Protein AF-A0AAE0QA57-F1 (afdb_monomer_lite)

pLDDT: mean 89.03, std 15.04, range [31.95, 98.88]

Structure (mmCIF, N/CA/C/O backbone):
data_AF-A0AAE0QA57-F1
#
_entry.id   AF-A0AAE0QA57-F1
#
loop_
_atom_site.group_PDB
_atom_site.id
_atom_site.type_symbol
_atom_site.label_atom_id
_atom_site.label_alt_id
_atom_site.label_comp_id
_atom_site.label_asym_id
_atom_site.label_entity_id
_atom_site.label_seq_id
_atom_site.pdbx_PDB_ins_code
_atom_site.Cartn_x
_atom_site.Cartn_y
_atom_site.Cartn_z
_atom_site.occupancy
_atom_site.B_iso_or_equiv
_atom_site.auth_seq_id
_atom_site.auth_comp_id
_atom_site.auth_asym_id
_atom_site.auth_atom_id
_atom_site.pdbx_PDB_model_num
ATOM 1 N N . MET A 1 1 ? 8.788 -33.025 31.983 1.00 85.56 1 MET A N 1
ATOM 2 C CA . MET A 1 1 ? 9.585 -32.135 31.103 1.00 85.56 1 MET A CA 1
ATOM 3 C C . MET A 1 1 ? 11.078 -32.420 31.310 1.00 85.56 1 MET A C 1
ATOM 5 O O . MET A 1 1 ? 11.414 -32.804 32.428 1.00 85.56 1 MET A O 1
ATOM 9 N N . PRO A 1 2 ? 11.968 -32.266 30.303 1.00 89.56 2 PRO A N 1
ATOM 10 C CA . PRO A 1 2 ? 13.416 -32.429 30.491 1.00 89.56 2 PRO A CA 1
ATOM 11 C C . PRO A 1 2 ? 13.973 -31.527 31.603 1.00 89.56 2 PRO A C 1
ATOM 13 O O . PRO A 1 2 ? 13.564 -30.372 31.718 1.00 89.56 2 PRO A O 1
ATOM 16 N N . GLU A 1 3 ? 14.925 -32.027 32.396 1.00 88.00 3 GLU A N 1
ATOM 17 C CA . GLU A 1 3 ? 15.510 -31.277 33.526 1.00 88.00 3 GLU A CA 1
ATOM 18 C C . GLU A 1 3 ? 16.197 -29.977 33.092 1.00 88.00 3 GLU A C 1
ATOM 20 O O . GLU A 1 3 ? 16.111 -28.958 33.772 1.00 88.00 3 GLU A O 1
ATOM 25 N N . GLU A 1 4 ? 16.813 -29.965 31.912 1.00 88.12 4 GLU A N 1
ATOM 26 C CA . GLU A 1 4 ? 17.451 -28.773 31.347 1.00 88.12 4 GLU A CA 1
ATOM 27 C C . GLU A 1 4 ? 16.470 -27.609 31.161 1.00 88.12 4 GLU A C 1
ATOM 29 O O . GLU A 1 4 ? 16.851 -26.448 31.292 1.00 88.12 4 GLU A O 1
ATOM 34 N N . TRP A 1 5 ? 15.192 -27.901 30.888 1.00 89.94 5 TRP A N 1
ATOM 35 C CA . TRP A 1 5 ? 14.166 -26.872 30.692 1.00 89.94 5 TRP A CA 1
ATOM 36 C C . TRP A 1 5 ? 13.716 -26.248 32.016 1.00 89.94 5 TRP A C 1
ATOM 38 O O . TRP A 1 5 ? 13.118 -25.175 32.005 1.00 89.94 5 TRP A O 1
ATOM 48 N N . ARG A 1 6 ? 14.025 -26.889 33.151 1.00 89.25 6 ARG A N 1
ATOM 49 C CA . ARG A 1 6 ? 13.723 -26.380 34.498 1.00 89.25 6 ARG A CA 1
ATOM 50 C C . ARG A 1 6 ? 14.749 -25.358 34.983 1.00 89.25 6 ARG A C 1
ATOM 52 O O . ARG A 1 6 ? 14.477 -24.656 35.958 1.00 89.25 6 ARG A O 1
ATOM 59 N N . ARG A 1 7 ? 15.904 -25.260 34.311 1.00 90.19 7 ARG A N 1
ATOM 60 C CA . ARG A 1 7 ? 16.973 -24.306 34.625 1.00 90.19 7 ARG A CA 1
ATOM 61 C C . ARG A 1 7 ? 16.817 -23.011 33.841 1.00 90.19 7 ARG A C 1
ATOM 63 O O . ARG A 1 7 ? 16.495 -23.000 32.652 1.00 90.19 7 ARG A O 1
ATOM 70 N N . SER A 1 8 ? 17.113 -21.902 34.500 1.00 90.62 8 SER A N 1
ATOM 71 C CA . SER A 1 8 ? 17.016 -20.572 33.907 1.00 90.62 8 SER A CA 1
ATOM 72 C C . SER A 1 8 ? 18.073 -19.608 34.420 1.00 90.62 8 SER A C 1
ATOM 74 O O . SER A 1 8 ? 18.704 -19.821 35.452 1.00 90.62 8 SER A O 1
ATOM 76 N N . MET A 1 9 ? 18.218 -18.489 33.720 1.00 91.69 9 MET A N 1
ATOM 77 C CA . MET A 1 9 ? 19.155 -17.435 34.074 1.00 91.69 9 MET A CA 1
ATOM 78 C C . MET A 1 9 ? 18.458 -16.084 34.132 1.00 91.69 9 MET A C 1
ATOM 80 O O . MET A 1 9 ? 17.904 -15.623 33.140 1.00 91.69 9 MET A O 1
ATOM 84 N N . LEU A 1 10 ? 18.507 -15.433 35.286 1.00 90.75 10 LEU A N 1
ATOM 85 C CA . LEU A 1 10 ? 17.966 -14.101 35.495 1.00 90.75 10 LEU A CA 1
ATOM 86 C C . LEU A 1 10 ? 19.041 -13.058 35.187 1.00 90.75 10 LEU A C 1
ATOM 88 O O . LEU A 1 10 ? 20.119 -13.076 35.775 1.00 90.75 10 LEU A O 1
ATOM 92 N N . VAL A 1 11 ? 18.735 -12.132 34.282 1.00 90.88 11 VAL A N 1
ATOM 93 C CA . VAL A 1 11 ? 19.589 -10.984 33.958 1.00 90.88 11 VAL A CA 1
ATOM 94 C C . VAL A 1 11 ? 18.934 -9.713 34.507 1.00 90.88 11 VAL A C 1
ATOM 96 O O . VAL A 1 11 ? 17.844 -9.357 34.050 1.00 90.88 11 VAL A O 1
ATOM 99 N N . PRO A 1 12 ? 19.543 -9.022 35.486 1.00 89.75 12 PRO A N 1
ATOM 100 C CA . PRO A 1 12 ? 19.005 -7.789 36.036 1.00 89.75 12 PRO A CA 1
ATOM 101 C C . PRO A 1 12 ? 19.315 -6.607 35.107 1.00 89.75 12 PRO A C 1
ATOM 103 O O . PRO A 1 12 ? 20.468 -6.322 34.793 1.00 89.75 12 PRO A O 1
ATOM 106 N N . ILE A 1 13 ? 18.278 -5.884 34.685 1.00 87.94 13 ILE A N 1
ATOM 107 C CA . ILE A 1 13 ? 18.385 -4.665 33.875 1.00 87.94 13 ILE A CA 1
ATOM 108 C C . ILE A 1 13 ? 18.047 -3.463 34.751 1.00 87.94 13 ILE A C 1
ATOM 110 O O . ILE A 1 13 ? 16.936 -3.371 35.278 1.00 87.94 13 ILE A O 1
ATOM 114 N N . PHE A 1 14 ? 18.981 -2.525 34.899 1.00 86.81 14 PHE A N 1
ATOM 115 C CA . PHE A 1 14 ? 18.749 -1.313 35.681 1.00 86.81 14 PHE A CA 1
ATOM 116 C C . PHE A 1 14 ? 17.659 -0.444 35.037 1.00 86.81 14 PHE A C 1
ATOM 118 O O . PHE A 1 14 ? 17.681 -0.178 33.834 1.00 86.81 14 PHE A O 1
ATOM 125 N N . LYS A 1 15 ? 16.698 0.033 35.836 1.00 81.81 15 LYS A N 1
ATOM 126 C CA . LYS A 1 15 ? 15.567 0.855 35.367 1.00 81.81 15 LYS A CA 1
ATOM 127 C C . LYS A 1 15 ? 15.961 2.300 35.032 1.00 81.81 15 LYS A C 1
ATOM 129 O O . LYS A 1 15 ? 15.086 3.087 34.676 1.00 81.81 15 LYS A O 1
ATOM 134 N N . ASN A 1 16 ? 17.248 2.653 35.131 1.00 77.75 16 ASN A N 1
ATOM 135 C CA . ASN A 1 16 ? 17.771 4.012 34.943 1.00 77.75 16 ASN A CA 1
ATOM 136 C C . ASN A 1 16 ? 17.093 5.047 35.858 1.00 77.75 16 ASN A C 1
ATOM 138 O O . ASN A 1 16 ? 16.898 6.198 35.470 1.00 77.75 16 ASN A O 1
ATOM 142 N N . LYS A 1 17 ? 16.683 4.623 37.060 1.00 80.31 17 LYS A N 1
ATOM 143 C CA . LYS A 1 17 ? 16.039 5.473 38.063 1.00 80.31 17 LYS A CA 1
ATOM 144 C C . LYS A 1 17 ? 16.310 4.929 39.463 1.00 80.31 17 LYS A C 1
ATOM 146 O O . LYS A 1 17 ? 16.189 3.727 39.679 1.00 80.31 17 LYS A O 1
ATOM 151 N N . GLY A 1 18 ? 16.581 5.842 40.394 1.00 84.88 18 GLY A N 1
ATOM 152 C CA . GLY A 1 18 ? 16.847 5.525 41.794 1.00 84.88 18 GLY A CA 1
ATOM 153 C C . GLY A 1 18 ? 18.281 5.059 42.031 1.00 84.88 18 GLY A C 1
ATOM 154 O O . GLY A 1 18 ? 19.130 5.143 41.147 1.00 84.88 18 GLY A O 1
ATOM 155 N N . ASP A 1 19 ? 18.532 4.588 43.245 1.00 85.69 19 ASP A N 1
ATOM 156 C CA . ASP A 1 19 ? 19.827 4.058 43.657 1.00 85.69 19 ASP A CA 1
ATOM 157 C C . ASP A 1 19 ? 20.145 2.727 42.949 1.00 85.69 19 ASP A C 1
ATOM 159 O O . ASP A 1 19 ? 19.323 1.804 42.944 1.00 85.69 19 ASP A O 1
ATOM 163 N N . VAL A 1 20 ? 21.345 2.637 42.368 1.00 85.94 20 VAL A N 1
ATOM 164 C CA . VAL A 1 20 ? 21.887 1.445 41.694 1.00 85.94 20 VAL A CA 1
ATOM 165 C C . VAL A 1 20 ? 22.148 0.310 42.689 1.00 85.94 20 VAL A C 1
ATOM 167 O O . VAL A 1 20 ? 22.174 -0.848 42.289 1.00 85.94 20 VAL A O 1
ATOM 170 N N . GLN A 1 21 ? 22.294 0.598 43.984 1.00 86.44 21 GLN A N 1
ATOM 171 C CA . GLN A 1 21 ? 22.454 -0.438 45.010 1.00 86.44 21 GLN A CA 1
ATOM 172 C C . GLN A 1 21 ? 21.120 -1.085 45.413 1.00 86.44 21 GLN A C 1
ATOM 174 O O . GLN A 1 21 ? 21.092 -2.186 45.965 1.00 86.44 21 GLN A O 1
ATOM 179 N N . SER A 1 22 ? 19.983 -0.455 45.099 1.00 86.81 22 SER A N 1
ATOM 180 C CA . SER A 1 22 ? 18.673 -1.022 45.413 1.00 86.81 22 SER A CA 1
ATOM 181 C C . SER A 1 22 ? 18.241 -2.039 44.359 1.00 86.81 22 SER A C 1
ATOM 183 O O . SER A 1 22 ? 17.905 -1.691 43.226 1.00 86.81 22 SER A O 1
ATOM 185 N N . CYS A 1 23 ? 18.130 -3.309 44.762 1.00 84.25 23 CYS A N 1
ATOM 186 C CA . CYS A 1 23 ? 17.643 -4.397 43.903 1.00 84.25 23 CYS A CA 1
ATOM 187 C C . CYS A 1 23 ? 16.249 -4.112 43.305 1.00 84.25 23 CYS A C 1
ATOM 189 O O . CYS A 1 23 ? 15.937 -4.548 42.197 1.00 84.25 23 CYS A O 1
ATOM 191 N N . SER A 1 24 ? 15.413 -3.331 44.000 1.00 81.62 24 SER A N 1
ATOM 192 C CA . SER A 1 24 ? 14.079 -2.925 43.528 1.00 81.62 24 SER A CA 1
ATOM 193 C C . SER A 1 24 ? 14.111 -2.078 42.241 1.00 81.62 24 SER A C 1
ATOM 195 O O . SER A 1 24 ? 13.147 -2.080 41.459 1.00 81.62 24 SER A O 1
ATOM 197 N N . ASN A 1 25 ? 15.243 -1.420 41.972 1.00 86.38 25 ASN A N 1
ATOM 198 C CA . ASN A 1 25 ? 15.470 -0.589 40.792 1.00 86.38 25 ASN A CA 1
ATOM 199 C C . ASN A 1 25 ? 15.965 -1.384 39.575 1.00 86.38 25 ASN A C 1
ATOM 201 O O . ASN A 1 25 ? 16.231 -0.799 38.526 1.00 86.38 25 ASN A O 1
ATOM 205 N N . PHE A 1 26 ? 16.009 -2.714 39.665 1.00 87.06 26 PHE A N 1
ATOM 206 C CA . PHE A 1 26 ? 16.280 -3.598 38.537 1.00 87.06 26 PHE A CA 1
ATOM 207 C C . PHE A 1 26 ? 15.007 -4.307 38.074 1.00 87.06 26 PHE A C 1
ATOM 209 O O . PHE A 1 26 ? 14.042 -4.495 38.819 1.00 87.06 26 PHE A O 1
ATOM 216 N N . ARG A 1 27 ? 14.983 -4.666 36.794 1.00 83.81 27 ARG A N 1
ATOM 217 C CA . ARG A 1 27 ? 14.005 -5.564 36.183 1.00 83.81 27 ARG A CA 1
ATOM 218 C C . ARG A 1 27 ? 14.722 -6.864 35.842 1.00 83.81 27 ARG A C 1
ATOM 220 O O . ARG A 1 27 ? 15.655 -6.837 35.046 1.00 83.81 27 ARG A O 1
ATOM 227 N N . GLY A 1 28 ? 14.305 -7.974 36.439 1.00 84.81 28 GLY A N 1
ATOM 228 C CA . GLY A 1 28 ? 14.844 -9.289 36.103 1.00 84.81 28 GLY A CA 1
ATOM 229 C C . GLY A 1 28 ? 14.260 -9.791 34.785 1.00 84.81 28 GLY A C 1
ATOM 230 O O . GLY A 1 28 ? 13.048 -9.812 34.616 1.00 84.81 28 GLY A O 1
ATOM 231 N N . ILE A 1 29 ? 15.108 -10.193 33.842 1.00 84.00 29 ILE A N 1
ATOM 232 C CA . ILE A 1 29 ? 14.686 -10.903 32.629 1.00 84.00 29 ILE A CA 1
ATOM 233 C C . ILE A 1 29 ? 15.120 -12.354 32.757 1.00 84.00 29 ILE A C 1
ATOM 235 O O . ILE A 1 29 ? 16.312 -12.630 32.887 1.00 84.00 29 ILE A O 1
ATOM 239 N N . LYS A 1 30 ? 14.160 -13.281 32.720 1.00 85.69 30 LYS A N 1
ATOM 240 C CA . LYS A 1 30 ? 14.432 -14.714 32.827 1.00 85.69 30 LYS A CA 1
ATOM 241 C C . LYS A 1 30 ? 14.710 -15.293 31.437 1.00 85.69 30 LYS A C 1
ATOM 243 O O . LYS A 1 30 ? 13.860 -15.273 30.551 1.00 85.69 30 LYS A O 1
ATOM 248 N N . LEU A 1 31 ? 15.918 -15.805 31.241 1.00 87.38 31 LEU A N 1
ATOM 249 C CA . LEU A 1 31 ? 16.349 -16.515 30.043 1.00 87.38 31 LEU A CA 1
ATOM 250 C C . LEU A 1 31 ? 16.210 -18.020 30.278 1.00 87.38 31 LEU A C 1
ATOM 252 O O . LEU A 1 31 ? 16.704 -18.545 31.274 1.00 87.38 31 LEU A O 1
ATOM 256 N N . MET A 1 32 ? 15.545 -18.706 29.353 1.00 85.50 32 MET A N 1
ATOM 257 C CA . MET A 1 32 ? 15.334 -20.157 29.379 1.00 85.50 32 MET A CA 1
ATOM 258 C C . MET A 1 32 ? 15.642 -20.782 28.020 1.00 85.50 32 MET A C 1
ATOM 260 O O . MET A 1 32 ? 15.807 -20.058 27.031 1.00 85.50 32 MET A O 1
ATOM 264 N N . SER A 1 33 ? 15.662 -22.118 27.976 1.00 87.50 33 SER A N 1
ATOM 265 C CA . SER A 1 33 ? 15.845 -22.891 26.746 1.00 87.50 33 SER A CA 1
ATOM 266 C C . SER A 1 33 ? 14.885 -22.456 25.630 1.00 87.50 33 SER A C 1
ATOM 268 O O . SER A 1 33 ? 13.691 -22.240 25.852 1.00 87.50 33 SER A O 1
ATOM 270 N N . HIS A 1 34 ? 15.404 -22.368 24.404 1.00 89.69 34 HIS A N 1
ATOM 271 C CA . HIS A 1 34 ? 14.614 -22.058 23.212 1.00 89.69 34 HIS A CA 1
ATOM 272 C C . HIS A 1 34 ? 13.528 -23.110 22.954 1.00 89.69 34 HIS A C 1
ATOM 274 O O . HIS A 1 34 ? 12.403 -22.752 22.612 1.00 89.69 34 HIS A O 1
ATOM 280 N N . THR A 1 35 ? 13.827 -24.392 23.187 1.00 91.12 35 THR A N 1
ATOM 281 C CA . THR A 1 35 ? 12.863 -25.489 23.008 1.00 91.12 35 THR A CA 1
ATOM 282 C C . THR A 1 35 ? 11.696 -25.388 23.988 1.00 91.12 35 THR A C 1
ATOM 284 O O . THR A 1 35 ? 10.555 -25.642 23.612 1.00 91.12 35 THR A O 1
ATOM 287 N N . MET A 1 36 ? 11.955 -24.925 25.215 1.00 89.06 36 MET A N 1
ATOM 288 C CA . MET A 1 36 ? 10.909 -24.677 26.207 1.00 89.06 36 MET A CA 1
ATOM 289 C C . MET A 1 36 ? 9.970 -23.546 25.764 1.00 89.06 36 MET A C 1
ATOM 291 O O . MET A 1 36 ? 8.757 -23.682 25.864 1.00 89.06 36 MET A O 1
ATOM 295 N N . LYS A 1 37 ? 10.497 -22.466 25.171 1.00 89.06 37 LYS A N 1
ATOM 296 C CA . LYS A 1 37 ? 9.661 -21.374 24.632 1.00 89.06 37 LYS A CA 1
ATOM 297 C C . LYS A 1 37 ? 8.741 -21.841 23.499 1.00 89.06 37 LYS A C 1
ATOM 299 O O . LYS A 1 37 ? 7.612 -21.365 23.394 1.00 89.06 37 LYS A O 1
ATOM 304 N N . LEU A 1 38 ? 9.209 -22.763 22.652 1.00 91.81 38 LEU A N 1
ATOM 305 C CA . LEU A 1 38 ? 8.375 -23.380 21.614 1.00 91.81 38 LEU A CA 1
ATOM 306 C C . LEU A 1 38 ? 7.257 -24.219 22.240 1.00 91.81 38 LEU A C 1
ATOM 308 O O . LEU A 1 38 ? 6.097 -24.086 21.853 1.00 91.81 38 LEU A O 1
ATOM 312 N N . TRP A 1 39 ? 7.588 -25.029 23.246 1.00 92.31 39 TRP A N 1
ATOM 313 C CA . TRP A 1 39 ? 6.608 -25.825 23.980 1.00 92.31 39 TRP A CA 1
ATOM 314 C C . TRP A 1 39 ? 5.543 -24.952 24.663 1.00 92.31 39 TRP A C 1
ATOM 316 O O . TRP A 1 39 ? 4.347 -25.200 24.518 1.00 92.31 39 TRP A O 1
ATOM 326 N N . GLU A 1 40 ? 5.958 -23.868 25.317 1.00 92.44 40 GLU A N 1
ATOM 327 C CA . GLU A 1 40 ? 5.060 -22.874 25.910 1.00 92.44 40 GLU A CA 1
ATOM 328 C C . GLU A 1 40 ? 4.105 -22.257 24.892 1.00 92.44 40 GLU A C 1
ATOM 330 O O . GLU A 1 40 ? 2.922 -22.110 25.185 1.00 92.44 40 GLU A O 1
ATOM 335 N N . ARG A 1 41 ? 4.586 -21.933 23.686 1.00 93.88 41 ARG A N 1
ATOM 336 C CA . ARG A 1 41 ? 3.748 -21.397 22.603 1.00 93.88 41 ARG A CA 1
ATOM 337 C C . ARG A 1 41 ? 2.690 -22.397 22.143 1.00 93.88 41 ARG A C 1
ATOM 339 O O . ARG A 1 41 ? 1.555 -21.998 21.891 1.00 93.88 41 ARG A O 1
ATOM 346 N N . VAL A 1 42 ? 3.027 -23.687 22.079 1.00 95.00 42 VAL A N 1
ATOM 347 C CA . VAL A 1 42 ? 2.061 -24.753 21.758 1.00 95.00 42 VAL A CA 1
ATOM 348 C C . VAL A 1 42 ? 0.997 -24.870 22.849 1.00 95.00 42 VAL A C 1
ATOM 350 O O . VAL A 1 42 ? -0.192 -24.969 22.538 1.00 95.00 42 VAL A O 1
ATOM 353 N N . VAL A 1 43 ? 1.400 -24.838 24.122 1.00 94.62 43 VAL A N 1
ATOM 354 C CA . VAL A 1 43 ? 0.462 -24.895 25.254 1.00 94.62 43 VAL A CA 1
ATOM 355 C C . VAL A 1 43 ? -0.421 -23.648 25.293 1.00 94.62 43 VAL A C 1
ATOM 357 O O . VAL A 1 43 ? -1.639 -23.780 25.382 1.00 94.62 43 VAL A O 1
ATOM 360 N N . GLU A 1 44 ? 0.151 -22.454 25.130 1.00 95.00 44 GLU A N 1
ATOM 361 C CA . GLU A 1 44 ? -0.583 -21.186 25.063 1.00 95.00 44 GLU A CA 1
ATOM 362 C C . GLU A 1 44 ? -1.649 -21.217 23.960 1.00 95.00 44 GLU A C 1
ATOM 364 O O . GLU A 1 44 ? -2.817 -20.926 24.219 1.00 95.00 44 GLU A O 1
ATOM 369 N N . ALA A 1 45 ? -1.276 -21.630 22.744 1.00 94.75 45 ALA A N 1
ATOM 370 C CA . ALA A 1 45 ? -2.197 -21.709 21.611 1.00 94.75 45 ALA A CA 1
ATOM 371 C C . ALA A 1 45 ? -3.371 -22.668 21.865 1.00 94.75 45 ALA A C 1
ATOM 373 O O . ALA A 1 45 ? -4.468 -22.445 21.357 1.00 94.75 45 ALA A O 1
ATOM 374 N N . ARG A 1 46 ? -3.162 -23.732 22.651 1.00 95.25 46 ARG A N 1
ATOM 375 C CA . ARG A 1 46 ? -4.227 -24.663 23.050 1.00 95.25 46 ARG A CA 1
ATOM 376 C C . ARG A 1 46 ? -5.108 -24.083 24.151 1.00 95.25 46 ARG A C 1
ATOM 378 O O . ARG A 1 46 ? -6.324 -24.201 24.056 1.00 95.25 46 ARG A O 1
ATOM 385 N N . LEU A 1 47 ? -4.518 -23.439 25.159 1.00 95.31 47 LEU A N 1
ATOM 386 C CA . LEU A 1 47 ? -5.269 -22.821 26.255 1.00 95.31 47 LEU A CA 1
ATOM 387 C C . LEU A 1 47 ? -6.158 -21.671 25.762 1.00 95.31 47 LEU A C 1
ATOM 389 O O . LEU A 1 47 ? -7.302 -21.560 26.187 1.00 95.31 47 LEU A O 1
ATOM 393 N N . ARG A 1 48 ? -5.687 -20.871 24.799 1.00 94.00 48 ARG A N 1
ATOM 394 C CA . ARG A 1 48 ? -6.472 -19.780 24.194 1.00 94.00 48 ARG A CA 1
ATOM 395 C C . ARG A 1 48 ? -7.729 -20.236 23.449 1.00 94.00 48 ARG A C 1
ATOM 397 O O . ARG A 1 48 ? -8.592 -19.411 23.191 1.00 94.00 48 ARG A O 1
ATOM 404 N N . LYS A 1 49 ? -7.835 -21.518 23.083 1.00 93.94 49 LYS A N 1
ATOM 405 C CA . LYS A 1 49 ? -9.041 -22.075 22.444 1.00 93.94 49 LYS A CA 1
ATOM 406 C C . LYS A 1 49 ? -10.132 -22.455 23.441 1.00 93.94 49 LYS A C 1
ATOM 408 O O . LYS A 1 49 ? -11.254 -22.694 23.020 1.00 93.94 49 LYS A O 1
ATOM 413 N N . VAL A 1 50 ? -9.783 -22.594 24.720 1.00 94.12 50 VAL A N 1
ATOM 414 C CA . VAL A 1 50 ? -10.696 -23.106 25.754 1.00 94.12 50 VAL A CA 1
ATOM 415 C C . VAL A 1 50 ? -10.970 -22.094 26.858 1.00 94.12 50 VAL A C 1
ATOM 417 O O . VAL A 1 50 ? -11.960 -22.246 27.560 1.00 94.12 50 VAL A O 1
ATOM 420 N N . VAL A 1 51 ? -10.113 -21.081 27.013 1.00 94.88 51 VAL A N 1
ATOM 421 C CA . VAL A 1 51 ? -10.302 -20.014 27.996 1.00 94.88 51 VAL A CA 1
ATOM 422 C C . VAL A 1 51 ? -10.674 -18.718 27.299 1.00 94.88 51 VAL A C 1
ATOM 424 O O . VAL A 1 51 ? -9.909 -18.200 26.482 1.00 94.88 51 VAL A O 1
ATOM 427 N N . GLU A 1 52 ? -11.818 -18.177 27.692 1.00 92.25 52 GLU A N 1
ATOM 428 C CA . GLU A 1 52 ? -12.247 -16.829 27.354 1.00 92.25 52 GLU A CA 1
ATOM 429 C C . GLU A 1 52 ? -11.844 -15.863 28.475 1.00 92.25 52 GLU A C 1
ATOM 431 O O . GLU A 1 52 ? -11.948 -16.186 29.655 1.00 92.25 52 GLU A O 1
ATOM 436 N N . ILE A 1 53 ? -11.333 -14.691 28.102 1.00 94.12 53 ILE A N 1
ATOM 437 C CA . ILE A 1 53 ? -10.905 -13.644 29.034 1.00 94.12 53 ILE A CA 1
ATOM 438 C C . ILE A 1 53 ? -11.809 -12.435 28.830 1.00 94.12 53 ILE A C 1
ATOM 440 O O . ILE A 1 53 ? -12.116 -12.082 27.691 1.00 94.12 53 ILE A O 1
ATOM 444 N N . CYS A 1 54 ? -12.185 -11.762 29.916 1.00 91.56 54 CYS A N 1
ATOM 445 C CA . CYS A 1 54 ? -13.104 -10.633 29.859 1.00 91.56 54 CYS A CA 1
ATOM 446 C C . CYS A 1 54 ? -12.698 -9.480 28.937 1.00 91.56 54 CYS A C 1
ATOM 448 O O . CYS A 1 54 ? -11.526 -9.198 28.649 1.00 91.56 54 CYS A O 1
ATOM 450 N N . GLU A 1 55 ? -13.713 -8.720 28.532 1.00 89.31 55 GLU A N 1
ATOM 451 C CA . GLU A 1 55 ? -13.553 -7.576 27.646 1.00 89.31 55 GLU A CA 1
ATOM 452 C C . GLU A 1 55 ? -12.737 -6.426 28.259 1.00 89.31 55 GLU A C 1
ATOM 454 O O . GLU A 1 55 ? -12.049 -5.707 27.533 1.00 89.31 55 GLU A O 1
ATOM 459 N N . GLN A 1 56 ? -12.727 -6.300 29.584 1.00 92.12 56 GLN A N 1
ATOM 460 C CA . GLN A 1 56 ? -11.991 -5.278 30.330 1.00 92.12 56 GLN A CA 1
ATOM 461 C C . GLN A 1 56 ? -10.475 -5.495 30.306 1.00 92.12 56 GLN A C 1
ATOM 463 O O . GLN A 1 56 ? -9.727 -4.557 30.580 1.00 92.12 56 GLN A O 1
ATOM 468 N N . GLN A 1 57 ? -10.002 -6.706 29.992 1.00 93.38 57 GLN A N 1
ATOM 469 C CA . GLN A 1 57 ? -8.579 -6.990 29.845 1.00 93.38 57 GLN A CA 1
ATOM 470 C C . GLN A 1 57 ? -8.120 -6.669 28.418 1.00 93.38 57 GLN A C 1
ATOM 472 O O . GLN A 1 57 ? -8.469 -7.357 27.458 1.00 93.38 57 GLN A O 1
ATOM 477 N N . TYR A 1 58 ? -7.313 -5.623 28.276 1.00 91.69 58 TYR A N 1
ATOM 478 C CA . TYR A 1 58 ? -6.686 -5.194 27.024 1.00 91.69 58 TYR A CA 1
ATOM 479 C C . TYR A 1 58 ? -5.293 -5.806 26.837 1.00 91.69 58 TYR A C 1
ATOM 481 O O . TYR A 1 58 ? -4.845 -5.989 25.704 1.00 91.69 58 TYR A O 1
ATOM 489 N N . GLY A 1 59 ? -4.607 -6.141 27.933 1.00 90.44 59 GLY A N 1
ATOM 490 C CA . GLY A 1 59 ? -3.251 -6.679 27.913 1.00 90.44 59 GLY A CA 1
ATOM 491 C C . GLY A 1 59 ? -3.199 -8.099 27.357 1.00 90.44 59 GLY A C 1
ATOM 492 O O . GLY A 1 59 ? -3.944 -8.973 27.790 1.00 90.44 59 GLY A O 1
ATOM 493 N N . PHE A 1 60 ? -2.291 -8.342 26.407 1.00 88.12 60 PHE A N 1
ATOM 494 C CA . PHE A 1 60 ? -2.014 -9.668 25.824 1.00 88.12 60 PHE A CA 1
ATOM 495 C C . PHE A 1 60 ? -3.218 -10.379 25.181 1.00 88.12 60 PHE A C 1
ATOM 497 O O . PHE A 1 60 ? -3.171 -11.596 24.946 1.00 88.12 60 PHE A O 1
ATOM 504 N N . MET A 1 61 ? -4.284 -9.630 24.896 1.00 90.31 61 MET A N 1
ATOM 505 C CA . MET A 1 61 ? -5.484 -10.139 24.249 1.00 90.31 61 MET A CA 1
ATOM 506 C C . MET A 1 61 ? -5.416 -9.930 22.739 1.00 90.31 61 MET A C 1
ATOM 508 O O . MET A 1 61 ? -4.989 -8.866 22.279 1.00 90.31 61 MET A O 1
ATOM 512 N N . PRO A 1 62 ? -5.834 -10.931 21.943 1.00 84.81 62 PRO A N 1
ATOM 513 C CA . PRO A 1 62 ? -5.869 -10.787 20.501 1.00 84.81 62 PRO A CA 1
ATOM 514 C C . PRO A 1 62 ? -6.777 -9.621 20.125 1.00 84.81 62 PRO A C 1
ATOM 516 O O . PRO A 1 62 ? -7.790 -9.353 20.768 1.00 84.81 62 PRO A O 1
ATOM 519 N N . ARG A 1 63 ? -6.390 -8.921 19.061 1.00 83.38 63 ARG A N 1
ATOM 520 C CA . ARG A 1 63 ? -7.103 -7.764 18.517 1.00 83.38 63 ARG A CA 1
ATOM 521 C C . ARG A 1 63 ? -7.197 -6.555 19.452 1.00 83.38 63 ARG A C 1
ATOM 523 O O . ARG A 1 63 ? -7.623 -5.536 18.943 1.00 83.38 63 ARG A O 1
ATOM 530 N N . LYS A 1 64 ? -6.758 -6.579 20.716 1.00 86.94 64 LYS A N 1
ATOM 531 C CA . LYS A 1 64 ? -6.706 -5.392 21.594 1.00 86.94 64 LYS A CA 1
ATOM 532 C C . LYS A 1 64 ? -5.306 -4.771 21.633 1.00 86.94 64 LYS A C 1
ATOM 534 O O . LYS A 1 64 ? -4.309 -5.440 21.372 1.00 86.94 64 LYS A O 1
ATOM 539 N N . SER A 1 65 ? -5.230 -3.477 21.923 1.00 89.19 65 SER A N 1
ATOM 540 C CA . SER A 1 65 ? -3.987 -2.703 21.958 1.00 89.19 65 SER A CA 1
ATOM 541 C C . SER A 1 65 ? -3.961 -1.712 23.126 1.00 89.19 65 SER A C 1
ATOM 543 O O . SER A 1 65 ? -5.003 -1.365 23.683 1.00 89.19 65 SER A O 1
ATOM 545 N N . THR A 1 66 ? -2.767 -1.221 23.482 1.00 91.88 66 THR A N 1
ATOM 546 C CA . THR A 1 66 ? -2.618 -0.118 24.451 1.00 91.88 66 THR A CA 1
ATOM 547 C C . THR A 1 66 ? -3.364 1.131 23.989 1.00 91.88 66 THR A C 1
ATOM 549 O O . THR A 1 66 ? -3.978 1.817 24.802 1.00 91.88 66 THR A O 1
ATOM 552 N N . THR A 1 67 ? -3.353 1.397 22.682 1.00 91.88 67 THR A N 1
ATOM 553 C CA . THR A 1 67 ? -4.058 2.511 22.049 1.00 91.88 67 THR A CA 1
ATOM 554 C C . THR A 1 67 ? -5.553 2.489 22.358 1.00 91.88 67 THR A C 1
ATOM 556 O O . THR A 1 67 ? -6.116 3.539 22.648 1.00 91.88 67 THR A O 1
ATOM 559 N N . ASP A 1 68 ? -6.190 1.314 22.379 1.00 89.94 68 ASP A N 1
ATOM 560 C CA . ASP A 1 68 ? -7.630 1.216 22.648 1.00 89.94 68 ASP A CA 1
ATOM 561 C C . ASP A 1 68 ? -7.977 1.647 24.075 1.00 89.94 68 ASP A C 1
ATOM 563 O O . ASP A 1 68 ? -8.916 2.411 24.275 1.00 89.94 68 ASP A O 1
ATOM 567 N N . ALA A 1 69 ? -7.208 1.179 25.062 1.00 91.31 69 ALA A N 1
ATOM 568 C CA . ALA A 1 69 ? -7.423 1.519 26.466 1.00 91.31 69 ALA A CA 1
ATOM 569 C C . ALA A 1 69 ? -7.134 3.006 26.728 1.00 91.31 69 ALA A C 1
ATOM 571 O O . ALA A 1 69 ? -7.895 3.681 27.420 1.00 91.31 69 ALA A O 1
ATOM 572 N N . ILE A 1 70 ? -6.067 3.549 26.124 1.00 93.19 70 ILE A N 1
ATOM 573 C CA . ILE A 1 70 ? -5.760 4.986 26.196 1.00 93.19 70 ILE A CA 1
ATOM 574 C C . ILE A 1 70 ? -6.904 5.803 25.583 1.00 93.19 70 ILE A C 1
ATOM 576 O O . ILE A 1 70 ? -7.316 6.806 26.164 1.00 93.19 70 ILE A O 1
ATOM 580 N N . PHE A 1 71 ? -7.412 5.394 24.419 1.00 92.19 71 PHE A N 1
ATOM 581 C CA . PHE A 1 71 ? -8.509 6.079 23.745 1.00 92.19 71 PHE A CA 1
ATOM 582 C C . PHE A 1 71 ? -9.797 6.040 24.570 1.00 92.19 71 PHE A C 1
ATOM 584 O O . PHE A 1 71 ? -10.388 7.090 24.799 1.00 92.19 71 PHE A O 1
ATOM 591 N N . ALA A 1 72 ? -10.193 4.864 25.067 1.00 91.62 72 ALA A N 1
ATOM 592 C CA . ALA A 1 72 ? -11.398 4.691 25.878 1.00 91.62 72 ALA A CA 1
ATOM 593 C C . ALA A 1 72 ? -11.382 5.590 27.125 1.00 91.62 72 ALA A C 1
ATOM 595 O O . ALA A 1 72 ? -12.350 6.302 27.389 1.00 91.62 72 ALA A O 1
ATOM 596 N N . LEU A 1 73 ? -10.248 5.648 27.834 1.00 93.44 73 LEU A N 1
ATOM 597 C CA . LEU A 1 73 ? -10.079 6.562 28.962 1.00 93.44 73 LEU A CA 1
ATOM 598 C C . LEU A 1 73 ? -10.202 8.032 28.534 1.00 93.44 73 LEU A C 1
ATOM 600 O O . LEU A 1 73 ? -10.873 8.813 29.203 1.00 93.44 73 LEU A O 1
ATOM 604 N N . ARG A 1 74 ? -9.564 8.431 27.425 1.00 92.62 74 ARG A N 1
ATOM 605 C CA . ARG A 1 74 ? -9.608 9.821 26.945 1.00 92.62 74 ARG A CA 1
ATOM 606 C C . ARG A 1 74 ? -11.017 10.261 26.564 1.00 92.62 74 ARG A C 1
ATOM 608 O O . ARG A 1 74 ? -11.384 11.375 26.925 1.00 92.62 74 ARG A O 1
ATOM 615 N N . ILE A 1 75 ? -11.787 9.410 25.884 1.00 91.62 75 ILE A N 1
ATOM 616 C CA . ILE A 1 75 ? -13.174 9.726 25.523 1.00 91.62 75 ILE A CA 1
ATOM 617 C C . ILE A 1 75 ? -14.051 9.820 26.769 1.00 91.62 75 ILE A C 1
ATOM 619 O O . ILE A 1 75 ? -14.825 10.768 26.886 1.00 91.62 75 ILE A O 1
ATOM 623 N N . LEU A 1 76 ? -13.880 8.915 27.740 1.00 92.75 76 LEU A N 1
ATOM 624 C CA . LEU A 1 76 ? -14.591 9.014 29.013 1.00 92.75 76 LEU A CA 1
ATOM 625 C C . LEU A 1 76 ? -14.283 10.351 29.706 1.00 92.75 76 LEU A C 1
ATOM 627 O O . LEU A 1 76 ? -15.198 11.087 30.062 1.00 92.75 76 LEU A O 1
ATOM 631 N N . MET A 1 77 ? -13.007 10.724 29.825 1.00 93.62 77 MET A N 1
ATOM 632 C CA . MET A 1 77 ? -12.610 12.012 30.408 1.00 93.62 77 MET A CA 1
ATOM 633 C C . MET A 1 77 ? -13.181 13.210 29.632 1.00 93.62 77 MET A C 1
ATOM 635 O O . MET A 1 77 ? -13.621 14.181 30.242 1.00 93.62 77 MET A O 1
ATOM 639 N N . GLU A 1 78 ? -13.181 13.158 28.300 1.00 91.69 78 GLU A N 1
ATOM 640 C CA . GLU A 1 78 ? -13.730 14.206 27.433 1.00 91.69 78 GLU A CA 1
ATOM 641 C C . GLU A 1 78 ? -15.244 14.362 27.605 1.00 91.69 78 GLU A C 1
ATOM 643 O O . GLU A 1 78 ? -15.713 15.476 27.811 1.00 91.69 78 GLU A O 1
ATOM 648 N N . LYS A 1 79 ? -15.996 13.259 27.652 1.00 90.81 79 LYS A N 1
ATOM 649 C CA . LYS A 1 79 ? -17.450 13.261 27.860 1.00 90.81 79 LYS A CA 1
ATOM 650 C C . LYS A 1 79 ? -17.856 13.930 29.175 1.00 90.81 79 LYS A C 1
ATOM 652 O O . LYS A 1 79 ? -18.800 14.719 29.204 1.00 90.81 79 LYS A O 1
ATOM 657 N N . TYR A 1 80 ? -17.148 13.633 30.265 1.00 91.75 80 TYR A N 1
ATOM 658 C CA . TYR A 1 80 ? -17.417 14.256 31.567 1.00 91.75 80 TYR A CA 1
ATOM 659 C C . TYR A 1 80 ? -16.959 15.710 31.604 1.00 91.75 80 TYR A C 1
ATOM 661 O O . TYR A 1 80 ? -17.644 16.554 32.191 1.00 91.75 80 TYR A O 1
ATOM 669 N N . ARG A 1 81 ? -15.865 16.028 30.897 1.00 91.00 81 ARG A N 1
ATOM 670 C CA . ARG A 1 81 ? -15.420 17.407 30.715 1.00 91.00 81 ARG A CA 1
ATOM 671 C C . ARG A 1 81 ? -16.490 18.258 30.033 1.00 91.00 81 ARG A C 1
ATOM 673 O O . ARG A 1 81 ? -16.879 19.292 30.575 1.00 91.00 81 ARG A O 1
ATOM 680 N N . ASP A 1 82 ? -16.982 17.798 28.890 1.00 89.06 82 ASP A N 1
ATOM 681 C CA . ASP A 1 82 ? -17.980 18.497 28.080 1.00 89.06 82 ASP A CA 1
ATOM 682 C C . ASP A 1 82 ? -19.317 18.619 28.820 1.00 89.06 82 ASP A C 1
ATOM 684 O O . ASP A 1 82 ? -19.969 19.658 28.765 1.00 89.06 82 ASP A O 1
ATOM 688 N N . GLY A 1 83 ? -19.683 17.599 29.602 1.00 88.56 83 GLY A N 1
ATOM 689 C CA . GLY A 1 83 ? -20.857 17.626 30.474 1.00 88.56 83 GLY A CA 1
ATOM 690 C C . GLY A 1 83 ? -20.708 18.464 31.749 1.00 88.56 83 GLY A C 1
ATOM 691 O O . GLY A 1 83 ? -21.655 18.509 32.529 1.00 88.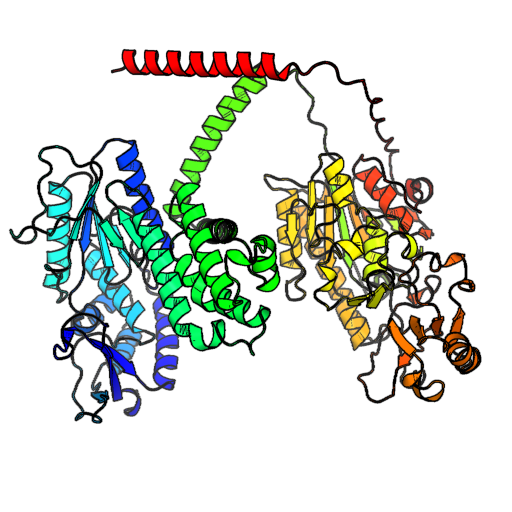56 83 GLY A O 1
ATOM 692 N N . GLN A 1 84 ? -19.545 19.084 32.002 1.00 90.38 84 GLN A N 1
ATOM 693 C CA . GLN A 1 84 ? -19.241 19.819 33.244 1.00 90.38 84 GLN A CA 1
ATOM 694 C C . GLN A 1 84 ? -19.474 18.980 34.521 1.00 90.38 84 GLN A C 1
ATOM 696 O O . GLN A 1 84 ? -19.835 19.500 35.582 1.00 90.38 84 GLN A O 1
ATOM 701 N N . LYS A 1 85 ? -19.273 17.661 34.420 1.00 92.31 85 LYS A N 1
ATOM 702 C CA . LYS A 1 85 ? -19.417 16.691 35.514 1.00 92.31 85 LYS A CA 1
ATOM 703 C C . LYS A 1 85 ? -18.055 16.211 35.987 1.00 92.31 85 LYS A C 1
ATOM 705 O O . LYS A 1 85 ? -17.112 16.169 35.198 1.00 92.31 85 LYS A O 1
ATOM 710 N N . GLU A 1 86 ? -17.979 15.837 37.258 1.00 94.00 86 GLU A N 1
ATOM 711 C CA . GLU A 1 86 ? -16.775 15.233 37.818 1.00 94.00 86 GLU A CA 1
ATOM 712 C C . GLU A 1 86 ? -16.606 13.798 37.324 1.00 94.00 86 GLU A C 1
ATOM 714 O O . GLU A 1 86 ? -17.579 13.067 37.141 1.00 94.00 86 GLU A O 1
ATOM 719 N N . LEU A 1 87 ? -15.356 13.404 37.103 1.00 96.44 87 LEU A N 1
ATOM 720 C CA . LEU A 1 87 ? -14.981 12.015 36.865 1.00 96.44 87 LEU A CA 1
ATOM 721 C C . LEU A 1 87 ? -13.767 11.695 37.724 1.00 96.44 87 LEU A C 1
ATOM 723 O O . LEU A 1 87 ? -12.732 12.360 37.636 1.00 96.44 87 LEU A O 1
ATOM 727 N N . HIS A 1 88 ? -13.895 10.644 38.520 1.00 96.75 88 HIS A N 1
ATOM 728 C CA . HIS A 1 88 ? -12.879 10.195 39.451 1.00 96.75 88 HIS A CA 1
ATOM 729 C C . HIS A 1 88 ? -12.189 8.959 38.882 1.00 96.75 88 HIS A C 1
ATOM 731 O O . HIS A 1 88 ? -12.837 7.942 38.650 1.00 96.75 88 HIS A O 1
ATOM 737 N N . CYS A 1 89 ? -10.879 9.039 38.662 1.00 97.50 89 CYS A N 1
ATOM 738 C CA . CYS A 1 89 ? -10.070 7.964 38.095 1.00 97.50 89 CYS A CA 1
ATOM 739 C C . CYS A 1 89 ? -8.969 7.565 39.079 1.00 97.50 89 CYS A C 1
ATOM 741 O O . CYS A 1 89 ? -8.162 8.407 39.476 1.00 97.50 89 CYS A O 1
ATOM 743 N N . VAL A 1 90 ? -8.886 6.285 39.429 1.00 97.69 90 VAL A N 1
ATOM 744 C CA . VAL A 1 90 ? -7.771 5.725 40.202 1.00 97.69 90 VAL A CA 1
ATOM 745 C C . VAL A 1 90 ? -6.955 4.798 39.308 1.00 97.69 90 VAL A C 1
ATOM 747 O O . VAL A 1 90 ? -7.494 3.885 38.683 1.00 97.69 90 VAL A O 1
ATOM 750 N N . PHE A 1 91 ? -5.649 5.045 39.258 1.00 97.50 91 PHE A N 1
ATOM 751 C CA . PHE A 1 91 ? -4.668 4.247 38.532 1.00 97.50 91 PHE A CA 1
ATOM 752 C C . PHE A 1 91 ? -3.950 3.339 39.525 1.00 97.50 91 PHE A C 1
ATOM 754 O O . PHE A 1 91 ? -3.130 3.809 40.314 1.00 97.50 91 PHE A O 1
ATOM 761 N N . VAL A 1 92 ? -4.279 2.052 39.513 1.00 96.25 92 VAL A N 1
ATOM 762 C CA . VAL A 1 92 ? -3.776 1.059 40.466 1.00 96.25 92 VAL A CA 1
ATOM 763 C C . VAL A 1 92 ? -2.550 0.357 39.878 1.00 96.25 92 VAL A C 1
ATOM 765 O O . VAL A 1 92 ? -2.608 -0.173 38.770 1.00 96.25 92 VAL A O 1
ATOM 768 N N . ASP A 1 93 ? -1.451 0.336 40.640 1.00 93.44 93 ASP A N 1
ATOM 769 C CA . ASP A 1 93 ? -0.223 -0.426 40.344 1.00 93.44 93 ASP A CA 1
ATOM 770 C C . ASP A 1 93 ? -0.143 -1.630 41.289 1.00 93.44 93 ASP A C 1
ATOM 772 O O . ASP A 1 93 ? -0.446 -1.512 42.478 1.00 93.44 93 ASP A O 1
ATOM 776 N N . LEU A 1 94 ? 0.290 -2.786 40.786 1.00 92.88 94 LEU A N 1
ATOM 777 C CA . LEU A 1 94 ? 0.503 -3.983 41.602 1.00 92.88 94 LEU A CA 1
ATOM 778 C C . LEU A 1 94 ? 1.985 -4.162 41.952 1.00 92.88 94 LEU A C 1
ATOM 780 O O . LEU A 1 94 ? 2.885 -4.085 41.112 1.00 92.88 94 LEU A O 1
ATOM 784 N N . GLU A 1 95 ? 2.269 -4.487 43.212 1.00 90.31 95 GLU A N 1
ATOM 785 C CA . GLU A 1 95 ? 3.638 -4.743 43.649 1.00 90.31 95 GLU A CA 1
ATOM 786 C C . GLU A 1 95 ? 4.161 -6.054 43.059 1.00 90.31 95 GLU A C 1
ATOM 788 O O . GLU A 1 95 ? 3.745 -7.125 43.486 1.00 90.31 95 GLU A O 1
ATOM 793 N N . LYS A 1 96 ? 5.151 -5.990 42.158 1.00 85.56 96 LYS A N 1
ATOM 794 C CA . LYS A 1 96 ? 5.821 -7.185 41.601 1.00 85.56 96 LYS A CA 1
ATOM 795 C C . LYS A 1 96 ? 4.809 -8.220 41.075 1.00 85.56 96 LYS A C 1
ATOM 797 O O . LYS A 1 96 ? 4.902 -9.399 41.403 1.00 85.56 96 LYS A O 1
ATOM 802 N N . ALA A 1 97 ? 3.843 -7.761 40.278 1.00 87.50 97 ALA A N 1
ATOM 803 C CA . ALA A 1 97 ? 2.646 -8.516 39.905 1.00 87.50 97 ALA A CA 1
ATOM 804 C C . ALA A 1 97 ? 2.922 -9.973 39.491 1.00 87.50 97 ALA A C 1
ATOM 806 O O . ALA A 1 97 ? 2.360 -10.894 40.071 1.00 87.50 97 ALA A O 1
ATOM 807 N N . TYR A 1 98 ? 3.851 -10.193 38.555 1.00 88.25 98 TYR A N 1
ATOM 808 C CA . TYR A 1 98 ? 4.210 -11.540 38.098 1.00 88.25 98 TYR A CA 1
ATOM 809 C C . TYR A 1 98 ? 4.885 -12.372 39.190 1.00 88.25 98 TYR A C 1
ATOM 811 O O . TYR A 1 98 ? 4.584 -13.552 39.323 1.00 88.25 98 TYR A O 1
ATOM 819 N N . ASP A 1 99 ? 5.781 -11.774 39.975 1.00 86.06 99 ASP A N 1
ATOM 820 C CA . ASP A 1 99 ? 6.586 -12.496 40.966 1.00 86.06 99 ASP A CA 1
ATOM 821 C C . ASP A 1 99 ? 5.770 -12.895 42.205 1.00 86.06 99 ASP A C 1
ATOM 823 O O . ASP A 1 99 ? 6.185 -13.774 42.955 1.00 86.06 99 ASP A O 1
ATOM 827 N N . ARG A 1 100 ? 4.618 -12.251 42.436 1.00 89.81 100 ARG A N 1
ATOM 828 C CA . ARG A 1 100 ? 3.751 -12.515 43.593 1.00 89.81 100 ARG A CA 1
ATOM 829 C C . ARG A 1 100 ? 2.695 -13.584 43.370 1.00 89.81 100 ARG A C 1
ATOM 831 O O . ARG A 1 100 ? 2.170 -14.067 44.365 1.00 89.81 100 ARG A O 1
ATOM 838 N N . VAL A 1 101 ? 2.387 -13.949 42.123 1.00 93.00 101 VAL A N 1
ATOM 839 C CA . VAL A 1 101 ? 1.311 -14.910 41.827 1.00 93.00 101 VAL A CA 1
ATOM 840 C C . VAL A 1 101 ? 1.557 -16.227 42.581 1.00 93.00 101 VAL A C 1
ATOM 842 O O . VAL A 1 101 ? 2.541 -16.918 42.283 1.00 93.00 101 VAL A O 1
ATOM 845 N N . PRO A 1 102 ? 0.694 -16.608 43.541 1.00 93.69 102 PRO A N 1
ATOM 846 C CA . PRO A 1 102 ? 0.817 -17.897 44.210 1.00 93.69 102 PRO A CA 1
ATOM 847 C C . PRO A 1 102 ? 0.522 -19.031 43.221 1.00 93.69 102 PRO A C 1
ATOM 849 O O . PRO A 1 102 ? -0.423 -18.952 42.438 1.00 93.69 102 PRO A O 1
ATOM 852 N N . ARG A 1 103 ? 1.313 -20.109 43.245 1.00 92.12 103 ARG A N 1
ATOM 853 C CA . ARG A 1 103 ? 1.134 -21.228 42.299 1.00 92.12 103 ARG A CA 1
ATOM 854 C C . ARG A 1 103 ? -0.194 -21.947 42.491 1.00 92.12 103 ARG A C 1
ATOM 856 O O . ARG A 1 103 ? -0.884 -22.196 41.513 1.00 92.12 103 ARG A O 1
ATOM 863 N N . GLU A 1 104 ? -0.582 -22.194 43.739 1.00 93.38 104 GLU A N 1
ATOM 864 C CA . GLU A 1 104 ? -1.880 -22.804 44.054 1.00 93.38 104 GLU A CA 1
ATOM 865 C C . GLU A 1 104 ? -3.053 -21.977 43.530 1.00 93.38 104 GLU A C 1
ATOM 867 O O . GLU A 1 104 ? -4.019 -22.517 42.993 1.00 93.38 104 GLU A O 1
ATOM 872 N N . GLU A 1 105 ? -2.920 -20.654 43.600 1.00 94.81 105 GLU A N 1
ATOM 873 C CA . GLU A 1 105 ? -3.908 -19.722 43.074 1.00 94.81 105 GLU A CA 1
ATOM 874 C C . GLU A 1 105 ? -3.977 -19.777 41.540 1.00 94.81 105 GLU A C 1
ATOM 876 O O . GLU A 1 105 ? -5.057 -19.851 40.956 1.00 94.81 105 GLU A O 1
ATOM 881 N N . LEU A 1 106 ? -2.827 -19.861 40.865 1.00 95.62 106 LEU A N 1
ATOM 882 C CA . LEU A 1 106 ? -2.781 -20.094 39.421 1.00 95.62 106 LEU A CA 1
ATOM 883 C C . LEU A 1 106 ? -3.500 -21.397 39.029 1.00 95.62 106 LEU A C 1
ATOM 885 O O . LEU A 1 106 ? -4.325 -21.381 38.114 1.00 95.62 106 LEU A O 1
ATOM 889 N N . TRP A 1 107 ? -3.220 -22.513 39.712 1.00 96.44 107 TRP A N 1
ATOM 890 C CA . TRP A 1 107 ? -3.861 -23.801 39.418 1.00 96.44 107 TRP A CA 1
ATOM 891 C C . TRP A 1 107 ? -5.370 -23.732 39.615 1.00 96.44 107 TRP A C 1
ATOM 893 O O . TRP A 1 107 ? -6.129 -24.219 38.775 1.00 96.44 107 TRP A O 1
ATOM 903 N N . TYR A 1 108 ? -5.808 -23.101 40.703 1.00 96.62 108 TYR A N 1
ATOM 904 C CA . TYR A 1 108 ? -7.218 -22.870 40.973 1.00 96.62 108 TYR A CA 1
ATOM 905 C C . TYR A 1 108 ? -7.877 -22.035 39.867 1.00 96.62 108 TYR A C 1
ATOM 907 O O . TYR A 1 108 ? -8.900 -22.446 39.319 1.00 96.62 108 TYR A O 1
ATOM 915 N N . CYS A 1 109 ? -7.279 -20.901 39.487 1.00 96.94 109 CYS A N 1
ATOM 916 C CA . CYS A 1 109 ? -7.816 -20.021 38.449 1.00 96.94 109 CYS A CA 1
ATOM 917 C C . CYS A 1 109 ? -7.912 -20.724 37.090 1.00 96.94 109 CYS A C 1
ATOM 919 O O . CYS A 1 109 ? -8.916 -20.573 36.395 1.00 96.94 109 CYS A O 1
ATOM 921 N N . MET A 1 110 ? -6.916 -21.541 36.725 1.00 97.62 110 MET A N 1
ATOM 922 C CA . MET A 1 110 ? -6.969 -22.348 35.503 1.00 97.62 110 MET A CA 1
ATOM 923 C C . MET A 1 110 ? -8.159 -23.314 35.519 1.00 97.62 110 MET A C 1
ATOM 925 O O . MET A 1 110 ? -8.920 -23.356 34.554 1.00 97.62 110 MET A O 1
ATOM 929 N N . ARG A 1 111 ? -8.359 -24.053 36.618 1.00 97.31 111 ARG A N 1
ATOM 930 C CA . ARG A 1 111 ? -9.491 -24.986 36.754 1.00 97.31 111 ARG A CA 1
ATOM 931 C C . ARG A 1 111 ? -10.833 -24.265 36.686 1.00 97.31 111 ARG A C 1
ATOM 933 O O . ARG A 1 111 ? -11.717 -24.700 35.954 1.00 97.31 111 ARG A O 1
ATOM 940 N N . LYS A 1 112 ? -10.968 -23.144 37.403 1.00 96.00 112 LYS A N 1
ATOM 941 C CA . LYS A 1 112 ? -12.194 -22.334 37.413 1.00 96.00 112 LYS A CA 1
ATOM 942 C C . LYS A 1 112 ? -12.520 -21.756 36.031 1.00 96.00 112 LYS A C 1
ATOM 944 O O . LYS A 1 112 ? -13.685 -21.666 35.671 1.00 96.00 112 LYS A O 1
ATOM 949 N N . SER A 1 113 ? -11.498 -21.479 35.223 1.00 95.88 113 SER A N 1
ATOM 950 C CA . SER A 1 113 ? -11.641 -21.009 33.836 1.00 95.88 113 SER A CA 1
ATOM 951 C C . SER A 1 113 ? -11.913 -22.134 32.821 1.00 95.88 113 SER A C 1
ATOM 953 O O . SER A 1 113 ? -11.721 -21.941 31.624 1.00 95.88 113 SER A O 1
ATOM 955 N N . GLY A 1 114 ? -12.293 -23.335 33.274 1.00 95.00 114 GLY A N 1
ATOM 956 C CA . GLY A 1 114 ? -12.647 -24.461 32.403 1.00 95.00 114 GLY A CA 1
ATOM 957 C C . GLY A 1 114 ? -11.458 -25.212 31.793 1.00 95.00 114 GLY A C 1
ATOM 958 O O . GLY A 1 114 ? -11.640 -26.046 30.903 1.00 95.00 114 GLY A O 1
ATOM 959 N N . VAL A 1 115 ? -10.225 -24.963 32.251 1.00 97.38 115 VAL A N 1
ATOM 960 C CA . VAL A 1 115 ? -9.049 -25.675 31.735 1.00 97.38 115 VAL A CA 1
ATOM 961 C C . VAL A 1 115 ? -9.061 -27.125 32.214 1.00 97.38 115 VAL A C 1
ATOM 963 O O . VAL A 1 115 ? -9.022 -27.407 33.410 1.00 97.38 115 VAL A O 1
ATOM 966 N N . ALA A 1 116 ? -9.039 -28.064 31.265 1.00 96.31 116 ALA A N 1
ATOM 967 C CA . ALA A 1 116 ? -8.960 -29.489 31.572 1.00 96.31 116 ALA A CA 1
ATOM 968 C C . ALA A 1 116 ? -7.708 -29.833 32.401 1.00 96.31 116 ALA A C 1
ATOM 970 O O . ALA A 1 116 ? -6.602 -29.385 32.087 1.00 96.31 116 ALA A O 1
ATOM 971 N N . GLU A 1 117 ? -7.859 -30.725 33.385 1.00 97.12 117 GLU A N 1
ATOM 972 C CA . GLU A 1 117 ? -6.808 -31.066 34.360 1.00 97.12 117 GLU A CA 1
ATOM 973 C C . GLU A 1 117 ? -5.491 -31.521 33.711 1.00 97.12 117 GLU A C 1
ATOM 975 O O . GLU A 1 117 ? -4.409 -31.224 34.208 1.00 97.12 117 GLU A O 1
ATOM 980 N N . LYS A 1 118 ? -5.551 -32.176 32.544 1.00 96.25 118 LYS A N 1
ATOM 981 C CA . LYS A 1 118 ? -4.351 -32.554 31.778 1.00 96.25 118 LYS A CA 1
ATOM 982 C C . LYS A 1 118 ? -3.463 -31.354 31.433 1.00 96.25 118 LYS A C 1
ATOM 984 O O . LYS A 1 118 ? -2.245 -31.472 31.474 1.00 96.25 118 LYS A O 1
ATOM 989 N N . TYR A 1 119 ? -4.056 -30.205 31.107 1.00 96.25 119 TYR A N 1
ATOM 990 C CA . TYR A 1 119 ? -3.308 -28.986 30.812 1.00 96.25 119 TYR A CA 1
ATOM 991 C C . TYR A 1 119 ? -2.833 -28.298 32.089 1.00 96.25 119 TYR A C 1
ATOM 993 O O . TYR A 1 119 ? -1.717 -27.789 32.100 1.00 96.25 119 TYR A O 1
ATOM 1001 N N . VAL A 1 120 ? -3.622 -28.340 33.169 1.00 97.00 120 VAL A N 1
ATOM 1002 C CA . VAL A 1 120 ? -3.192 -27.853 34.490 1.00 97.00 120 VAL A CA 1
ATOM 1003 C C . VAL A 1 120 ? -1.931 -28.593 34.935 1.00 97.00 120 VAL A C 1
ATOM 1005 O O . VAL A 1 120 ? -0.931 -27.947 35.228 1.00 97.00 120 VAL A O 1
ATOM 1008 N N . ARG A 1 121 ? -1.919 -29.929 34.855 1.00 96.62 121 ARG A N 1
ATOM 1009 C CA . ARG A 1 121 ? -0.745 -30.761 35.173 1.00 96.62 121 ARG A CA 1
ATOM 1010 C C . ARG A 1 121 ? 0.458 -30.469 34.284 1.00 96.62 121 ARG A C 1
ATOM 1012 O O . ARG A 1 121 ? 1.584 -30.453 34.765 1.00 96.62 121 ARG A O 1
ATOM 1019 N N . VAL A 1 122 ? 0.233 -30.221 32.991 1.00 94.69 122 VAL A N 1
ATOM 1020 C CA . VAL A 1 122 ? 1.311 -29.824 32.074 1.00 94.69 122 VAL A CA 1
ATOM 1021 C C . VAL A 1 122 ? 1.939 -28.509 32.521 1.00 94.69 122 VAL A C 1
ATOM 1023 O O . VAL A 1 122 ? 3.160 -28.428 32.544 1.00 94.69 122 VAL A O 1
ATOM 1026 N N . VAL A 1 123 ? 1.144 -27.503 32.902 1.00 94.19 123 VAL A N 1
ATOM 1027 C CA . VAL A 1 123 ? 1.689 -26.232 33.405 1.00 94.19 123 VAL A CA 1
ATOM 1028 C C . VAL A 1 123 ? 2.327 -26.418 34.787 1.00 94.19 123 VAL A C 1
ATOM 1030 O O . VAL A 1 123 ? 3.421 -25.910 34.995 1.00 94.19 123 VAL A O 1
ATOM 1033 N N . GLN A 1 124 ? 1.747 -27.206 35.697 1.00 94.25 124 GLN A N 1
ATOM 1034 C CA . GLN A 1 124 ? 2.375 -27.564 36.981 1.00 94.25 124 GLN A CA 1
ATOM 1035 C C . GLN A 1 124 ? 3.780 -28.140 36.783 1.00 94.25 124 GLN A C 1
ATOM 1037 O O . GLN A 1 124 ? 4.745 -27.626 37.352 1.00 94.25 124 GLN A O 1
ATOM 1042 N N . ASP A 1 125 ? 3.923 -29.105 35.873 1.00 92.12 125 ASP A N 1
ATOM 1043 C CA . ASP A 1 125 ? 5.208 -29.714 35.532 1.00 92.12 125 ASP A CA 1
ATOM 1044 C C . ASP A 1 125 ? 6.223 -28.708 34.958 1.00 92.12 125 ASP A C 1
ATOM 1046 O O . ASP A 1 125 ? 7.423 -28.955 35.043 1.00 92.12 125 ASP A O 1
ATOM 1050 N N . MET A 1 126 ? 5.797 -27.568 34.402 1.00 90.25 126 MET A N 1
ATOM 1051 C CA . MET A 1 126 ? 6.717 -26.506 33.959 1.00 90.25 126 MET A CA 1
ATOM 1052 C C . MET A 1 126 ? 7.298 -25.699 35.123 1.00 90.25 126 MET A C 1
ATOM 1054 O O . MET A 1 126 ? 8.436 -25.241 35.041 1.00 90.25 126 MET A O 1
ATOM 1058 N N . TYR A 1 127 ? 6.520 -25.508 36.190 1.00 89.00 127 TYR A N 1
ATOM 1059 C CA . TYR A 1 127 ? 6.885 -24.662 37.330 1.00 89.00 127 TYR A CA 1
ATOM 1060 C C . TYR A 1 127 ? 7.542 -25.446 38.471 1.00 89.00 127 TYR A C 1
ATOM 1062 O O . TYR A 1 127 ? 8.347 -24.894 39.230 1.00 89.00 127 TYR A O 1
ATOM 1070 N N . GLU A 1 128 ? 7.224 -26.731 38.604 1.00 88.19 128 GLU A N 1
ATOM 1071 C CA . GLU A 1 128 ? 7.837 -27.613 39.591 1.00 88.19 128 GLU A CA 1
ATOM 1072 C C . GLU A 1 128 ? 9.354 -27.709 39.413 1.00 88.19 128 GLU A C 1
ATOM 1074 O O . GLU A 1 128 ? 9.875 -27.768 38.297 1.00 88.19 128 GLU A O 1
ATOM 1079 N N . ARG A 1 129 ? 10.086 -27.750 40.532 1.00 88.69 129 ARG A N 1
ATOM 1080 C CA . ARG A 1 129 ? 11.550 -27.921 40.550 1.00 88.69 129 ARG A CA 1
ATOM 1081 C C . ARG A 1 129 ? 12.303 -26.910 39.662 1.00 88.69 129 ARG A C 1
ATOM 1083 O O . ARG A 1 129 ? 13.415 -27.192 39.226 1.00 88.69 129 ARG A O 1
ATOM 1090 N N . SER A 1 130 ? 11.709 -25.741 39.387 1.00 89.25 130 SER A N 1
ATOM 1091 C CA . SER A 1 130 ? 12.365 -24.675 38.626 1.00 89.25 130 SER A CA 1
ATOM 1092 C C . SER A 1 130 ? 13.499 -24.070 39.443 1.00 89.25 130 SER A C 1
ATOM 1094 O O . SER A 1 130 ? 13.307 -23.668 40.594 1.00 89.25 130 SER A O 1
ATOM 1096 N N . ARG A 1 131 ? 14.670 -23.968 38.820 1.00 90.81 131 ARG A N 1
ATOM 1097 C CA . ARG A 1 131 ? 15.876 -23.409 39.424 1.00 90.81 131 ARG A CA 1
ATOM 1098 C C . ARG A 1 131 ? 16.425 -22.278 38.581 1.00 90.81 131 ARG A C 1
ATOM 1100 O O . ARG A 1 131 ? 16.338 -22.312 37.352 1.00 90.81 131 ARG A O 1
ATOM 1107 N N . THR A 1 132 ? 16.992 -21.268 39.227 1.00 92.19 132 THR A N 1
ATOM 1108 C CA . THR A 1 132 ? 17.570 -20.129 38.521 1.00 92.19 132 THR A CA 1
ATOM 1109 C C . THR A 1 132 ? 18.915 -19.717 39.094 1.00 92.19 132 THR A C 1
ATOM 1111 O O . THR A 1 132 ? 19.157 -19.824 40.291 1.00 92.19 132 THR A O 1
ATOM 1114 N N . VAL A 1 133 ? 19.761 -19.178 38.221 1.00 93.88 133 VAL A N 1
ATOM 1115 C CA . VAL A 1 133 ? 20.963 -18.415 38.584 1.00 93.88 133 VAL A CA 1
ATOM 1116 C C . VAL A 1 133 ? 20.757 -16.946 38.219 1.00 93.88 133 VAL A C 1
ATOM 1118 O O . VAL A 1 133 ? 20.002 -16.652 37.287 1.00 93.88 133 VAL A O 1
ATOM 1121 N N . VAL A 1 134 ? 21.419 -16.010 38.898 1.00 93.19 134 VAL A N 1
ATOM 1122 C CA . VAL A 1 134 ? 21.479 -14.601 38.473 1.00 93.19 134 VAL A CA 1
ATOM 1123 C C . VAL A 1 134 ? 22.801 -14.361 37.755 1.00 93.19 134 VAL A C 1
ATOM 1125 O O . VAL A 1 134 ? 23.860 -14.651 38.300 1.00 93.19 134 VAL A O 1
ATOM 1128 N N . ARG A 1 135 ? 22.757 -13.817 36.535 1.00 93.19 135 ARG A N 1
ATOM 1129 C CA . ARG A 1 135 ? 23.946 -13.360 35.803 1.00 93.19 135 ARG A CA 1
ATOM 1130 C C . ARG A 1 135 ? 24.084 -11.852 35.974 1.00 93.19 135 ARG A C 1
ATOM 1132 O O . ARG A 1 135 ? 23.245 -11.103 35.480 1.00 93.19 135 ARG A O 1
ATOM 1139 N N . CYS A 1 136 ? 25.157 -11.412 36.617 1.00 87.12 136 CYS A N 1
ATOM 1140 C CA . CYS A 1 136 ? 25.513 -10.004 36.780 1.00 87.12 136 CYS A CA 1
ATOM 1141 C C . CYS A 1 136 ? 26.918 -9.725 36.214 1.00 87.12 136 CYS A C 1
ATOM 1143 O O . CYS A 1 136 ? 27.579 -10.618 35.686 1.00 87.12 136 CYS A O 1
ATOM 1145 N N . ALA A 1 137 ? 27.371 -8.471 36.293 1.00 81.88 137 ALA A N 1
ATOM 1146 C CA . ALA A 1 137 ? 28.660 -8.049 35.734 1.00 81.88 137 ALA A CA 1
ATOM 1147 C C . ALA A 1 137 ? 29.877 -8.747 36.374 1.00 81.88 137 ALA A C 1
ATOM 1149 O O . ALA A 1 137 ? 30.924 -8.830 35.743 1.00 81.88 137 ALA A O 1
ATOM 1150 N N . VAL A 1 138 ? 29.735 -9.256 37.602 1.00 85.25 138 VAL A N 1
ATOM 1151 C CA . VAL A 1 138 ? 30.813 -9.927 38.350 1.00 85.25 138 VAL A CA 1
ATOM 1152 C C . VAL A 1 138 ? 30.772 -11.456 38.243 1.00 85.25 138 VAL A C 1
ATOM 1154 O O . VAL A 1 138 ? 31.626 -12.123 38.815 1.00 85.25 138 VAL A O 1
ATOM 1157 N N . GLY A 1 139 ? 29.805 -12.025 37.513 1.00 90.19 139 GLY A N 1
ATOM 1158 C CA . GLY A 1 139 ? 29.688 -13.470 37.313 1.00 90.19 139 GLY A CA 1
ATOM 1159 C C . GLY A 1 139 ? 28.264 -14.002 37.465 1.00 90.19 139 GLY A C 1
ATOM 1160 O O . GLY A 1 139 ? 27.279 -13.269 37.339 1.00 90.19 139 GLY A O 1
ATOM 1161 N N . GLN A 1 140 ? 28.155 -15.309 37.692 1.00 93.88 140 GLN A N 1
ATOM 1162 C CA . GLN A 1 140 ? 26.894 -15.987 37.988 1.00 93.88 140 GLN A CA 1
ATOM 1163 C C . GLN A 1 140 ? 26.818 -16.321 39.476 1.00 93.88 140 GLN A C 1
ATOM 1165 O O . GLN A 1 140 ? 27.818 -16.713 40.070 1.00 93.88 140 GLN A O 1
ATOM 1170 N N . THR A 1 141 ? 25.639 -16.158 40.072 1.00 94.38 141 THR A N 1
ATOM 1171 C CA . THR A 1 141 ? 25.381 -16.601 41.447 1.00 94.38 141 THR A CA 1
ATOM 1172 C C . THR A 1 141 ? 25.236 -18.117 41.518 1.00 94.38 141 THR A C 1
ATOM 1174 O O . THR A 1 141 ? 25.048 -18.785 40.499 1.00 94.38 141 THR A O 1
ATOM 1177 N N . GLU A 1 142 ? 25.213 -18.640 42.741 1.00 93.50 142 GLU A N 1
ATOM 1178 C CA . GLU A 1 142 ? 24.726 -19.990 43.007 1.00 93.50 142 GLU A CA 1
ATOM 1179 C C . GLU A 1 142 ? 23.269 -20.167 42.541 1.00 93.50 142 GLU A C 1
ATOM 1181 O O . GLU A 1 142 ? 22.503 -19.202 42.400 1.00 93.50 142 GLU A O 1
ATOM 1186 N N . GLU A 1 143 ? 22.915 -21.420 42.254 1.00 93.38 143 GLU A N 1
ATOM 1187 C CA . GLU A 1 143 ? 21.581 -21.824 41.818 1.00 93.38 143 GLU A CA 1
ATOM 1188 C C . GLU A 1 143 ? 20.617 -21.860 43.012 1.00 93.38 143 GLU A C 1
ATOM 1190 O O . GLU A 1 143 ? 20.935 -22.421 44.057 1.00 93.38 143 GLU A O 1
ATOM 1195 N N . PHE A 1 144 ? 19.415 -21.301 42.849 1.00 92.81 144 PHE A N 1
ATOM 1196 C CA . PHE A 1 144 ? 18.363 -21.340 43.868 1.00 92.81 144 PHE A CA 1
ATOM 1197 C C . PHE A 1 144 ? 17.001 -21.719 43.280 1.00 92.81 144 PHE A C 1
ATOM 1199 O O . PHE A 1 144 ? 16.732 -21.529 42.088 1.00 92.81 144 PHE A O 1
ATOM 1206 N N . ASN A 1 145 ? 16.127 -22.262 44.131 1.00 90.94 145 ASN A N 1
ATOM 1207 C CA . ASN A 1 145 ? 14.780 -22.671 43.745 1.00 90.94 145 ASN A CA 1
ATOM 1208 C C . ASN A 1 145 ? 13.860 -21.457 43.574 1.00 90.94 145 ASN A C 1
ATOM 1210 O O . ASN A 1 145 ? 13.869 -20.525 44.378 1.00 90.94 145 ASN A O 1
ATOM 1214 N N . VAL A 1 146 ? 13.025 -21.494 42.537 1.00 87.56 146 VAL A N 1
ATOM 1215 C CA . VAL A 1 146 ? 11.939 -20.529 42.343 1.00 87.56 146 VAL A CA 1
ATOM 1216 C C . VAL A 1 146 ? 10.642 -21.220 42.733 1.00 87.56 146 VAL A C 1
ATOM 1218 O O . VAL A 1 146 ? 10.258 -22.190 42.081 1.00 87.56 146 VAL A O 1
ATOM 1221 N N . GLU A 1 147 ? 9.961 -20.721 43.764 1.00 86.75 147 GLU A N 1
ATOM 1222 C CA . GLU A 1 147 ? 8.766 -21.366 44.344 1.00 86.75 147 GLU A CA 1
ATOM 1223 C C . GLU A 1 147 ? 7.474 -20.561 44.157 1.00 86.75 147 GLU A C 1
ATOM 1225 O O . GLU A 1 147 ? 6.383 -21.123 44.178 1.00 86.75 147 GLU A O 1
ATOM 1230 N N . VAL A 1 148 ? 7.586 -19.259 43.892 1.00 87.06 148 VAL A N 1
ATOM 1231 C CA . VAL A 1 148 ? 6.453 -18.346 43.703 1.00 87.06 148 VAL A CA 1
ATOM 1232 C C . VAL A 1 148 ? 6.578 -17.597 42.381 1.00 87.06 148 VAL A C 1
ATOM 1234 O O . VAL A 1 148 ? 7.673 -17.462 41.826 1.00 87.06 148 VAL A O 1
ATOM 1237 N N . GLY A 1 149 ? 5.442 -17.126 41.876 1.00 87.56 149 GLY A N 1
ATOM 1238 C CA . GLY A 1 149 ? 5.379 -16.233 40.739 1.00 87.56 149 GLY A CA 1
ATOM 1239 C C . GLY A 1 149 ? 5.429 -16.924 39.383 1.00 87.56 149 GLY A C 1
ATOM 1240 O O . GLY A 1 149 ? 5.811 -18.087 39.215 1.00 87.56 149 GLY A O 1
ATOM 1241 N N . LEU A 1 150 ? 5.043 -16.143 38.384 1.00 88.19 150 LEU A N 1
ATOM 1242 C CA . LEU A 1 150 ? 5.160 -16.467 36.977 1.00 88.19 150 LEU A CA 1
ATOM 1243 C C . LEU A 1 150 ? 6.565 -16.133 36.482 1.00 88.19 150 LEU A C 1
ATOM 1245 O O . LEU A 1 150 ? 7.199 -15.165 36.896 1.00 88.19 150 LEU A O 1
ATOM 1249 N N . HIS A 1 151 ? 7.062 -16.915 35.536 1.00 79.25 151 HIS A N 1
ATOM 1250 C CA . HIS A 1 151 ? 8.361 -16.656 34.943 1.00 79.25 151 HIS A CA 1
ATOM 1251 C C . HIS A 1 151 ? 8.302 -15.429 34.011 1.00 79.25 151 HIS A C 1
ATOM 1253 O O . HIS A 1 151 ? 7.656 -15.459 32.962 1.00 79.25 151 HIS A O 1
ATOM 1259 N N . GLN A 1 152 ? 8.965 -14.334 34.390 1.00 68.44 152 GLN A N 1
ATOM 1260 C CA . GLN A 1 152 ? 8.981 -13.092 33.609 1.00 68.44 152 GLN A CA 1
ATOM 1261 C C . GLN A 1 152 ? 9.691 -13.264 32.257 1.00 68.44 152 GLN A C 1
ATOM 1263 O O . GLN A 1 152 ? 10.723 -13.923 32.173 1.00 68.44 152 GLN A O 1
ATOM 1268 N N . ALA A 1 153 ? 9.161 -12.615 31.213 1.00 68.00 153 ALA A N 1
ATOM 1269 C CA . ALA A 1 153 ? 9.650 -12.671 29.825 1.00 68.00 153 ALA A CA 1
ATOM 1270 C C . ALA A 1 153 ? 9.490 -14.029 29.107 1.00 68.00 153 ALA A C 1
ATOM 1272 O O . ALA A 1 153 ? 10.111 -14.256 28.066 1.00 68.00 153 ALA A O 1
ATOM 1273 N N . LEU A 1 154 ? 8.628 -14.906 29.630 1.00 78.12 154 LEU A N 1
ATOM 1274 C CA . LEU A 1 154 ? 8.240 -16.149 28.966 1.00 78.12 154 LEU A CA 1
ATOM 1275 C C . LEU A 1 154 ? 7.009 -16.010 28.086 1.00 78.12 154 LEU A C 1
ATOM 1277 O O . LEU A 1 154 ? 6.244 -15.052 28.193 1.00 78.12 154 LEU A O 1
ATOM 1281 N N . ALA A 1 155 ? 6.840 -16.992 27.205 1.00 84.81 155 ALA A N 1
ATOM 1282 C CA . ALA A 1 155 ? 5.808 -16.981 26.188 1.00 84.81 155 ALA A CA 1
ATOM 1283 C C . ALA A 1 155 ? 4.406 -17.166 26.785 1.00 84.81 155 ALA A C 1
ATOM 1285 O O . ALA A 1 155 ? 3.481 -16.447 26.410 1.00 84.81 155 ALA A O 1
ATOM 1286 N N . LEU A 1 156 ? 4.275 -18.102 27.726 1.00 91.44 156 LEU A N 1
ATOM 1287 C CA . LEU A 1 156 ? 2.999 -18.509 28.311 1.00 91.44 156 LEU A CA 1
ATOM 1288 C C . LEU A 1 156 ? 2.563 -17.620 29.494 1.00 91.44 156 LEU A C 1
ATOM 1290 O O . LEU A 1 156 ? 1.369 -17.382 29.682 1.00 91.44 156 LEU A O 1
ATOM 1294 N N . SER A 1 157 ? 3.517 -17.082 30.264 1.00 91.75 157 SER A N 1
ATOM 1295 C CA . SER A 1 157 ? 3.251 -16.297 31.482 1.00 91.75 157 SER A CA 1
ATOM 1296 C C . SER A 1 157 ? 2.257 -15.140 31.310 1.00 91.75 157 SER A C 1
ATOM 1298 O O . SER A 1 157 ? 1.408 -14.992 32.184 1.00 91.75 157 SER A O 1
ATOM 1300 N N . PRO A 1 158 ? 2.293 -14.326 30.234 1.00 93.12 158 PRO A N 1
ATOM 1301 C CA . PRO A 1 158 ? 1.329 -13.239 30.065 1.00 93.12 158 PRO A CA 1
ATOM 1302 C C . PRO A 1 158 ? -0.120 -13.723 29.976 1.00 93.12 158 PRO A C 1
ATOM 1304 O O . PRO A 1 158 ? -1.021 -13.080 30.509 1.00 93.12 158 PRO A O 1
ATOM 1307 N N . PHE A 1 159 ? -0.349 -14.876 29.338 1.00 94.50 159 PHE A N 1
ATOM 1308 C CA . PHE A 1 159 ? -1.687 -15.449 29.238 1.00 94.50 159 PHE A CA 1
ATOM 1309 C C . PHE A 1 159 ? -2.137 -16.064 30.565 1.00 94.50 159 PHE A C 1
ATOM 1311 O O . PHE A 1 159 ? -3.261 -15.827 30.990 1.00 94.50 159 PHE A O 1
ATOM 1318 N N . LEU A 1 160 ? -1.245 -16.764 31.276 1.00 95.19 160 LEU A N 1
ATOM 1319 C CA . LEU A 1 160 ? -1.534 -17.260 32.628 1.00 95.19 160 LEU A CA 1
ATOM 1320 C C . LEU A 1 160 ? -1.860 -16.119 33.599 1.00 95.19 160 LEU A C 1
ATOM 1322 O O . LEU A 1 160 ? -2.788 -16.232 34.394 1.00 95.19 160 LEU A O 1
ATOM 1326 N N . PHE A 1 161 ? -1.140 -15.000 33.501 1.00 94.88 161 PHE A N 1
ATOM 1327 C CA . PHE A 1 161 ? -1.429 -13.807 34.289 1.00 94.88 161 PHE A CA 1
ATOM 1328 C C . PHE A 1 161 ? -2.814 -13.236 33.969 1.00 94.88 161 PHE A C 1
ATOM 1330 O O . PHE A 1 161 ? -3.547 -12.866 34.882 1.00 94.88 161 PHE A O 1
ATOM 1337 N N . ALA A 1 162 ? -3.203 -13.209 32.690 1.00 95.12 162 ALA A N 1
ATOM 1338 C CA . ALA A 1 162 ? -4.537 -12.773 32.290 1.00 95.12 162 ALA A CA 1
ATOM 1339 C C . ALA A 1 162 ? -5.643 -13.671 32.869 1.00 95.12 162 ALA A C 1
ATOM 1341 O O . ALA A 1 162 ? -6.635 -13.135 33.347 1.00 95.12 162 ALA A O 1
ATOM 1342 N N . ILE A 1 163 ? -5.451 -14.998 32.892 1.00 95.75 163 ILE A N 1
ATOM 1343 C CA . ILE A 1 163 ? -6.385 -15.952 33.523 1.00 95.75 163 ILE A CA 1
ATOM 1344 C C . ILE A 1 163 ? -6.556 -15.638 35.014 1.00 95.75 163 ILE A C 1
ATOM 1346 O O . ILE A 1 163 ? -7.674 -15.562 35.513 1.00 95.75 163 ILE A O 1
ATOM 1350 N N . VAL A 1 164 ? -5.447 -15.424 35.729 1.00 95.56 164 VAL A N 1
ATOM 1351 C CA . VAL A 1 164 ? -5.479 -15.065 37.155 1.00 95.56 164 VAL A CA 1
ATOM 1352 C C . VAL A 1 164 ? -6.222 -13.743 37.350 1.00 95.56 164 VAL A C 1
ATOM 1354 O O . VAL A 1 164 ? -7.172 -13.683 38.122 1.00 95.56 164 VAL A O 1
ATOM 1357 N N . MET A 1 165 ? -5.853 -12.691 36.617 1.00 95.31 165 MET A N 1
ATOM 1358 C CA . MET A 1 165 ? -6.505 -11.384 36.743 1.00 95.31 165 MET A CA 1
ATOM 1359 C C . MET A 1 165 ? -7.995 -11.423 36.395 1.00 95.31 165 MET A C 1
ATOM 1361 O O . MET A 1 165 ? -8.787 -10.759 37.060 1.00 95.31 165 MET A O 1
ATOM 1365 N N . ASP A 1 166 ? -8.396 -12.206 35.395 1.00 95.12 166 ASP A N 1
ATOM 1366 C CA . ASP A 1 166 ? -9.799 -12.393 35.030 1.00 95.12 166 ASP A CA 1
ATOM 1367 C C . ASP A 1 166 ? -10.611 -12.965 36.203 1.00 95.12 166 ASP A C 1
ATOM 1369 O O . ASP A 1 166 ? -11.611 -12.376 36.612 1.00 95.12 166 ASP A O 1
ATOM 1373 N N . GLN A 1 167 ? -10.104 -14.029 36.827 1.00 95.12 167 GLN A N 1
ATOM 1374 C CA . GLN A 1 167 ? -10.753 -14.693 37.958 1.00 95.12 167 GLN A CA 1
ATOM 1375 C C . GLN A 1 167 ? -10.709 -13.882 39.257 1.00 95.12 167 GLN A C 1
ATOM 1377 O O . GLN A 1 167 ? -11.627 -13.958 40.071 1.00 95.12 167 GLN A O 1
ATOM 1382 N N . LEU A 1 168 ? -9.642 -13.116 39.485 1.00 94.81 168 LEU A N 1
ATOM 1383 C CA . LEU A 1 168 ? -9.512 -12.244 40.657 1.00 94.81 168 LEU A CA 1
ATOM 1384 C C . LEU A 1 168 ? -10.433 -11.022 40.562 1.00 94.81 168 LEU A C 1
ATOM 1386 O O . LEU A 1 168 ? -10.855 -10.499 41.591 1.00 94.81 168 LEU A O 1
ATOM 1390 N N . SER A 1 169 ? -10.735 -10.572 39.343 1.00 94.62 169 SER A N 1
ATOM 1391 C CA . SER A 1 169 ? -11.525 -9.365 39.095 1.00 94.62 169 SER A CA 1
ATOM 1392 C C . SER A 1 169 ? -13.017 -9.613 38.869 1.00 94.62 169 SER A C 1
ATOM 1394 O O . SER A 1 169 ? -13.774 -8.647 38.826 1.00 94.62 169 SER A O 1
ATOM 1396 N N . GLU A 1 170 ? -13.454 -10.867 38.744 1.00 93.88 170 GLU A N 1
ATOM 1397 C CA . GLU A 1 170 ? -14.821 -11.257 38.363 1.00 93.88 170 GLU A CA 1
ATOM 1398 C C . GLU A 1 170 ? -15.926 -10.524 39.151 1.00 93.88 170 GLU A C 1
ATOM 1400 O O . GLU A 1 170 ? -16.882 -10.040 38.552 1.00 93.88 170 GLU A O 1
ATOM 1405 N N . GLU A 1 171 ? -15.762 -10.371 40.469 1.00 90.94 171 GLU A N 1
ATOM 1406 C CA . GLU A 1 171 ? -16.760 -9.777 41.380 1.00 90.94 171 GLU A CA 1
ATOM 1407 C C . GLU A 1 171 ? -16.659 -8.243 41.527 1.00 90.94 171 GLU A C 1
ATOM 1409 O O . GLU A 1 171 ? -17.506 -7.614 42.170 1.00 90.94 171 GLU A O 1
ATOM 1414 N N . VAL A 1 172 ? -15.590 -7.630 41.007 1.00 94.00 172 VAL A N 1
ATOM 1415 C CA . VAL A 1 172 ? -15.251 -6.211 41.257 1.00 94.00 172 VAL A CA 1
ATOM 1416 C C . VAL A 1 172 ? -15.096 -5.382 39.987 1.00 94.00 172 VAL A C 1
ATOM 1418 O O . VAL A 1 172 ? -15.120 -4.151 40.043 1.00 94.00 172 VAL A O 1
ATOM 1421 N N . ARG A 1 173 ? -14.933 -6.029 38.832 1.00 92.69 173 ARG A N 1
ATOM 1422 C CA . ARG A 1 173 ? -14.814 -5.355 37.540 1.00 92.69 173 ARG A CA 1
ATOM 1423 C C . ARG A 1 173 ? -16.149 -4.763 37.103 1.00 92.69 173 ARG A C 1
ATOM 1425 O O . ARG A 1 173 ? -17.187 -5.414 37.169 1.00 92.69 173 ARG A O 1
ATOM 1432 N N . GLN A 1 174 ? -16.099 -3.538 36.596 1.00 92.06 174 GLN A N 1
ATOM 1433 C CA . GLN A 1 174 ? -17.232 -2.890 35.941 1.00 92.06 174 GLN A CA 1
ATOM 1434 C C . GLN A 1 174 ? -17.123 -3.040 34.419 1.00 92.06 174 GLN A C 1
ATOM 1436 O O . GLN A 1 174 ? -16.087 -3.444 33.886 1.00 92.06 174 GLN A O 1
ATOM 1441 N N . ALA A 1 175 ? -18.190 -2.718 33.689 1.00 88.56 175 ALA A N 1
ATOM 1442 C CA . ALA A 1 175 ? -18.130 -2.636 32.232 1.00 88.56 175 ALA A CA 1
ATOM 1443 C C . ALA A 1 175 ? -17.048 -1.633 31.795 1.00 88.56 175 ALA A C 1
ATOM 1445 O O . ALA A 1 175 ? -16.862 -0.595 32.429 1.00 88.56 175 ALA A O 1
ATOM 1446 N N . SER A 1 176 ? -16.333 -1.912 30.705 1.00 84.06 176 SER A N 1
ATOM 1447 C CA . SER A 1 176 ? -15.504 -0.872 30.082 1.00 84.06 176 SER A CA 1
ATOM 1448 C C . SER A 1 176 ? -16.417 0.306 29.657 1.00 84.06 176 SER A C 1
ATOM 1450 O O . SER A 1 176 ? -17.583 0.068 29.331 1.00 84.06 176 SER A O 1
ATOM 1452 N N . PRO A 1 177 ? -15.975 1.577 29.703 1.00 89.31 177 PRO A N 1
ATOM 1453 C CA . PRO A 1 177 ? -14.654 2.068 30.103 1.00 89.31 177 PRO A CA 1
ATOM 1454 C C . PRO A 1 177 ? -14.499 2.347 31.613 1.00 89.31 177 PRO A C 1
ATOM 1456 O O . PRO A 1 177 ? -13.516 2.962 32.011 1.00 89.31 177 PRO A O 1
ATOM 1459 N N . TRP A 1 178 ? -15.422 1.905 32.476 1.00 93.81 178 TRP A N 1
ATOM 1460 C CA . TRP A 1 178 ? -15.352 2.137 33.931 1.00 93.81 178 TRP A CA 1
ATOM 1461 C C . TRP A 1 178 ? -14.258 1.333 34.629 1.00 93.81 178 TRP A C 1
ATOM 1463 O O . TRP A 1 178 ? -13.725 1.731 35.662 1.00 93.81 178 TRP A O 1
ATOM 1473 N N . THR A 1 179 ? -13.915 0.180 34.065 1.00 94.88 179 THR A N 1
ATOM 1474 C CA . THR A 1 179 ? -12.752 -0.608 34.465 1.00 94.88 179 THR A CA 1
ATOM 1475 C C . THR A 1 179 ? -11.975 -1.004 33.220 1.00 94.88 179 THR A C 1
ATOM 1477 O O . THR A 1 179 ? -12.526 -1.610 32.300 1.00 94.88 179 THR A O 1
ATOM 1480 N N . MET A 1 180 ? -10.682 -0.691 33.204 1.00 95.31 180 MET A N 1
ATOM 1481 C CA . MET A 1 180 ? -9.768 -1.067 32.127 1.00 95.31 180 MET A CA 1
ATOM 1482 C C . MET A 1 180 ? -8.511 -1.682 32.731 1.00 95.31 180 MET A C 1
ATOM 1484 O O . MET A 1 180 ? -7.843 -1.056 33.551 1.00 95.31 180 MET A O 1
ATOM 1488 N N . MET A 1 181 ? -8.178 -2.898 32.312 1.00 94.94 181 MET A N 1
ATOM 1489 C CA . MET A 1 181 ? -6.973 -3.604 32.735 1.00 94.94 181 MET A CA 1
ATOM 1490 C C . MET A 1 181 ? -6.030 -3.768 31.551 1.00 94.94 181 MET A C 1
ATOM 1492 O O . MET A 1 181 ? -6.448 -4.161 30.462 1.00 94.94 181 MET A O 1
ATOM 1496 N N . PHE A 1 182 ? -4.746 -3.526 31.763 1.00 92.94 182 PHE A N 1
ATOM 1497 C CA . PHE A 1 182 ? -3.694 -3.919 30.840 1.00 92.94 182 PHE A CA 1
ATOM 1498 C C . PHE A 1 182 ? -2.629 -4.664 31.634 1.00 92.94 182 PHE A C 1
ATOM 1500 O O . PHE A 1 182 ? -1.681 -4.075 32.144 1.00 92.94 182 PHE A O 1
ATOM 1507 N N . ALA A 1 183 ? -2.815 -5.977 31.758 1.00 89.25 183 ALA A N 1
ATOM 1508 C CA . ALA A 1 183 ? -2.051 -6.794 32.690 1.00 89.25 183 ALA A CA 1
ATOM 1509 C C . ALA A 1 183 ? -2.155 -6.254 34.130 1.00 89.25 183 ALA A C 1
ATOM 1511 O O . ALA A 1 183 ? -3.222 -6.377 34.727 1.00 89.25 183 ALA A O 1
ATOM 1512 N N . ASP A 1 184 ? -1.067 -5.719 34.684 1.00 89.19 184 ASP A N 1
ATOM 1513 C CA . ASP A 1 184 ? -0.964 -5.178 36.041 1.00 89.19 184 ASP A CA 1
ATOM 1514 C C . ASP A 1 184 ? -1.357 -3.698 36.168 1.00 89.19 184 ASP A C 1
ATOM 1516 O O . ASP A 1 184 ? -1.572 -3.237 37.287 1.00 89.19 184 ASP A O 1
ATOM 1520 N N . ASP A 1 185 ? -1.498 -2.973 35.054 1.00 92.81 185 ASP A N 1
ATOM 1521 C CA . ASP A 1 185 ? -2.009 -1.599 35.038 1.00 92.81 185 ASP A CA 1
ATOM 1522 C C . ASP A 1 185 ? -3.548 -1.613 35.051 1.00 92.81 185 ASP A C 1
ATOM 1524 O O . ASP A 1 185 ? -4.176 -2.018 34.067 1.00 92.81 185 ASP A O 1
ATOM 1528 N N . ILE A 1 186 ? -4.174 -1.148 36.137 1.00 95.75 186 ILE A N 1
ATOM 1529 C CA . ILE A 1 186 ? -5.642 -1.114 36.275 1.00 95.75 186 ILE A CA 1
ATOM 1530 C C . ILE A 1 186 ? -6.113 0.334 36.413 1.00 95.75 186 ILE A C 1
ATOM 1532 O O . ILE A 1 186 ? -5.544 1.118 37.172 1.00 95.75 186 ILE A O 1
ATOM 1536 N N . VAL A 1 187 ? -7.179 0.687 35.699 1.00 97.25 187 VAL A N 1
ATOM 1537 C CA . VAL A 1 187 ? -7.873 1.971 35.841 1.00 97.25 187 VAL A CA 1
ATOM 1538 C C . VAL A 1 187 ? -9.297 1.719 36.292 1.00 97.25 187 VAL A C 1
ATOM 1540 O O . VAL A 1 187 ? -10.014 0.940 35.661 1.00 97.25 187 VAL A O 1
ATOM 1543 N N . ILE A 1 188 ? -9.687 2.392 37.371 1.00 97.50 188 ILE A N 1
ATOM 1544 C CA . ILE A 1 188 ? -11.033 2.362 37.937 1.00 97.50 188 ILE A CA 1
ATOM 1545 C C . ILE A 1 188 ? -11.595 3.776 37.848 1.00 97.50 188 ILE A C 1
ATOM 1547 O O . ILE A 1 188 ? -11.002 4.713 38.385 1.00 97.50 188 ILE A O 1
ATOM 1551 N N . CYS A 1 189 ? -12.728 3.927 37.174 1.00 97.44 189 CYS A N 1
ATOM 1552 C CA . CYS A 1 189 ? -13.417 5.198 37.013 1.00 97.44 189 CYS A CA 1
ATOM 1553 C C . CYS A 1 189 ? -14.772 5.171 37.725 1.00 97.44 189 CYS A C 1
ATOM 1555 O O . CYS A 1 189 ? -15.418 4.127 37.800 1.00 97.44 189 CYS A O 1
ATOM 1557 N N . SER A 1 190 ? -15.209 6.323 38.227 1.00 95.94 190 SER A N 1
ATOM 1558 C CA . SER A 1 190 ? -16.547 6.512 38.788 1.00 95.94 190 SER A CA 1
ATOM 1559 C C . SER A 1 190 ? -16.997 7.967 38.673 1.00 95.94 190 SER A C 1
ATOM 1561 O O . SER A 1 190 ? -16.172 8.877 38.587 1.00 95.94 190 SER A O 1
ATOM 1563 N N . GLU A 1 191 ? -18.308 8.185 38.713 1.00 94.12 191 GLU A N 1
ATOM 1564 C CA . GLU A 1 191 ? -18.918 9.520 38.717 1.00 94.12 191 GLU A CA 1
ATOM 1565 C C . GLU A 1 191 ? -18.819 10.224 40.075 1.00 94.12 191 GLU A C 1
ATOM 1567 O O . GLU A 1 191 ? -18.905 11.445 40.125 1.00 94.12 191 GLU A O 1
ATOM 1572 N N . SER A 1 192 ? -18.626 9.477 41.168 1.00 92.81 192 SER A N 1
ATOM 1573 C CA . SER A 1 192 ? -18.455 10.040 42.512 1.00 92.81 192 SER A CA 1
ATOM 1574 C C . SER A 1 192 ? -17.182 9.552 43.197 1.00 92.81 192 SER A C 1
ATOM 1576 O O . SER A 1 192 ? -16.714 8.422 42.988 1.00 92.81 192 SER A O 1
ATOM 1578 N N . ARG A 1 193 ? -16.635 10.422 44.050 1.00 94.25 193 ARG A N 1
ATOM 1579 C CA . ARG A 1 193 ? -15.453 10.164 44.878 1.00 94.25 193 ARG A CA 1
ATOM 1580 C C . ARG A 1 193 ? -15.674 8.978 45.814 1.00 94.25 193 ARG A C 1
ATOM 1582 O O . ARG A 1 193 ? -14.818 8.106 45.913 1.00 94.25 193 ARG A O 1
ATOM 1589 N N . GLU A 1 194 ? -16.826 8.928 46.472 1.00 93.62 194 GLU A N 1
ATOM 1590 C CA . GLU A 1 194 ? -17.186 7.874 47.424 1.00 93.62 194 GLU A CA 1
ATOM 1591 C C . GLU A 1 194 ? -17.244 6.516 46.722 1.00 93.62 194 GLU A C 1
ATOM 1593 O O . GLU A 1 194 ? -16.699 5.531 47.213 1.00 93.62 194 GLU A O 1
ATOM 1598 N N . GLN A 1 195 ? -17.830 6.477 45.523 1.00 94.88 195 GLN A N 1
ATOM 1599 C CA . GLN A 1 195 ? -17.958 5.241 44.767 1.00 94.88 195 GLN A CA 1
ATOM 1600 C C . GLN A 1 195 ? -16.611 4.758 44.218 1.00 94.88 195 GLN A C 1
ATOM 1602 O O . GLN A 1 195 ? -16.377 3.550 44.177 1.00 94.88 195 GLN A O 1
ATOM 1607 N N . VAL A 1 196 ? -15.707 5.658 43.793 1.00 96.06 196 VAL A N 1
ATOM 1608 C CA . VAL A 1 196 ? -14.363 5.229 43.365 1.00 96.06 196 VAL A CA 1
ATOM 1609 C C . VAL A 1 196 ? -13.537 4.711 44.543 1.00 96.06 196 VAL A C 1
ATOM 1611 O O . VAL A 1 196 ? -12.785 3.756 44.371 1.00 96.06 196 VAL A O 1
ATOM 1614 N N . GLU A 1 197 ? -13.700 5.301 45.731 1.00 96.44 197 GLU A N 1
ATOM 1615 C CA . GLU A 1 197 ? -13.052 4.858 46.969 1.00 96.44 197 GLU A CA 1
ATOM 1616 C C . GLU A 1 197 ? -13.538 3.461 47.380 1.00 96.44 197 GLU A C 1
ATOM 1618 O O . GLU A 1 197 ? -12.727 2.561 47.601 1.00 96.44 197 GLU A O 1
ATOM 1623 N N . GLU A 1 198 ? -14.855 3.237 47.369 1.00 95.94 198 GLU A N 1
ATOM 1624 C CA . GLU A 1 198 ? -15.445 1.919 47.620 1.00 95.94 198 GLU A CA 1
ATOM 1625 C C . GLU A 1 198 ? -14.952 0.878 46.603 1.00 95.94 198 GLU A C 1
ATOM 1627 O O . GLU A 1 198 ? -14.533 -0.223 46.969 1.00 95.94 198 GLU A O 1
ATOM 1632 N N . ASN A 1 199 ? -14.949 1.231 45.314 1.00 96.62 199 ASN A N 1
ATOM 1633 C CA . ASN A 1 199 ? -14.466 0.341 44.264 1.00 96.62 199 ASN A CA 1
ATOM 1634 C C . ASN A 1 199 ? -12.982 0.010 44.450 1.00 96.62 199 ASN A C 1
ATOM 1636 O O . ASN A 1 199 ? -12.598 -1.150 44.311 1.00 96.62 199 ASN A O 1
ATOM 1640 N N . LEU A 1 200 ? -12.149 0.991 44.803 1.00 97.12 200 LEU A N 1
ATOM 1641 C CA . LEU A 1 200 ? -10.732 0.774 45.080 1.00 97.12 200 LEU A CA 1
ATOM 1642 C C . LEU A 1 200 ? -10.527 -0.204 46.249 1.00 97.12 200 LEU A C 1
ATOM 1644 O O . LEU A 1 200 ? -9.699 -1.111 46.145 1.00 97.12 200 LEU A O 1
ATOM 1648 N N . GLU A 1 201 ? -11.304 -0.076 47.326 1.00 96.44 201 GLU A N 1
ATOM 1649 C CA . GLU A 1 201 ? -11.265 -1.010 48.457 1.00 96.44 201 GLU A CA 1
ATOM 1650 C C . GLU A 1 201 ? -11.715 -2.422 48.077 1.00 96.44 201 GLU A C 1
ATOM 1652 O O . GLU A 1 201 ? -11.073 -3.404 48.463 1.00 96.44 201 GLU A O 1
ATOM 1657 N N . ARG A 1 202 ? -12.774 -2.543 47.267 1.00 96.81 202 ARG A N 1
ATOM 1658 C CA . ARG A 1 202 ? -13.227 -3.835 46.732 1.00 96.81 202 ARG A CA 1
ATOM 1659 C C . ARG A 1 202 ? -12.137 -4.497 45.894 1.00 96.81 202 ARG A C 1
ATOM 1661 O O . ARG A 1 202 ? -11.856 -5.680 46.085 1.00 96.81 202 ARG A O 1
ATOM 1668 N N . TRP A 1 203 ? -11.482 -3.735 45.018 1.00 96.62 203 TRP A N 1
ATOM 1669 C CA . TRP A 1 203 ? -10.352 -4.207 44.216 1.00 96.62 203 TRP A CA 1
ATOM 1670 C C . TRP A 1 203 ? -9.174 -4.648 45.081 1.00 96.62 203 TRP A C 1
ATOM 1672 O O . TRP A 1 203 ? -8.657 -5.750 44.891 1.00 96.62 203 TRP A O 1
ATOM 1682 N N . ARG A 1 204 ? -8.780 -3.836 46.069 1.00 96.00 204 ARG A N 1
ATOM 1683 C CA . ARG A 1 204 ? -7.735 -4.204 47.029 1.00 96.00 204 ARG A CA 1
ATOM 1684 C C . ARG A 1 204 ? -8.081 -5.519 47.720 1.00 96.00 204 ARG A C 1
ATOM 1686 O O . ARG A 1 204 ? -7.256 -6.428 47.716 1.00 96.00 204 ARG A O 1
ATOM 1693 N N . PHE A 1 205 ? -9.282 -5.645 48.283 1.00 95.69 205 PHE A N 1
ATOM 1694 C CA . PHE A 1 205 ? -9.697 -6.855 48.990 1.00 95.69 205 PHE A CA 1
ATOM 1695 C C . PHE A 1 205 ? -9.683 -8.089 48.079 1.00 95.69 205 PHE A C 1
ATOM 1697 O O . PHE A 1 205 ? -9.145 -9.126 48.469 1.00 95.69 205 PHE A O 1
ATOM 1704 N N . ALA A 1 206 ? -10.217 -7.975 46.859 1.00 95.56 206 ALA A N 1
ATOM 1705 C CA . ALA A 1 206 ? -10.268 -9.071 45.894 1.00 95.56 206 ALA A CA 1
ATOM 1706 C C . ALA A 1 206 ? -8.873 -9.577 45.486 1.00 95.56 206 ALA A C 1
ATOM 1708 O O . ALA A 1 206 ? -8.678 -10.787 45.355 1.00 95.56 206 ALA A O 1
ATOM 1709 N N . LEU A 1 207 ? -7.906 -8.667 45.336 1.00 95.25 207 LEU A N 1
ATOM 1710 C CA . LEU A 1 207 ? -6.522 -8.984 44.985 1.00 95.25 207 LEU A CA 1
ATOM 1711 C C . LEU A 1 207 ? -5.725 -9.510 46.194 1.00 95.25 207 LEU A C 1
ATOM 1713 O O . LEU A 1 207 ? -5.119 -10.583 46.120 1.00 95.25 207 LEU A O 1
ATOM 1717 N N . GLU A 1 208 ? -5.753 -8.792 47.321 1.00 95.00 208 GLU A N 1
ATOM 1718 C CA . GLU A 1 208 ? -4.923 -9.083 48.501 1.00 95.00 208 GLU A CA 1
ATOM 1719 C C . GLU A 1 208 ? -5.306 -10.393 49.179 1.00 95.00 208 GLU A C 1
ATOM 1721 O O . GLU A 1 208 ? -4.415 -11.145 49.580 1.00 95.00 208 GLU A O 1
ATOM 1726 N N . ARG A 1 209 ? -6.603 -10.736 49.220 1.00 94.06 209 ARG A N 1
ATOM 1727 C CA . ARG A 1 209 ? -7.058 -12.024 49.776 1.00 94.06 209 ARG A CA 1
ATOM 1728 C C . ARG A 1 209 ? -6.527 -13.237 49.001 1.00 94.06 209 ARG A C 1
ATOM 1730 O O . ARG A 1 209 ? -6.569 -14.346 49.518 1.00 94.06 209 ARG A O 1
ATOM 1737 N N . ARG A 1 210 ? -6.034 -13.033 47.771 1.00 92.69 210 ARG A N 1
ATOM 1738 C CA . ARG A 1 210 ? -5.514 -14.078 46.867 1.00 92.69 210 ARG A CA 1
ATOM 1739 C C . ARG A 1 210 ? -4.015 -13.924 46.581 1.00 92.69 210 ARG A C 1
ATOM 1741 O O . ARG A 1 210 ? -3.500 -14.467 45.609 1.00 92.69 210 ARG A O 1
ATOM 1748 N N . GLY A 1 211 ? -3.301 -13.176 47.428 1.00 90.44 211 GLY A N 1
ATOM 1749 C CA . GLY A 1 211 ? -1.839 -13.048 47.386 1.00 90.44 211 GLY A CA 1
ATOM 1750 C C . GLY A 1 211 ? -1.291 -11.957 46.458 1.00 90.44 211 GLY A C 1
ATOM 1751 O O . GLY A 1 211 ? -0.073 -11.775 46.390 1.00 90.44 211 GLY A O 1
ATOM 1752 N N . MET A 1 212 ? -2.153 -11.190 45.783 1.00 93.31 212 MET A N 1
ATOM 1753 C CA . MET A 1 212 ? -1.758 -10.061 44.933 1.00 93.31 212 MET A CA 1
ATOM 1754 C C . MET A 1 212 ? -1.824 -8.753 45.722 1.00 93.31 212 MET A C 1
ATOM 1756 O O . MET A 1 212 ? -2.839 -8.457 46.331 1.00 93.31 212 MET A O 1
ATOM 1760 N N . LYS A 1 213 ? -0.768 -7.931 45.709 1.00 93.25 213 LYS A N 1
ATOM 1761 C CA . LYS A 1 213 ? -0.707 -6.723 46.551 1.00 93.25 213 LYS A CA 1
ATOM 1762 C C . LYS A 1 213 ? -0.748 -5.432 45.740 1.00 93.25 213 LYS A C 1
ATOM 1764 O O . LYS A 1 213 ? 0.027 -5.280 44.795 1.00 93.25 213 LYS A O 1
ATOM 1769 N N . VAL A 1 214 ? -1.591 -4.488 46.158 1.00 94.31 214 VAL A N 1
ATOM 1770 C CA . VAL A 1 214 ? -1.669 -3.140 45.577 1.00 94.31 214 VAL A CA 1
ATOM 1771 C C . VAL A 1 214 ? -0.504 -2.280 46.075 1.00 94.31 214 VAL A C 1
ATOM 1773 O O . VAL A 1 214 ? -0.208 -2.225 47.269 1.00 94.31 214 VAL A O 1
ATOM 1776 N N . SER A 1 215 ? 0.174 -1.591 45.158 1.00 92.12 215 SER A N 1
ATOM 1777 C CA . SER A 1 215 ? 1.255 -0.662 45.474 1.00 92.12 215 SER A CA 1
ATOM 1778 C C . SER A 1 215 ? 0.689 0.693 45.874 1.00 92.12 215 SER A C 1
ATOM 1780 O O . SER A 1 215 ? 0.348 1.525 45.035 1.00 92.12 215 SER A O 1
ATOM 1782 N N . ARG A 1 216 ? 0.633 0.944 47.181 1.00 89.44 216 ARG A N 1
ATOM 1783 C CA . ARG A 1 216 ? 0.085 2.192 47.733 1.00 89.44 216 ARG A CA 1
ATOM 1784 C C . ARG A 1 216 ? 0.840 3.437 47.266 1.00 89.44 216 ARG A C 1
ATOM 1786 O O . ARG A 1 216 ? 0.231 4.428 46.899 1.00 89.44 216 ARG A O 1
ATOM 1793 N N . SER A 1 217 ? 2.170 3.366 47.218 1.00 87.81 217 SER A N 1
ATOM 1794 C CA . SER A 1 217 ? 3.028 4.508 46.864 1.00 87.81 217 SER A CA 1
ATOM 1795 C C . SER A 1 217 ? 3.011 4.877 45.379 1.00 87.81 217 SER A C 1
ATOM 1797 O O . SER A 1 217 ? 3.496 5.948 45.011 1.00 87.81 217 SER A O 1
ATOM 1799 N N . LYS A 1 218 ? 2.495 3.993 44.523 1.00 90.12 218 LYS A N 1
ATOM 1800 C CA . LYS A 1 218 ? 2.405 4.205 43.075 1.00 90.12 218 LYS A CA 1
ATOM 1801 C C . LYS A 1 218 ? 0.975 4.273 42.554 1.00 90.12 218 LYS A C 1
ATOM 1803 O O . LYS A 1 218 ? 0.790 4.635 41.398 1.00 90.12 218 LYS A O 1
ATOM 1808 N N . THR A 1 219 ? 0.000 3.901 43.379 1.00 95.00 219 THR A N 1
ATOM 1809 C CA . THR A 1 219 ? -1.409 4.107 43.066 1.00 95.00 219 THR A CA 1
ATOM 1810 C C . THR A 1 219 ? -1.688 5.602 43.151 1.00 95.00 219 THR A C 1
ATOM 1812 O O . THR A 1 219 ? -1.362 6.243 44.151 1.00 95.00 219 THR A O 1
ATOM 1815 N N . GLU A 1 220 ? -2.233 6.173 42.083 1.00 96.88 220 GLU A N 1
ATOM 1816 C CA . GLU A 1 220 ? -2.467 7.615 41.966 1.00 96.88 220 GLU A CA 1
ATOM 1817 C C . GLU A 1 220 ? -3.934 7.889 41.609 1.00 96.88 220 GLU A C 1
ATOM 1819 O O . GLU A 1 220 ? -4.586 7.101 40.924 1.00 96.88 220 GLU A O 1
ATOM 1824 N N . TYR A 1 221 ? -4.455 9.020 42.080 1.00 97.06 221 TYR A N 1
ATOM 1825 C CA . TYR A 1 221 ? -5.841 9.450 41.895 1.00 97.06 221 TYR A CA 1
ATOM 1826 C C . TYR A 1 221 ? -5.899 10.726 41.048 1.00 97.06 221 TYR A C 1
ATOM 1828 O O . TYR A 1 221 ? -5.118 11.653 41.249 1.00 97.06 221 TYR A O 1
ATOM 1836 N N . MET A 1 222 ? -6.836 10.805 40.109 1.00 96.44 222 MET A N 1
ATOM 1837 C CA . MET A 1 222 ? -7.089 11.978 39.275 1.00 96.44 222 MET A CA 1
ATOM 1838 C C . MET A 1 222 ? -8.580 12.312 39.277 1.00 96.44 222 MET A C 1
ATOM 1840 O O . MET A 1 222 ? -9.414 11.425 39.120 1.00 96.44 222 MET A O 1
ATOM 1844 N N . CYS A 1 223 ? -8.901 13.600 39.394 1.00 95.94 223 CYS A N 1
ATOM 1845 C CA . CYS A 1 223 ? -10.256 14.121 39.227 1.00 95.94 223 CYS A CA 1
ATOM 1846 C C . CYS A 1 223 ? -10.313 15.022 37.985 1.00 95.94 223 CYS A C 1
ATOM 1848 O O . CYS A 1 223 ? -9.478 15.916 37.835 1.00 95.94 223 CYS A O 1
ATOM 1850 N N . VAL A 1 224 ? -11.265 14.776 37.086 1.00 93.81 224 VAL A N 1
ATOM 1851 C CA . VAL A 1 224 ? -11.607 15.659 35.956 1.00 93.81 224 VAL A CA 1
ATOM 1852 C C . VAL A 1 224 ? -12.722 16.600 36.400 1.00 93.81 224 VAL A C 1
ATOM 1854 O O . VAL A 1 224 ? -13.641 16.148 37.073 1.00 93.81 224 VAL A O 1
ATOM 1857 N N . ASN A 1 225 ? -12.664 17.875 35.988 1.00 90.12 225 ASN A N 1
ATOM 1858 C CA . ASN A 1 225 ? -13.644 18.913 36.358 1.00 90.12 225 ASN A CA 1
ATOM 1859 C C . ASN A 1 225 ? -13.846 19.077 37.873 1.00 90.12 225 ASN A C 1
ATOM 1861 O O . ASN A 1 225 ? -14.961 19.303 38.333 1.00 90.12 225 ASN A O 1
ATOM 1865 N N . GLU A 1 226 ? -12.756 18.977 38.631 1.00 87.56 226 GLU A N 1
ATOM 1866 C CA . GLU A 1 226 ? -12.775 19.119 40.085 1.00 87.56 226 GLU A CA 1
ATOM 1867 C C . GLU A 1 226 ? -13.498 20.397 40.543 1.00 87.56 226 GLU A C 1
ATOM 1869 O O . GLU A 1 226 ? -13.178 21.501 40.093 1.00 87.56 226 GLU A O 1
ATOM 1874 N N . ARG A 1 227 ? -14.458 20.228 41.455 1.00 83.12 227 ARG A N 1
ATOM 1875 C CA . ARG A 1 227 ? -15.213 21.297 42.116 1.00 83.12 227 ARG A CA 1
ATOM 1876 C C . ARG A 1 227 ? -14.633 21.605 43.500 1.00 83.12 227 ARG A C 1
ATOM 1878 O O . ARG A 1 227 ? -13.862 20.833 44.074 1.00 83.12 227 ARG A O 1
ATOM 1885 N N . GLU A 1 228 ? -14.997 22.756 44.061 1.00 71.94 228 GLU A N 1
ATOM 1886 C CA . GLU A 1 228 ? -14.651 23.065 45.451 1.00 71.94 228 GLU A CA 1
ATOM 1887 C C . GLU A 1 228 ? -15.297 22.029 46.388 1.00 71.94 228 GLU A C 1
ATOM 1889 O O . GLU A 1 228 ? -16.517 21.891 46.426 1.00 71.94 228 GLU A O 1
ATOM 1894 N N . GLY A 1 229 ? -14.470 21.282 47.130 1.00 65.62 229 GLY A N 1
ATOM 1895 C CA . GLY A 1 229 ? -14.917 20.270 48.097 1.00 65.62 229 GLY A CA 1
ATOM 1896 C C . GLY A 1 229 ? -14.734 18.804 47.681 1.00 65.62 229 GLY A C 1
ATOM 1897 O O . GLY A 1 229 ? -14.948 17.924 48.510 1.00 65.62 229 GLY A O 1
ATOM 1898 N N . SER A 1 230 ? -14.259 18.506 46.468 1.00 69.19 230 SER A N 1
ATOM 1899 C CA . SER A 1 230 ? -14.186 17.131 45.923 1.00 69.19 230 SER A CA 1
ATOM 1900 C C . SER A 1 230 ? -13.126 16.210 46.545 1.00 69.19 230 SER A C 1
ATOM 1902 O O . SER A 1 230 ? -12.945 15.080 46.091 1.00 69.19 230 SER A O 1
ATOM 1904 N N . GLY A 1 231 ? -12.409 16.674 47.572 1.00 80.69 231 GLY A N 1
ATOM 1905 C CA . GLY A 1 231 ? -11.572 15.862 48.458 1.00 80.69 231 GLY A CA 1
ATOM 1906 C C . GLY A 1 231 ? -10.498 14.984 47.795 1.00 80.69 231 GLY A C 1
ATOM 1907 O O . GLY A 1 231 ? -10.098 15.148 46.632 1.00 80.69 231 GLY A O 1
ATOM 1908 N N . THR A 1 232 ? -9.999 14.037 48.588 1.00 87.38 232 THR A N 1
ATOM 1909 C CA . THR A 1 232 ? -9.061 12.978 48.194 1.00 87.38 232 THR A CA 1
ATOM 1910 C C . THR A 1 232 ? -9.759 11.616 48.293 1.00 87.38 232 THR A C 1
ATOM 1912 O O . THR A 1 232 ? -10.821 11.491 48.911 1.00 87.38 232 THR A O 1
ATOM 1915 N N . VAL A 1 233 ? -9.189 10.607 47.635 1.00 92.88 233 VAL A N 1
ATOM 1916 C CA . VAL A 1 233 ? -9.600 9.202 47.776 1.00 92.88 233 VAL A CA 1
ATOM 1917 C C . VAL A 1 233 ? -8.674 8.543 48.787 1.00 92.88 233 VAL A C 1
ATOM 1919 O O . VAL A 1 233 ? -7.470 8.809 48.775 1.00 92.88 233 VAL A O 1
ATOM 1922 N N . ARG A 1 234 ? -9.216 7.683 49.646 1.00 93.38 234 ARG A N 1
ATOM 1923 C CA . ARG A 1 234 ? -8.446 6.931 50.638 1.00 93.38 234 ARG A CA 1
ATOM 1924 C C . ARG A 1 234 ? -8.314 5.457 50.264 1.00 93.38 234 ARG A C 1
ATOM 1926 O O . ARG A 1 234 ? -9.190 4.871 49.645 1.00 93.38 234 ARG A O 1
ATOM 1933 N N . LEU A 1 235 ? -7.204 4.854 50.666 1.00 92.44 235 LEU A N 1
ATOM 1934 C CA . LEU A 1 235 ? -6.957 3.418 50.604 1.00 92.44 235 LEU A CA 1
ATOM 1935 C C . LEU A 1 235 ? -6.493 2.974 51.991 1.00 92.44 235 LEU A C 1
ATOM 1937 O O . LEU A 1 235 ? -5.435 3.381 52.462 1.00 92.44 235 LEU A O 1
ATOM 1941 N N . GLN A 1 236 ? -7.312 2.175 52.669 1.00 89.56 236 GLN A N 1
ATOM 1942 C CA . GLN A 1 236 ? -7.142 1.730 54.054 1.00 89.56 236 GLN A CA 1
ATOM 1943 C C . GLN A 1 236 ? -6.953 2.897 55.034 1.00 89.56 236 GLN A C 1
ATOM 1945 O O . GLN A 1 236 ? -6.181 2.813 55.985 1.00 89.56 236 GLN A O 1
ATOM 1950 N N . GLY A 1 237 ? -7.657 4.003 54.783 1.00 86.44 237 GLY A N 1
ATOM 1951 C CA . GLY A 1 237 ? -7.585 5.226 55.583 1.00 86.44 237 GLY A CA 1
ATOM 1952 C C . GLY A 1 237 ? -6.428 6.169 55.232 1.00 86.44 237 GLY A C 1
ATOM 1953 O O . GLY A 1 237 ? -6.445 7.308 55.690 1.00 86.44 237 GLY A O 1
ATOM 1954 N N . GLU A 1 238 ? -5.469 5.752 54.399 1.00 91.69 238 GLU A N 1
ATOM 1955 C CA . GLU A 1 238 ? -4.371 6.601 53.913 1.00 91.69 238 GLU A CA 1
ATOM 1956 C C . GLU A 1 238 ? -4.783 7.332 52.628 1.00 91.69 238 GLU A C 1
ATOM 1958 O O . GLU A 1 238 ? -5.428 6.749 51.758 1.00 91.69 238 GLU A O 1
ATOM 1963 N N . GLU A 1 239 ? -4.415 8.606 52.477 1.00 93.31 239 GLU A N 1
ATOM 1964 C CA . GLU A 1 239 ? -4.738 9.360 51.261 1.00 93.31 239 GLU A CA 1
ATOM 1965 C C . GLU A 1 239 ? -3.941 8.861 50.049 1.00 93.31 239 GLU A C 1
ATOM 1967 O O . GLU A 1 239 ? -2.712 8.762 50.073 1.00 93.31 239 GLU A O 1
ATOM 1972 N N . VAL A 1 240 ? -4.650 8.601 48.952 1.00 95.44 240 VAL A N 1
ATOM 1973 C CA . VAL A 1 240 ? -4.051 8.293 47.655 1.00 95.44 240 VAL A CA 1
ATOM 1974 C C . VAL A 1 240 ? -3.551 9.589 47.025 1.00 95.44 240 VAL A C 1
ATOM 1976 O O . VAL A 1 240 ? -4.263 10.595 46.961 1.00 95.44 240 VAL A O 1
ATOM 1979 N N . LYS A 1 241 ? -2.320 9.564 46.510 1.00 94.94 241 LYS A N 1
ATOM 1980 C CA . LYS A 1 241 ? -1.689 10.732 45.896 1.00 94.94 241 LYS A CA 1
ATOM 1981 C C . LYS A 1 241 ? -2.524 11.250 44.720 1.00 94.94 241 LYS A C 1
ATOM 1983 O O . LYS A 1 241 ? -2.623 10.597 43.680 1.00 9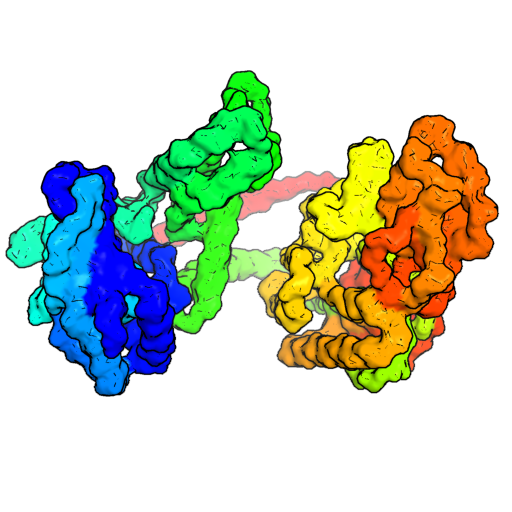4.94 241 LYS A O 1
ATOM 1988 N N . LYS A 1 242 ? -3.062 12.462 44.869 1.00 94.75 242 LYS A N 1
ATOM 1989 C CA . LYS A 1 242 ? -3.803 13.163 43.816 1.00 94.75 242 LYS A CA 1
ATOM 1990 C C . LYS A 1 242 ? -2.852 13.772 42.781 1.00 94.75 242 LYS A C 1
ATOM 1992 O O . LYS A 1 242 ? -1.849 14.390 43.142 1.00 94.75 242 LYS A O 1
ATOM 1997 N N . VAL A 1 243 ? -3.159 13.617 41.495 1.00 94.88 243 VAL A N 1
ATOM 1998 C CA . VAL A 1 243 ? -2.338 14.098 40.376 1.00 94.88 243 VAL A CA 1
ATOM 1999 C C . VAL A 1 243 ? -3.173 14.788 39.298 1.00 94.88 243 VAL A C 1
ATOM 2001 O O . VAL A 1 243 ? -4.301 14.401 39.004 1.00 94.88 243 VAL A O 1
ATOM 2004 N N . LEU A 1 244 ? -2.581 15.803 38.663 1.00 93.81 244 LEU A N 1
ATOM 2005 C CA . LEU A 1 244 ? -3.167 16.508 37.512 1.00 93.81 244 LEU A CA 1
ATOM 2006 C C . LEU A 1 244 ? -2.776 15.880 36.168 1.00 93.81 244 LEU A C 1
ATOM 2008 O O . LEU A 1 244 ? -3.423 16.114 35.150 1.00 93.81 244 LEU A O 1
ATOM 2012 N N . GLU A 1 245 ? -1.694 15.101 36.147 1.00 94.31 245 GLU A N 1
ATOM 2013 C CA . GLU A 1 245 ? -1.246 14.350 34.980 1.00 94.31 245 GLU A CA 1
ATOM 2014 C C . GLU A 1 245 ? -0.799 12.948 35.392 1.00 94.31 245 GLU A C 1
ATOM 2016 O O . GLU A 1 245 ? -0.165 12.783 36.432 1.00 94.31 245 GLU A O 1
ATOM 2021 N N . PHE A 1 246 ? -1.082 11.953 34.555 1.00 94.31 246 PHE A N 1
ATOM 2022 C CA . PHE A 1 246 ? -0.694 10.564 34.791 1.00 94.31 246 PHE A CA 1
ATOM 2023 C C . PHE A 1 246 ? -0.162 9.932 33.504 1.00 94.31 246 PHE A C 1
ATOM 2025 O O . PHE A 1 246 ? -0.643 10.231 32.409 1.00 94.31 246 PHE A O 1
ATOM 2032 N N . LYS A 1 247 ? 0.853 9.064 33.609 1.00 93.38 247 LYS A N 1
ATOM 2033 C CA . LYS A 1 247 ? 1.412 8.330 32.463 1.00 93.38 247 LYS A CA 1
ATOM 2034 C C . LYS A 1 247 ? 0.750 6.955 32.357 1.00 93.38 247 LYS A C 1
ATOM 2036 O O . LYS A 1 247 ? 1.275 5.978 32.880 1.00 93.38 247 LYS A O 1
ATOM 2041 N N . TYR A 1 248 ? -0.342 6.877 31.608 1.00 93.81 248 TYR A N 1
ATOM 2042 C CA . TYR A 1 248 ? -1.089 5.648 31.368 1.00 93.81 248 TYR A CA 1
ATOM 2043 C C . TYR A 1 248 ? -0.614 4.925 30.100 1.00 93.81 248 TYR A C 1
ATOM 2045 O O . TYR A 1 248 ? -0.618 5.502 29.012 1.00 93.81 248 TYR A O 1
ATOM 2053 N N . LEU A 1 249 ? -0.154 3.674 30.230 1.00 92.81 249 LEU A N 1
ATOM 2054 C CA . LEU A 1 249 ? 0.310 2.819 29.117 1.00 92.81 249 LEU A CA 1
ATOM 2055 C C . LEU A 1 249 ? 1.304 3.505 28.169 1.00 92.81 249 LEU A C 1
ATOM 2057 O O . LEU A 1 249 ? 1.336 3.288 26.957 1.00 92.81 249 LEU A O 1
ATOM 2061 N N . GLY A 1 250 ? 2.138 4.377 28.731 1.00 90.44 250 GLY A N 1
ATOM 2062 C CA . GLY A 1 250 ? 3.126 5.128 27.975 1.00 90.44 250 GLY A CA 1
ATOM 2063 C C . GLY A 1 250 ? 2.649 6.462 27.406 1.00 90.44 250 GLY A C 1
ATOM 2064 O O . GLY A 1 250 ? 3.525 7.181 26.937 1.00 90.44 250 GLY A O 1
ATOM 2065 N N . SER A 1 251 ? 1.365 6.829 27.487 1.00 92.19 251 SER A N 1
ATOM 2066 C CA . SER A 1 251 ? 0.813 8.139 27.091 1.00 92.19 251 SER A CA 1
ATOM 2067 C C . SER A 1 251 ? 0.389 8.966 28.312 1.00 92.19 251 SER A C 1
ATOM 2069 O O . SER A 1 251 ? -0.065 8.430 29.315 1.00 92.19 251 SER A O 1
ATOM 2071 N N . THR A 1 252 ? 0.554 10.285 28.261 1.00 94.00 252 THR A N 1
ATOM 2072 C CA . THR A 1 252 ? 0.166 11.191 29.350 1.00 94.00 252 THR A CA 1
ATOM 2073 C C . THR A 1 252 ? -1.274 11.650 29.185 1.00 94.00 252 THR A C 1
ATOM 2075 O O . THR A 1 252 ? -1.616 12.290 28.186 1.00 94.00 252 THR A O 1
ATOM 2078 N N . VAL A 1 253 ? -2.097 11.385 30.193 1.00 93.38 253 VAL A N 1
ATOM 2079 C CA . VAL A 1 253 ? -3.440 11.954 30.349 1.00 93.38 253 VAL A CA 1
ATOM 2080 C C . VAL A 1 253 ? -3.393 13.091 31.369 1.00 93.38 253 VAL A C 1
ATOM 2082 O O . VAL A 1 253 ? -2.574 13.062 32.289 1.00 93.38 253 VAL A O 1
ATOM 2085 N N . GLN A 1 254 ? -4.213 14.123 31.173 1.00 93.75 254 GLN A N 1
ATOM 2086 C CA . GLN A 1 254 ? -4.301 15.286 32.062 1.00 93.75 254 GLN A CA 1
ATOM 2087 C C . GLN A 1 254 ? -5.757 15.514 32.454 1.00 93.75 254 GLN A C 1
ATOM 2089 O O . GLN A 1 254 ? -6.633 15.339 31.608 1.00 93.75 254 GLN A O 1
ATOM 2094 N N . SER A 1 255 ? -6.010 15.951 33.688 1.00 92.88 255 SER A N 1
ATOM 2095 C CA . SER A 1 255 ? -7.368 16.209 34.188 1.00 92.88 255 SER A CA 1
ATOM 2096 C C . SER A 1 255 ? -8.099 17.302 33.403 1.00 92.88 255 SER A C 1
ATOM 2098 O O . SER A 1 255 ? -9.292 17.191 33.150 1.00 92.88 255 SER A O 1
ATOM 2100 N N . ASN A 1 256 ? -7.377 18.322 32.932 1.00 89.94 256 ASN A N 1
ATOM 2101 C CA . ASN A 1 256 ? -7.914 19.366 32.049 1.00 89.94 256 ASN A CA 1
ATOM 2102 C C . ASN A 1 256 ? -8.043 18.918 30.574 1.00 89.94 256 ASN A C 1
ATOM 2104 O O . ASN A 1 256 ? -8.561 19.647 29.733 1.00 89.94 256 ASN A O 1
ATOM 2108 N N . GLY A 1 257 ? -7.526 17.728 30.251 1.00 86.69 257 GLY A N 1
ATOM 2109 C CA . GLY A 1 257 ? -7.421 17.130 28.921 1.00 86.69 257 GLY A CA 1
ATOM 2110 C C . GLY A 1 257 ? -6.653 17.927 27.869 1.00 86.69 257 GLY A C 1
ATOM 2111 O O . GLY A 1 257 ? -6.782 17.663 26.674 1.00 86.69 257 GLY A O 1
ATOM 2112 N N . GLU A 1 258 ? -5.788 18.850 28.285 1.00 90.00 258 GLU A N 1
ATOM 2113 C CA . GLU A 1 258 ? -4.786 19.403 27.386 1.00 90.00 258 GLU A CA 1
ATOM 2114 C C . GLU A 1 258 ? -3.811 18.310 26.916 1.00 90.00 258 GLU A C 1
ATOM 2116 O O . GLU A 1 258 ? -3.553 17.321 27.606 1.00 90.00 258 GLU A O 1
ATOM 2121 N N . CYS A 1 259 ? -3.187 18.509 25.755 1.00 90.06 259 CYS A N 1
ATOM 2122 C CA . CYS A 1 259 ? -2.219 17.560 25.194 1.00 90.06 259 CYS A CA 1
ATOM 2123 C C . CYS A 1 259 ? -0.783 18.099 25.098 1.00 90.06 259 CYS A C 1
ATOM 2125 O O . CYS A 1 259 ? 0.121 17.378 24.677 1.00 90.06 259 CYS A O 1
ATOM 2127 N N . GLY A 1 260 ? -0.533 19.343 25.525 1.00 90.69 260 GLY A N 1
ATOM 2128 C CA . GLY A 1 260 ? 0.783 19.981 25.400 1.00 90.69 260 GLY A CA 1
ATOM 2129 C C . GLY A 1 260 ? 1.910 19.216 26.106 1.00 90.69 260 GLY A C 1
ATOM 2130 O O . GLY A 1 260 ? 2.989 19.045 25.540 1.00 90.69 260 GLY A O 1
ATOM 2131 N N . LYS A 1 261 ? 1.664 18.693 27.317 1.00 91.69 261 LYS A N 1
ATOM 2132 C CA . LYS A 1 261 ? 2.661 17.882 28.038 1.00 91.69 261 LYS A CA 1
ATOM 2133 C C . LYS A 1 261 ? 2.960 16.561 27.333 1.00 91.69 261 LYS A C 1
ATOM 2135 O O . LYS A 1 261 ? 4.115 16.138 27.308 1.00 91.69 261 LYS A O 1
ATOM 2140 N N . GLU A 1 262 ? 1.950 15.935 26.731 1.00 93.88 262 GLU A N 1
ATOM 2141 C CA . GLU A 1 262 ? 2.145 14.697 25.977 1.00 93.88 262 GLU A CA 1
ATOM 2142 C C . GLU A 1 262 ? 2.990 14.935 24.727 1.00 93.88 262 GLU A C 1
ATOM 2144 O O . GLU A 1 262 ? 3.945 14.199 24.483 1.00 93.88 262 GLU A O 1
ATOM 2149 N N . VAL A 1 263 ? 2.724 16.019 23.994 1.00 94.50 263 VAL A N 1
ATOM 2150 C CA . VAL A 1 263 ? 3.532 16.414 22.834 1.0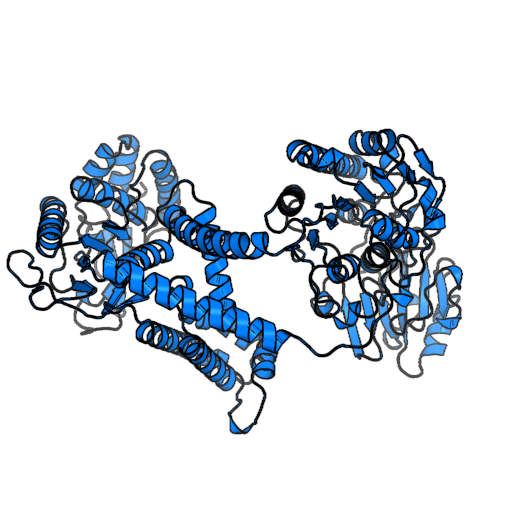0 94.50 263 VAL A CA 1
ATOM 2151 C C . VAL A 1 263 ? 4.984 16.676 23.220 1.00 94.50 263 VAL A C 1
ATOM 2153 O O . VAL A 1 263 ? 5.888 16.126 22.590 1.00 94.50 263 VAL A O 1
ATOM 2156 N N . LYS A 1 264 ? 5.237 17.409 24.309 1.00 94.56 264 LYS A N 1
ATOM 2157 C CA . LYS A 1 264 ? 6.604 17.622 24.814 1.00 94.56 264 LYS A CA 1
ATOM 2158 C C . LYS A 1 264 ? 7.304 16.308 25.166 1.00 94.56 264 LYS A C 1
ATOM 2160 O O . LYS A 1 264 ? 8.472 16.120 24.826 1.00 94.56 264 LYS A O 1
ATOM 2165 N N . LYS A 1 265 ? 6.596 15.368 25.801 1.00 94.44 265 LYS A N 1
ATOM 2166 C CA . LYS A 1 265 ? 7.135 14.036 26.119 1.00 94.44 265 LYS A CA 1
ATOM 2167 C C . LYS A 1 265 ? 7.413 13.213 24.856 1.00 94.44 265 LYS A C 1
ATOM 2169 O O . LYS A 1 265 ? 8.457 12.562 24.806 1.00 94.44 265 LYS A O 1
ATOM 2174 N N . ARG A 1 266 ? 6.569 13.288 23.817 1.00 95.75 266 ARG A N 1
ATOM 2175 C CA . ARG A 1 266 ? 6.836 12.670 22.502 1.00 95.75 266 ARG A CA 1
ATOM 2176 C C . ARG A 1 266 ? 8.057 13.263 21.815 1.00 95.75 266 ARG A C 1
ATOM 2178 O O . ARG A 1 266 ? 8.894 12.517 21.313 1.00 95.75 266 ARG A O 1
ATOM 2185 N N . VAL A 1 267 ? 8.202 14.587 21.840 1.00 96.31 267 VAL A N 1
ATOM 2186 C CA . VAL A 1 267 ? 9.391 15.277 21.320 1.00 96.31 267 VAL A CA 1
ATOM 2187 C C . VAL A 1 267 ? 10.644 14.804 22.057 1.00 96.31 267 VAL A C 1
ATOM 2189 O O . VAL A 1 267 ? 11.633 14.448 21.418 1.00 96.31 267 VAL A O 1
ATOM 2192 N N . GLN A 1 268 ? 10.600 14.722 23.390 1.00 95.75 268 GLN A N 1
ATOM 2193 C CA . GLN A 1 268 ? 11.724 14.218 24.180 1.00 95.75 268 GLN A CA 1
ATOM 2194 C C . GLN A 1 268 ? 12.033 12.745 23.876 1.00 95.75 268 GLN A C 1
ATOM 2196 O O . GLN A 1 268 ? 13.203 12.375 23.780 1.00 95.75 268 GLN A O 1
ATOM 2201 N N . ALA A 1 269 ? 11.011 11.902 23.705 1.00 95.12 269 ALA A N 1
ATOM 2202 C CA . ALA A 1 269 ? 11.183 10.505 23.313 1.00 95.12 269 ALA A CA 1
ATOM 2203 C C . ALA A 1 269 ? 11.851 10.389 21.934 1.00 95.12 269 ALA A C 1
ATOM 2205 O O . ALA A 1 269 ? 12.793 9.609 21.785 1.00 95.12 269 ALA A O 1
ATOM 2206 N N . GLY A 1 270 ? 11.440 11.225 20.975 1.00 96.56 270 GLY A N 1
ATOM 2207 C CA . GLY A 1 270 ? 12.092 11.372 19.675 1.00 96.56 270 GLY A CA 1
ATOM 2208 C C . GLY A 1 270 ? 13.570 11.728 19.814 1.00 96.56 270 GLY A C 1
ATOM 2209 O O . GLY A 1 270 ? 14.423 10.998 19.320 1.00 96.56 270 GLY A O 1
ATOM 2210 N N . TRP A 1 271 ? 13.904 12.774 20.575 1.00 97.44 271 TRP A N 1
ATOM 2211 C CA . TRP A 1 271 ? 15.301 13.158 20.810 1.00 97.44 271 TRP A CA 1
ATOM 2212 C C . TRP A 1 271 ? 16.121 12.075 21.511 1.00 97.44 271 TRP A C 1
ATOM 2214 O O . TRP A 1 271 ? 17.280 11.863 21.168 1.00 97.44 271 TRP A O 1
ATOM 2224 N N . ASN A 1 272 ? 15.543 11.367 22.479 1.00 95.12 272 ASN A N 1
ATOM 2225 C CA . ASN A 1 272 ? 16.213 10.247 23.134 1.00 95.12 272 ASN A CA 1
ATOM 2226 C C . ASN A 1 272 ? 16.485 9.105 22.144 1.00 95.12 272 ASN A C 1
ATOM 2228 O O . ASN A 1 272 ? 17.570 8.530 22.172 1.00 95.12 272 ASN A O 1
ATOM 2232 N N . GLY A 1 273 ? 15.529 8.796 21.261 1.00 94.94 273 GLY A N 1
ATOM 2233 C CA . GLY A 1 273 ? 15.718 7.847 20.165 1.00 94.94 273 GLY A CA 1
ATOM 2234 C C . GLY A 1 273 ? 16.822 8.303 19.214 1.00 94.94 273 GLY A C 1
ATOM 2235 O O . GLY A 1 273 ? 17.738 7.539 18.936 1.00 94.94 273 GLY A O 1
ATOM 2236 N N . TRP A 1 274 ? 16.790 9.571 18.804 1.00 97.38 274 TRP A N 1
ATOM 2237 C CA . TRP A 1 274 ? 17.775 10.175 17.908 1.00 97.38 274 TRP A CA 1
ATOM 2238 C C . TRP A 1 274 ? 19.192 10.122 18.492 1.00 97.38 274 TRP A C 1
ATOM 2240 O O . TRP A 1 274 ? 20.116 9.703 17.803 1.00 97.38 274 TRP A O 1
ATOM 2250 N N . ARG A 1 275 ? 19.369 10.444 19.783 1.00 96.06 275 ARG A N 1
ATOM 2251 C CA . ARG A 1 275 ? 20.677 10.385 20.466 1.00 96.06 275 ARG A CA 1
ATOM 2252 C C . ARG A 1 275 ? 21.270 8.978 20.506 1.00 96.06 275 ARG A C 1
ATOM 2254 O O . ARG A 1 275 ? 22.483 8.848 20.445 1.00 96.06 275 ARG A O 1
ATOM 2261 N N . LYS A 1 276 ? 20.446 7.930 20.595 1.00 93.75 276 LYS A N 1
ATOM 2262 C CA . LYS A 1 276 ? 20.936 6.538 20.594 1.00 93.75 276 LYS A CA 1
ATOM 2263 C C . LYS A 1 276 ? 21.530 6.120 19.251 1.00 93.75 276 LYS A C 1
ATOM 2265 O O . LYS A 1 276 ? 22.372 5.234 19.216 1.00 93.75 276 LYS A O 1
ATOM 2270 N N . VAL A 1 277 ? 21.082 6.741 18.163 1.00 95.44 277 VAL A N 1
ATOM 2271 C CA . VAL A 1 277 ? 21.533 6.448 16.795 1.00 95.44 277 VAL A CA 1
ATOM 2272 C C . VAL A 1 277 ? 22.313 7.612 16.183 1.00 95.44 277 VAL A C 1
ATOM 2274 O O . VAL A 1 277 ? 22.534 7.640 14.974 1.00 95.44 277 VAL A O 1
ATOM 2277 N N . SER A 1 278 ? 22.757 8.569 17.004 1.00 93.56 278 SER A N 1
ATOM 2278 C CA . SER A 1 278 ? 23.474 9.759 16.540 1.00 93.56 278 SER A CA 1
ATOM 2279 C C . SER A 1 278 ? 24.792 9.408 15.856 1.00 93.56 278 SER A C 1
ATOM 2281 O O . SER A 1 278 ? 25.151 10.073 14.894 1.00 93.56 278 SER A O 1
ATOM 2283 N N . GLY A 1 279 ? 25.463 8.328 16.270 1.00 92.00 279 GLY A N 1
ATOM 2284 C CA . GLY A 1 279 ? 26.673 7.838 15.602 1.00 92.00 279 GLY A CA 1
ATOM 2285 C C . GLY A 1 279 ? 26.455 7.538 14.115 1.00 92.00 279 GLY A C 1
ATOM 2286 O O . GLY A 1 279 ? 27.328 7.815 13.311 1.00 92.00 279 GLY A O 1
ATOM 2287 N N . VAL A 1 280 ? 25.265 7.060 13.739 1.00 92.75 280 VAL A N 1
ATOM 2288 C CA . VAL A 1 280 ? 24.881 6.819 12.337 1.00 92.75 280 VAL A CA 1
ATOM 2289 C C . VAL A 1 280 ? 24.295 8.082 11.704 1.00 92.75 280 VAL A C 1
ATOM 2291 O O . VAL A 1 280 ? 24.595 8.429 10.565 1.00 92.75 280 VAL A O 1
ATOM 2294 N N . LEU A 1 281 ? 23.435 8.790 12.438 1.00 94.00 281 LEU A N 1
ATOM 2295 C CA . LEU A 1 281 ? 22.729 9.954 11.910 1.00 94.00 281 LEU A CA 1
ATOM 2296 C C . LEU A 1 281 ? 23.644 11.155 11.654 1.00 94.00 281 LEU A C 1
ATOM 2298 O O . LEU A 1 281 ? 23.340 11.938 10.762 1.00 94.00 281 LEU A O 1
ATOM 2302 N N . CYS A 1 282 ? 24.737 11.299 12.400 1.00 92.75 282 CYS A N 1
ATOM 2303 C CA . CYS A 1 282 ? 25.685 12.405 12.270 1.00 92.75 282 CYS A CA 1
ATOM 2304 C C . CYS A 1 282 ? 26.916 12.061 11.419 1.00 92.75 282 CYS A C 1
ATOM 2306 O O . CYS A 1 282 ? 27.702 12.960 11.128 1.00 92.75 282 CYS A O 1
ATOM 2308 N N . ASP A 1 283 ? 27.098 10.804 11.006 1.00 93.12 283 ASP A N 1
ATOM 2309 C CA . ASP A 1 283 ? 28.238 10.411 10.173 1.00 93.12 283 ASP A CA 1
ATOM 2310 C C . ASP A 1 283 ? 28.077 10.966 8.751 1.00 93.12 283 ASP A C 1
ATOM 2312 O O . ASP A 1 283 ? 27.077 10.715 8.074 1.00 93.12 283 ASP A O 1
ATOM 2316 N N . GLN A 1 284 ? 29.053 11.745 8.288 1.00 89.81 284 GLN A N 1
ATOM 2317 C CA . GLN A 1 284 ? 29.045 12.350 6.954 1.00 89.81 284 GLN A CA 1
ATOM 2318 C C . GLN A 1 284 ? 29.248 11.323 5.831 1.00 89.81 284 GLN A C 1
ATOM 2320 O O . GLN A 1 284 ? 28.849 11.579 4.699 1.00 89.81 284 GLN A O 1
ATOM 2325 N N . LYS A 1 285 ? 29.799 10.141 6.133 1.00 92.50 285 LYS A N 1
ATOM 2326 C CA . LYS A 1 285 ? 29.963 9.043 5.167 1.00 92.50 285 LYS A CA 1
ATOM 2327 C C . LYS A 1 285 ? 28.648 8.328 4.861 1.00 92.50 285 LYS A C 1
ATOM 2329 O O . LYS A 1 285 ? 28.553 7.599 3.878 1.00 92.50 285 LYS A O 1
ATOM 2334 N N . ILE A 1 286 ? 27.631 8.512 5.704 1.00 93.75 286 ILE A N 1
ATOM 2335 C CA . ILE A 1 286 ? 26.342 7.840 5.560 1.00 93.75 286 ILE A CA 1
ATOM 2336 C C . ILE A 1 286 ? 25.393 8.708 4.739 1.00 93.75 286 ILE A C 1
ATOM 2338 O O . ILE A 1 286 ? 25.126 9.866 5.066 1.00 93.75 286 ILE A O 1
ATOM 2342 N N . SER A 1 287 ? 24.835 8.116 3.681 1.00 94.50 287 SER A N 1
ATOM 2343 C CA . SER A 1 287 ? 23.937 8.816 2.766 1.00 94.50 287 SER A CA 1
ATOM 2344 C C . SER A 1 287 ? 22.663 9.312 3.460 1.00 94.50 287 SER A C 1
ATOM 2346 O O . SER A 1 287 ? 22.126 8.685 4.382 1.00 94.50 287 SER A O 1
ATOM 2348 N N . ALA A 1 288 ? 22.122 10.429 2.968 1.00 91.69 288 ALA A N 1
ATOM 2349 C CA . ALA A 1 288 ? 20.888 11.020 3.484 1.00 91.69 288 ALA A CA 1
ATOM 2350 C C . ALA A 1 288 ? 19.698 10.041 3.467 1.00 91.69 288 ALA A C 1
ATOM 2352 O O . ALA A 1 288 ? 18.885 10.034 4.394 1.00 91.69 288 ALA A O 1
ATOM 2353 N N . ARG A 1 289 ? 19.638 9.150 2.466 1.00 91.50 289 ARG A N 1
ATOM 2354 C CA . ARG A 1 289 ? 18.618 8.097 2.354 1.00 91.50 289 ARG A CA 1
ATOM 2355 C C . ARG A 1 289 ? 18.678 7.108 3.520 1.00 91.50 289 ARG A C 1
ATOM 2357 O O . ARG A 1 289 ? 17.634 6.775 4.086 1.00 91.50 289 ARG A O 1
ATOM 2364 N N . ILE A 1 290 ? 19.876 6.660 3.910 1.00 94.31 290 ILE A N 1
ATOM 2365 C CA . ILE A 1 290 ? 20.057 5.749 5.053 1.00 94.31 290 ILE A CA 1
ATOM 2366 C C . ILE A 1 290 ? 19.722 6.472 6.359 1.00 94.31 290 ILE A C 1
ATOM 2368 O O . ILE A 1 290 ? 18.970 5.932 7.171 1.00 94.31 290 ILE A O 1
ATOM 2372 N N . LYS A 1 291 ? 20.183 7.717 6.535 1.00 96.00 291 LYS A N 1
ATOM 2373 C CA . LYS A 1 291 ? 19.833 8.544 7.705 1.00 96.00 291 LYS A CA 1
ATOM 2374 C C . LYS A 1 291 ? 18.320 8.709 7.847 1.00 96.00 291 LYS A C 1
ATOM 2376 O O . LYS A 1 291 ? 17.761 8.513 8.925 1.00 96.00 291 LYS A O 1
ATOM 2381 N N . GLY A 1 292 ? 17.641 8.974 6.735 1.00 95.38 292 GLY A N 1
ATOM 2382 C CA . GLY A 1 292 ? 16.189 9.010 6.654 1.00 95.38 292 GLY A CA 1
ATOM 2383 C C . GLY A 1 292 ? 15.519 7.694 7.048 1.00 95.38 292 GLY A C 1
ATOM 2384 O O . GLY A 1 292 ? 14.569 7.697 7.831 1.00 95.38 292 GLY A O 1
ATOM 2385 N N . LYS A 1 293 ? 16.034 6.554 6.565 1.00 96.38 293 LYS A N 1
ATOM 2386 C CA . LYS A 1 293 ? 15.550 5.215 6.949 1.00 96.38 293 LYS A CA 1
ATOM 2387 C C . LYS A 1 293 ? 15.685 4.992 8.458 1.00 96.38 293 LYS A C 1
ATOM 2389 O O . LYS A 1 293 ? 14.705 4.628 9.098 1.00 96.38 293 LYS A O 1
ATOM 2394 N N . VAL A 1 294 ? 16.845 5.294 9.041 1.00 95.56 294 VAL A N 1
ATOM 2395 C CA . VAL A 1 294 ? 17.088 5.181 10.492 1.00 95.56 294 VAL A CA 1
ATOM 2396 C C . VAL A 1 294 ? 16.130 6.070 11.287 1.00 95.56 294 VAL A C 1
ATOM 2398 O O . VAL A 1 294 ? 15.529 5.611 12.260 1.00 95.56 294 VAL A O 1
ATOM 2401 N N . TYR A 1 295 ? 15.912 7.314 10.847 1.00 96.88 295 TYR A N 1
ATOM 2402 C CA . TYR A 1 295 ? 14.929 8.207 11.461 1.00 96.88 295 TYR A CA 1
ATOM 2403 C C . TYR A 1 295 ? 13.514 7.603 11.439 1.00 96.88 295 TYR A C 1
ATOM 2405 O O . TYR A 1 295 ? 12.854 7.554 12.481 1.00 96.88 295 TYR A O 1
ATOM 2413 N N . ARG A 1 296 ? 13.052 7.103 10.282 1.00 96.19 296 ARG A N 1
ATOM 2414 C CA . ARG A 1 296 ? 11.714 6.499 10.134 1.00 96.19 296 ARG A CA 1
ATOM 2415 C C . ARG A 1 296 ? 11.531 5.231 10.970 1.00 96.19 296 ARG A C 1
ATOM 2417 O O . ARG A 1 296 ? 10.413 4.981 11.404 1.00 96.19 296 ARG A O 1
ATOM 2424 N N . THR A 1 297 ? 12.597 4.470 11.207 1.00 94.88 297 THR A N 1
ATOM 2425 C CA . THR A 1 297 ? 12.538 3.196 11.942 1.00 94.88 297 THR A CA 1
ATOM 2426 C C . THR A 1 297 ? 12.706 3.360 13.454 1.00 94.88 297 THR A C 1
ATOM 2428 O O . THR A 1 297 ? 12.097 2.614 14.212 1.00 94.88 297 THR A O 1
ATOM 2431 N N . VAL A 1 298 ? 13.509 4.324 13.919 1.00 94.56 298 VAL A N 1
ATOM 2432 C CA . VAL A 1 298 ? 13.866 4.449 15.348 1.00 94.56 298 VAL A CA 1
ATOM 2433 C C . VAL A 1 298 ? 13.251 5.685 15.999 1.00 94.56 298 VAL A C 1
ATOM 2435 O O . VAL A 1 298 ? 12.707 5.610 17.100 1.00 94.56 298 VAL A O 1
ATOM 2438 N N . VAL A 1 299 ? 13.337 6.837 15.335 1.00 96.56 299 VAL A N 1
ATOM 2439 C CA . VAL A 1 299 ? 13.008 8.136 15.942 1.00 96.56 299 VAL A CA 1
ATOM 2440 C C . VAL A 1 299 ? 11.524 8.448 15.808 1.00 96.56 299 VAL A C 1
ATOM 2442 O O . VAL A 1 299 ? 10.855 8.744 16.798 1.00 96.56 299 VAL A O 1
ATOM 2445 N N . ARG A 1 300 ? 10.989 8.351 14.588 1.00 96.19 300 ARG A N 1
ATOM 2446 C CA . ARG A 1 300 ? 9.587 8.663 14.304 1.00 96.19 300 ARG A CA 1
ATOM 2447 C C . ARG A 1 300 ? 8.607 7.805 15.113 1.00 96.19 300 ARG A C 1
ATOM 2449 O O . ARG A 1 300 ? 7.695 8.397 15.684 1.00 96.19 300 ARG A O 1
ATOM 2456 N N . PRO A 1 301 ? 8.765 6.473 15.239 1.00 94.94 301 PRO A N 1
ATOM 2457 C CA . PRO A 1 301 ? 7.829 5.671 16.025 1.00 94.94 301 PRO A CA 1
ATOM 2458 C C . PRO A 1 301 ? 7.778 6.100 17.498 1.00 94.94 301 PRO A C 1
ATOM 2460 O O . PRO A 1 301 ? 6.701 6.145 18.085 1.00 94.94 301 PRO A O 1
ATOM 2463 N N . ALA A 1 302 ? 8.912 6.515 18.078 1.00 94.25 302 ALA A N 1
ATOM 2464 C CA . ALA A 1 302 ? 8.957 7.042 19.444 1.00 94.25 302 ALA A CA 1
ATOM 2465 C C . ALA A 1 302 ? 8.174 8.360 19.600 1.00 94.25 302 ALA A C 1
ATOM 2467 O O . ALA A 1 302 ? 7.562 8.589 20.646 1.00 94.25 302 ALA A O 1
ATOM 2468 N N . MET A 1 303 ? 8.171 9.205 18.563 1.00 95.25 303 MET A N 1
ATOM 2469 C CA . MET A 1 303 ? 7.368 10.431 18.528 1.00 95.25 303 MET A CA 1
ATOM 2470 C C . MET A 1 303 ? 5.879 10.149 18.312 1.00 95.25 303 MET A C 1
ATOM 2472 O O . MET A 1 303 ? 5.054 10.837 18.900 1.00 95.25 303 MET A O 1
ATOM 2476 N N . LEU A 1 304 ? 5.535 9.167 17.475 1.00 94.19 304 LEU A N 1
ATOM 2477 C CA . LEU A 1 304 ? 4.146 8.885 17.099 1.00 94.19 304 LEU A CA 1
ATOM 2478 C C . LEU A 1 304 ? 3.367 8.099 18.156 1.00 94.19 304 LEU A C 1
ATOM 2480 O O . LEU A 1 304 ? 2.151 8.227 18.194 1.00 94.19 304 LEU A O 1
ATOM 2484 N N . TYR A 1 305 ? 4.040 7.317 19.006 1.00 93.38 305 TYR A N 1
ATOM 2485 C CA . TYR A 1 305 ? 3.389 6.425 19.971 1.00 93.38 305 TYR A CA 1
ATOM 2486 C C . TYR A 1 305 ? 2.274 7.113 20.780 1.00 93.38 305 TYR A C 1
ATOM 2488 O O . TYR A 1 305 ? 2.551 8.007 21.585 1.00 93.38 305 TYR A O 1
ATOM 2496 N N . GLY A 1 306 ? 1.030 6.662 20.600 1.00 89.88 306 GLY A N 1
ATOM 2497 C CA . GLY A 1 306 ? -0.144 7.126 21.335 1.00 89.88 306 GLY A CA 1
ATOM 2498 C C . GLY A 1 306 ? -0.756 8.433 20.818 1.00 89.88 306 GLY A C 1
ATOM 2499 O O . GLY A 1 306 ? -1.826 8.812 21.299 1.00 89.88 306 GLY A O 1
ATOM 2500 N N . LEU A 1 307 ? -0.137 9.121 19.846 1.00 93.50 307 LEU A N 1
ATOM 2501 C CA . LEU A 1 307 ? -0.670 10.367 19.271 1.00 93.50 307 LEU A CA 1
ATOM 2502 C C . LEU A 1 307 ? -1.943 10.149 18.450 1.00 93.50 307 LEU A C 1
ATOM 2504 O O . LEU A 1 307 ? -2.716 11.089 18.252 1.00 93.50 307 LEU A O 1
ATOM 2508 N N . GLU A 1 308 ? -2.200 8.920 18.016 1.00 90.06 308 GLU A N 1
ATOM 2509 C CA . GLU A 1 308 ? -3.449 8.545 17.369 1.00 90.06 308 GLU A CA 1
ATOM 2510 C C . GLU A 1 308 ? -4.674 8.753 18.283 1.00 90.06 308 GLU A C 1
ATOM 2512 O O . GLU A 1 308 ? -5.759 9.042 17.791 1.00 90.06 308 GLU A O 1
ATOM 2517 N N . THR A 1 309 ? -4.486 8.739 19.607 1.00 90.06 309 THR A N 1
ATOM 2518 C CA . THR A 1 309 ? -5.556 8.977 20.600 1.00 90.06 309 THR A CA 1
ATOM 2519 C C . THR A 1 309 ? -5.675 10.433 21.054 1.00 90.06 309 THR A C 1
ATOM 2521 O O . THR A 1 309 ? -6.524 10.765 21.875 1.00 90.06 309 THR A O 1
ATOM 2524 N N . VAL A 1 310 ? -4.789 11.315 20.586 1.00 90.12 310 VAL A N 1
ATOM 2525 C CA . VAL A 1 310 ? -4.651 12.677 21.113 1.00 90.12 310 VAL A CA 1
ATOM 2526 C C . VAL A 1 310 ? -5.280 13.681 20.162 1.00 90.12 310 VAL A C 1
ATOM 2528 O O . VAL A 1 310 ? -4.854 13.774 19.015 1.00 90.12 310 VAL A O 1
ATOM 2531 N N . SER A 1 311 ? -6.190 14.523 20.647 1.00 87.00 311 SER A N 1
ATOM 2532 C CA . SER A 1 311 ? -6.735 15.663 19.896 1.00 87.00 311 SER A CA 1
ATOM 2533 C C . SER A 1 311 ? -5.703 16.799 19.779 1.00 87.00 311 SER A C 1
ATOM 2535 O O . SER A 1 311 ? -5.627 17.701 20.614 1.00 87.00 311 SER A O 1
ATOM 2537 N N . LEU A 1 312 ? -4.840 16.725 18.759 1.00 89.44 312 LEU A N 1
ATOM 2538 C CA . LEU A 1 312 ? -3.815 17.737 18.462 1.00 89.44 312 LEU A CA 1
ATOM 2539 C C . LEU A 1 312 ? -4.427 19.009 17.852 1.00 89.44 312 LEU A C 1
ATOM 2541 O O . LEU A 1 312 ? -5.157 18.940 16.867 1.00 89.44 312 LEU A O 1
ATOM 2545 N N . ARG A 1 313 ? -4.055 20.180 18.379 1.00 89.94 313 ARG A N 1
ATOM 2546 C CA . ARG A 1 313 ? -4.291 21.494 17.755 1.00 89.94 313 ARG A CA 1
ATOM 2547 C C . ARG A 1 313 ? -3.143 21.828 16.794 1.00 89.94 313 ARG A C 1
ATOM 2549 O O . ARG A 1 313 ? -2.015 21.372 16.992 1.00 89.94 313 ARG A O 1
ATOM 2556 N N . LYS A 1 314 ? -3.377 22.737 15.836 1.00 89.69 314 LYS A N 1
ATOM 2557 C CA . LYS A 1 314 ? -2.358 23.190 14.856 1.00 89.69 314 LYS A CA 1
ATOM 2558 C C . LYS A 1 314 ? -1.024 23.602 15.496 1.00 89.69 314 LYS A C 1
ATOM 2560 O O . LYS A 1 314 ? 0.041 23.260 14.988 1.00 89.69 314 LYS A O 1
ATOM 2565 N N . ARG A 1 315 ? -1.070 24.290 16.646 1.00 92.56 315 ARG A N 1
ATOM 2566 C CA . ARG A 1 315 ? 0.127 24.689 17.410 1.00 92.56 315 ARG A CA 1
ATOM 2567 C C . ARG A 1 315 ? 0.978 23.487 17.839 1.00 92.56 315 ARG A C 1
ATOM 2569 O O . ARG A 1 315 ? 2.197 23.545 17.751 1.00 92.56 315 ARG A O 1
ATOM 2576 N N . GLN A 1 316 ? 0.342 22.421 18.314 1.00 94.00 316 GLN A N 1
ATOM 2577 C CA . GLN A 1 316 ? 1.023 21.219 18.800 1.00 94.00 316 GLN A CA 1
ATOM 2578 C C . GLN A 1 316 ? 1.546 20.352 17.651 1.00 94.00 316 GLN A C 1
ATOM 2580 O O . GLN A 1 316 ? 2.642 19.808 17.745 1.00 94.00 316 GLN A O 1
ATOM 2585 N N . GLU A 1 317 ? 0.803 20.271 16.545 1.00 93.19 317 GLU A N 1
ATOM 2586 C CA . GLU A 1 317 ? 1.282 19.646 15.306 1.00 93.19 317 GLU A CA 1
ATOM 2587 C C . GLU A 1 317 ? 2.544 20.358 14.793 1.00 93.19 317 GLU A C 1
ATOM 2589 O O . GLU A 1 317 ? 3.563 19.717 14.542 1.00 93.19 317 GLU A O 1
ATOM 2594 N N . SER A 1 318 ? 2.531 21.695 14.776 1.00 93.44 318 SER A N 1
ATOM 2595 C CA . SER A 1 318 ? 3.709 22.499 14.426 1.00 93.44 318 SER A CA 1
ATOM 2596 C C . SER A 1 318 ? 4.896 22.254 15.367 1.00 93.44 318 SER A C 1
ATOM 2598 O O . SER A 1 318 ? 6.036 22.202 14.912 1.00 93.44 318 SER A O 1
ATOM 2600 N N . GLU A 1 319 ? 4.668 22.070 16.672 1.00 94.75 319 GLU A N 1
ATOM 2601 C CA . GLU A 1 319 ? 5.734 21.767 17.641 1.00 94.75 319 GLU A CA 1
ATOM 2602 C C . GLU A 1 319 ? 6.439 20.434 17.330 1.00 94.75 319 GLU A C 1
ATOM 2604 O O . GLU A 1 319 ? 7.673 20.362 17.351 1.00 94.75 319 GLU A O 1
ATOM 2609 N N . LEU A 1 320 ? 5.674 19.398 16.968 1.00 95.38 320 LEU A N 1
ATOM 2610 C CA . LEU A 1 320 ? 6.218 18.103 16.549 1.00 95.38 320 LEU A CA 1
ATOM 2611 C C . LEU A 1 320 ? 7.010 18.216 15.242 1.00 95.38 320 LEU A C 1
ATOM 2613 O O . LEU A 1 320 ? 8.105 17.659 15.133 1.00 95.38 320 LEU A O 1
ATOM 2617 N N . GLU A 1 321 ? 6.492 18.958 14.263 1.00 94.81 321 GLU A N 1
ATOM 2618 C CA . GLU A 1 321 ? 7.166 19.154 12.977 1.00 94.81 321 GLU A CA 1
ATOM 2619 C C . GLU A 1 321 ? 8.454 19.970 13.099 1.00 94.81 321 GLU A C 1
ATOM 2621 O O . GLU A 1 321 ? 9.450 19.663 12.441 1.00 94.81 321 GLU A O 1
ATOM 2626 N N . VAL A 1 322 ? 8.478 20.976 13.977 1.00 94.88 322 VAL A N 1
ATOM 2627 C CA . VAL A 1 322 ? 9.697 21.732 14.289 1.00 94.88 322 VAL A CA 1
ATOM 2628 C C . VAL A 1 322 ? 10.752 20.813 14.905 1.00 94.88 322 VAL A C 1
ATOM 2630 O O . VAL A 1 322 ? 11.930 20.917 14.557 1.00 94.88 322 VAL A O 1
ATOM 2633 N N . ALA A 1 323 ? 10.359 19.903 15.800 1.00 96.00 323 ALA A N 1
ATOM 2634 C CA . ALA A 1 323 ? 11.279 18.925 16.370 1.00 96.00 323 ALA A CA 1
ATOM 2635 C C . ALA A 1 323 ? 11.810 17.939 15.313 1.00 96.00 323 ALA A C 1
ATOM 2637 O O . ALA A 1 323 ? 13.021 17.718 15.259 1.00 96.00 323 ALA A O 1
ATOM 2638 N N . GLU A 1 324 ? 10.940 17.397 14.450 1.00 96.19 324 GLU A N 1
ATOM 2639 C CA . GLU A 1 324 ? 11.324 16.546 13.309 1.00 96.19 324 GLU A CA 1
ATOM 2640 C C . GLU A 1 324 ? 12.357 17.253 12.423 1.00 96.19 324 GLU A C 1
ATOM 2642 O O . GLU A 1 324 ? 13.441 16.721 12.184 1.00 96.19 324 GLU A O 1
ATOM 2647 N N . LEU A 1 325 ? 12.063 18.480 11.988 1.00 95.38 325 LEU A N 1
ATOM 2648 C CA . LEU A 1 325 ? 12.945 19.228 11.097 1.00 95.38 325 LEU A CA 1
ATOM 2649 C C . LEU A 1 325 ? 14.286 19.565 11.740 1.00 95.38 325 LEU A C 1
ATOM 2651 O O . LEU A 1 325 ? 15.303 19.520 11.053 1.00 95.38 325 LEU A O 1
ATOM 2655 N N . LYS A 1 326 ? 14.316 19.870 13.043 1.00 95.69 326 LYS A N 1
ATOM 2656 C CA . LYS A 1 326 ? 15.578 20.045 13.773 1.00 95.69 326 LYS A CA 1
ATOM 2657 C C . LYS A 1 326 ? 16.410 18.766 13.728 1.00 95.69 326 LYS A C 1
ATOM 2659 O O . LYS A 1 326 ? 17.575 18.830 13.354 1.00 95.69 326 LYS A O 1
ATOM 2664 N N . MET A 1 327 ? 15.818 17.618 14.058 1.00 96.62 327 MET A N 1
ATOM 2665 C CA . MET A 1 327 ? 16.516 16.328 14.037 1.00 96.62 327 MET A CA 1
ATOM 2666 C C . MET A 1 327 ? 17.070 15.989 12.648 1.00 96.62 327 MET A C 1
ATOM 2668 O O . MET A 1 327 ? 18.230 15.603 12.543 1.00 96.62 327 MET A O 1
ATOM 2672 N N . LEU A 1 328 ? 16.282 16.184 11.587 1.00 95.75 328 LEU A N 1
ATOM 2673 C CA . LEU A 1 328 ? 16.714 15.915 10.210 1.00 95.75 328 LEU A CA 1
ATOM 2674 C C . LEU A 1 328 ? 17.823 16.863 9.752 1.00 95.75 328 LEU A C 1
ATOM 2676 O O . LEU A 1 328 ? 18.801 16.418 9.160 1.00 95.75 328 LEU A O 1
ATOM 2680 N N . ARG A 1 329 ? 17.703 18.158 10.064 1.00 94.75 329 ARG A N 1
ATOM 2681 C CA . ARG A 1 329 ? 18.738 19.164 9.786 1.00 94.75 329 ARG A CA 1
ATOM 2682 C C . ARG A 1 329 ? 20.076 18.786 10.404 1.00 94.75 329 ARG A C 1
ATOM 2684 O O . ARG A 1 329 ? 21.073 18.736 9.691 1.00 94.75 329 ARG A O 1
ATOM 2691 N N . PHE A 1 330 ? 20.071 18.435 11.690 1.00 94.06 330 PHE A N 1
ATOM 2692 C CA . PHE A 1 330 ? 21.270 17.954 12.374 1.00 94.06 330 PHE A CA 1
ATOM 2693 C C . PHE A 1 330 ? 21.856 16.713 11.698 1.00 94.06 330 PHE A C 1
ATOM 2695 O O . PHE A 1 330 ? 23.060 16.664 11.469 1.00 94.06 330 PHE A O 1
ATOM 2702 N N . SER A 1 331 ? 21.021 15.740 11.323 1.00 94.31 331 SER A N 1
ATOM 2703 C CA . SER A 1 331 ? 21.490 14.532 10.634 1.00 94.31 331 SER A CA 1
ATOM 2704 C C . SER A 1 331 ? 22.127 14.822 9.268 1.00 94.31 331 SER A C 1
ATOM 2706 O O . SER A 1 331 ? 23.060 14.138 8.853 1.00 94.31 331 SER A O 1
ATOM 2708 N N . LEU A 1 332 ? 21.650 15.844 8.559 1.00 93.31 332 LEU A N 1
ATOM 2709 C CA . LEU A 1 332 ? 22.181 16.234 7.251 1.00 93.31 332 LEU A CA 1
ATOM 2710 C C . LEU A 1 332 ? 23.312 17.270 7.327 1.00 93.31 332 LEU A C 1
ATOM 2712 O O . LEU A 1 332 ? 23.806 17.681 6.286 1.00 93.31 332 LEU A O 1
ATOM 2716 N N . GLY A 1 333 ? 23.722 17.702 8.525 1.00 91.31 333 GLY A N 1
ATOM 2717 C CA . GLY A 1 333 ? 24.736 18.750 8.684 1.00 91.31 333 GLY A CA 1
ATOM 2718 C C . GLY A 1 333 ? 24.280 20.135 8.211 1.00 91.31 333 GLY A C 1
ATOM 2719 O O . GLY A 1 333 ? 25.116 20.982 7.928 1.00 91.31 333 GLY A O 1
ATOM 2720 N N . VAL A 1 334 ? 22.967 20.367 8.124 1.00 91.44 334 VAL A N 1
ATOM 2721 C CA . VAL A 1 334 ? 22.374 21.613 7.619 1.00 91.44 334 VAL A CA 1
ATOM 2722 C C . VAL A 1 334 ? 21.887 22.467 8.787 1.00 91.44 334 VAL A C 1
ATOM 2724 O O . VAL A 1 334 ? 21.140 22.012 9.654 1.00 91.44 334 VAL A O 1
ATOM 2727 N N . THR A 1 335 ? 22.239 23.743 8.786 1.00 89.06 335 THR A N 1
ATOM 2728 C CA . THR A 1 335 ? 21.819 24.743 9.768 1.00 89.06 335 THR A CA 1
ATOM 2729 C C . THR A 1 335 ? 20.644 25.585 9.253 1.00 89.06 335 THR A C 1
ATOM 2731 O O . THR A 1 335 ? 20.136 25.409 8.145 1.00 89.06 335 THR A O 1
ATOM 2734 N N . ARG A 1 336 ? 20.142 26.515 10.078 1.00 83.19 336 ARG A N 1
ATOM 2735 C CA . ARG A 1 336 ? 19.149 27.505 9.617 1.00 83.19 336 ARG A CA 1
ATOM 2736 C C . ARG A 1 336 ? 19.773 28.604 8.748 1.00 83.19 336 ARG A C 1
ATOM 2738 O O . ARG A 1 336 ? 19.033 29.246 8.007 1.00 83.19 336 ARG A O 1
ATOM 2745 N N . LEU A 1 337 ? 21.088 28.818 8.843 1.00 87.19 337 LEU A N 1
ATOM 2746 C CA . LEU A 1 337 ? 21.800 29.852 8.086 1.00 87.19 337 LEU A CA 1
ATOM 2747 C C . LEU A 1 337 ? 21.923 29.492 6.603 1.00 87.19 337 LEU A C 1
ATOM 2749 O O . LEU A 1 337 ? 21.921 30.390 5.770 1.00 87.19 337 LEU A O 1
ATOM 2753 N N . ASP A 1 338 ? 21.882 28.201 6.278 1.00 87.31 338 ASP A N 1
ATOM 2754 C CA . ASP A 1 338 ? 21.964 27.703 4.900 1.00 87.31 338 ASP A CA 1
ATOM 2755 C C . ASP A 1 338 ? 20.700 28.004 4.074 1.00 87.31 338 ASP A C 1
ATOM 2757 O O . ASP A 1 338 ? 20.658 27.742 2.878 1.00 87.31 338 ASP A O 1
ATOM 2761 N N . ARG A 1 339 ? 19.628 28.514 4.707 1.00 89.00 339 ARG A N 1
ATOM 2762 C CA . ARG A 1 339 ? 18.353 28.915 4.069 1.00 89.00 339 ARG A CA 1
ATOM 2763 C C . ARG A 1 339 ? 17.699 27.842 3.174 1.00 89.00 339 ARG A C 1
ATOM 2765 O O . ARG A 1 339 ? 16.830 28.153 2.364 1.00 89.00 339 ARG A O 1
ATOM 2772 N N . ILE A 1 340 ? 18.037 26.567 3.375 1.00 88.12 340 ILE A N 1
ATOM 2773 C CA . ILE A 1 340 ? 17.447 25.430 2.651 1.00 88.12 340 ILE A CA 1
ATOM 2774 C C . ILE A 1 340 ? 15.977 25.244 3.054 1.00 88.12 340 ILE A C 1
ATOM 2776 O O . ILE A 1 340 ? 15.658 25.232 4.248 1.00 88.12 340 ILE A O 1
ATOM 2780 N N . ARG A 1 341 ? 15.080 25.059 2.075 1.00 88.81 341 ARG A N 1
ATOM 2781 C CA . ARG A 1 341 ? 13.642 24.817 2.303 1.00 88.81 341 ARG A CA 1
ATOM 2782 C C . ARG A 1 341 ? 13.397 23.493 3.041 1.00 88.81 341 ARG A C 1
ATOM 2784 O O . ARG A 1 341 ? 14.106 22.509 2.843 1.00 88.81 341 ARG A O 1
ATOM 2791 N N . ASN A 1 342 ? 12.374 23.452 3.895 1.00 90.44 342 ASN A N 1
ATOM 2792 C CA . ASN A 1 342 ? 12.071 22.274 4.717 1.00 90.44 342 ASN A CA 1
ATOM 2793 C C . ASN A 1 342 ? 11.621 21.070 3.873 1.00 90.44 342 ASN A C 1
ATOM 2795 O O . ASN A 1 342 ? 11.937 19.932 4.214 1.00 90.44 342 ASN A O 1
ATOM 2799 N N . GLU A 1 343 ? 10.921 21.323 2.768 1.00 89.00 343 GLU A N 1
ATOM 2800 C CA . GLU A 1 343 ? 10.502 20.328 1.776 1.00 89.00 343 GLU A CA 1
ATOM 2801 C C . GLU A 1 343 ? 11.712 19.618 1.169 1.00 89.00 343 GLU A C 1
ATOM 2803 O O . GLU A 1 343 ? 11.714 18.395 1.075 1.00 89.00 343 GLU A O 1
ATOM 2808 N N . TYR A 1 344 ? 12.777 20.362 0.855 1.00 88.81 344 TYR A N 1
ATOM 2809 C CA . TYR A 1 344 ? 14.010 19.794 0.314 1.00 88.81 344 TYR A CA 1
ATOM 2810 C C . TYR A 1 344 ? 14.699 18.871 1.324 1.00 88.81 344 TYR A C 1
ATOM 2812 O O . TYR A 1 344 ? 15.114 17.772 0.985 1.00 88.81 344 TYR A O 1
ATOM 2820 N N . ILE A 1 345 ? 14.760 19.263 2.598 1.00 90.88 345 ILE A N 1
ATOM 2821 C CA . ILE A 1 345 ? 15.367 18.443 3.664 1.00 90.88 345 ILE A CA 1
ATOM 2822 C C . ILE A 1 345 ? 14.614 17.132 3.853 1.00 90.88 345 ILE A C 1
ATOM 2824 O O . ILE A 1 345 ? 15.218 16.066 3.980 1.00 90.88 345 ILE A O 1
ATOM 2828 N N . ARG A 1 346 ? 13.284 17.217 3.853 1.00 92.12 346 ARG A N 1
ATOM 2829 C CA . ARG A 1 346 ? 12.402 16.055 3.912 1.00 92.12 346 ARG A CA 1
ATOM 2830 C C . ARG A 1 346 ? 12.553 15.167 2.678 1.00 92.12 346 ARG A C 1
ATOM 2832 O O . ARG A 1 346 ? 12.669 13.956 2.846 1.00 92.12 346 ARG A O 1
ATOM 2839 N N . GLY A 1 347 ? 12.621 15.751 1.481 1.00 90.25 347 GLY A N 1
ATOM 2840 C CA . GLY A 1 347 ? 12.857 15.044 0.219 1.00 90.25 347 GLY A CA 1
ATOM 2841 C C . GLY A 1 347 ? 14.188 14.294 0.216 1.00 90.25 347 GLY A C 1
ATOM 2842 O O . GLY A 1 347 ? 14.204 13.082 0.028 1.00 90.25 347 GLY A O 1
ATOM 2843 N N . THR A 1 348 ? 15.281 14.972 0.566 1.00 89.38 348 THR A N 1
ATOM 2844 C CA . THR A 1 348 ? 16.635 14.401 0.656 1.00 89.38 348 THR A CA 1
ATOM 2845 C C . THR A 1 348 ? 16.728 13.245 1.659 1.00 89.38 348 THR A C 1
ATOM 2847 O O . THR A 1 348 ? 17.442 12.269 1.434 1.00 89.38 348 THR A O 1
ATOM 2850 N N . ALA A 1 349 ? 15.974 13.304 2.762 1.00 89.31 349 ALA A N 1
ATOM 2851 C CA . ALA A 1 349 ? 15.876 12.209 3.729 1.00 89.31 349 ALA A CA 1
ATOM 2852 C C . ALA A 1 349 ? 14.764 11.180 3.402 1.00 89.31 349 ALA A C 1
ATOM 2854 O O . ALA A 1 349 ? 14.605 10.193 4.123 1.00 89.31 349 ALA A O 1
ATOM 2855 N N . HIS A 1 350 ? 13.967 11.370 2.347 1.00 91.62 350 HIS A N 1
ATOM 2856 C CA . HIS A 1 350 ? 12.768 10.575 2.033 1.00 91.62 350 HIS A CA 1
ATOM 2857 C C . HIS A 1 350 ? 11.786 10.457 3.218 1.00 91.62 350 HIS A C 1
ATOM 2859 O O . HIS A 1 350 ? 11.320 9.379 3.597 1.00 91.62 350 HIS A O 1
ATOM 2865 N N . VAL A 1 351 ? 11.518 11.570 3.889 1.00 91.75 351 VAL A N 1
ATOM 2866 C CA . VAL A 1 351 ? 10.735 11.645 5.125 1.00 91.75 351 VAL A CA 1
ATOM 2867 C C . VAL A 1 351 ? 9.503 12.524 4.885 1.00 91.75 351 VAL A C 1
ATOM 2869 O O . VAL A 1 351 ? 9.621 13.735 4.777 1.00 91.75 351 VAL A O 1
ATOM 2872 N N . GLY A 1 352 ? 8.303 11.928 4.857 1.00 90.12 352 GLY A N 1
ATOM 2873 C CA . GLY A 1 352 ? 7.032 12.682 4.822 1.00 90.12 352 GLY A CA 1
ATOM 2874 C C . GLY A 1 352 ? 6.754 13.457 6.118 1.00 90.12 352 GLY A C 1
ATOM 2875 O O . GLY A 1 352 ? 7.372 13.151 7.138 1.00 90.12 352 GLY A O 1
ATOM 2876 N N . ARG A 1 353 ? 5.834 14.433 6.099 1.00 90.81 353 ARG A N 1
ATOM 2877 C CA . ARG A 1 353 ? 5.545 15.287 7.267 1.00 90.81 353 ARG A CA 1
ATOM 2878 C C . ARG A 1 353 ? 4.976 14.479 8.434 1.00 90.81 353 ARG A C 1
ATOM 2880 O O . ARG A 1 353 ? 4.178 13.560 8.246 1.00 90.81 353 ARG A O 1
ATOM 2887 N N . LEU A 1 354 ? 5.372 14.842 9.653 1.00 90.75 354 LEU A N 1
ATOM 2888 C CA . LEU A 1 354 ? 4.914 14.157 10.860 1.00 90.75 354 LEU A CA 1
ATOM 2889 C C . LEU A 1 354 ? 3.394 14.268 11.059 1.00 90.75 354 LEU A C 1
ATOM 2891 O O . LEU A 1 354 ? 2.776 13.267 11.415 1.00 90.75 354 LEU A O 1
ATOM 2895 N N . GLY A 1 355 ? 2.786 15.425 10.771 1.00 89.00 355 GLY A N 1
ATOM 2896 C CA . GLY A 1 355 ? 1.334 15.613 10.860 1.00 89.00 355 GLY A CA 1
ATOM 2897 C C . GLY A 1 355 ? 0.538 14.638 9.985 1.00 89.00 355 GLY A C 1
ATOM 2898 O O . GLY A 1 355 ? -0.398 13.987 10.458 1.00 89.00 355 GLY A O 1
ATOM 2899 N N . ASP A 1 356 ? 0.980 14.438 8.739 1.00 90.56 356 ASP A N 1
ATOM 2900 C CA . ASP A 1 356 ? 0.392 13.449 7.824 1.00 90.56 356 ASP A CA 1
ATOM 2901 C C . ASP A 1 356 ? 0.514 12.028 8.393 1.00 90.56 356 ASP A C 1
ATOM 2903 O O . ASP A 1 356 ? -0.429 11.240 8.331 1.00 90.56 356 ASP A O 1
ATOM 2907 N N . LYS A 1 357 ? 1.652 11.703 9.020 1.00 93.06 357 LYS A N 1
ATOM 2908 C CA . LYS A 1 357 ? 1.868 10.390 9.643 1.00 93.06 357 LYS A CA 1
ATOM 2909 C C . LYS A 1 357 ? 1.031 10.159 10.898 1.00 93.06 357 LYS A C 1
ATOM 2911 O O . LYS A 1 357 ? 0.647 9.018 11.143 1.00 93.06 357 LYS A O 1
ATOM 2916 N N . VAL A 1 358 ? 0.699 11.200 11.664 1.00 92.06 358 VAL A N 1
ATOM 2917 C CA . VAL A 1 358 ? -0.273 11.083 12.766 1.00 92.06 358 VAL A CA 1
ATOM 2918 C C . VAL A 1 358 ? -1.666 10.781 12.211 1.00 92.06 358 VAL A C 1
ATOM 2920 O O . VAL A 1 358 ? -2.340 9.892 12.727 1.00 92.06 358 VAL A O 1
ATOM 2923 N N . ARG A 1 359 ? -2.088 11.463 11.137 1.00 89.94 359 ARG A N 1
ATOM 2924 C CA . ARG A 1 359 ? -3.372 11.187 10.467 1.00 89.94 359 ARG A CA 1
ATOM 2925 C C . ARG A 1 359 ? -3.434 9.765 9.911 1.00 89.94 359 ARG A C 1
ATOM 2927 O O . ARG A 1 359 ? -4.403 9.058 10.166 1.00 89.94 359 ARG A O 1
ATOM 2934 N N . GLU A 1 360 ? -2.377 9.314 9.244 1.00 91.06 360 GLU A N 1
ATOM 2935 C CA . GLU A 1 360 ? -2.261 7.937 8.757 1.00 91.06 360 GLU A CA 1
ATOM 2936 C C . GLU A 1 360 ? -2.360 6.917 9.906 1.00 91.06 360 GLU A C 1
ATOM 2938 O O . GLU A 1 360 ? -3.082 5.928 9.796 1.00 91.06 360 GLU A O 1
ATOM 2943 N N . ALA A 1 361 ? -1.683 7.167 11.034 1.00 89.38 361 ALA A N 1
ATOM 2944 C CA . ALA A 1 361 ? -1.758 6.302 12.212 1.00 89.38 361 ALA A CA 1
ATOM 2945 C C . ALA A 1 361 ? -3.179 6.238 12.800 1.00 89.38 361 ALA A C 1
ATOM 2947 O O . ALA A 1 361 ? -3.643 5.151 13.145 1.00 89.38 361 ALA A O 1
ATOM 2948 N N . ARG A 1 362 ? -3.898 7.371 12.843 1.00 90.81 362 ARG A N 1
ATOM 2949 C CA . ARG A 1 362 ? -5.311 7.412 13.257 1.00 90.81 362 ARG A CA 1
ATOM 2950 C C . ARG A 1 362 ? -6.203 6.582 12.349 1.00 90.81 362 ARG A C 1
ATOM 2952 O O . ARG A 1 362 ? -6.999 5.805 12.858 1.00 90.81 362 ARG A O 1
ATOM 2959 N N . LEU A 1 363 ? -6.056 6.707 11.032 1.00 87.50 363 LEU A N 1
ATOM 2960 C CA . LEU A 1 363 ? -6.855 5.942 10.069 1.00 87.50 363 LEU A CA 1
ATOM 2961 C C . LEU A 1 363 ? -6.567 4.439 10.157 1.00 87.50 363 LEU A C 1
ATOM 2963 O O . LEU A 1 363 ? -7.493 3.631 10.150 1.00 87.50 363 LEU A O 1
ATOM 2967 N N . LYS A 1 364 ? -5.296 4.053 10.320 1.00 87.56 364 LYS A N 1
ATOM 2968 C CA . LYS A 1 364 ? -4.914 2.650 10.544 1.00 87.56 364 LYS A CA 1
ATOM 2969 C C . LYS A 1 364 ? -5.540 2.085 11.816 1.00 87.56 364 LYS A C 1
ATOM 2971 O O . LYS A 1 364 ? -6.065 0.971 11.790 1.00 87.56 364 LYS A O 1
ATOM 2976 N N . TRP A 1 365 ? -5.499 2.845 12.911 1.00 88.44 365 TRP A N 1
ATOM 2977 C CA . TRP A 1 365 ? -6.122 2.440 14.169 1.00 88.44 365 TRP A CA 1
ATOM 2978 C C . TRP A 1 365 ? -7.654 2.405 14.065 1.00 88.44 365 TRP A C 1
ATOM 2980 O O . TRP A 1 365 ? -8.267 1.435 14.497 1.00 88.44 365 TRP A O 1
ATOM 2990 N N . PHE A 1 366 ? -8.277 3.376 13.398 1.00 83.19 366 PHE A N 1
ATOM 2991 C CA . PHE A 1 366 ? -9.717 3.371 13.134 1.00 83.19 366 PHE A CA 1
ATOM 2992 C C . PHE A 1 366 ? -10.152 2.130 12.343 1.00 83.19 366 PHE A C 1
ATOM 2994 O O . PHE A 1 366 ? -11.070 1.428 12.760 1.00 83.19 366 PHE A O 1
ATOM 3001 N N . GLY A 1 367 ? -9.435 1.779 11.269 1.00 83.06 367 GLY A N 1
ATOM 3002 C CA . GLY A 1 367 ? -9.689 0.540 10.532 1.00 83.06 367 GLY A CA 1
ATOM 3003 C C . GLY A 1 367 ? -9.506 -0.716 11.397 1.00 83.06 367 GLY A C 1
ATOM 3004 O O . GLY A 1 367 ? -10.229 -1.695 11.232 1.00 83.06 367 GLY A O 1
ATOM 3005 N N . HIS A 1 368 ? -8.568 -0.698 12.352 1.00 83.50 368 HIS A N 1
ATOM 3006 C CA . HIS A 1 368 ? -8.403 -1.770 13.343 1.00 83.50 368 HIS A CA 1
ATOM 3007 C C . HIS A 1 368 ? -9.590 -1.889 14.307 1.00 83.50 368 HIS A C 1
ATOM 3009 O O . HIS A 1 368 ? -9.988 -3.006 14.634 1.00 83.50 368 HIS A O 1
ATOM 3015 N N . VAL A 1 369 ? -10.179 -0.768 14.729 1.00 81.31 369 VAL A N 1
ATOM 3016 C CA . VAL A 1 369 ? -11.399 -0.745 15.554 1.00 81.31 369 VAL A CA 1
ATOM 3017 C C . VAL A 1 369 ? -12.614 -1.223 14.753 1.00 81.31 369 VAL A C 1
ATOM 3019 O O . VAL A 1 369 ? -13.391 -2.023 15.265 1.00 81.31 369 VAL A O 1
ATOM 3022 N N . GLN A 1 370 ? -12.760 -0.802 13.491 1.00 75.81 370 GLN A N 1
ATOM 3023 C CA . GLN A 1 370 ? -13.897 -1.185 12.643 1.00 75.81 370 GLN A CA 1
ATOM 3024 C C . GLN A 1 370 ? -13.978 -2.687 12.353 1.00 75.81 370 GLN A C 1
ATOM 3026 O O . GLN A 1 370 ? -15.079 -3.211 12.261 1.00 75.81 370 GLN A O 1
ATOM 3031 N N . ARG A 1 371 ? -12.842 -3.389 12.255 1.00 79.62 371 ARG A N 1
ATOM 3032 C CA . ARG A 1 371 ? -12.799 -4.845 12.016 1.00 79.62 371 ARG A CA 1
ATOM 3033 C C . ARG A 1 371 ? -13.184 -5.709 13.228 1.00 79.62 371 ARG A C 1
ATOM 3035 O O . ARG A 1 371 ? -13.079 -6.931 13.145 1.00 79.62 371 ARG A O 1
ATOM 3042 N N . ARG A 1 372 ? -13.543 -5.123 14.376 1.00 71.69 372 ARG A N 1
ATOM 3043 C CA . ARG A 1 372 ? -13.994 -5.896 15.548 1.00 71.69 372 ARG A CA 1
ATOM 3044 C C . ARG A 1 372 ? -15.486 -6.192 15.463 1.00 71.69 372 ARG A C 1
ATOM 3046 O O . ARG A 1 372 ? -16.236 -5.443 14.860 1.00 71.69 372 ARG A O 1
ATOM 3053 N N . GLU A 1 373 ? -15.918 -7.266 16.099 1.00 54.34 373 GLU A N 1
ATOM 3054 C CA . GLU A 1 373 ? -17.326 -7.441 16.446 1.00 54.34 373 GLU A CA 1
ATOM 3055 C C . GLU A 1 373 ? -17.506 -6.833 17.842 1.00 54.34 373 GLU A C 1
ATOM 3057 O O . GLU A 1 373 ? -16.689 -7.094 18.725 1.00 54.34 373 GLU A O 1
ATOM 3062 N N . SER A 1 374 ? -18.493 -5.942 17.994 1.00 55.81 374 SER A N 1
ATOM 3063 C CA . SER A 1 374 ? -18.938 -5.330 19.260 1.00 55.81 374 SER A CA 1
ATOM 3064 C C . SER A 1 374 ? -17.830 -4.841 20.212 1.00 55.81 374 SER A C 1
ATOM 3066 O O . SER A 1 374 ? -17.440 -5.530 21.145 1.00 55.81 374 SER A O 1
ATOM 3068 N N . SER A 1 375 ? -17.370 -3.594 20.054 1.00 55.38 375 SER A N 1
ATOM 3069 C CA . SER A 1 375 ? -16.557 -2.917 21.082 1.00 55.38 375 SER A CA 1
ATOM 3070 C C . SER A 1 375 ? -17.087 -1.523 21.431 1.00 55.38 375 SER A C 1
ATOM 3072 O O . SER A 1 375 ? -17.646 -0.829 20.587 1.00 55.38 375 SER A O 1
ATOM 3074 N N . ILE A 1 376 ? -16.864 -1.058 22.665 1.00 55.41 376 ILE A N 1
ATOM 3075 C CA . ILE A 1 376 ? -17.182 0.323 23.092 1.00 55.41 376 ILE A CA 1
ATOM 3076 C C . ILE A 1 376 ? -16.512 1.369 22.195 1.00 55.41 376 ILE A C 1
ATOM 3078 O O . ILE A 1 376 ? -17.134 2.367 21.839 1.00 55.41 376 ILE A O 1
ATOM 3082 N N . CYS A 1 377 ? -15.282 1.102 21.739 1.00 50.56 377 CYS A N 1
ATOM 3083 C CA . CYS A 1 377 ? -14.607 1.951 20.760 1.00 50.56 377 CYS A CA 1
ATOM 3084 C C . CYS A 1 377 ? -15.387 2.037 19.435 1.00 50.56 377 CYS A C 1
ATOM 3086 O O . CYS A 1 377 ? -15.421 3.105 18.834 1.00 50.56 377 CYS A O 1
ATOM 3088 N N . GLN A 1 378 ? -16.054 0.962 18.992 1.00 50.75 378 GLN A N 1
ATOM 3089 C CA . GLN A 1 378 ? -16.963 1.020 17.842 1.00 50.75 378 GLN A CA 1
ATOM 3090 C C . GLN A 1 378 ? -18.237 1.803 18.152 1.00 50.75 378 GLN A C 1
ATOM 3092 O O . GLN A 1 378 ? -18.624 2.627 17.330 1.00 50.75 378 GLN A O 1
ATOM 3097 N N . LEU A 1 379 ? -18.878 1.587 19.304 1.00 49.34 379 LEU A N 1
ATOM 3098 C CA . LEU A 1 379 ? -20.120 2.280 19.676 1.00 49.34 379 LEU A CA 1
ATOM 3099 C C . LEU A 1 379 ? -19.923 3.802 19.759 1.00 49.34 379 LEU A C 1
ATOM 3101 O O . LEU A 1 379 ? -20.736 4.552 19.222 1.00 49.34 379 LEU A O 1
ATOM 3105 N N . GLU A 1 380 ? -18.812 4.274 20.332 1.00 53.31 380 GLU A N 1
ATOM 3106 C CA . GLU A 1 380 ? -18.527 5.712 20.444 1.00 53.31 380 GLU A CA 1
ATOM 3107 C C . GLU A 1 380 ? -17.959 6.334 19.158 1.00 53.31 380 GLU A C 1
ATOM 3109 O O . GLU A 1 380 ? -18.353 7.450 18.802 1.00 53.31 380 GLU A O 1
ATOM 3114 N N . CYS A 1 381 ? -17.130 5.613 18.383 1.00 46.44 381 CYS A N 1
ATOM 3115 C CA . CYS A 1 381 ? -16.798 6.038 17.015 1.00 46.44 381 CYS A CA 1
ATOM 3116 C C . CYS A 1 381 ? -18.064 6.160 16.150 1.00 46.44 381 CYS A C 1
ATOM 3118 O O . CYS A 1 381 ? -18.171 7.091 15.353 1.00 46.44 381 CYS A O 1
ATOM 3120 N N . SER A 1 382 ? -19.046 5.277 16.349 1.00 40.19 382 SER A N 1
ATOM 3121 C CA . SER A 1 382 ? -20.343 5.334 15.669 1.00 40.19 382 SER A CA 1
ATOM 3122 C C . SER A 1 382 ? -21.201 6.503 16.168 1.00 40.19 382 SER A C 1
ATOM 3124 O O . SER A 1 382 ? -21.835 7.173 15.360 1.00 40.19 382 SER A O 1
ATOM 3126 N N . MET A 1 383 ? -21.189 6.820 17.467 1.00 39.38 383 MET A N 1
ATOM 3127 C CA . MET A 1 383 ? -21.972 7.921 18.054 1.00 39.38 383 MET A CA 1
ATOM 3128 C C . MET A 1 383 ? -21.494 9.315 17.617 1.00 39.38 383 MET A C 1
ATOM 3130 O O . MET A 1 383 ? -22.328 10.169 17.314 1.00 39.38 383 MET A O 1
ATOM 3134 N N . ASN A 1 384 ? -20.180 9.541 17.498 1.00 40.75 384 ASN A N 1
ATOM 3135 C CA . ASN A 1 384 ? -19.639 10.796 16.952 1.00 40.75 384 ASN A CA 1
ATOM 3136 C C . ASN A 1 384 ? -19.942 10.957 15.451 1.00 40.75 384 ASN A C 1
ATOM 3138 O O . ASN A 1 384 ? -20.205 12.068 14.986 1.00 40.75 384 ASN A O 1
ATOM 3142 N N . ILE A 1 385 ? -20.010 9.848 14.705 1.00 42.88 385 ILE A N 1
ATOM 3143 C CA . ILE A 1 385 ? -20.490 9.831 13.316 1.00 42.88 385 ILE A CA 1
ATOM 3144 C C . ILE A 1 385 ? -22.000 10.082 13.253 1.00 42.88 385 ILE A C 1
ATOM 3146 O O . ILE A 1 385 ? -22.446 10.742 12.325 1.00 42.88 385 ILE A O 1
ATOM 3150 N N . VAL A 1 386 ? -22.795 9.625 14.226 1.00 39.16 386 VAL A N 1
ATOM 3151 C CA . VAL A 1 386 ? -24.244 9.890 14.286 1.00 39.16 386 VAL A CA 1
ATOM 3152 C C . VAL A 1 386 ? -24.538 11.348 14.641 1.00 39.16 386 VAL A C 1
ATOM 3154 O O . VAL A 1 386 ? -25.458 11.913 14.058 1.00 39.16 386 VAL A O 1
ATOM 3157 N N . LEU A 1 387 ? -23.767 11.994 15.524 1.00 36.19 387 LEU A N 1
ATOM 3158 C CA . LEU A 1 387 ? -23.927 13.428 15.806 1.00 36.19 387 LEU A CA 1
ATOM 3159 C C . LEU A 1 387 ? -23.468 14.299 14.627 1.00 36.19 387 LEU A C 1
ATOM 3161 O O . LEU A 1 387 ? -24.194 15.216 14.247 1.00 36.19 387 LEU A O 1
ATOM 3165 N N . MET A 1 388 ? -22.336 13.969 13.987 1.00 38.00 388 MET A N 1
ATOM 3166 C CA . MET A 1 388 ? -21.932 14.626 12.737 1.00 38.00 388 MET A CA 1
ATOM 3167 C C . MET A 1 388 ? -22.928 14.352 11.611 1.00 38.00 388 MET A C 1
ATOM 3169 O O . MET A 1 388 ? -23.270 15.286 10.902 1.00 38.00 388 MET A O 1
ATOM 3173 N N . ARG A 1 389 ? -23.470 13.132 11.478 1.00 39.41 389 ARG A N 1
ATOM 3174 C CA . ARG A 1 389 ? -24.565 12.827 10.544 1.00 39.41 389 ARG A CA 1
ATOM 3175 C C . ARG A 1 389 ? -25.799 13.640 10.875 1.00 39.41 389 ARG A C 1
ATOM 3177 O O . ARG A 1 389 ? -26.396 14.149 9.954 1.00 39.41 389 ARG A O 1
ATOM 3184 N N . LYS A 1 390 ? -26.191 13.799 12.138 1.00 37.12 390 LYS A N 1
ATOM 3185 C CA . LYS A 1 390 ? -27.384 14.577 12.511 1.00 37.12 390 LYS A CA 1
ATOM 3186 C C . LYS A 1 390 ? -27.200 16.071 12.250 1.00 37.12 390 LYS A C 1
ATOM 3188 O O . LYS A 1 390 ? -28.124 16.692 11.744 1.00 37.12 390 LYS A O 1
ATOM 3193 N N . MET A 1 391 ? -26.018 16.630 12.514 1.00 40.78 391 MET A N 1
ATOM 3194 C CA . MET A 1 391 ? -25.697 18.020 12.164 1.00 40.78 391 MET A CA 1
ATOM 3195 C C . MET A 1 391 ? -25.570 18.217 10.650 1.00 40.78 391 MET A C 1
ATOM 3197 O O . MET A 1 391 ? -26.071 19.208 10.133 1.00 40.78 391 MET A O 1
ATOM 3201 N N . TYR A 1 392 ? -24.978 17.251 9.941 1.00 44.34 392 TYR A N 1
ATOM 3202 C CA . TYR A 1 392 ? -24.870 17.241 8.482 1.00 44.34 392 TYR A CA 1
ATOM 3203 C C . TYR A 1 392 ? -26.250 17.090 7.829 1.00 44.34 392 TYR A C 1
ATOM 3205 O O . TYR A 1 392 ? -26.585 17.854 6.939 1.00 44.34 392 TYR A O 1
ATOM 3213 N N . ILE A 1 393 ? -27.102 16.197 8.340 1.00 49.34 393 ILE A N 1
ATOM 3214 C CA . ILE A 1 393 ? -28.496 15.997 7.919 1.00 49.34 393 ILE A CA 1
ATOM 3215 C C . ILE A 1 393 ? -29.324 17.249 8.209 1.00 49.34 393 ILE A C 1
ATOM 3217 O O . ILE A 1 393 ? -30.102 17.641 7.353 1.00 49.34 393 ILE A O 1
ATOM 3221 N N . LEU A 1 394 ? -29.136 17.926 9.347 1.00 44.22 394 LEU A N 1
ATOM 3222 C CA . LEU A 1 394 ? -29.829 19.184 9.639 1.00 44.22 394 LEU A CA 1
ATOM 3223 C C . LEU A 1 394 ? -29.350 20.324 8.723 1.00 44.22 394 LEU A C 1
ATOM 3225 O O . LEU A 1 394 ? -30.175 21.095 8.237 1.00 44.22 394 LEU A O 1
ATOM 3229 N N . SER A 1 395 ? -28.049 20.393 8.407 1.00 46.16 395 SER A N 1
ATOM 3230 C CA . SER A 1 395 ? -27.529 21.343 7.412 1.00 46.16 395 SER A CA 1
ATOM 3231 C C . SER A 1 395 ? -27.973 21.013 5.981 1.00 46.16 395 SER A C 1
ATOM 3233 O O . SER A 1 395 ? -28.257 21.920 5.205 1.00 46.16 395 SER A O 1
ATOM 3235 N N . CYS A 1 396 ? -28.114 19.728 5.646 1.00 46.97 396 CYS A N 1
ATOM 3236 C CA . CYS A 1 396 ? -28.634 19.259 4.364 1.00 46.97 396 CYS A CA 1
ATOM 3237 C C . CYS A 1 396 ? -30.145 19.486 4.249 1.00 46.97 396 CYS A C 1
ATOM 3239 O O . CYS A 1 396 ? -30.597 19.867 3.181 1.00 46.97 396 CYS A O 1
ATOM 3241 N N . LEU A 1 397 ? -30.922 19.326 5.326 1.00 49.34 397 LEU A N 1
ATOM 3242 C CA . LEU A 1 397 ? -32.367 19.597 5.367 1.00 49.34 397 LEU A CA 1
ATOM 3243 C C . LEU A 1 397 ? -32.673 21.088 5.186 1.00 49.34 397 LEU A C 1
ATOM 3245 O O . LEU A 1 397 ? -33.625 21.435 4.492 1.00 49.34 397 LEU A O 1
ATOM 3249 N N . LEU A 1 398 ? -31.839 21.971 5.746 1.00 44.97 398 LEU A N 1
ATOM 3250 C CA . LEU A 1 398 ? -31.959 23.415 5.525 1.00 44.97 398 LEU A CA 1
ATOM 3251 C C . LEU A 1 398 ? -31.552 23.823 4.096 1.00 44.97 398 LEU A C 1
ATOM 3253 O O . LEU A 1 398 ? -32.141 24.743 3.535 1.00 44.97 398 LEU A O 1
ATOM 3257 N N . ALA A 1 399 ? -30.589 23.119 3.488 1.00 47.06 399 ALA A N 1
ATOM 3258 C CA . ALA A 1 399 ? -30.198 23.309 2.086 1.00 47.06 399 ALA A CA 1
ATOM 3259 C C . ALA A 1 399 ? -31.212 22.705 1.085 1.00 47.06 399 ALA A C 1
ATOM 3261 O O . ALA A 1 399 ? -31.398 23.236 -0.011 1.00 47.06 399 ALA A O 1
ATOM 3262 N N . LEU A 1 400 ? -31.916 21.636 1.476 1.00 44.53 400 LEU A N 1
ATOM 3263 C CA . LEU A 1 400 ? -32.978 20.973 0.704 1.00 44.53 400 LEU A CA 1
ATOM 3264 C C . LEU A 1 400 ? -34.246 21.829 0.581 1.00 44.53 400 LEU A C 1
ATOM 3266 O O . LEU A 1 400 ? -34.942 21.729 -0.422 1.00 44.53 400 LEU A O 1
ATOM 3270 N N . LEU A 1 401 ? -34.526 22.707 1.550 1.00 43.75 401 LEU A N 1
ATOM 3271 C CA . LEU A 1 401 ? -35.671 23.628 1.496 1.00 43.75 401 LEU A CA 1
ATOM 3272 C C . LEU A 1 401 ? -35.470 24.817 0.535 1.00 43.75 401 LEU A C 1
ATOM 3274 O O . LEU A 1 401 ? -36.423 25.545 0.272 1.00 43.75 401 LEU A O 1
ATOM 3278 N N . LEU A 1 402 ? -34.259 25.014 -0.002 1.00 41.62 402 LEU A N 1
ATOM 3279 C CA . LEU A 1 402 ? -33.919 26.123 -0.908 1.00 41.62 402 LEU A CA 1
ATOM 3280 C C . LEU A 1 402 ? -33.376 25.677 -2.276 1.00 41.62 402 LEU A C 1
ATOM 3282 O O . LEU A 1 402 ? -32.943 26.519 -3.060 1.00 41.62 402 LEU A O 1
ATOM 3286 N N . SER A 1 403 ? -33.419 24.382 -2.594 1.00 36.84 403 SER A N 1
ATOM 3287 C CA . SER A 1 403 ? -32.942 23.866 -3.883 1.00 36.84 403 SER A CA 1
ATOM 3288 C C . SER A 1 403 ? -34.122 23.398 -4.742 1.00 36.84 403 SER A C 1
ATOM 3290 O O . SER A 1 403 ? -34.964 22.653 -4.237 1.00 36.84 403 SER A O 1
ATOM 3292 N N . PRO A 1 404 ? -34.220 23.786 -6.028 1.00 37.16 404 PRO A N 1
ATOM 3293 C CA . PRO A 1 404 ? -35.221 23.209 -6.916 1.00 37.16 404 PRO A CA 1
ATOM 3294 C C . PRO A 1 404 ? -34.931 21.711 -7.089 1.00 37.16 404 PRO A C 1
ATOM 3296 O O . PRO A 1 404 ? -33.766 21.313 -7.174 1.00 37.16 404 PRO A O 1
ATOM 3299 N N . LEU A 1 405 ? -35.985 20.884 -7.123 1.00 37.25 405 LEU A N 1
ATOM 3300 C CA . LEU A 1 405 ? -35.869 19.450 -7.391 1.00 37.25 405 LEU A CA 1
ATOM 3301 C C . LEU A 1 405 ? -35.049 19.237 -8.669 1.00 37.25 405 LEU A C 1
ATOM 3303 O O . LEU A 1 405 ? -35.492 19.583 -9.762 1.00 37.25 405 LEU A O 1
ATOM 3307 N N . THR A 1 406 ? -33.871 18.641 -8.525 1.00 36.94 406 THR A N 1
ATOM 3308 C CA . THR A 1 406 ? -33.122 18.067 -9.639 1.00 36.94 406 THR A CA 1
ATOM 3309 C C . THR A 1 406 ? -33.275 16.557 -9.564 1.00 36.94 406 THR A C 1
ATOM 3311 O O . THR A 1 406 ? -33.062 15.931 -8.528 1.00 36.94 406 THR A O 1
ATOM 3314 N N . HIS A 1 407 ? -33.759 15.992 -10.664 1.00 35.44 407 HIS A N 1
ATOM 3315 C CA . HIS A 1 407 ? -33.916 14.563 -10.870 1.00 35.44 407 HIS A CA 1
ATOM 3316 C C . HIS A 1 407 ? -32.531 13.898 -10.790 1.00 35.44 407 HIS A C 1
ATOM 3318 O O . HIS A 1 407 ? -31.584 14.383 -11.405 1.00 35.44 407 HIS A O 1
ATOM 3324 N N . GLN A 1 408 ? -32.394 12.839 -9.990 1.00 33.84 408 GLN A N 1
ATOM 3325 C CA . GLN A 1 408 ? -31.143 12.098 -9.844 1.00 33.84 408 GLN A CA 1
ATOM 3326 C C . GLN A 1 408 ? -30.928 11.267 -11.117 1.00 33.84 408 GLN A C 1
ATOM 3328 O O . GLN A 1 408 ? -31.631 10.284 -11.331 1.00 33.84 408 GLN A O 1
ATOM 3333 N N . GLU A 1 409 ? -30.015 11.700 -11.988 1.00 42.88 409 GLU A N 1
ATOM 3334 C CA . GLU A 1 409 ? -29.654 10.946 -13.192 1.00 42.88 409 GLU A CA 1
ATOM 3335 C C . GLU A 1 409 ? -28.871 9.684 -12.824 1.00 42.88 409 GLU A C 1
ATOM 3337 O O . GLU A 1 409 ? -27.942 9.709 -12.015 1.00 42.88 409 GLU A O 1
ATOM 3342 N N . GLU A 1 410 ? -29.278 8.563 -13.411 1.00 51.22 410 GLU A N 1
ATOM 3343 C CA . GLU A 1 410 ? -28.656 7.258 -13.229 1.00 51.22 410 GLU A CA 1
ATOM 3344 C C . GLU A 1 410 ? -27.293 7.256 -13.948 1.00 51.22 410 GLU A C 1
ATOM 3346 O O . GLU A 1 410 ? -27.218 7.296 -15.174 1.00 51.22 410 GLU A O 1
ATOM 3351 N N . HIS A 1 411 ? -26.189 7.289 -13.196 1.00 59.81 411 HIS A N 1
ATOM 3352 C CA . HIS A 1 411 ? -24.848 7.256 -13.783 1.00 59.81 411 HIS A CA 1
ATOM 3353 C C . HIS A 1 411 ? -24.509 5.839 -14.271 1.00 59.81 411 HIS A C 1
ATOM 3355 O O . HIS A 1 411 ? -24.511 4.889 -13.486 1.00 59.81 411 HIS A O 1
ATOM 3361 N N . HIS A 1 412 ? -24.162 5.703 -15.553 1.00 82.06 412 HIS A N 1
ATOM 3362 C CA . HIS A 1 412 ? -23.708 4.439 -16.134 1.00 82.06 412 HIS A CA 1
ATOM 3363 C C . HIS A 1 412 ? -22.378 4.003 -15.509 1.00 82.06 412 HIS A C 1
ATOM 3365 O O . HIS A 1 412 ? -21.413 4.773 -15.466 1.00 82.06 412 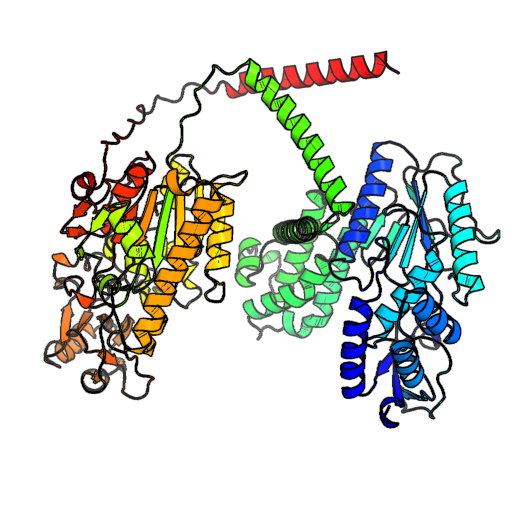HIS A O 1
ATOM 3371 N N . LYS A 1 413 ? -22.332 2.764 -15.008 1.00 95.56 413 LYS A N 1
ATOM 3372 C CA . LYS A 1 413 ? -21.139 2.186 -14.386 1.00 95.56 413 LYS A CA 1
ATOM 3373 C C . LYS A 1 413 ? -20.338 1.373 -15.401 1.00 95.56 413 LYS A C 1
ATOM 3375 O O . LYS A 1 413 ? -20.914 0.611 -16.175 1.00 95.56 413 LYS A O 1
ATOM 3380 N N . LEU A 1 414 ? -19.017 1.490 -15.357 1.00 98.50 414 LEU A N 1
ATOM 3381 C CA . LEU A 1 414 ? -18.077 0.812 -16.246 1.00 98.50 414 LEU A CA 1
ATOM 3382 C C . LEU A 1 414 ? -16.951 0.166 -15.439 1.00 98.50 414 LEU A C 1
ATOM 3384 O O . LEU A 1 414 ? -16.342 0.812 -14.585 1.00 98.50 414 LEU A O 1
ATOM 3388 N N . LEU A 1 415 ? -16.642 -1.088 -15.753 1.00 98.75 415 LEU A N 1
ATOM 3389 C CA . LEU A 1 415 ? -15.496 -1.817 -15.232 1.00 98.75 415 LEU A CA 1
ATOM 3390 C C . LEU A 1 415 ? -14.652 -2.352 -16.392 1.00 98.75 415 LEU A C 1
ATOM 3392 O O . LEU A 1 415 ? -15.143 -3.148 -17.187 1.00 98.75 415 LEU A O 1
ATOM 3396 N N . LEU A 1 416 ? -13.387 -1.942 -16.451 1.00 98.88 416 LEU A N 1
ATOM 3397 C CA . LEU A 1 416 ? -12.372 -2.494 -17.344 1.00 98.88 416 LEU A CA 1
ATOM 3398 C C . LEU A 1 416 ? -11.473 -3.475 -16.580 1.00 98.88 416 LEU A C 1
ATOM 3400 O O . LEU A 1 416 ? -10.907 -3.126 -15.544 1.00 98.88 416 LEU A O 1
ATOM 3404 N N . VAL A 1 417 ? -11.320 -4.686 -17.103 1.00 98.88 417 VAL A N 1
ATOM 3405 C CA . VAL A 1 417 ? -10.472 -5.746 -16.548 1.00 98.88 417 VAL A CA 1
ATOM 3406 C C . VAL A 1 417 ? -9.425 -6.134 -17.581 1.00 98.88 417 VAL A C 1
ATOM 3408 O O . VAL A 1 417 ? -9.782 -6.406 -18.725 1.00 98.88 417 VAL A O 1
ATOM 3411 N N . SER A 1 418 ? -8.159 -6.175 -17.171 1.00 98.75 418 SER A N 1
ATOM 3412 C CA . SER A 1 418 ? -7.045 -6.664 -17.984 1.00 98.75 418 SER A CA 1
ATOM 3413 C C . SER A 1 418 ? -6.432 -7.914 -17.359 1.00 98.75 418 SER A C 1
ATOM 3415 O O . SER A 1 418 ? -6.056 -7.884 -16.183 1.00 98.75 418 SER A O 1
ATOM 3417 N N . PHE A 1 419 ? -6.350 -8.990 -18.141 1.00 98.75 419 PHE A N 1
ATOM 3418 C CA . PHE A 1 419 ? -5.527 -10.167 -17.854 1.00 98.75 419 PHE A CA 1
ATOM 3419 C C . PHE A 1 419 ? -4.278 -10.088 -18.736 1.00 98.75 419 PHE A C 1
ATOM 3421 O O . PHE A 1 419 ? -4.380 -10.288 -19.947 1.00 98.75 419 PHE A O 1
ATOM 3428 N N . ASP A 1 420 ? -3.137 -9.731 -18.152 1.00 98.62 420 ASP A N 1
ATOM 3429 C CA . ASP A 1 420 ? -1.895 -9.443 -18.880 1.00 98.62 420 ASP A CA 1
ATOM 3430 C C . ASP A 1 420 ? -1.476 -10.626 -19.767 1.00 98.62 420 ASP A C 1
ATOM 3432 O O . ASP A 1 420 ? -1.533 -11.783 -19.343 1.00 98.62 420 ASP A O 1
ATOM 3436 N N . GLY A 1 421 ? -1.113 -10.358 -21.023 1.00 98.19 421 GLY A N 1
ATOM 3437 C CA . GLY A 1 421 ? -0.628 -11.385 -21.950 1.00 98.19 421 GLY A CA 1
ATOM 3438 C C . GLY A 1 421 ? -1.664 -12.440 -22.368 1.00 98.19 421 GLY A C 1
ATOM 3439 O O . GLY A 1 421 ? -1.304 -13.461 -22.971 1.00 98.19 421 GLY A O 1
ATOM 3440 N N . PHE A 1 422 ? -2.957 -12.243 -22.075 1.00 98.56 422 PHE A N 1
ATOM 3441 C CA . PHE A 1 422 ? -4.008 -13.163 -22.515 1.00 98.56 422 PHE A CA 1
ATOM 3442 C C . PHE A 1 422 ? -4.220 -13.059 -24.032 1.00 98.56 422 PHE A C 1
ATOM 3444 O O . PHE A 1 422 ? -4.956 -12.203 -24.529 1.00 98.56 422 PHE A O 1
ATOM 3451 N N . ARG A 1 423 ? -3.582 -13.953 -24.787 1.00 98.31 423 ARG A N 1
ATOM 3452 C CA . ARG A 1 423 ? -3.652 -13.999 -26.251 1.00 98.31 423 ARG A CA 1
ATOM 3453 C C . ARG A 1 423 ? -5.064 -14.326 -26.742 1.00 98.31 423 ARG A C 1
ATOM 3455 O O . ARG A 1 423 ? -5.752 -15.162 -26.157 1.00 98.31 423 ARG A O 1
ATOM 3462 N N . TRP A 1 424 ? -5.489 -13.692 -27.835 1.00 97.44 424 TRP A N 1
ATOM 3463 C CA . TRP A 1 424 ? -6.864 -13.778 -28.355 1.00 97.44 424 TRP A CA 1
ATOM 3464 C C . TRP A 1 424 ? -7.397 -15.211 -28.554 1.00 97.44 424 TRP A C 1
ATOM 3466 O O . TRP A 1 424 ? -8.589 -15.454 -28.382 1.00 97.44 424 TRP A O 1
ATOM 3476 N N . ASP A 1 425 ? -6.539 -16.172 -28.905 1.00 96.75 425 ASP A N 1
ATOM 3477 C CA . ASP A 1 425 ? -6.905 -17.560 -29.201 1.00 96.75 425 ASP A CA 1
ATOM 3478 C C . ASP A 1 425 ? -6.986 -18.454 -27.954 1.00 96.75 425 ASP A C 1
ATOM 3480 O O . ASP A 1 425 ? -7.568 -19.540 -28.023 1.00 96.75 425 ASP A O 1
ATOM 3484 N N . TYR A 1 426 ? -6.478 -18.010 -26.798 1.00 98.00 426 TYR A N 1
ATOM 3485 C CA . TYR A 1 426 ? -6.521 -18.786 -25.553 1.00 98.00 426 TYR A CA 1
ATOM 3486 C C . TYR A 1 426 ? -7.950 -19.102 -25.104 1.00 98.00 426 TYR A C 1
ATOM 3488 O O . TYR A 1 426 ? -8.193 -20.186 -24.577 1.00 98.00 426 TYR A O 1
ATOM 3496 N N . VAL A 1 427 ? -8.922 -18.235 -25.411 1.00 96.19 427 VAL A N 1
ATOM 3497 C CA . VAL A 1 427 ? -10.353 -18.500 -25.156 1.00 96.19 427 VAL A CA 1
ATOM 3498 C C . VAL A 1 427 ? -10.862 -19.763 -25.862 1.00 96.19 427 VAL A C 1
ATOM 3500 O O . VAL A 1 427 ? -11.816 -20.388 -25.409 1.00 96.19 427 VAL A O 1
ATOM 3503 N N . ASN A 1 428 ? -10.235 -20.157 -26.973 1.00 95.75 428 ASN A N 1
ATOM 3504 C CA . ASN A 1 428 ? -10.620 -21.322 -27.769 1.00 95.75 428 ASN A CA 1
ATOM 3505 C C . ASN A 1 428 ? -9.740 -22.549 -27.498 1.00 95.75 428 ASN A C 1
ATOM 3507 O O . ASN A 1 428 ? -10.015 -23.620 -28.037 1.00 95.75 428 ASN A O 1
ATOM 3511 N N . ARG A 1 429 ? -8.679 -22.400 -26.700 1.00 96.19 429 ARG A N 1
ATOM 3512 C CA . ARG A 1 429 ? -7.681 -23.447 -26.477 1.00 96.19 429 ARG A CA 1
ATOM 3513 C C . ARG A 1 429 ? -8.137 -24.500 -25.471 1.00 96.19 429 ARG A C 1
ATOM 3515 O O . ARG A 1 429 ? -7.925 -25.688 -25.691 1.00 96.19 429 ARG A O 1
ATOM 3522 N N . VAL A 1 430 ? -8.768 -24.055 -24.390 1.00 96.19 430 VAL A N 1
ATOM 3523 C CA . VAL A 1 430 ? -9.337 -24.891 -23.323 1.00 96.19 430 VAL A CA 1
ATOM 3524 C C . VAL A 1 430 ? -10.795 -24.493 -23.084 1.00 96.19 430 VAL A C 1
ATOM 3526 O O . VAL A 1 430 ? -11.217 -23.424 -23.536 1.00 96.19 430 VAL A O 1
ATOM 3529 N N . PRO A 1 431 ? -11.606 -25.317 -22.396 1.00 96.75 431 PRO A N 1
ATOM 3530 C CA . PRO A 1 431 ? -12.942 -24.904 -21.988 1.00 96.75 431 PRO A CA 1
ATOM 3531 C C . PRO A 1 431 ? -12.896 -23.650 -21.098 1.00 96.75 431 PRO A C 1
ATOM 3533 O O . PRO A 1 431 ? -12.472 -23.711 -19.950 1.00 96.75 431 PRO A O 1
ATOM 3536 N N . THR A 1 432 ? -13.380 -22.521 -21.620 1.00 97.94 432 THR A N 1
ATOM 3537 C CA . THR A 1 432 ? -13.473 -21.231 -20.910 1.00 97.94 432 THR A CA 1
ATOM 3538 C C . THR A 1 432 ? -14.942 -20.796 -20.750 1.00 97.94 432 THR A C 1
ATOM 3540 O O . THR A 1 432 ? -15.429 -19.886 -21.431 1.00 97.94 432 THR A O 1
ATOM 3543 N N . PRO A 1 433 ? -15.737 -21.495 -19.915 1.00 98.12 433 PRO A N 1
ATOM 3544 C CA . PRO A 1 433 ? -17.175 -21.249 -19.812 1.00 98.12 433 PRO A CA 1
ATOM 3545 C C . PRO A 1 433 ? -17.533 -19.822 -19.369 1.00 98.12 433 PRO A C 1
ATOM 3547 O O . PRO A 1 433 ? -18.600 -19.330 -19.742 1.00 98.12 433 PRO A O 1
ATOM 3550 N N . ASN A 1 434 ? -16.684 -19.136 -18.599 1.00 98.44 434 ASN A N 1
ATOM 3551 C CA . ASN A 1 434 ? -16.962 -17.770 -18.160 1.00 98.44 434 ASN A CA 1
ATOM 3552 C C . ASN A 1 434 ? -16.697 -16.740 -19.258 1.00 98.44 434 ASN A C 1
ATOM 3554 O O . ASN A 1 434 ? -17.514 -15.830 -19.419 1.00 98.44 434 ASN A O 1
ATOM 3558 N N . PHE A 1 435 ? -15.630 -16.905 -20.046 1.00 98.38 435 PHE A N 1
ATOM 3559 C CA . PHE A 1 435 ? -15.433 -16.106 -21.259 1.00 98.38 435 PHE A CA 1
ATOM 3560 C C . PHE A 1 435 ? -16.557 -16.345 -22.264 1.00 98.38 435 PHE A C 1
ATOM 3562 O O . PHE A 1 435 ? -17.154 -15.381 -22.738 1.00 98.38 435 PHE A O 1
ATOM 3569 N N . ARG A 1 436 ? -16.911 -17.612 -22.525 1.00 97.62 436 ARG A N 1
ATOM 3570 C CA . ARG A 1 436 ? -18.028 -17.967 -23.415 1.00 97.62 436 ARG A CA 1
ATOM 3571 C C . ARG A 1 436 ? -19.336 -17.323 -22.985 1.00 97.62 436 ARG A C 1
ATOM 3573 O O . ARG A 1 436 ? -20.000 -16.705 -23.805 1.00 97.62 436 ARG A O 1
ATOM 3580 N N . ALA A 1 437 ? -19.653 -17.367 -21.694 1.00 97.12 437 ALA A N 1
ATOM 3581 C CA . ALA A 1 437 ? -20.848 -16.712 -21.190 1.00 97.12 437 ALA A CA 1
ATOM 3582 C C . ALA A 1 437 ? -20.829 -15.187 -21.407 1.00 97.12 437 ALA A C 1
ATOM 3584 O O . ALA A 1 437 ? -21.866 -14.623 -21.730 1.00 97.12 437 ALA A O 1
ATOM 3585 N N . LEU A 1 438 ? -19.682 -14.503 -21.275 1.00 97.25 438 LEU A N 1
ATOM 3586 C CA . LEU A 1 438 ? -19.606 -13.070 -21.600 1.00 97.25 438 LEU A CA 1
ATOM 3587 C C . LEU A 1 438 ? -19.781 -12.787 -23.096 1.00 97.25 438 LEU A C 1
ATOM 3589 O O . LEU A 1 438 ? -20.410 -11.789 -23.437 1.00 97.25 438 LEU A O 1
ATOM 3593 N N . MET A 1 439 ? -19.250 -13.648 -23.968 1.00 96.56 439 MET A N 1
ATOM 3594 C CA . MET A 1 439 ? -19.422 -13.533 -25.421 1.00 96.56 439 MET A CA 1
ATOM 3595 C C . MET A 1 439 ? -20.891 -13.726 -25.820 1.00 96.56 439 MET A C 1
ATOM 3597 O O . MET A 1 439 ? -21.430 -12.933 -26.587 1.00 96.56 439 MET A O 1
ATOM 3601 N N . ASP A 1 440 ? -21.549 -14.741 -25.257 1.00 96.94 440 ASP A N 1
ATOM 3602 C CA . ASP A 1 440 ? -22.950 -15.064 -25.542 1.00 96.94 440 ASP A CA 1
ATOM 3603 C C . ASP A 1 440 ? -23.908 -14.000 -24.977 1.00 96.94 440 ASP A C 1
ATOM 3605 O O . ASP A 1 440 ? -24.870 -13.602 -25.634 1.00 96.94 440 ASP A O 1
ATOM 3609 N N . GLU A 1 441 ? -23.642 -13.504 -23.763 1.00 96.06 441 GLU A N 1
ATOM 3610 C CA . GLU A 1 441 ? -24.436 -12.456 -23.105 1.00 96.06 441 GLU A CA 1
ATOM 3611 C C . GLU A 1 441 ? -24.150 -11.042 -23.653 1.00 96.06 441 GLU A C 1
ATOM 3613 O O . GLU A 1 441 ? -24.881 -10.102 -23.328 1.00 96.06 441 GLU A O 1
ATOM 3618 N N . GLY A 1 442 ? -23.098 -10.868 -24.454 1.00 97.31 442 GLY A N 1
ATOM 3619 C CA . GLY A 1 442 ? -22.541 -9.561 -24.791 1.00 97.31 442 GLY A CA 1
ATOM 3620 C C . GLY A 1 442 ? -21.960 -9.480 -26.201 1.00 97.31 442 GLY A C 1
ATOM 3621 O O . GLY A 1 442 ? -22.564 -9.933 -27.176 1.00 97.31 442 GLY A O 1
ATOM 3622 N N . VAL A 1 443 ? -20.788 -8.861 -26.308 1.00 98.12 443 VAL A N 1
ATOM 3623 C CA . VAL A 1 443 ? -20.045 -8.680 -27.552 1.00 98.12 443 VAL A CA 1
ATOM 3624 C C . VAL A 1 443 ? -18.639 -9.253 -27.448 1.00 98.12 443 VAL A C 1
ATOM 3626 O O . VAL A 1 443 ? -18.019 -9.237 -26.382 1.00 98.12 443 VAL A O 1
ATOM 3629 N N . GLN A 1 444 ? -18.103 -9.688 -28.581 1.00 98.00 444 GLN A N 1
ATOM 3630 C CA . GLN A 1 444 ? -16.699 -10.067 -28.727 1.00 98.00 444 GLN A CA 1
ATOM 3631 C C . GLN A 1 444 ? -16.083 -9.427 -29.968 1.00 98.00 444 GLN A C 1
ATOM 3633 O O . GLN A 1 444 ? -16.785 -9.105 -30.933 1.00 98.00 444 GLN A O 1
ATOM 3638 N N . VAL A 1 445 ? -14.762 -9.273 -29.946 1.00 98.06 445 VAL A N 1
ATOM 3639 C CA . VAL A 1 445 ? -13.987 -8.857 -31.117 1.00 98.06 445 VAL A CA 1
ATOM 3640 C C . VAL A 1 445 ? -13.030 -9.981 -31.504 1.00 98.06 445 VAL A C 1
ATOM 3642 O O . VAL A 1 445 ? -12.265 -10.450 -30.668 1.00 98.06 445 VAL A O 1
ATOM 3645 N N . GLU A 1 446 ? -13.060 -10.399 -32.771 1.00 96.00 446 GLU A N 1
ATOM 3646 C CA . GLU A 1 446 ? -12.214 -11.493 -33.275 1.00 96.00 446 GLU A CA 1
ATOM 3647 C C . GLU A 1 446 ? -10.735 -11.097 -33.337 1.00 96.00 446 GLU A C 1
ATOM 3649 O O . GLU A 1 446 ? -9.861 -11.891 -32.993 1.00 96.00 446 GLU A O 1
ATOM 3654 N N . ARG A 1 447 ? -10.451 -9.861 -33.762 1.00 97.19 447 ARG A N 1
ATOM 3655 C CA . ARG A 1 447 ? -9.097 -9.313 -33.839 1.00 97.19 447 ARG A CA 1
ATOM 3656 C C . ARG A 1 447 ? -9.023 -7.925 -33.221 1.00 97.19 447 ARG A C 1
ATOM 3658 O O . ARG A 1 447 ? -9.694 -6.996 -33.669 1.00 97.19 447 ARG A O 1
ATOM 3665 N N . VAL A 1 448 ? -8.139 -7.769 -32.243 1.00 98.00 448 VAL A N 1
ATOM 3666 C CA . VAL A 1 448 ? -7.774 -6.463 -31.695 1.00 98.00 448 VAL A CA 1
ATOM 3667 C C . VAL A 1 448 ? -6.371 -6.099 -32.166 1.00 98.00 448 VAL A C 1
ATOM 3669 O O . VAL A 1 448 ? -5.413 -6.810 -31.882 1.00 98.00 448 VAL A O 1
ATOM 3672 N N . GLU A 1 449 ? -6.245 -4.988 -32.882 1.00 96.88 449 GLU A N 1
ATOM 3673 C CA . GLU A 1 449 ? -4.955 -4.391 -33.232 1.00 96.88 449 GLU A CA 1
ATOM 3674 C C . GLU A 1 449 ? -4.492 -3.506 -32.070 1.00 96.88 449 GLU A C 1
ATOM 3676 O O . GLU A 1 449 ? -5.043 -2.427 -31.833 1.00 96.88 449 GLU A O 1
ATOM 3681 N N . ASN A 1 450 ? -3.516 -3.988 -31.303 1.00 97.50 450 ASN A N 1
ATOM 3682 C CA . ASN A 1 450 ? -2.921 -3.264 -30.181 1.00 97.50 450 ASN A CA 1
ATOM 3683 C C . ASN A 1 450 ? -1.808 -2.301 -30.643 1.00 97.50 450 ASN A C 1
ATOM 3685 O O . ASN A 1 450 ? -1.557 -2.178 -31.842 1.00 97.50 450 ASN A O 1
ATOM 3689 N N . THR A 1 451 ? -1.180 -1.547 -29.731 1.00 96.31 451 THR A N 1
ATOM 3690 C CA . THR A 1 451 ? -0.136 -0.581 -30.123 1.00 96.31 451 THR A CA 1
ATOM 3691 C C . THR A 1 451 ? 1.226 -1.257 -30.226 1.00 96.31 451 THR A C 1
ATOM 3693 O O . THR A 1 451 ? 1.574 -2.109 -29.407 1.00 96.31 451 THR A O 1
ATOM 3696 N N . TYR A 1 452 ? 2.026 -0.825 -31.200 1.00 96.81 452 TYR A N 1
ATOM 3697 C CA . TYR A 1 452 ? 3.448 -1.142 -31.249 1.00 96.81 452 TYR A CA 1
ATOM 3698 C C . TYR A 1 452 ? 4.224 -0.223 -30.280 1.00 96.81 452 TYR A C 1
ATOM 3700 O O . TYR A 1 452 ? 3.933 0.971 -30.191 1.00 96.81 452 TYR A O 1
ATOM 3708 N N . ILE A 1 453 ? 5.202 -0.716 -29.517 1.00 96.50 453 ILE A N 1
ATOM 3709 C CA . ILE A 1 453 ? 5.566 -2.132 -29.324 1.00 96.50 453 ILE A CA 1
ATOM 3710 C C . ILE A 1 453 ? 4.558 -2.841 -28.414 1.00 96.50 453 ILE A C 1
ATOM 3712 O O . ILE A 1 453 ? 4.008 -2.228 -27.497 1.00 96.50 453 ILE A O 1
ATOM 3716 N N . THR A 1 454 ? 4.340 -4.143 -28.608 1.00 97.81 454 THR A N 1
ATOM 3717 C CA . THR A 1 454 ? 3.337 -4.910 -27.844 1.00 97.81 454 THR A CA 1
ATOM 3718 C C . THR A 1 454 ? 3.837 -5.301 -26.445 1.00 97.81 454 THR A C 1
ATOM 3720 O O . THR A 1 454 ? 3.942 -6.479 -26.105 1.00 97.81 454 THR A O 1
ATOM 3723 N N . LYS A 1 455 ? 4.226 -4.298 -25.652 1.00 97.56 455 LYS A N 1
ATOM 3724 C CA . LYS A 1 455 ? 4.679 -4.397 -24.258 1.00 97.56 455 LYS A CA 1
ATOM 3725 C C . LYS A 1 455 ? 3.616 -3.880 -23.290 1.00 97.56 455 LYS A C 1
ATOM 3727 O O . LYS A 1 455 ? 2.778 -3.054 -23.669 1.00 97.56 455 LYS A O 1
ATOM 3732 N N . THR A 1 456 ? 3.742 -4.301 -22.037 1.00 97.56 456 THR A N 1
ATOM 3733 C CA . THR A 1 456 ? 2.771 -4.078 -20.969 1.00 97.56 456 THR A CA 1
ATOM 3734 C C . THR A 1 456 ? 2.413 -2.621 -20.720 1.00 97.56 456 THR A C 1
ATOM 3736 O O . THR A 1 456 ? 1.261 -2.220 -20.894 1.00 97.56 456 THR A O 1
ATOM 3739 N N . PHE A 1 457 ? 3.383 -1.793 -20.321 1.00 98.06 457 PHE A N 1
ATOM 3740 C CA . PHE A 1 457 ? 3.116 -0.408 -19.924 1.00 98.06 457 PHE A CA 1
ATOM 3741 C C . PHE A 1 457 ? 2.602 0.460 -21.085 1.00 98.06 457 PHE A C 1
ATOM 3743 O O . PHE A 1 457 ? 1.606 1.162 -20.879 1.00 98.06 457 PHE A O 1
ATOM 3750 N N . PRO A 1 458 ? 3.194 0.407 -22.299 1.00 98.25 458 PRO A N 1
ATOM 3751 C CA . PRO A 1 458 ? 2.673 1.151 -23.443 1.00 98.25 458 PRO A CA 1
ATOM 3752 C C . PRO A 1 458 ? 1.222 0.793 -23.776 1.00 98.25 458 PRO A C 1
ATOM 3754 O O . PRO A 1 458 ? 0.382 1.681 -23.908 1.00 98.25 458 PRO A O 1
ATOM 3757 N N . ASN A 1 459 ? 0.888 -0.500 -23.837 1.00 98.69 459 ASN A N 1
ATOM 3758 C CA . ASN A 1 459 ? -0.455 -0.931 -24.224 1.00 98.69 459 ASN A CA 1
ATOM 3759 C C . ASN A 1 459 ? -1.493 -0.643 -23.138 1.00 98.69 459 ASN A C 1
ATOM 3761 O O . ASN A 1 459 ? -2.541 -0.075 -23.440 1.00 98.69 459 ASN A O 1
ATOM 3765 N N . HIS A 1 460 ? -1.199 -0.919 -21.866 1.00 98.75 460 HIS A N 1
ATOM 3766 C CA . HIS A 1 460 ? -2.113 -0.578 -20.774 1.00 98.75 460 HIS A CA 1
ATOM 3767 C C . HIS A 1 460 ? -2.394 0.927 -20.679 1.00 98.75 460 HIS A C 1
ATOM 3769 O O . HIS A 1 460 ? -3.512 1.319 -20.326 1.00 98.75 460 HIS A O 1
ATOM 3775 N N . TYR A 1 461 ? -1.412 1.780 -20.996 1.00 98.44 461 TYR A N 1
ATOM 3776 C CA . TYR A 1 461 ? -1.613 3.228 -21.011 1.00 98.44 461 TYR A CA 1
ATOM 3777 C C . TYR A 1 461 ? -2.366 3.695 -22.265 1.00 98.44 461 TYR A C 1
ATOM 3779 O O . TYR A 1 461 ? -3.239 4.560 -22.161 1.00 98.44 461 TYR A O 1
ATOM 3787 N N . THR A 1 462 ? -2.145 3.056 -23.420 1.00 98.81 462 THR A N 1
ATOM 3788 C CA . THR A 1 462 ? -2.962 3.237 -24.634 1.00 98.81 462 THR A CA 1
ATOM 3789 C C . THR A 1 462 ? -4.442 2.954 -24.359 1.00 98.81 462 THR A C 1
ATOM 3791 O O . THR A 1 462 ? -5.288 3.784 -24.692 1.00 98.81 462 THR A O 1
ATOM 3794 N N . LEU A 1 463 ? -4.778 1.844 -23.687 1.00 98.75 463 LEU A N 1
ATOM 3795 C CA . LEU A 1 463 ? -6.173 1.459 -23.408 1.00 98.75 463 LEU A CA 1
ATOM 3796 C C . LEU A 1 463 ? -6.950 2.543 -22.640 1.00 98.75 463 LEU A C 1
ATOM 3798 O O . LEU A 1 463 ? -8.143 2.731 -22.869 1.00 98.75 463 LEU A O 1
ATOM 3802 N N . VAL A 1 464 ? -6.279 3.282 -21.748 1.00 98.62 464 VAL A N 1
ATOM 3803 C CA . VAL A 1 464 ? -6.906 4.303 -20.887 1.00 98.62 464 VAL A CA 1
ATOM 3804 C C . VAL A 1 464 ? -6.687 5.741 -21.357 1.00 98.62 464 VAL A C 1
ATOM 3806 O O . VAL A 1 464 ? -7.179 6.655 -20.700 1.00 98.62 464 VAL A O 1
ATOM 3809 N N . THR A 1 465 ? -5.992 5.964 -22.471 1.00 98.62 465 THR A N 1
ATOM 3810 C CA . THR A 1 465 ? -5.757 7.308 -23.043 1.00 98.62 465 THR A CA 1
ATOM 3811 C C . THR A 1 465 ? -6.225 7.436 -24.493 1.00 98.62 465 THR A C 1
ATOM 3813 O O . THR A 1 465 ? -6.476 8.544 -24.961 1.00 98.62 465 THR A O 1
ATOM 3816 N N . GLY A 1 466 ? -6.343 6.318 -25.214 1.00 98.38 466 GLY A N 1
ATOM 3817 C CA . GLY A 1 466 ? -6.632 6.281 -26.648 1.00 98.38 466 GLY A CA 1
ATOM 3818 C C . GLY A 1 466 ? -5.488 6.805 -27.511 1.00 98.38 466 GLY A C 1
ATOM 3819 O O . GLY A 1 466 ? -5.705 7.112 -28.681 1.00 98.38 466 GLY A O 1
ATOM 3820 N N . LEU A 1 467 ? -4.298 6.975 -26.937 1.00 98.62 467 LEU A N 1
ATOM 3821 C CA . LEU A 1 467 ? -3.126 7.516 -27.611 1.00 98.62 467 LEU A CA 1
ATOM 3822 C C . LEU A 1 467 ? -2.155 6.399 -27.980 1.00 98.62 467 LEU A C 1
ATOM 3824 O O . LEU A 1 467 ? -2.047 5.424 -27.247 1.00 98.62 467 LEU A O 1
ATOM 3828 N N . HIS A 1 468 ? -1.421 6.563 -29.077 1.00 98.44 468 HIS A N 1
ATOM 3829 C CA . HIS A 1 468 ? -0.275 5.708 -29.384 1.00 98.44 468 HIS A CA 1
ATOM 3830 C C . HIS A 1 468 ? 0.884 5.950 -28.412 1.00 98.44 468 HIS A C 1
ATOM 3832 O O . HIS A 1 468 ? 1.004 7.026 -27.812 1.00 98.44 468 HIS A O 1
ATOM 3838 N N . ALA A 1 469 ? 1.788 4.972 -28.337 1.00 97.75 469 ALA A N 1
ATOM 3839 C CA . ALA A 1 469 ? 2.958 5.002 -27.468 1.00 97.75 469 ALA A CA 1
ATOM 3840 C C . ALA A 1 469 ? 3.808 6.272 -27.629 1.00 97.75 469 ALA A C 1
ATOM 3842 O O . ALA A 1 469 ? 4.203 6.894 -26.639 1.00 97.75 469 ALA A O 1
ATOM 3843 N N . GLU A 1 470 ? 4.016 6.714 -28.874 1.00 97.44 470 GLU A N 1
ATOM 3844 C CA . GLU A 1 470 ? 4.760 7.939 -29.173 1.00 97.44 470 GLU A CA 1
ATOM 3845 C C . GLU A 1 470 ? 4.079 9.221 -28.664 1.00 97.44 470 GLU A C 1
ATOM 3847 O O . GLU A 1 470 ? 4.755 10.215 -28.414 1.00 97.44 470 GLU A O 1
ATOM 3852 N N . SER A 1 471 ? 2.756 9.207 -28.488 1.00 97.94 471 SER A N 1
ATOM 3853 C CA . SER A 1 471 ? 1.980 10.380 -28.071 1.00 97.94 471 SER A CA 1
ATOM 3854 C C . SER A 1 471 ? 1.814 10.465 -26.556 1.00 97.94 471 SER A C 1
ATOM 3856 O O . SER A 1 471 ? 1.856 11.557 -26.002 1.00 97.94 471 SER A O 1
ATOM 3858 N N . HIS A 1 472 ? 1.631 9.331 -25.873 1.00 97.94 472 HIS A N 1
ATOM 3859 C CA . HIS A 1 472 ? 1.453 9.320 -24.417 1.00 97.94 472 HIS A CA 1
ATOM 3860 C C . HIS A 1 472 ? 2.758 9.208 -23.616 1.00 97.94 472 HIS A C 1
ATOM 3862 O O . HIS A 1 472 ? 2.730 9.190 -22.385 1.00 97.94 472 HIS A O 1
ATOM 3868 N N . GLY A 1 473 ? 3.902 9.085 -24.291 1.00 96.88 473 GLY A N 1
ATOM 3869 C CA . GLY A 1 473 ? 5.239 9.165 -23.693 1.00 96.88 473 GLY A CA 1
ATOM 3870 C C . GLY A 1 473 ? 5.754 7.881 -23.038 1.00 96.88 473 GLY A C 1
ATOM 3871 O O . GLY A 1 473 ? 6.963 7.734 -22.855 1.00 96.88 473 GLY A O 1
ATOM 3872 N N . ILE A 1 474 ? 4.882 6.933 -22.693 1.00 98.00 474 ILE A N 1
ATOM 3873 C CA . ILE A 1 474 ? 5.271 5.587 -22.238 1.00 98.00 474 ILE A CA 1
ATOM 3874 C C . ILE A 1 474 ? 5.564 4.686 -23.446 1.00 98.00 474 ILE A C 1
ATOM 3876 O O . ILE A 1 474 ? 4.685 3.991 -23.938 1.00 98.00 474 ILE A O 1
ATOM 3880 N N . VAL A 1 475 ? 6.792 4.725 -23.964 1.00 97.38 475 VAL A N 1
ATOM 3881 C CA . VAL A 1 475 ? 7.131 4.056 -25.237 1.00 97.38 475 VAL A CA 1
ATOM 3882 C C . VAL A 1 475 ? 7.558 2.594 -25.074 1.00 97.38 475 VAL A C 1
ATOM 3884 O O . VAL A 1 475 ? 7.352 1.795 -25.978 1.00 97.38 475 VAL A O 1
ATOM 3887 N N . ALA A 1 476 ? 8.086 2.227 -23.906 1.00 97.00 476 ALA A N 1
ATOM 3888 C CA . ALA A 1 476 ? 8.543 0.876 -23.587 1.00 97.00 476 ALA A CA 1
ATOM 3889 C C . ALA A 1 476 ? 8.499 0.617 -22.070 1.00 97.00 476 ALA A C 1
ATOM 3891 O O . ALA A 1 476 ? 8.335 1.549 -21.279 1.00 97.00 476 ALA A O 1
ATOM 3892 N N . ASN A 1 477 ? 8.684 -0.644 -21.657 1.00 96.31 477 ASN A N 1
ATOM 3893 C CA . ASN A 1 477 ? 8.837 -1.008 -20.237 1.00 96.31 477 ASN A CA 1
ATOM 3894 C C . ASN A 1 477 ? 10.195 -0.538 -19.673 1.00 96.31 477 ASN A C 1
ATOM 3896 O O . ASN A 1 477 ? 10.313 -0.267 -18.478 1.00 96.31 477 ASN A O 1
ATOM 3900 N N . GLU A 1 478 ? 11.205 -0.414 -20.536 1.00 97.12 478 GLU A N 1
ATOM 3901 C CA . GLU A 1 478 ? 12.523 0.147 -20.241 1.00 97.12 478 GLU A CA 1
ATOM 3902 C C . GLU A 1 478 ? 12.795 1.281 -21.235 1.00 97.12 478 GLU A C 1
ATOM 3904 O O . GLU A 1 478 ? 12.846 1.061 -22.443 1.00 97.12 478 GLU A O 1
ATOM 3909 N N . MET A 1 479 ? 12.949 2.515 -20.758 1.00 96.75 479 MET A N 1
ATOM 3910 C CA . MET A 1 479 ? 13.154 3.668 -21.642 1.00 96.75 479 MET A CA 1
ATOM 3911 C C . MET A 1 479 ? 14.113 4.690 -21.039 1.00 96.75 479 MET A C 1
ATOM 3913 O O . MET A 1 479 ? 14.404 4.690 -19.844 1.00 96.75 479 MET A O 1
ATOM 3917 N N . TYR A 1 480 ? 14.634 5.576 -21.882 1.00 97.62 480 TYR A N 1
ATOM 3918 C CA . TYR A 1 480 ? 15.524 6.654 -21.475 1.00 97.62 480 TYR A CA 1
ATOM 3919 C C . TYR A 1 480 ? 15.068 7.958 -22.108 1.00 97.62 480 TYR A C 1
ATOM 3921 O O . TYR A 1 480 ? 14.783 8.015 -23.302 1.00 97.62 480 TYR A O 1
ATOM 3929 N N . ASP A 1 481 ? 15.008 9.009 -21.300 1.00 97.38 481 ASP A N 1
ATOM 3930 C CA . ASP A 1 481 ? 14.681 10.347 -21.761 1.00 97.38 481 ASP A CA 1
ATOM 3931 C C . ASP A 1 481 ? 15.974 11.172 -21.850 1.00 97.38 481 ASP A C 1
ATOM 3933 O O . ASP A 1 481 ? 16.577 11.476 -20.811 1.00 97.38 481 ASP A O 1
ATOM 3937 N N . PRO A 1 482 ? 16.423 11.541 -23.065 1.00 93.38 482 PRO A N 1
ATOM 3938 C CA . PRO A 1 482 ? 17.666 12.282 -23.253 1.00 93.38 482 PRO A CA 1
ATOM 3939 C C . PRO A 1 482 ? 17.575 13.736 -22.774 1.00 93.38 482 PRO A C 1
ATOM 3941 O O . PRO A 1 482 ? 18.600 14.336 -22.460 1.00 93.38 482 PRO A O 1
ATOM 3944 N N . ILE A 1 483 ? 16.369 14.307 -22.680 1.00 93.25 483 ILE A N 1
ATOM 3945 C CA . ILE A 1 483 ? 16.159 15.678 -22.199 1.00 93.25 483 ILE A CA 1
ATOM 3946 C C . ILE A 1 483 ? 16.239 15.700 -20.673 1.00 93.25 483 ILE A C 1
ATOM 3948 O O . ILE A 1 483 ? 16.921 16.542 -20.086 1.00 93.25 483 ILE A O 1
ATOM 3952 N N . MET A 1 484 ? 15.564 14.758 -20.013 1.00 93.31 484 MET A N 1
ATOM 3953 C CA . MET A 1 484 ? 15.621 14.616 -18.558 1.00 93.31 484 MET A CA 1
ATOM 3954 C C . MET A 1 484 ? 16.932 13.985 -18.077 1.00 93.31 484 MET A C 1
ATOM 3956 O O . MET A 1 484 ? 17.252 14.099 -16.889 1.00 93.31 484 MET A O 1
ATOM 3960 N N . ASN A 1 485 ? 17.663 13.322 -18.978 1.00 94.50 485 ASN A N 1
ATOM 3961 C CA . ASN A 1 485 ? 18.819 12.476 -18.701 1.00 94.50 485 ASN A CA 1
ATOM 3962 C C . ASN A 1 485 ? 18.519 11.455 -17.590 1.00 94.50 485 ASN A C 1
ATOM 3964 O O . ASN A 1 485 ? 19.177 11.417 -16.545 1.00 94.50 485 ASN A O 1
ATOM 3968 N N . ARG A 1 486 ? 17.450 10.677 -17.783 1.00 96.31 486 ARG A N 1
ATOM 3969 C CA . ARG A 1 486 ? 16.955 9.690 -16.813 1.00 96.31 486 ARG A CA 1
ATOM 3970 C C . ARG A 1 486 ? 16.500 8.425 -17.513 1.00 96.31 486 ARG A C 1
ATOM 3972 O O . ARG A 1 486 ? 15.962 8.491 -18.611 1.00 96.31 486 ARG A O 1
ATOM 3979 N N . SER A 1 487 ? 16.674 7.301 -16.833 1.00 96.50 487 SER A N 1
ATOM 3980 C CA . SER A 1 487 ? 16.122 6.011 -17.241 1.00 96.50 487 SER A CA 1
ATOM 3981 C C . SER A 1 487 ? 14.827 5.727 -16.489 1.00 96.50 487 SER A C 1
ATOM 3983 O O . SER A 1 487 ? 14.628 6.219 -15.378 1.00 96.50 487 SER A O 1
ATOM 3985 N N . PHE A 1 488 ? 13.975 4.925 -17.102 1.00 96.50 488 PHE A N 1
ATOM 3986 C CA . PHE A 1 488 ? 12.742 4.386 -16.561 1.00 96.50 488 PHE A CA 1
ATOM 3987 C C . PHE A 1 488 ? 12.797 2.871 -16.703 1.00 96.50 488 PHE A C 1
ATOM 3989 O O . PHE A 1 488 ? 13.152 2.381 -17.773 1.00 96.50 488 PHE A O 1
ATOM 3996 N N . SER A 1 489 ? 12.419 2.166 -15.642 1.00 95.56 489 SER A N 1
ATOM 3997 C CA . SER A 1 489 ? 12.242 0.718 -15.637 1.00 95.56 489 SER A CA 1
ATOM 3998 C C . SER A 1 489 ? 10.910 0.401 -14.985 1.00 95.56 489 SER A C 1
ATOM 4000 O O . SER A 1 489 ? 10.601 0.965 -13.933 1.00 95.56 489 SER A O 1
ATOM 4002 N N . MET A 1 490 ? 10.156 -0.522 -15.575 1.00 92.25 490 MET A N 1
ATOM 4003 C CA . MET A 1 490 ? 8.896 -1.034 -15.034 1.00 92.25 490 MET A CA 1
ATOM 4004 C C . MET A 1 490 ? 9.048 -1.617 -13.617 1.00 92.25 490 MET A C 1
ATOM 4006 O O . MET A 1 490 ? 8.132 -1.527 -12.804 1.00 92.25 490 MET A O 1
ATOM 4010 N N . GLU A 1 491 ? 10.218 -2.169 -13.292 1.00 88.69 491 GLU A N 1
ATOM 4011 C CA . GLU A 1 491 ? 10.538 -2.707 -11.961 1.00 88.69 491 GLU A CA 1
ATOM 4012 C C . GLU A 1 491 ? 11.179 -1.657 -11.029 1.00 88.69 491 GLU A C 1
ATOM 4014 O O . GLU A 1 491 ? 11.410 -1.900 -9.839 1.00 88.69 491 GLU A O 1
ATOM 4019 N N . GLY A 1 492 ? 11.505 -0.482 -11.570 1.00 90.19 492 GLY A N 1
ATOM 4020 C CA . GLY A 1 492 ? 12.214 0.590 -10.887 1.00 90.19 492 GLY A CA 1
ATOM 4021 C C . GLY A 1 492 ? 11.297 1.525 -10.089 1.00 90.19 492 GLY A C 1
ATOM 4022 O O . GLY A 1 492 ? 10.102 1.637 -10.350 1.00 90.19 492 GLY A O 1
ATOM 4023 N N . PRO A 1 493 ? 11.828 2.265 -9.098 1.00 89.88 493 PRO A N 1
ATOM 4024 C CA . PRO A 1 493 ? 11.061 3.294 -8.391 1.00 89.88 493 PRO A CA 1
ATOM 4025 C C . PRO A 1 493 ? 10.681 4.499 -9.272 1.00 89.88 493 PRO A C 1
ATOM 4027 O O . PRO A 1 493 ? 9.904 5.347 -8.832 1.00 89.88 493 PRO A O 1
ATOM 4030 N N . GLU A 1 494 ? 11.238 4.615 -10.477 1.00 92.38 494 GLU A N 1
ATOM 4031 C CA . GLU A 1 494 ? 10.978 5.694 -11.432 1.00 92.38 494 GLU A CA 1
ATOM 4032 C C . GLU A 1 494 ? 9.553 5.657 -11.989 1.00 92.38 494 GLU A C 1
ATOM 4034 O O . GLU A 1 494 ? 9.051 6.705 -12.392 1.00 92.38 494 GLU A O 1
ATOM 4039 N N . VAL A 1 495 ? 8.865 4.509 -11.915 1.00 92.12 495 VAL A N 1
ATOM 4040 C CA . VAL A 1 495 ? 7.444 4.394 -12.284 1.00 92.12 495 VAL A CA 1
ATOM 4041 C C . VAL A 1 495 ? 6.560 5.388 -11.531 1.00 92.12 495 VAL A C 1
ATOM 4043 O O . VAL A 1 495 ? 5.576 5.863 -12.083 1.00 92.12 495 VAL A O 1
ATOM 4046 N N . TYR A 1 496 ? 6.941 5.784 -10.311 1.00 93.44 496 TYR A N 1
ATOM 4047 C CA . TYR A 1 496 ? 6.184 6.733 -9.485 1.00 93.44 496 TYR A CA 1
ATOM 4048 C C . TYR A 1 496 ? 6.490 8.213 -9.780 1.00 93.44 496 TYR A C 1
ATOM 4050 O O . TYR A 1 496 ? 5.942 9.103 -9.123 1.00 93.44 496 TYR A O 1
ATOM 4058 N N . ASP A 1 497 ? 7.391 8.505 -10.719 1.00 94.56 497 ASP A N 1
ATOM 4059 C CA . ASP A 1 497 ? 7.729 9.865 -11.137 1.00 94.56 497 ASP A CA 1
ATOM 4060 C C . ASP A 1 497 ? 6.756 10.326 -12.231 1.00 94.56 497 ASP A C 1
ATOM 4062 O O . ASP A 1 497 ? 6.816 9.871 -13.373 1.00 94.56 497 ASP A O 1
ATOM 4066 N N . SER A 1 498 ? 5.844 11.239 -11.876 1.00 94.88 498 SER A N 1
ATOM 4067 C CA . SER A 1 498 ? 4.735 11.671 -12.741 1.00 94.88 498 SER A CA 1
ATOM 4068 C C . SER A 1 498 ? 5.186 12.227 -14.091 1.00 94.88 498 SER A C 1
ATOM 4070 O O . SER A 1 498 ? 4.459 12.091 -15.068 1.00 94.88 498 SER A O 1
ATOM 4072 N N . ARG A 1 499 ? 6.409 12.763 -14.185 1.00 95.06 499 ARG A N 1
ATOM 4073 C CA . ARG A 1 499 ? 6.977 13.326 -15.423 1.00 95.06 499 ARG A CA 1
ATOM 4074 C C . ARG A 1 499 ? 7.023 12.342 -16.592 1.00 95.06 499 ARG A C 1
ATOM 4076 O O . ARG A 1 499 ? 6.992 12.772 -17.740 1.00 95.06 499 ARG A O 1
ATOM 4083 N N . TRP A 1 500 ? 7.077 11.038 -16.323 1.00 96.62 500 TRP A N 1
ATOM 4084 C CA . TRP A 1 500 ? 7.004 10.022 -17.376 1.00 96.62 500 TRP A CA 1
ATOM 4085 C C . TRP A 1 500 ? 5.603 9.897 -17.983 1.00 96.62 500 TRP A C 1
ATOM 4087 O O . TRP A 1 500 ? 5.476 9.594 -19.163 1.00 96.62 500 TRP A O 1
ATOM 4097 N N . TRP A 1 501 ? 4.567 10.185 -17.202 1.00 96.94 501 TRP A N 1
ATOM 4098 C CA . TRP A 1 501 ? 3.164 9.917 -17.527 1.00 96.94 501 TRP A CA 1
ATOM 4099 C C . TRP A 1 501 ? 2.383 11.168 -17.953 1.00 96.94 501 TRP A C 1
ATOM 4101 O O . TRP A 1 501 ? 1.288 11.059 -18.498 1.00 96.94 501 TRP A O 1
ATOM 4111 N N . GLU A 1 502 ? 2.937 12.356 -17.695 1.00 93.00 502 GLU A N 1
ATOM 4112 C CA . GLU A 1 502 ? 2.285 13.662 -17.876 1.00 93.00 502 GLU A CA 1
ATOM 4113 C C . GLU A 1 502 ? 2.014 14.063 -19.340 1.00 93.00 502 GLU A C 1
ATOM 4115 O O . GLU A 1 502 ? 1.288 15.029 -19.568 1.00 93.00 502 GLU A O 1
ATOM 4120 N N . GLU A 1 503 ? 2.540 13.329 -20.328 1.00 95.19 503 GLU A N 1
ATOM 4121 C CA . GLU A 1 503 ? 2.250 13.553 -21.757 1.00 95.19 503 GLU A CA 1
ATOM 4122 C C . GLU A 1 503 ? 0.815 13.150 -22.148 1.00 95.19 503 GLU A C 1
ATOM 4124 O O . GLU A 1 503 ? 0.322 13.572 -23.192 1.00 95.19 503 GLU A O 1
ATOM 4129 N N . ALA A 1 504 ? 0.109 12.398 -21.294 1.00 95.75 504 ALA A N 1
ATOM 4130 C CA . ALA A 1 504 ? -1.290 12.040 -21.498 1.00 95.75 504 ALA A CA 1
ATOM 4131 C C . ALA A 1 504 ? -2.128 12.148 -20.220 1.00 95.75 504 ALA A C 1
ATOM 4133 O O . ALA A 1 504 ? -1.624 12.144 -19.097 1.00 95.75 504 ALA A O 1
ATOM 4134 N N . VAL A 1 505 ? -3.447 12.215 -20.409 1.00 97.50 505 VAL A N 1
ATOM 4135 C CA . VAL A 1 505 ? -4.431 12.234 -19.324 1.00 97.50 505 VAL A CA 1
ATOM 4136 C C . VAL A 1 505 ? -5.230 10.930 -19.370 1.00 97.50 505 VAL A C 1
ATOM 4138 O O . VAL A 1 505 ? -6.024 10.749 -20.294 1.00 97.50 505 VAL A O 1
ATOM 4141 N N . PRO A 1 506 ? -5.049 10.017 -18.402 1.00 98.12 506 PRO A N 1
ATOM 4142 C CA . PRO A 1 506 ? -5.756 8.745 -18.394 1.00 98.12 506 PRO A CA 1
ATOM 4143 C C . PRO A 1 506 ? -7.223 8.915 -17.997 1.00 98.12 506 PRO A C 1
ATOM 4145 O O . PRO A 1 506 ? -7.605 9.862 -17.300 1.00 98.12 506 PRO A O 1
ATOM 4148 N N . LEU A 1 507 ? -8.050 7.946 -18.388 1.00 98.44 507 LEU A N 1
ATOM 4149 C CA . LEU A 1 507 ? -9.503 8.006 -18.260 1.00 98.44 507 LEU A CA 1
ATOM 4150 C C . LEU A 1 507 ? -9.983 8.263 -16.832 1.00 98.44 507 LEU A C 1
ATOM 4152 O O . LEU A 1 507 ? -10.943 9.004 -16.646 1.00 98.44 507 LEU A O 1
ATOM 4156 N N . TRP A 1 508 ? -9.316 7.727 -15.806 1.00 98.31 508 TRP A N 1
ATOM 4157 C CA . TRP A 1 508 ? -9.717 8.003 -14.422 1.00 98.31 508 TRP A CA 1
ATOM 4158 C C . TRP A 1 508 ? -9.572 9.481 -14.047 1.00 98.31 508 TRP A C 1
ATOM 4160 O O . TRP A 1 508 ? -10.374 9.970 -13.251 1.00 98.31 508 TRP A O 1
ATOM 4170 N N . VAL A 1 509 ? -8.598 10.195 -14.627 1.00 97.62 509 VAL A N 1
ATOM 4171 C CA . VAL A 1 509 ? -8.448 11.648 -14.473 1.00 97.62 509 VAL A CA 1
ATOM 4172 C C . VAL A 1 509 ? -9.521 12.366 -15.288 1.00 97.62 509 VAL A C 1
ATOM 4174 O O . VAL A 1 509 ? -10.197 13.229 -14.733 1.00 97.62 509 VAL A O 1
ATOM 4177 N N . THR A 1 510 ? -9.755 11.976 -16.549 1.00 96.25 510 THR A N 1
ATOM 4178 C CA . THR A 1 510 ? -10.831 12.552 -17.384 1.00 96.25 510 THR A CA 1
ATOM 4179 C C . THR A 1 510 ? -12.205 12.430 -16.710 1.00 96.25 510 THR A C 1
ATOM 4181 O O . THR A 1 510 ? -12.949 13.406 -16.630 1.00 96.25 510 THR A O 1
ATOM 4184 N N . ASN A 1 511 ? -12.511 11.260 -16.146 1.00 97.12 511 ASN A N 1
ATOM 4185 C CA . ASN A 1 511 ? -13.737 10.964 -15.406 1.00 97.12 511 ASN A CA 1
ATOM 4186 C C . ASN A 1 511 ? -13.903 11.892 -14.188 1.00 97.12 511 ASN A C 1
ATOM 4188 O O . ASN A 1 511 ? -14.960 12.480 -13.965 1.00 97.12 511 ASN A O 1
ATOM 4192 N N . GLN A 1 512 ? -12.825 12.109 -13.431 1.00 96.00 512 GLN A N 1
ATOM 4193 C CA . GLN A 1 512 ? -12.842 12.994 -12.261 1.00 96.00 512 GLN A CA 1
ATOM 4194 C C . GLN A 1 512 ? -12.915 14.477 -12.621 1.00 96.00 512 GLN A C 1
ATOM 4196 O O . GLN A 1 512 ? -13.549 15.250 -11.904 1.00 96.00 512 GLN A O 1
ATOM 4201 N N . MET A 1 513 ? -12.327 14.884 -13.747 1.00 92.94 513 MET A N 1
ATOM 4202 C CA . MET A 1 513 ? -12.497 16.237 -14.284 1.00 92.94 513 MET A CA 1
ATOM 4203 C C . MET A 1 513 ? -13.952 16.516 -14.686 1.00 92.94 513 MET A C 1
ATOM 4205 O O . MET A 1 513 ? -14.394 17.659 -14.596 1.00 92.94 513 MET A O 1
ATOM 4209 N N . ALA A 1 514 ? -14.711 15.481 -15.057 1.00 92.25 514 ALA A N 1
ATOM 4210 C CA . ALA A 1 514 ? -16.150 15.558 -15.310 1.00 92.25 514 ALA A CA 1
ATOM 4211 C C . ALA A 1 514 ? -17.014 15.493 -14.028 1.00 92.25 514 ALA A C 1
ATOM 4213 O O . ALA A 1 514 ? -18.238 15.425 -14.114 1.00 92.25 514 ALA A O 1
ATOM 4214 N N . GLY A 1 515 ? -16.402 15.517 -12.837 1.00 92.62 515 GLY A N 1
ATOM 4215 C CA . GLY A 1 515 ? -17.104 15.472 -11.549 1.00 92.62 515 GLY A CA 1
ATOM 4216 C C . GLY A 1 515 ? -17.520 14.069 -11.095 1.00 92.62 515 GLY A C 1
ATOM 4217 O O . GLY A 1 515 ? -18.271 13.945 -10.128 1.00 92.62 515 GLY A O 1
ATOM 4218 N N . GLN A 1 516 ? -17.040 13.024 -11.772 1.00 95.19 516 GLN A N 1
ATOM 4219 C CA . GLN A 1 516 ? -17.339 11.624 -11.468 1.00 95.19 516 GLN A CA 1
ATOM 4220 C C . GLN A 1 516 ? -16.198 10.977 -10.651 1.00 95.19 516 GLN A C 1
ATOM 4222 O O . GLN A 1 516 ? -15.246 11.654 -10.257 1.00 95.19 516 GLN A O 1
ATOM 4227 N N . ARG A 1 517 ? -16.295 9.683 -10.312 1.00 96.81 517 ARG A N 1
ATOM 4228 C CA . ARG A 1 517 ? -15.366 9.015 -9.377 1.00 96.81 517 ARG A CA 1
ATOM 4229 C C . ARG A 1 517 ? -14.816 7.714 -9.939 1.00 96.81 517 ARG A C 1
ATOM 4231 O O . ARG A 1 517 ? -15.550 6.909 -10.508 1.00 96.81 517 ARG A O 1
ATOM 4238 N N . SER A 1 518 ? -13.527 7.488 -9.708 1.00 98.31 518 SER A N 1
ATOM 4239 C CA . SER A 1 518 ? -12.781 6.386 -10.321 1.00 98.31 518 SER A CA 1
ATOM 4240 C C . SER A 1 518 ? -12.115 5.491 -9.275 1.00 98.31 518 SER A C 1
ATOM 4242 O O . SER A 1 518 ? -11.560 5.990 -8.296 1.00 98.31 518 SER A O 1
ATOM 4244 N N . GLY A 1 519 ? -12.133 4.179 -9.496 1.00 98.25 519 GLY A N 1
ATOM 4245 C CA . GLY A 1 519 ? -11.417 3.179 -8.706 1.00 98.25 519 GLY A CA 1
ATOM 4246 C C . GLY A 1 519 ? -10.358 2.460 -9.538 1.00 98.25 519 GLY A C 1
ATOM 4247 O O . GLY A 1 519 ? -10.627 2.101 -10.681 1.00 98.25 519 GLY A O 1
ATOM 4248 N N . ALA A 1 520 ? -9.173 2.215 -8.982 1.00 98.44 520 ALA A N 1
ATOM 4249 C CA . ALA A 1 520 ? -8.110 1.501 -9.684 1.00 98.44 520 ALA A CA 1
ATOM 4250 C C . ALA A 1 520 ? -7.458 0.409 -8.829 1.00 98.44 520 ALA A C 1
ATOM 4252 O O . ALA A 1 520 ? -6.796 0.669 -7.824 1.00 98.44 520 ALA A O 1
ATOM 4253 N N . ALA A 1 521 ? -7.619 -0.838 -9.252 1.00 98.00 521 ALA A N 1
ATOM 4254 C CA . ALA A 1 521 ? -6.954 -1.987 -8.667 1.00 98.00 521 ALA A CA 1
ATOM 4255 C C . ALA A 1 521 ? -5.717 -2.345 -9.505 1.00 98.00 521 ALA A C 1
ATOM 4257 O O . ALA A 1 521 ? -5.778 -3.212 -10.373 1.00 98.00 521 ALA A O 1
ATOM 4258 N N . MET A 1 522 ? -4.605 -1.661 -9.201 1.00 96.81 522 MET A N 1
ATOM 4259 C CA . MET A 1 522 ? -3.247 -1.945 -9.696 1.00 96.81 522 MET A CA 1
ATOM 4260 C C . MET A 1 522 ? -2.999 -1.738 -11.200 1.00 96.81 522 MET A C 1
ATOM 4262 O O . MET A 1 522 ? -2.098 -2.348 -11.760 1.00 96.81 522 MET A O 1
ATOM 4266 N N . TRP A 1 523 ? -3.752 -0.857 -11.860 1.00 98.38 523 TRP A N 1
ATOM 4267 C CA . TRP A 1 523 ? -3.508 -0.533 -13.272 1.00 98.38 523 TRP A CA 1
ATOM 4268 C C . TRP A 1 523 ? -2.222 0.301 -13.453 1.00 98.38 523 TRP A C 1
ATOM 4270 O O . TRP A 1 523 ? -2.004 1.217 -12.647 1.00 98.38 523 TRP A O 1
ATOM 4280 N N . PRO A 1 524 ? -1.406 0.082 -14.504 1.00 96.75 524 PRO A N 1
ATOM 4281 C CA . PRO A 1 524 ? -0.220 0.898 -14.780 1.00 96.75 524 PRO A CA 1
ATOM 4282 C C . PRO A 1 524 ? -0.507 2.409 -14.804 1.00 96.75 524 PRO A C 1
ATOM 4284 O O . PRO A 1 524 ? -1.403 2.883 -15.501 1.00 96.75 524 PRO A O 1
ATOM 4287 N N . GLY A 1 525 ? 0.234 3.174 -13.997 1.00 95.38 525 GLY A N 1
ATOM 4288 C CA . GLY A 1 525 ? 0.067 4.626 -13.849 1.00 95.38 525 GLY A CA 1
ATOM 4289 C C . GLY A 1 525 ? -1.032 5.061 -12.867 1.00 95.38 525 GLY A C 1
ATOM 4290 O O . GLY A 1 525 ? -1.122 6.243 -12.537 1.00 95.38 525 GLY A O 1
ATOM 4291 N N . SER A 1 526 ? -1.860 4.144 -12.354 1.00 96.94 526 SER A N 1
ATOM 4292 C CA . SER A 1 526 ? -2.966 4.496 -11.446 1.00 96.94 526 SER A CA 1
ATOM 4293 C C . SER A 1 526 ? -2.527 4.869 -10.026 1.00 96.94 526 SER A C 1
ATOM 4295 O O . SER A 1 526 ? -3.242 5.580 -9.321 1.00 96.94 526 SER A O 1
ATOM 4297 N N . ASP A 1 527 ? -1.337 4.444 -9.610 1.00 96.06 527 ASP A N 1
ATOM 4298 C CA . ASP A 1 527 ? -0.689 4.819 -8.354 1.00 96.06 527 ASP A CA 1
ATOM 4299 C C . ASP A 1 527 ? 0.355 5.936 -8.533 1.00 96.06 527 ASP A C 1
ATOM 4301 O O . ASP A 1 527 ? 1.220 6.146 -7.675 1.00 96.06 527 ASP A O 1
ATOM 4305 N N . VAL A 1 528 ? 0.204 6.723 -9.606 1.00 96.12 528 VAL A N 1
ATOM 4306 C CA . VAL A 1 528 ? 0.997 7.913 -9.931 1.00 96.12 528 VAL A CA 1
ATOM 4307 C C . VAL A 1 528 ? 0.103 9.158 -9.954 1.00 96.12 528 VAL A C 1
ATOM 4309 O O . VAL A 1 528 ? -1.029 9.137 -10.430 1.00 96.12 528 VAL A O 1
ATOM 4312 N N . SER A 1 529 ? 0.618 10.280 -9.444 1.00 95.25 529 SER A N 1
ATOM 4313 C CA . SER A 1 529 ? -0.096 11.567 -9.398 1.00 95.25 529 SER A CA 1
ATOM 4314 C C . SER A 1 529 ? -0.081 12.289 -10.755 1.00 95.25 529 SER A C 1
ATOM 4316 O O . SER A 1 529 ? 0.610 13.299 -10.912 1.00 95.25 529 SER A O 1
ATOM 4318 N N . ILE A 1 530 ? -0.844 11.807 -11.731 1.00 93.19 530 ILE A N 1
ATOM 4319 C CA . ILE A 1 530 ? -0.872 12.364 -13.093 1.00 93.19 530 ILE A CA 1
ATOM 4320 C C . ILE A 1 530 ? -1.705 13.650 -13.111 1.00 93.19 530 ILE A C 1
ATOM 4322 O O . ILE A 1 530 ? -2.853 13.670 -12.667 1.00 93.19 530 ILE A O 1
ATOM 4326 N N . GLY A 1 531 ? -1.111 14.767 -13.544 1.00 89.31 531 GLY A N 1
ATOM 4327 C CA . GLY A 1 531 ? -1.764 16.082 -13.470 1.00 89.31 531 GLY A CA 1
ATOM 4328 C C . GLY A 1 531 ? -2.094 16.525 -12.036 1.00 89.31 531 GLY A C 1
ATOM 4329 O O . GLY A 1 531 ? -3.006 17.322 -11.826 1.00 89.31 531 GLY A O 1
ATOM 4330 N N . GLY A 1 532 ? -1.386 15.986 -11.034 1.00 91.44 532 GLY A N 1
ATOM 4331 C CA . GLY A 1 532 ? -1.674 16.239 -9.617 1.00 91.44 532 GLY A CA 1
ATOM 4332 C C . GLY A 1 532 ? -2.857 15.442 -9.050 1.00 91.44 532 GLY A C 1
ATOM 4333 O O . GLY A 1 532 ? -3.308 15.746 -7.944 1.00 91.44 532 GLY A O 1
ATOM 4334 N N . ILE A 1 533 ? -3.376 14.457 -9.793 1.00 93.62 533 ILE A N 1
ATOM 4335 C CA . ILE A 1 533 ? -4.610 13.732 -9.480 1.00 93.62 533 ILE A CA 1
ATOM 4336 C C . ILE A 1 533 ? -4.334 12.221 -9.418 1.00 93.62 533 ILE A C 1
ATOM 4338 O O . ILE A 1 533 ? -3.728 11.652 -10.319 1.00 93.62 533 ILE A O 1
ATOM 4342 N N . TYR A 1 534 ? -4.828 11.572 -8.362 1.00 97.38 534 TYR A N 1
ATOM 4343 C CA . TYR A 1 534 ? -4.955 10.111 -8.267 1.00 97.38 534 TYR A CA 1
ATOM 4344 C C . TYR A 1 534 ? -6.405 9.694 -8.559 1.00 97.38 534 TYR A C 1
ATOM 4346 O O . TYR A 1 534 ? -7.307 10.529 -8.408 1.00 97.38 534 TYR A O 1
ATOM 4354 N N . PRO A 1 535 ? -6.673 8.422 -8.909 1.00 97.62 535 PRO A N 1
ATOM 4355 C CA . PRO A 1 535 ? -8.020 7.868 -8.802 1.00 97.62 535 PRO A CA 1
ATOM 4356 C C . PRO A 1 535 ? -8.584 8.052 -7.380 1.00 97.62 535 PRO A C 1
ATOM 4358 O O . PRO A 1 535 ? -7.836 8.063 -6.401 1.00 97.62 535 PRO A O 1
ATOM 4361 N N . THR A 1 536 ? -9.908 8.175 -7.266 1.00 97.38 536 THR A N 1
ATOM 4362 C CA . THR A 1 536 ? -10.633 8.414 -6.005 1.00 97.38 536 THR A CA 1
ATOM 4363 C C . THR A 1 536 ? -10.302 7.322 -4.998 1.00 97.38 536 THR A C 1
ATOM 4365 O O . THR A 1 536 ? -9.975 7.610 -3.848 1.00 97.38 536 THR A O 1
ATOM 4368 N N . HIS A 1 537 ? -10.307 6.075 -5.470 1.00 97.69 537 HIS A N 1
ATOM 4369 C CA . HIS A 1 537 ? -9.767 4.931 -4.749 1.00 97.69 537 HIS A CA 1
ATOM 4370 C C . HIS A 1 537 ? -8.715 4.248 -5.612 1.00 97.69 537 HIS A C 1
ATOM 4372 O O . HIS A 1 537 ? -8.945 4.011 -6.793 1.00 97.69 537 HIS A O 1
ATOM 4378 N N . TYR A 1 538 ? -7.570 3.890 -5.040 1.00 97.69 538 TYR A N 1
ATOM 4379 C CA . TYR A 1 538 ? -6.580 3.083 -5.745 1.00 97.69 538 TYR A CA 1
ATOM 4380 C C . TYR A 1 538 ? -5.793 2.190 -4.788 1.00 97.69 538 TYR A C 1
ATOM 4382 O O . TYR A 1 538 ? -5.708 2.462 -3.584 1.00 97.69 538 TYR A O 1
ATOM 4390 N N . ILE A 1 539 ? -5.222 1.112 -5.322 1.00 95.94 539 ILE A N 1
ATOM 4391 C CA . ILE A 1 539 ? -4.309 0.223 -4.600 1.00 95.94 539 ILE A CA 1
ATOM 4392 C C . ILE A 1 539 ? -2.920 0.357 -5.237 1.00 95.94 539 ILE A C 1
ATOM 4394 O O . ILE A 1 539 ? -2.808 0.101 -6.435 1.00 95.94 539 ILE A O 1
ATOM 4398 N N . PRO A 1 540 ? -1.875 0.729 -4.469 1.00 94.19 540 PRO A N 1
ATOM 4399 C CA . PRO A 1 540 ? -0.500 0.695 -4.961 1.00 94.19 540 PRO A CA 1
ATOM 4400 C C . PRO A 1 540 ? -0.120 -0.704 -5.441 1.00 94.19 540 PRO A C 1
ATOM 4402 O O . PRO A 1 540 ? -0.514 -1.685 -4.801 1.00 94.19 540 PRO A O 1
ATOM 4405 N N . TYR A 1 541 ? 0.664 -0.791 -6.513 1.00 93.06 541 TYR A N 1
ATOM 4406 C CA . TYR A 1 541 ? 1.050 -2.071 -7.096 1.00 93.06 541 TYR A CA 1
ATOM 4407 C C . TYR A 1 541 ? 1.689 -3.016 -6.063 1.00 93.06 541 TYR A C 1
ATOM 4409 O O . TYR A 1 541 ? 2.610 -2.651 -5.323 1.00 93.06 541 TYR A O 1
ATOM 4417 N N . ASN A 1 542 ? 1.170 -4.243 -5.989 1.00 91.50 542 ASN A N 1
ATOM 4418 C CA . ASN A 1 542 ? 1.687 -5.310 -5.140 1.00 91.50 542 ASN A CA 1
ATOM 4419 C C . ASN A 1 542 ? 1.295 -6.671 -5.729 1.00 91.50 542 ASN A C 1
ATOM 4421 O O . ASN A 1 542 ? 0.236 -7.202 -5.388 1.00 91.50 542 ASN A O 1
ATOM 4425 N N . ALA A 1 543 ? 2.185 -7.249 -6.539 1.00 88.69 543 ALA A N 1
ATOM 4426 C CA . ALA A 1 543 ? 1.987 -8.540 -7.206 1.00 88.69 543 ALA A CA 1
ATOM 4427 C C . ALA A 1 543 ? 1.595 -9.681 -6.245 1.00 88.69 543 ALA A C 1
ATOM 4429 O O . ALA A 1 543 ? 0.869 -10.595 -6.609 1.00 88.69 543 ALA A O 1
ATOM 4430 N N . SER A 1 544 ? 1.999 -9.617 -4.968 1.00 91.81 544 SER A N 1
ATOM 4431 C CA . SER A 1 544 ? 1.636 -10.639 -3.973 1.00 91.81 544 SER A CA 1
ATOM 4432 C C . SER A 1 544 ? 0.181 -10.561 -3.481 1.00 91.81 544 SER A C 1
ATOM 4434 O O . SER A 1 544 ? -0.216 -11.365 -2.637 1.00 91.81 544 SER A O 1
ATOM 4436 N N . MET A 1 545 ? -0.607 -9.569 -3.911 1.00 95.31 545 MET A N 1
ATOM 4437 C CA . MET A 1 545 ? -2.009 -9.434 -3.517 1.00 95.31 545 MET A CA 1
ATOM 4438 C C . MET A 1 545 ? -2.904 -10.359 -4.359 1.00 95.31 545 MET A C 1
ATOM 4440 O O . MET A 1 545 ? -2.955 -10.164 -5.576 1.00 95.31 545 MET A O 1
ATOM 4444 N N . PRO A 1 546 ? -3.664 -11.286 -3.736 1.00 94.81 546 PRO A N 1
ATOM 4445 C CA . PRO A 1 546 ? -4.544 -12.206 -4.459 1.00 94.81 546 PRO A CA 1
ATOM 4446 C C . PRO A 1 546 ? -5.613 -11.488 -5.286 1.00 94.81 546 PRO A C 1
ATOM 4448 O O . PRO A 1 546 ? -6.114 -10.437 -4.869 1.00 94.81 546 PRO A O 1
ATOM 4451 N N . PHE A 1 547 ? -6.003 -12.087 -6.414 1.00 96.44 547 PHE A N 1
ATOM 4452 C CA . PHE A 1 547 ? -7.029 -11.561 -7.319 1.00 96.44 547 PHE A CA 1
ATOM 4453 C C . PHE A 1 547 ? -8.345 -11.288 -6.582 1.00 96.44 547 PHE A C 1
ATOM 4455 O O . PHE A 1 547 ? -8.940 -10.221 -6.721 1.00 96.44 547 PHE A O 1
ATOM 4462 N N . GLU A 1 548 ? -8.748 -12.202 -5.701 1.00 97.25 548 GLU A N 1
ATOM 4463 C CA . GLU A 1 548 ? -9.999 -12.140 -4.945 1.00 97.25 548 GLU A CA 1
ATOM 4464 C C . GLU A 1 548 ? -10.054 -10.900 -4.048 1.00 97.25 548 GLU A C 1
ATOM 4466 O O . GLU A 1 548 ? -11.085 -10.238 -3.947 1.00 97.25 548 GLU A O 1
ATOM 4471 N N . MET A 1 549 ? -8.919 -10.524 -3.452 1.00 95.88 549 MET A N 1
ATOM 4472 C CA . MET A 1 549 ? -8.811 -9.316 -2.633 1.00 95.88 549 MET A CA 1
ATOM 4473 C C . MET A 1 549 ? -8.903 -8.040 -3.481 1.00 95.88 549 MET A C 1
ATOM 4475 O O . MET A 1 549 ? -9.400 -7.018 -2.998 1.00 95.88 549 MET A O 1
ATOM 4479 N N . ARG A 1 550 ? -8.406 -8.065 -4.730 1.00 97.81 550 ARG A N 1
ATOM 4480 C CA . ARG A 1 550 ? -8.537 -6.938 -5.671 1.00 97.81 550 ARG A CA 1
ATOM 4481 C C . ARG A 1 550 ? -10.004 -6.760 -6.068 1.00 97.81 550 ARG A C 1
ATOM 4483 O O . ARG A 1 550 ? -10.517 -5.643 -5.995 1.00 97.81 550 ARG A O 1
ATOM 4490 N N . VAL A 1 551 ? -10.691 -7.861 -6.384 1.00 98.25 551 VAL A N 1
ATOM 4491 C CA . VAL A 1 551 ? -12.131 -7.888 -6.685 1.00 98.25 551 VAL A CA 1
ATOM 4492 C C . VAL A 1 551 ? -12.958 -7.406 -5.492 1.00 98.25 551 VAL A C 1
ATOM 4494 O O . VAL A 1 551 ? -13.786 -6.518 -5.659 1.00 98.25 551 VAL A O 1
ATOM 4497 N N . GLU A 1 552 ? -12.703 -7.894 -4.275 1.00 95.81 552 GLU A N 1
ATOM 4498 C CA . GLU A 1 552 ? -13.431 -7.462 -3.069 1.00 95.81 552 GLU A CA 1
ATOM 4499 C C . GLU A 1 552 ? -13.341 -5.938 -2.872 1.00 95.81 552 GLU A C 1
ATOM 4501 O O . GLU A 1 552 ? -14.345 -5.262 -2.625 1.00 95.81 552 GLU A O 1
ATOM 4506 N N . LYS A 1 553 ? -12.138 -5.368 -3.029 1.00 96.12 553 LYS A N 1
ATOM 4507 C CA . LYS A 1 553 ? -11.929 -3.916 -2.945 1.00 96.12 553 LYS A CA 1
ATOM 4508 C C . LYS A 1 553 ? -12.695 -3.169 -4.023 1.00 96.12 553 LYS A C 1
ATOM 4510 O O . LYS A 1 553 ? -13.396 -2.210 -3.702 1.00 96.12 553 LYS A O 1
ATOM 4515 N N . LEU A 1 554 ? -12.598 -3.630 -5.260 1.00 97.31 554 LEU A N 1
ATOM 4516 C CA . LEU A 1 554 ? -13.281 -3.038 -6.397 1.00 97.31 554 LEU A CA 1
ATOM 4517 C C . LEU A 1 554 ? -14.807 -3.020 -6.201 1.00 97.31 554 LEU A C 1
ATOM 4519 O O . LEU A 1 554 ? -15.430 -1.967 -6.333 1.00 97.31 554 LEU A O 1
ATOM 4523 N N . ILE A 1 555 ? -15.400 -4.147 -5.797 1.00 97.19 555 ILE A N 1
ATOM 4524 C CA . ILE A 1 555 ? -16.834 -4.254 -5.486 1.00 97.19 555 ILE A CA 1
ATOM 4525 C C . ILE A 1 555 ? -17.222 -3.285 -4.364 1.00 97.19 555 ILE A C 1
ATOM 4527 O O . ILE A 1 555 ? -18.234 -2.586 -4.467 1.00 97.19 555 ILE A O 1
ATOM 4531 N N . SER A 1 556 ? -16.389 -3.175 -3.322 1.00 96.31 556 SER A N 1
ATOM 4532 C CA . SER A 1 556 ? -16.631 -2.239 -2.219 1.00 96.31 556 SER A CA 1
ATOM 4533 C C . SER A 1 556 ? -16.659 -0.773 -2.669 1.00 96.31 556 SER A C 1
ATOM 4535 O O . SER A 1 556 ? -17.398 0.024 -2.095 1.00 96.31 556 SER A O 1
ATOM 4537 N N . TRP A 1 557 ? -15.910 -0.409 -3.715 1.00 97.50 557 TRP A N 1
ATOM 4538 C CA . TRP A 1 557 ? -15.916 0.946 -4.269 1.00 97.50 557 TRP A CA 1
ATOM 4539 C C . TRP A 1 557 ? -17.153 1.221 -5.127 1.00 97.50 557 TRP A C 1
ATOM 4541 O O . TRP A 1 557 ? -17.689 2.323 -5.071 1.00 97.50 557 TRP A O 1
ATOM 4551 N N . PHE A 1 558 ? -17.660 0.229 -5.865 1.00 96.06 558 PHE A N 1
ATOM 4552 C CA . PHE A 1 558 ? -18.895 0.359 -6.657 1.00 96.06 558 PHE A CA 1
ATOM 4553 C C . PHE A 1 558 ? -20.187 0.380 -5.825 1.00 96.06 558 PHE A C 1
ATOM 4555 O O . PHE A 1 558 ? -21.259 0.615 -6.384 1.00 96.06 558 PHE A O 1
ATOM 4562 N N . SER A 1 559 ? -20.105 0.087 -4.523 1.00 89.00 559 SER A N 1
ATOM 4563 C CA . SER A 1 559 ? -21.252 0.028 -3.596 1.00 89.00 559 SER A CA 1
ATOM 4564 C C . SER A 1 559 ? -21.045 0.838 -2.306 1.00 89.00 559 SER A C 1
ATOM 4566 O O . SER A 1 559 ? -21.841 0.748 -1.371 1.00 89.00 559 SER A O 1
ATOM 4568 N N . GLY A 1 560 ? -19.948 1.593 -2.215 1.00 85.75 560 GLY A N 1
ATOM 4569 C CA . GLY A 1 560 ? -19.552 2.334 -1.019 1.00 85.75 560 GLY A CA 1
ATOM 4570 C C . GLY A 1 560 ? -20.161 3.741 -0.919 1.00 85.75 560 GLY A C 1
ATOM 4571 O O . GLY A 1 560 ? -20.789 4.225 -1.853 1.00 85.75 560 GLY A O 1
ATOM 4572 N N . PRO A 1 561 ? -19.941 4.456 0.202 1.00 75.69 561 PRO A N 1
ATOM 4573 C CA . PRO A 1 561 ? -20.426 5.831 0.389 1.00 75.69 561 PRO A CA 1
ATOM 4574 C C . PRO A 1 561 ? -19.763 6.851 -0.555 1.00 75.69 561 PRO A C 1
ATOM 4576 O O . PRO A 1 561 ? -20.357 7.882 -0.870 1.00 75.69 561 PRO A O 1
ATOM 4579 N N . GLU A 1 562 ? -18.543 6.566 -1.017 1.00 83.50 562 GLU A N 1
ATOM 4580 C CA . GLU A 1 562 ? -17.871 7.291 -2.100 1.00 83.50 562 GLU A CA 1
ATOM 4581 C C . GLU A 1 562 ? -17.879 6.450 -3.377 1.00 83.50 562 GLU A C 1
ATOM 4583 O O . GLU A 1 562 ? -16.827 6.086 -3.901 1.00 83.50 562 GLU A O 1
ATOM 4588 N N . GLU A 1 563 ? -19.089 6.108 -3.817 1.00 93.19 563 GLU A N 1
ATOM 4589 C CA . GLU A 1 563 ? -19.348 5.237 -4.960 1.00 93.19 563 GLU A CA 1
ATOM 4590 C C . GLU A 1 563 ? -18.620 5.705 -6.225 1.00 93.19 563 GLU A C 1
ATOM 4592 O O . GLU A 1 563 ? -18.686 6.886 -6.582 1.00 93.19 563 GLU A O 1
ATOM 4597 N N . ILE A 1 564 ? -17.933 4.773 -6.888 1.00 96.88 564 ILE A N 1
ATOM 4598 C CA . ILE A 1 564 ? -17.316 4.990 -8.201 1.00 96.88 564 ILE A CA 1
ATOM 4599 C C . ILE A 1 564 ? -18.284 4.605 -9.316 1.00 96.88 564 ILE A C 1
ATOM 4601 O O . ILE A 1 564 ? -19.075 3.672 -9.175 1.00 96.88 564 ILE A O 1
ATOM 4605 N N . ASN A 1 565 ? -18.160 5.276 -10.456 1.00 97.44 565 ASN A N 1
ATOM 4606 C CA . ASN A 1 565 ? -18.813 4.867 -11.696 1.00 97.44 565 ASN A CA 1
ATOM 4607 C C . ASN A 1 565 ? -17.824 4.250 -12.696 1.00 97.44 565 ASN A C 1
ATOM 4609 O O . ASN A 1 565 ? -18.255 3.528 -13.585 1.00 97.44 565 ASN A O 1
ATOM 4613 N N . PHE A 1 566 ? -16.518 4.469 -12.533 1.00 98.56 566 PHE A N 1
ATOM 4614 C CA . PHE A 1 566 ? -15.489 3.853 -13.368 1.00 98.56 566 PHE A CA 1
ATOM 4615 C C . PHE A 1 566 ? -14.486 3.061 -12.528 1.00 98.56 566 PHE A C 1
ATOM 4617 O O . PHE A 1 566 ? -13.912 3.600 -11.584 1.00 98.56 566 PHE A O 1
ATOM 4624 N N . GLY A 1 567 ? -14.256 1.799 -12.881 1.00 98.50 567 GLY A N 1
ATOM 4625 C CA . GLY A 1 567 ? -13.272 0.924 -12.252 1.00 98.50 567 GLY A CA 1
ATOM 4626 C C . GLY A 1 567 ? -12.297 0.334 -13.268 1.00 98.50 567 GLY A C 1
ATOM 4627 O O . GLY A 1 567 ? -12.709 -0.043 -14.362 1.00 98.50 567 GLY A O 1
ATOM 4628 N N . VAL A 1 568 ? -11.027 0.202 -12.886 1.00 98.81 568 VAL A N 1
ATOM 4629 C CA . VAL A 1 568 ? -10.016 -0.572 -13.626 1.00 98.81 568 VAL A CA 1
ATOM 4630 C C . VAL A 1 568 ? -9.413 -1.658 -12.733 1.00 98.81 568 VAL A C 1
ATOM 4632 O O . VAL A 1 568 ? -9.145 -1.408 -11.555 1.00 98.81 568 VAL A O 1
ATOM 4635 N N . LEU A 1 569 ? -9.201 -2.857 -13.275 1.00 98.75 569 LEU A N 1
ATOM 4636 C CA . LEU A 1 569 ? -8.630 -4.015 -12.583 1.00 98.75 569 LEU A CA 1
ATOM 4637 C C . LEU A 1 569 ? -7.559 -4.669 -13.456 1.00 98.75 569 LEU A C 1
ATOM 4639 O O . LEU A 1 569 ? -7.824 -4.989 -14.609 1.00 98.75 569 LEU A O 1
ATOM 4643 N N . TYR A 1 570 ? -6.380 -4.886 -12.886 1.00 98.69 570 TYR A N 1
ATOM 4644 C CA . TYR A 1 570 ? -5.255 -5.550 -13.539 1.00 98.69 570 TYR A CA 1
ATOM 4645 C C . TYR A 1 570 ? -4.900 -6.863 -12.826 1.00 98.69 570 TYR A C 1
ATOM 4647 O O . TYR A 1 570 ? -4.936 -6.930 -11.586 1.00 98.69 570 TYR A O 1
ATOM 4655 N N . TRP A 1 571 ? -4.543 -7.884 -13.605 1.00 98.44 571 TRP A N 1
ATOM 4656 C CA . TRP A 1 571 ? -4.014 -9.164 -13.141 1.00 98.44 571 TRP A CA 1
ATOM 4657 C C . TRP A 1 571 ? -2.858 -9.623 -14.034 1.00 98.44 571 TRP A C 1
ATOM 4659 O O . TRP A 1 571 ? -2.963 -9.549 -15.252 1.00 98.44 571 TRP A O 1
ATOM 4669 N N . GLU A 1 572 ? -1.782 -10.094 -13.404 1.00 97.94 572 GLU A N 1
ATOM 4670 C CA . GLU A 1 572 ? -0.476 -10.379 -14.017 1.00 97.94 572 GLU A CA 1
ATOM 4671 C C . GLU A 1 572 ? -0.447 -11.647 -14.889 1.00 97.94 572 GLU A C 1
ATOM 4673 O O . GLU A 1 572 ? 0.463 -11.830 -15.687 1.00 97.94 572 GLU A O 1
ATOM 4678 N N . GLU A 1 573 ? -1.405 -12.556 -14.717 1.00 97.88 573 GLU A N 1
ATOM 4679 C CA . GLU A 1 573 ? -1.457 -13.812 -15.473 1.00 97.88 573 GLU A CA 1
ATOM 4680 C C . GLU A 1 573 ? -2.463 -13.704 -16.634 1.00 97.88 573 GLU A C 1
ATOM 4682 O O . GLU A 1 573 ? -3.508 -13.056 -16.471 1.00 97.88 573 GLU A O 1
ATOM 4687 N N . PRO A 1 574 ? -2.228 -14.395 -17.768 1.00 98.06 574 PRO A N 1
ATOM 4688 C CA . PRO A 1 574 ? -1.247 -15.471 -17.978 1.00 98.06 574 PRO A CA 1
ATOM 4689 C C . PRO A 1 574 ? 0.167 -15.049 -18.436 1.00 98.06 574 PRO A C 1
ATOM 4691 O O . PRO A 1 574 ? 0.942 -15.929 -18.824 1.00 98.06 574 PRO A O 1
ATOM 4694 N N . ASP A 1 575 ? 0.508 -13.757 -18.466 1.00 98.31 575 ASP A N 1
ATOM 4695 C CA . ASP A 1 575 ? 1.806 -13.269 -18.965 1.00 98.31 575 ASP A CA 1
ATOM 4696 C C . ASP A 1 575 ? 3.012 -13.872 -18.226 1.00 98.31 575 ASP A C 1
ATOM 4698 O O . ASP A 1 575 ? 3.902 -14.454 -18.858 1.00 98.31 575 ASP A O 1
ATOM 4702 N N . GLU A 1 576 ? 3.006 -13.824 -16.888 1.00 96.25 576 GLU A N 1
ATOM 4703 C CA . GLU A 1 576 ? 4.111 -14.337 -16.067 1.00 96.25 576 GLU A CA 1
ATOM 4704 C C . GLU A 1 576 ? 4.374 -15.826 -16.353 1.00 96.25 576 GLU A C 1
ATOM 4706 O O . GLU A 1 576 ? 5.513 -16.244 -16.604 1.00 96.25 576 GLU A O 1
ATOM 4711 N N . SER A 1 577 ? 3.323 -16.647 -16.376 1.00 97.50 577 SER A N 1
ATOM 4712 C CA . SER A 1 577 ? 3.438 -18.056 -16.748 1.00 97.50 577 SER A CA 1
ATOM 4713 C C . SER A 1 577 ? 3.826 -18.239 -18.218 1.00 97.50 577 SER A C 1
ATOM 4715 O O . SER A 1 577 ? 4.623 -19.126 -18.532 1.00 97.50 577 SER A O 1
ATOM 4717 N N . GLY A 1 578 ? 3.341 -17.383 -19.119 1.00 97.81 578 GLY A N 1
ATOM 4718 C CA . GLY A 1 578 ? 3.686 -17.381 -20.540 1.00 97.81 578 GLY A CA 1
ATOM 4719 C C . GLY A 1 578 ? 5.181 -17.174 -20.786 1.00 97.81 578 GLY A C 1
ATOM 4720 O O . GLY A 1 578 ? 5.778 -17.909 -21.576 1.00 97.81 578 GLY A O 1
ATOM 4721 N N . HIS A 1 579 ? 5.818 -16.256 -20.058 1.00 97.25 579 HIS A N 1
ATOM 4722 C CA . HIS A 1 579 ? 7.267 -16.055 -20.099 1.00 97.25 579 HIS A CA 1
ATOM 4723 C C . HIS A 1 579 ? 8.057 -17.274 -19.610 1.00 97.25 579 HIS A C 1
ATOM 4725 O O . HIS A 1 579 ? 9.070 -17.652 -20.215 1.00 97.25 579 HIS A O 1
ATOM 4731 N N . ASN A 1 580 ? 7.592 -17.895 -18.525 1.00 96.44 580 ASN A N 1
ATOM 4732 C CA . ASN A 1 580 ? 8.289 -18.987 -17.848 1.00 96.44 580 ASN A CA 1
ATOM 4733 C C . ASN A 1 580 ? 8.124 -20.342 -18.543 1.00 96.44 580 ASN A C 1
ATOM 4735 O O . ASN A 1 580 ? 9.068 -21.127 -18.574 1.00 96.44 580 ASN A O 1
ATOM 4739 N N . LEU A 1 581 ? 6.934 -20.630 -19.073 1.00 96.12 581 LEU A N 1
ATOM 4740 C CA . LEU A 1 581 ? 6.564 -21.926 -19.649 1.00 96.12 581 LEU A CA 1
ATOM 4741 C C . LEU A 1 581 ? 6.602 -21.920 -21.179 1.00 96.12 581 LEU A C 1
ATOM 4743 O O . LEU A 1 581 ? 6.820 -22.970 -21.784 1.00 96.12 581 LEU A O 1
ATOM 4747 N N . GLY A 1 582 ? 6.414 -20.752 -21.795 1.00 97.00 582 GLY A N 1
ATOM 4748 C CA . GLY A 1 582 ? 6.180 -20.604 -23.224 1.00 97.00 582 GLY A CA 1
ATOM 4749 C C . GLY A 1 582 ? 4.701 -20.811 -23.580 1.00 97.00 582 GLY A C 1
ATOM 4750 O O . GLY A 1 582 ? 4.048 -21.710 -23.037 1.00 97.00 582 GLY A O 1
ATOM 4751 N N . PRO A 1 583 ? 4.148 -20.011 -24.509 1.00 96.75 583 PRO A N 1
ATOM 4752 C CA . PRO A 1 583 ? 2.732 -20.045 -24.842 1.00 96.75 583 PRO A CA 1
ATOM 4753 C C . PRO A 1 583 ? 2.300 -21.355 -25.491 1.00 96.75 583 PRO A C 1
ATOM 4755 O O . PRO A 1 583 ? 1.111 -21.600 -25.544 1.00 96.75 583 PRO A O 1
ATOM 4758 N N . GLU A 1 584 ? 3.193 -22.210 -25.993 1.00 95.88 584 GLU A N 1
ATOM 4759 C CA . GLU A 1 584 ? 2.819 -23.502 -26.597 1.00 95.88 584 GLU A CA 1
ATOM 4760 C C . GLU A 1 584 ? 2.835 -24.665 -25.593 1.00 95.88 584 GLU A C 1
ATOM 4762 O O . GLU A 1 584 ? 2.410 -25.775 -25.912 1.00 95.88 584 GLU A O 1
ATOM 4767 N N . SER A 1 585 ? 3.293 -24.429 -24.361 1.00 96.31 585 SER A N 1
ATOM 4768 C CA . SER A 1 585 ? 3.370 -25.466 -23.335 1.00 96.31 585 SER A CA 1
ATOM 4769 C C . SER A 1 585 ? 1.976 -25.957 -22.928 1.00 96.31 585 SER A C 1
ATOM 4771 O O . SER A 1 585 ? 1.125 -25.121 -22.622 1.00 96.31 585 SER A O 1
ATOM 4773 N N . PRO A 1 586 ? 1.724 -27.278 -22.822 1.00 94.00 586 PRO A N 1
ATOM 4774 C CA . PRO A 1 586 ? 0.472 -27.809 -22.272 1.00 94.00 586 PRO A CA 1
ATOM 4775 C C . PRO A 1 586 ? 0.203 -27.366 -20.829 1.00 94.00 586 PRO A C 1
ATOM 4777 O O . PRO A 1 586 ? -0.934 -27.366 -20.380 1.00 94.00 586 PRO A O 1
ATOM 4780 N N . LEU A 1 587 ? 1.237 -26.955 -20.084 1.00 95.31 587 LEU A N 1
ATOM 4781 C CA . LEU A 1 587 ? 1.059 -26.410 -18.735 1.00 95.31 587 LEU A CA 1
ATOM 4782 C C . LEU A 1 587 ? 0.321 -25.062 -18.740 1.00 95.31 587 LEU A C 1
ATOM 4784 O O . LEU A 1 587 ? -0.286 -24.715 -17.730 1.00 95.31 587 LEU A O 1
ATOM 4788 N N . MET A 1 588 ? 0.313 -24.342 -19.870 1.00 97.56 588 MET A N 1
ATOM 4789 C CA . MET A 1 588 ? -0.506 -23.138 -20.031 1.00 97.56 588 MET A CA 1
ATOM 4790 C C . MET A 1 588 ? -2.002 -23.439 -20.003 1.00 97.56 588 MET A C 1
ATOM 4792 O O . MET A 1 588 ? -2.769 -22.551 -19.651 1.00 97.56 588 MET A O 1
ATOM 4796 N N . ASP A 1 589 ? -2.431 -24.664 -20.320 1.00 97.69 589 ASP A N 1
ATOM 4797 C CA . ASP A 1 589 ? -3.850 -25.035 -20.313 1.00 97.69 589 ASP A CA 1
ATOM 4798 C C . ASP A 1 589 ? -4.450 -24.823 -18.912 1.00 97.69 589 ASP A C 1
ATOM 4800 O O . ASP A 1 589 ? -5.489 -24.184 -18.770 1.00 97.69 589 ASP A O 1
ATOM 4804 N N . VAL A 1 590 ? -3.721 -25.238 -17.867 1.00 96.75 590 VAL A N 1
ATOM 4805 C CA . VAL A 1 590 ? -4.117 -25.066 -16.457 1.00 96.75 590 VAL A CA 1
ATOM 4806 C C . VAL A 1 590 ? -4.152 -23.590 -16.052 1.00 96.75 590 VAL A C 1
ATOM 4808 O O . VAL A 1 590 ? -5.016 -23.178 -15.282 1.00 96.75 590 VAL A O 1
ATOM 4811 N N . VAL A 1 591 ? -3.221 -22.783 -16.568 1.00 97.81 591 VAL A N 1
ATOM 4812 C CA . VAL A 1 591 ? -3.174 -21.340 -16.290 1.00 97.81 591 VAL A CA 1
ATOM 4813 C C . VAL A 1 591 ? -4.373 -20.646 -16.932 1.00 97.81 591 VAL A C 1
ATOM 4815 O O . VAL A 1 591 ? -5.055 -19.867 -16.277 1.00 97.81 591 VAL A O 1
ATOM 4818 N N . ILE A 1 592 ? -4.680 -20.962 -18.193 1.00 98.44 592 ILE A N 1
ATOM 4819 C CA . ILE A 1 592 ? -5.820 -20.383 -18.914 1.00 98.44 592 ILE A CA 1
ATOM 4820 C C . ILE A 1 592 ? -7.145 -20.784 -18.242 1.00 98.44 592 ILE A C 1
ATOM 4822 O O . ILE A 1 592 ? -8.027 -19.937 -18.085 1.00 98.44 592 ILE A O 1
ATOM 4826 N N . GLU A 1 593 ? -7.275 -22.036 -17.791 1.00 98.00 593 GLU A N 1
ATOM 4827 C CA . GLU A 1 593 ? -8.420 -22.489 -16.989 1.00 98.00 593 GLU A CA 1
ATOM 4828 C C . GLU A 1 593 ? -8.554 -21.694 -15.676 1.00 98.00 593 GLU A C 1
ATOM 4830 O O . GLU A 1 593 ? -9.655 -21.264 -15.331 1.00 98.00 593 GLU A O 1
ATOM 4835 N N . ASP A 1 594 ? -7.452 -21.432 -14.961 1.00 97.94 594 ASP A N 1
ATOM 4836 C CA . ASP A 1 594 ? -7.466 -20.619 -13.734 1.00 97.94 594 ASP A CA 1
ATOM 4837 C C . ASP A 1 594 ? -7.899 -19.164 -13.991 1.00 97.94 594 ASP A C 1
ATOM 4839 O O . ASP A 1 594 ? -8.642 -18.590 -13.187 1.00 97.94 594 ASP A O 1
ATOM 4843 N N . ILE A 1 595 ? -7.516 -18.573 -15.129 1.00 98.44 595 ILE A N 1
ATOM 4844 C CA . ILE A 1 595 ? -7.993 -17.239 -15.522 1.00 98.44 595 ILE A CA 1
ATOM 4845 C C . ILE A 1 595 ? -9.504 -17.237 -15.777 1.00 98.44 595 ILE A C 1
ATOM 4847 O O . ILE A 1 595 ? -10.198 -16.324 -15.322 1.00 98.44 595 ILE A O 1
ATOM 4851 N N . ASP A 1 596 ? -10.047 -18.265 -16.437 1.00 98.69 596 ASP A N 1
ATOM 4852 C CA . ASP A 1 596 ? -11.499 -18.390 -16.608 1.00 98.69 596 ASP A CA 1
ATOM 4853 C C . ASP A 1 596 ? -12.220 -18.548 -15.257 1.00 98.69 596 ASP A C 1
ATOM 4855 O O . ASP A 1 596 ? -13.246 -17.903 -15.025 1.00 98.69 596 ASP A O 1
ATOM 4859 N N . VAL A 1 597 ? -11.653 -19.320 -14.321 1.00 98.38 597 VAL A N 1
ATOM 4860 C CA . VAL A 1 597 ? -12.173 -19.449 -12.948 1.00 98.38 597 VAL A CA 1
ATOM 4861 C C . VAL A 1 597 ? -12.170 -18.100 -12.221 1.00 98.38 597 VAL A C 1
ATOM 4863 O O . VAL A 1 597 ? -13.161 -17.750 -11.575 1.00 98.38 597 VAL A O 1
ATOM 4866 N N . LYS A 1 598 ? -11.102 -17.305 -12.351 1.00 98.50 598 LYS A N 1
ATOM 4867 C CA . LYS A 1 598 ? -11.016 -15.947 -11.784 1.00 98.50 598 LYS A CA 1
ATOM 4868 C C . LYS A 1 598 ? -12.047 -15.005 -12.391 1.00 98.50 598 LYS A C 1
ATOM 4870 O O . LYS A 1 598 ? -12.703 -14.258 -11.660 1.00 98.50 598 LYS A O 1
ATOM 4875 N N . LEU A 1 599 ? -12.252 -15.068 -13.705 1.00 98.69 599 LEU A N 1
ATOM 4876 C CA . LEU A 1 599 ? -13.326 -14.330 -14.357 1.00 98.69 599 LEU A CA 1
ATOM 4877 C C . LEU A 1 599 ? -14.700 -14.756 -13.812 1.00 98.69 599 LEU A C 1
ATOM 4879 O O . LEU A 1 599 ? -15.534 -13.898 -13.518 1.00 98.69 599 LEU A O 1
ATOM 4883 N N . GLY A 1 600 ? -14.921 -16.056 -13.609 1.00 98.50 600 GLY A N 1
ATOM 4884 C CA . GLY A 1 600 ? -16.118 -16.587 -12.953 1.00 98.50 600 GLY A CA 1
ATOM 4885 C C . GLY A 1 600 ? -16.326 -16.027 -11.548 1.00 98.50 600 GLY A C 1
ATOM 4886 O O . GLY A 1 600 ? -17.407 -15.522 -11.246 1.00 98.50 600 GLY A O 1
ATOM 4887 N N . PHE A 1 601 ? -15.273 -16.003 -10.728 1.00 98.69 601 PHE A N 1
ATOM 4888 C CA . PHE A 1 601 ? -15.308 -15.392 -9.399 1.00 98.69 601 PHE A CA 1
ATOM 4889 C C . PHE A 1 601 ? -15.732 -13.917 -9.459 1.00 98.69 601 PHE A C 1
ATOM 4891 O O . PHE A 1 601 ? -16.655 -13.513 -8.753 1.00 98.69 601 PHE A O 1
ATOM 4898 N N . LEU A 1 602 ? -15.131 -13.113 -10.345 1.00 98.69 602 LEU A N 1
ATOM 4899 C CA . LEU A 1 602 ? -15.524 -11.712 -10.529 1.00 98.69 602 LEU A CA 1
ATOM 4900 C C . LEU A 1 602 ? -17.008 -11.578 -10.911 1.00 98.69 602 LEU A C 1
ATOM 4902 O O . LEU A 1 602 ? -17.717 -10.740 -10.349 1.00 98.69 602 LEU A O 1
ATOM 4906 N N . ARG A 1 603 ? -17.490 -12.397 -11.855 1.00 98.06 603 ARG A N 1
ATOM 4907 C CA . ARG A 1 603 ? -18.902 -12.399 -12.274 1.00 98.06 603 ARG A CA 1
ATOM 4908 C C . ARG A 1 603 ? -19.827 -12.715 -11.102 1.00 98.06 603 ARG A C 1
ATOM 4910 O O . ARG A 1 603 ? -20.839 -12.036 -10.925 1.00 98.06 603 ARG A O 1
ATOM 4917 N N . ASP A 1 604 ? -19.483 -13.708 -10.294 1.00 98.31 604 ASP A N 1
ATOM 4918 C CA . ASP A 1 604 ? -20.286 -14.122 -9.146 1.00 98.31 604 ASP A CA 1
ATOM 4919 C C . ASP A 1 604 ? -20.312 -13.060 -8.043 1.00 98.31 604 ASP A C 1
ATOM 4921 O O . ASP A 1 604 ? -21.375 -12.795 -7.474 1.00 98.31 604 ASP A O 1
ATOM 4925 N N . GLU A 1 605 ? -19.191 -12.384 -7.779 1.00 98.25 605 GLU A N 1
ATOM 4926 C CA . GLU A 1 605 ? -19.153 -11.256 -6.842 1.00 98.25 605 GLU A CA 1
ATOM 4927 C C . GLU A 1 605 ? -19.978 -10.062 -7.347 1.00 98.25 605 GLU A C 1
ATOM 4929 O O . GLU A 1 605 ? -20.746 -9.472 -6.582 1.00 98.25 605 GLU A O 1
ATOM 4934 N N . LEU A 1 606 ? -19.907 -9.739 -8.645 1.00 98.00 606 LEU A N 1
ATOM 4935 C CA . LEU A 1 606 ? -20.752 -8.706 -9.256 1.00 98.00 606 LEU A CA 1
ATOM 4936 C C . LEU A 1 606 ? -22.244 -9.047 -9.133 1.00 98.00 606 LEU A C 1
ATOM 4938 O O . LEU A 1 606 ? -23.053 -8.164 -8.832 1.00 98.00 606 LEU A O 1
ATOM 4942 N N . LYS A 1 607 ? -22.626 -10.314 -9.341 1.00 97.44 607 LYS A N 1
ATOM 4943 C CA . LYS A 1 607 ? -24.013 -10.781 -9.168 1.00 97.44 607 LYS A CA 1
ATOM 4944 C C . LYS A 1 607 ? -24.449 -10.673 -7.713 1.00 97.44 607 LYS A C 1
ATOM 4946 O O . LYS A 1 607 ? -25.517 -10.131 -7.435 1.00 97.44 607 LYS A O 1
ATOM 4951 N N . ARG A 1 608 ? -23.609 -11.123 -6.776 1.00 97.44 608 ARG A N 1
ATOM 4952 C CA . ARG A 1 608 ? -23.899 -11.078 -5.335 1.00 97.44 608 ARG A CA 1
ATOM 4953 C C . ARG A 1 608 ? -24.070 -9.650 -4.821 1.00 97.44 608 ARG A C 1
ATOM 4955 O O . ARG A 1 608 ? -24.919 -9.411 -3.968 1.00 97.44 608 ARG A O 1
ATOM 4962 N N . ALA A 1 609 ? -23.309 -8.706 -5.368 1.00 95.50 609 ALA A N 1
ATOM 4963 C CA . ALA A 1 609 ? -23.432 -7.284 -5.062 1.00 95.50 609 ALA A CA 1
ATOM 4964 C C . ALA A 1 609 ? -24.613 -6.591 -5.774 1.00 95.50 609 ALA A C 1
ATOM 4966 O O . ALA A 1 609 ? -24.832 -5.398 -5.571 1.00 95.50 609 ALA A O 1
ATOM 4967 N N . GLY A 1 610 ? -25.371 -7.295 -6.626 1.00 95.75 610 GLY A N 1
ATOM 4968 C CA . GLY A 1 610 ? -26.447 -6.700 -7.426 1.00 95.75 610 GLY A CA 1
ATOM 4969 C C . GLY A 1 610 ? -25.950 -5.681 -8.461 1.00 95.75 610 GLY A C 1
ATOM 4970 O O . GLY A 1 610 ? -26.693 -4.774 -8.845 1.00 95.75 610 GLY A O 1
ATOM 4971 N N . LEU A 1 611 ? -24.684 -5.801 -8.872 1.00 95.44 611 LEU A N 1
ATOM 4972 C CA . LEU A 1 611 ? -24.008 -4.907 -9.812 1.00 95.44 611 LEU A CA 1
ATOM 4973 C C . LEU A 1 611 ? -23.949 -5.466 -11.232 1.00 95.44 611 LEU A C 1
ATOM 4975 O O . LEU A 1 611 ? -23.827 -4.677 -12.163 1.00 95.44 611 LEU A O 1
ATOM 4979 N N . TYR A 1 612 ? -24.029 -6.790 -11.402 1.00 95.19 612 TYR A N 1
ATOM 4980 C CA . TYR A 1 612 ? -23.777 -7.451 -12.686 1.00 95.19 612 TYR A CA 1
ATOM 4981 C C . TYR A 1 612 ? -24.590 -6.834 -13.830 1.00 95.19 612 TYR A C 1
ATOM 4983 O O . TYR A 1 612 ? -24.009 -6.416 -14.824 1.00 95.19 612 TYR A O 1
ATOM 4991 N N . ASP A 1 613 ? -25.901 -6.656 -13.652 1.00 92.69 613 ASP A N 1
ATOM 4992 C CA . ASP A 1 613 ? -26.801 -6.104 -14.680 1.00 92.69 613 ASP A CA 1
ATOM 4993 C C . ASP A 1 613 ? -26.807 -4.569 -14.764 1.00 92.69 613 ASP A C 1
ATOM 4995 O O . ASP A 1 613 ? -27.479 -3.995 -15.615 1.00 92.69 613 ASP A O 1
ATOM 4999 N N . LYS A 1 614 ? -26.045 -3.892 -13.898 1.00 93.06 614 LYS A N 1
ATOM 5000 C CA . LYS A 1 614 ? -25.938 -2.423 -13.841 1.00 93.06 614 LYS A CA 1
ATOM 5001 C C . LYS A 1 614 ? -24.595 -1.896 -14.347 1.00 93.06 614 LYS A C 1
ATOM 5003 O O . LYS A 1 614 ? -24.442 -0.690 -14.518 1.00 93.06 614 LYS A O 1
ATOM 5008 N N . ILE A 1 615 ? -23.613 -2.778 -14.528 1.00 96.25 615 ILE A N 1
ATOM 5009 C CA . ILE A 1 615 ? -22.259 -2.448 -14.973 1.00 96.25 615 ILE A CA 1
ATOM 5010 C C . ILE A 1 615 ? -22.070 -2.874 -16.428 1.00 96.25 615 ILE A C 1
ATOM 5012 O O . ILE A 1 615 ? -22.421 -3.983 -16.822 1.00 96.25 615 ILE A O 1
ATOM 5016 N N . ASN A 1 616 ? -21.442 -1.993 -17.200 1.00 98.12 616 ASN A N 1
ATOM 5017 C CA . ASN A 1 616 ? -20.754 -2.343 -18.432 1.00 98.12 616 ASN A CA 1
ATOM 5018 C C . ASN A 1 616 ? -19.388 -2.939 -18.065 1.00 98.12 616 ASN A C 1
ATOM 5020 O O . ASN A 1 616 ? -18.514 -2.232 -17.572 1.00 98.12 616 ASN A O 1
ATOM 5024 N N . LEU A 1 617 ? -19.224 -4.246 -18.240 1.00 98.62 617 LEU A N 1
ATOM 5025 C CA . LEU A 1 617 ? -17.987 -4.981 -17.993 1.00 98.62 617 LEU A CA 1
ATOM 5026 C C . LEU A 1 617 ? -17.243 -5.169 -19.315 1.00 98.62 617 LEU A C 1
ATOM 5028 O O . LEU A 1 617 ? -17.800 -5.734 -20.252 1.00 98.62 617 LEU A O 1
ATOM 5032 N N . ILE A 1 618 ? -15.988 -4.738 -19.369 1.00 98.88 618 ILE A N 1
ATOM 5033 C CA . ILE A 1 618 ? -15.057 -4.991 -20.470 1.00 98.88 618 ILE A CA 1
ATOM 5034 C C . ILE A 1 618 ? -13.918 -5.845 -19.918 1.00 98.88 618 ILE A C 1
ATOM 5036 O O . ILE A 1 618 ? -13.293 -5.465 -18.929 1.00 98.88 618 ILE A O 1
ATOM 5040 N N . VAL A 1 619 ? -13.645 -6.981 -20.553 1.00 98.81 619 VAL A N 1
ATOM 5041 C CA . VAL A 1 619 ? -12.510 -7.858 -20.252 1.00 98.81 619 VAL A CA 1
ATOM 5042 C C . VAL A 1 619 ? -11.616 -7.902 -21.482 1.00 98.81 619 VAL A C 1
ATOM 5044 O O . VAL A 1 619 ? -12.066 -8.237 -22.578 1.00 98.81 619 VAL A O 1
ATOM 5047 N N . THR A 1 620 ? -10.354 -7.541 -21.298 1.00 98.69 620 THR A N 1
ATOM 5048 C CA . THR A 1 620 ? -9.358 -7.449 -22.365 1.00 98.69 620 THR A CA 1
ATOM 5049 C C . THR A 1 620 ? -8.005 -7.956 -21.872 1.00 98.69 620 THR A C 1
ATOM 5051 O O . THR A 1 620 ? -7.852 -8.336 -20.711 1.00 98.69 620 THR A O 1
ATOM 5054 N N . SER A 1 621 ? -7.021 -7.934 -22.755 1.00 98.56 621 SER A N 1
ATOM 5055 C CA . SER A 1 621 ? -5.604 -7.892 -22.405 1.00 98.56 621 SER A CA 1
ATOM 5056 C C . SER A 1 621 ? -4.922 -6.750 -23.157 1.00 98.56 621 SER A C 1
ATOM 5058 O O . SER A 1 621 ? -5.560 -5.993 -23.897 1.00 98.56 621 SER A O 1
ATOM 5060 N N . ASP A 1 622 ? -3.634 -6.589 -22.930 1.00 98.06 622 ASP A N 1
ATOM 5061 C CA . ASP A 1 622 ? -2.760 -5.589 -23.526 1.00 98.06 622 ASP A CA 1
ATOM 5062 C C . ASP A 1 622 ? -1.998 -6.115 -24.752 1.00 98.06 622 ASP A C 1
ATOM 5064 O O . ASP A 1 622 ? -1.848 -5.403 -25.751 1.00 98.06 622 ASP A O 1
ATOM 5068 N N . HIS A 1 623 ? -1.561 -7.372 -24.706 1.00 98.50 623 HIS A N 1
ATOM 5069 C CA . HIS A 1 623 ? -0.919 -8.079 -25.809 1.00 98.50 623 HIS A CA 1
ATOM 5070 C C . HIS A 1 623 ? -1.138 -9.596 -25.736 1.00 98.50 623 HIS A C 1
ATOM 5072 O O . HIS A 1 623 ? -1.788 -10.128 -24.837 1.00 98.50 623 HIS A O 1
ATOM 5078 N N . GLY A 1 624 ? -0.602 -10.297 -26.733 1.00 98.00 624 GLY A N 1
ATOM 5079 C CA . GLY A 1 624 ? -0.456 -11.747 -26.745 1.00 98.00 624 GLY A CA 1
ATOM 5080 C C . GLY A 1 624 ? 0.944 -12.210 -26.325 1.00 98.00 624 GLY A C 1
ATOM 5081 O O . GLY A 1 624 ? 1.634 -11.533 -25.568 1.00 98.00 624 GLY A O 1
ATOM 5082 N N . MET A 1 625 ? 1.364 -13.379 -26.815 1.00 98.31 625 MET A N 1
ATOM 5083 C CA . MET A 1 625 ? 2.601 -14.059 -26.416 1.00 98.31 625 MET A CA 1
ATOM 5084 C C . MET A 1 625 ? 3.097 -15.018 -27.513 1.00 98.31 625 MET A C 1
ATOM 5086 O O . MET A 1 625 ? 2.304 -15.756 -28.114 1.00 98.31 625 MET A O 1
ATOM 5090 N N . THR A 1 626 ? 4.417 -15.068 -27.722 1.00 97.75 626 THR A N 1
ATOM 5091 C CA . THR A 1 626 ? 5.089 -15.938 -28.708 1.00 97.75 626 THR A CA 1
ATOM 5092 C C . THR A 1 626 ? 6.115 -16.865 -28.055 1.00 97.75 626 THR A C 1
ATOM 5094 O O . THR A 1 626 ? 6.791 -16.493 -27.098 1.00 97.75 626 THR A O 1
ATOM 5097 N N . GLN A 1 627 ? 6.244 -18.083 -28.596 1.00 97.69 627 GLN A N 1
ATOM 5098 C CA . GLN A 1 627 ? 7.214 -19.090 -28.165 1.00 97.69 627 GLN A CA 1
ATOM 5099 C C . GLN A 1 627 ? 8.634 -18.734 -28.614 1.00 97.69 627 GLN A C 1
ATOM 5101 O O . GLN A 1 627 ? 8.888 -18.480 -29.793 1.00 97.69 627 GLN A O 1
ATOM 5106 N N . LEU A 1 628 ? 9.578 -18.784 -27.676 1.00 96.50 628 LEU A N 1
ATOM 5107 C CA . LEU A 1 628 ? 11.006 -18.654 -27.943 1.00 96.50 628 LEU A CA 1
ATOM 5108 C C . LEU A 1 628 ? 11.686 -20.023 -28.050 1.00 96.50 628 LEU A C 1
ATOM 5110 O O . LEU A 1 628 ? 11.243 -21.016 -27.471 1.00 96.50 628 LEU A O 1
ATOM 5114 N N . SER A 1 629 ? 12.804 -20.055 -28.781 1.00 92.62 629 SER A N 1
ATOM 5115 C CA . SER A 1 629 ? 13.683 -21.221 -28.914 1.00 92.62 629 SER A CA 1
ATOM 5116 C C . SER A 1 629 ? 15.143 -20.837 -28.690 1.00 92.62 629 SER A C 1
ATOM 5118 O O . SER A 1 629 ? 15.597 -19.791 -29.159 1.00 92.62 629 SER A O 1
ATOM 5120 N N . HIS A 1 630 ? 15.900 -21.719 -28.034 1.00 91.25 630 HIS A N 1
ATOM 5121 C CA . HIS A 1 630 ? 17.345 -21.569 -27.836 1.00 91.25 630 HIS A CA 1
ATOM 5122 C C . HIS A 1 630 ? 18.138 -21.489 -29.151 1.00 91.25 630 HIS A C 1
ATOM 5124 O O . HIS A 1 630 ? 19.232 -20.923 -29.168 1.00 91.25 630 HIS A O 1
ATOM 5130 N N . ASP A 1 631 ? 17.583 -22.002 -30.252 1.00 92.75 631 ASP A N 1
ATOM 5131 C CA . ASP A 1 631 ? 18.210 -21.954 -31.578 1.00 92.75 631 ASP A CA 1
ATOM 5132 C C . ASP A 1 631 ? 17.981 -20.613 -32.296 1.00 92.75 631 ASP A C 1
ATOM 5134 O O . ASP A 1 631 ? 18.656 -20.302 -33.278 1.00 92.75 631 ASP A O 1
ATOM 5138 N N . LYS A 1 632 ? 17.042 -19.795 -31.805 1.00 95.69 632 LYS A N 1
ATOM 5139 C CA . LYS A 1 632 ? 16.623 -18.522 -32.407 1.00 95.69 632 LYS A CA 1
ATOM 5140 C C . LYS A 1 632 ? 17.104 -17.321 -31.585 1.00 95.69 632 LYS A C 1
ATOM 5142 O O . LYS A 1 632 ? 16.325 -16.453 -31.191 1.00 95.69 632 LYS A O 1
ATOM 5147 N N . VAL A 1 633 ? 18.407 -17.276 -31.309 1.00 95.69 633 VAL A N 1
ATOM 5148 C CA . VAL A 1 633 ? 19.030 -16.243 -30.465 1.00 95.69 633 VAL A CA 1
ATOM 5149 C C . VAL A 1 633 ? 20.081 -15.457 -31.237 1.00 95.69 633 VAL A C 1
ATOM 5151 O O . VAL A 1 633 ? 21.043 -16.031 -31.750 1.00 95.69 633 VAL A O 1
ATOM 5154 N N . ILE A 1 634 ? 19.929 -14.134 -31.260 1.00 95.50 634 ILE A N 1
ATOM 5155 C CA . ILE A 1 634 ? 20.923 -13.192 -31.779 1.00 95.50 634 ILE A CA 1
ATOM 5156 C C . ILE A 1 634 ? 21.735 -12.651 -30.600 1.00 95.50 634 ILE A C 1
ATOM 5158 O O . ILE A 1 634 ? 21.181 -12.136 -29.631 1.00 95.50 634 ILE A O 1
ATOM 5162 N N . GLU A 1 635 ? 23.057 -12.778 -30.677 1.00 94.69 635 GLU A N 1
ATOM 5163 C CA . GLU A 1 635 ? 23.985 -12.278 -29.663 1.00 94.69 635 GLU A CA 1
ATOM 5164 C C . GLU A 1 635 ? 24.597 -10.953 -30.118 1.00 94.69 635 GLU A C 1
ATOM 5166 O O . GLU A 1 635 ? 25.424 -10.929 -31.031 1.00 94.69 635 GLU A O 1
ATOM 5171 N N . LEU A 1 636 ? 24.185 -9.846 -29.500 1.00 93.50 636 LEU A N 1
ATOM 5172 C CA . LEU A 1 636 ? 24.520 -8.507 -29.991 1.00 93.50 636 LEU A CA 1
ATOM 5173 C C . LEU A 1 636 ? 26.027 -8.201 -29.914 1.00 93.50 636 LEU A C 1
ATOM 5175 O O . LEU A 1 636 ? 26.571 -7.580 -30.828 1.00 93.50 636 LEU A O 1
ATOM 5179 N N . ASP A 1 637 ? 26.717 -8.726 -28.893 1.00 93.44 637 ASP A N 1
ATOM 5180 C CA . ASP A 1 637 ? 28.173 -8.585 -28.716 1.00 93.44 637 ASP A CA 1
ATOM 5181 C C . ASP A 1 637 ? 29.002 -9.160 -29.875 1.00 93.44 637 ASP A C 1
ATOM 5183 O O . ASP A 1 637 ? 30.172 -8.808 -30.026 1.00 93.44 637 ASP A O 1
ATOM 5187 N N . THR A 1 638 ? 28.426 -10.048 -30.693 1.00 95.50 638 THR A N 1
ATOM 5188 C CA . THR A 1 638 ? 29.126 -10.617 -31.857 1.00 95.50 638 THR A CA 1
ATOM 5189 C C . THR A 1 638 ? 29.193 -9.661 -33.048 1.00 95.50 638 THR A C 1
ATOM 5191 O O . THR A 1 638 ? 30.030 -9.859 -33.927 1.00 95.50 638 THR A O 1
ATOM 5194 N N . TYR A 1 639 ? 28.356 -8.618 -33.066 1.00 95.69 639 TYR A N 1
ATOM 5195 C CA . TYR A 1 639 ? 28.247 -7.676 -34.185 1.00 95.69 639 TYR A CA 1
ATOM 5196 C C . TYR A 1 639 ? 28.733 -6.270 -33.832 1.00 95.69 639 TYR A C 1
ATOM 5198 O O . TYR A 1 639 ? 29.319 -5.592 -34.672 1.00 95.69 639 TYR A O 1
ATOM 5206 N N . VAL A 1 640 ? 28.514 -5.819 -32.593 1.00 95.56 640 VAL A N 1
ATOM 5207 C CA . VAL A 1 640 ? 28.844 -4.453 -32.168 1.00 95.56 640 VAL A CA 1
ATOM 5208 C C . VAL A 1 640 ? 29.448 -4.434 -30.766 1.00 95.56 640 VAL A C 1
ATOM 5210 O O . VAL A 1 640 ? 28.963 -5.085 -29.842 1.00 95.56 640 VAL A O 1
ATOM 5213 N N . SER A 1 641 ? 30.520 -3.656 -30.587 1.00 94.81 641 SER A N 1
ATOM 5214 C CA . SER A 1 641 ? 31.150 -3.494 -29.275 1.00 94.81 641 SER A CA 1
ATOM 5215 C C . SER A 1 641 ? 30.257 -2.695 -28.323 1.00 94.81 641 SER A C 1
ATOM 5217 O O . SER A 1 641 ? 29.770 -1.614 -28.664 1.00 94.81 641 SER A O 1
ATOM 5219 N N . ARG A 1 642 ? 30.135 -3.178 -27.080 1.00 92.88 642 ARG A N 1
ATOM 5220 C CA . ARG A 1 642 ? 29.434 -2.495 -25.975 1.00 92.88 642 ARG A CA 1
ATOM 5221 C C . ARG A 1 642 ? 29.976 -1.096 -25.691 1.00 92.88 642 ARG A C 1
ATOM 5223 O O . ARG A 1 642 ? 29.270 -0.248 -25.156 1.00 92.88 642 ARG A O 1
ATOM 5230 N N . ASP A 1 643 ? 31.226 -0.829 -26.057 1.00 95.31 643 ASP A N 1
ATOM 5231 C CA . ASP A 1 643 ? 31.837 0.480 -25.855 1.00 95.31 643 ASP A CA 1
ATOM 5232 C C . ASP A 1 643 ? 31.298 1.554 -26.803 1.00 95.31 643 ASP A C 1
ATOM 5234 O O . ASP A 1 643 ? 31.634 2.723 -26.619 1.00 95.31 643 ASP A O 1
ATOM 5238 N N . LEU A 1 644 ? 30.458 1.204 -27.779 1.00 96.81 644 LEU A N 1
ATOM 5239 C CA . LEU A 1 644 ? 29.942 2.139 -28.779 1.00 96.81 644 LEU A CA 1
ATOM 5240 C C . LEU A 1 644 ? 28.524 2.642 -28.485 1.00 96.81 644 LEU A C 1
ATOM 5242 O O . LEU A 1 644 ? 28.109 3.637 -29.077 1.00 96.81 644 LEU A O 1
ATOM 5246 N N . TYR A 1 645 ? 27.785 2.011 -27.569 1.00 96.50 645 TYR A N 1
ATOM 5247 C CA . TYR A 1 645 ? 26.375 2.331 -27.329 1.00 96.50 645 TYR A CA 1
ATOM 5248 C C . TYR A 1 645 ? 25.918 2.015 -25.897 1.00 96.50 645 TYR A C 1
ATOM 5250 O O . TYR A 1 645 ? 26.644 1.419 -25.107 1.00 96.50 645 TYR A O 1
ATOM 5258 N N . THR A 1 646 ? 24.694 2.428 -25.569 1.00 95.75 646 THR A N 1
ATOM 5259 C CA . THR A 1 646 ? 23.956 2.024 -24.367 1.00 95.75 646 THR A CA 1
ATOM 5260 C C . THR A 1 646 ? 22.718 1.242 -24.793 1.00 95.75 646 THR A C 1
ATOM 5262 O O . THR A 1 646 ? 21.952 1.706 -25.639 1.00 95.75 646 THR A O 1
ATOM 5265 N N . TRP A 1 647 ? 22.532 0.053 -24.221 1.00 94.31 647 TRP A N 1
ATOM 5266 C CA . TRP A 1 647 ? 21.319 -0.746 -24.388 1.00 94.31 647 TRP A CA 1
ATOM 5267 C C . TRP A 1 647 ? 20.222 -0.174 -23.484 1.00 94.31 647 TRP A C 1
ATOM 5269 O O . TRP A 1 647 ? 20.398 -0.150 -22.267 1.00 94.31 647 TRP A O 1
ATOM 5279 N N . ILE A 1 648 ? 19.111 0.283 -24.067 1.00 95.56 648 ILE A N 1
ATOM 5280 C CA . ILE A 1 648 ? 17.991 0.897 -23.338 1.00 95.56 648 ILE A CA 1
ATOM 5281 C C . ILE A 1 648 ? 16.815 -0.074 -23.218 1.00 95.56 648 ILE A C 1
ATOM 5283 O O . ILE A 1 648 ? 16.577 -0.585 -22.128 1.00 95.56 648 ILE A O 1
ATOM 5287 N N . ASP A 1 649 ? 16.126 -0.369 -24.323 1.00 93.44 649 ASP A N 1
ATOM 5288 C CA . ASP A 1 649 ? 14.971 -1.278 -24.322 1.00 93.44 649 ASP A CA 1
ATOM 5289 C C . ASP A 1 649 ? 15.388 -2.706 -24.677 1.00 93.44 649 ASP A C 1
ATOM 5291 O O . ASP A 1 649 ? 16.307 -2.915 -25.471 1.00 93.44 649 ASP A O 1
ATOM 5295 N N . LYS A 1 650 ? 14.757 -3.701 -24.058 1.00 89.38 650 LYS A N 1
ATOM 5296 C CA . LYS A 1 650 ? 15.122 -5.119 -24.160 1.00 89.38 650 LYS A CA 1
ATOM 5297 C C . LYS A 1 650 ? 14.286 -5.837 -25.219 1.00 89.38 650 LYS A C 1
ATOM 5299 O O . LYS A 1 650 ? 13.213 -5.409 -25.610 1.00 89.38 650 LYS A O 1
ATOM 5304 N N . SER A 1 651 ? 14.788 -6.994 -25.643 1.00 89.19 651 SER A N 1
ATOM 5305 C CA . SER A 1 651 ? 14.177 -7.857 -26.660 1.00 89.19 651 SER A CA 1
ATOM 5306 C C . SER A 1 651 ? 12.664 -8.100 -26.450 1.00 89.19 651 SER A C 1
ATOM 5308 O O . SER A 1 651 ? 12.210 -8.197 -25.300 1.00 89.19 651 SER A O 1
ATOM 5310 N N . PRO A 1 652 ? 11.860 -8.237 -27.524 1.00 92.88 652 PRO A N 1
ATOM 5311 C CA . PRO A 1 652 ? 12.216 -8.430 -28.939 1.00 92.88 652 PRO A CA 1
ATOM 5312 C C . PRO A 1 652 ? 12.426 -7.160 -29.763 1.00 92.88 652 PRO A C 1
ATOM 5314 O O . PRO A 1 652 ? 12.937 -7.260 -30.874 1.00 92.88 652 PRO A O 1
ATOM 5317 N N . VAL A 1 653 ? 12.131 -5.982 -29.218 1.00 95.81 653 VAL A N 1
ATOM 5318 C CA . VAL A 1 653 ? 12.430 -4.706 -29.873 1.00 95.81 653 VAL A CA 1
ATOM 5319 C C . VAL A 1 653 ? 13.451 -3.964 -29.024 1.00 95.81 653 VAL A C 1
ATOM 5321 O O . VAL A 1 653 ? 13.162 -3.531 -27.919 1.00 95.81 653 VAL A O 1
ATOM 5324 N N . VAL A 1 654 ? 14.689 -3.886 -29.508 1.00 96.12 654 VAL A N 1
ATOM 5325 C CA . VAL A 1 654 ? 15.814 -3.333 -28.749 1.00 96.12 654 VAL A CA 1
ATOM 5326 C C . VAL A 1 654 ? 16.010 -1.863 -29.088 1.00 96.12 654 VAL A C 1
ATOM 5328 O O . VAL A 1 654 ? 16.179 -1.502 -30.252 1.00 96.12 654 VAL A O 1
ATOM 5331 N N . GLY A 1 655 ? 16.056 -1.022 -28.057 1.00 97.06 655 GLY A N 1
ATOM 5332 C CA . GLY A 1 655 ? 16.378 0.398 -28.175 1.00 97.06 655 GLY A CA 1
ATOM 5333 C C . GLY A 1 655 ? 17.859 0.657 -27.917 1.00 97.06 655 GLY A C 1
ATOM 5334 O O . GLY A 1 655 ? 18.350 0.394 -26.819 1.00 97.06 655 GLY A O 1
ATOM 5335 N N . ILE A 1 656 ? 18.568 1.207 -28.903 1.00 97.31 656 ILE A N 1
ATOM 5336 C CA . ILE A 1 656 ? 20.012 1.462 -28.843 1.00 97.31 656 ILE A CA 1
ATOM 5337 C C . ILE A 1 656 ? 20.281 2.965 -28.853 1.00 97.31 656 ILE A C 1
ATOM 5339 O O . ILE A 1 656 ? 19.898 3.669 -29.788 1.00 97.31 656 ILE A O 1
ATOM 5343 N N . LEU A 1 657 ? 21.000 3.447 -27.836 1.00 97.31 657 LEU A N 1
ATOM 5344 C CA . LEU A 1 657 ? 21.521 4.812 -27.776 1.00 97.31 657 LEU A CA 1
ATOM 5345 C C . LEU A 1 657 ? 23.023 4.814 -28.098 1.00 97.31 657 LEU A C 1
ATOM 5347 O O . LEU A 1 657 ? 23.824 4.470 -27.223 1.00 97.31 657 LEU A O 1
ATOM 5351 N N . PRO A 1 658 ? 23.445 5.192 -29.318 1.00 97.56 658 PRO A N 1
ATOM 5352 C CA . PRO A 1 658 ? 24.863 5.298 -29.643 1.00 97.56 658 PRO A CA 1
ATOM 5353 C C . PRO A 1 658 ? 25.558 6.344 -28.770 1.00 97.56 658 PRO A C 1
ATOM 5355 O O . PRO A 1 658 ? 24.968 7.367 -28.415 1.00 97.56 658 PRO A O 1
ATOM 5358 N N . LYS A 1 659 ? 26.832 6.114 -28.444 1.00 97.06 659 LYS A N 1
ATOM 5359 C CA . LYS A 1 659 ? 27.667 7.148 -27.823 1.00 97.06 659 LYS A CA 1
ATOM 5360 C C . LYS A 1 659 ? 27.883 8.311 -28.796 1.00 97.06 659 LYS A C 1
ATOM 5362 O O . LYS A 1 659 ? 27.691 8.184 -30.006 1.00 97.06 659 LYS A O 1
ATOM 5367 N N . GLU A 1 660 ? 28.295 9.453 -28.259 1.00 95.62 660 GLU A N 1
ATOM 5368 C CA . GLU A 1 660 ? 28.532 10.665 -29.046 1.00 95.62 660 GLU A CA 1
ATOM 5369 C C . GLU A 1 660 ? 29.476 10.394 -30.233 1.00 95.62 660 GLU A C 1
ATOM 5371 O O . GLU A 1 660 ? 30.549 9.809 -30.073 1.00 95.62 660 GLU A O 1
ATOM 5376 N N . GLY A 1 661 ? 29.042 10.769 -31.441 1.00 96.69 661 GLY A N 1
ATOM 5377 C CA . GLY A 1 661 ? 29.786 10.543 -32.685 1.00 96.69 661 GLY A CA 1
ATOM 5378 C C . GLY A 1 661 ? 29.850 9.086 -33.169 1.00 96.69 661 GLY A C 1
ATOM 5379 O O . GLY A 1 661 ? 30.559 8.815 -34.133 1.00 96.69 661 GLY A O 1
ATOM 5380 N N . LYS A 1 662 ? 29.140 8.144 -32.528 1.00 98.12 662 LYS A N 1
ATOM 5381 C CA . LYS A 1 662 ? 29.174 6.704 -32.858 1.00 98.12 662 LYS A CA 1
ATOM 5382 C C . LYS A 1 662 ? 27.951 6.182 -33.610 1.00 98.12 662 LYS A C 1
ATOM 5384 O O . LYS A 1 662 ? 27.880 4.986 -33.866 1.00 98.12 662 LYS A O 1
ATOM 5389 N N . PHE A 1 663 ? 27.009 7.051 -33.979 1.00 98.00 663 PHE A N 1
ATOM 5390 C CA . PHE A 1 663 ? 25.765 6.651 -34.644 1.00 98.00 663 PHE A CA 1
ATOM 5391 C C . PHE A 1 663 ? 26.012 5.832 -35.921 1.00 98.00 663 PHE A C 1
ATOM 5393 O O . PHE A 1 663 ? 25.584 4.683 -35.983 1.00 98.00 663 PHE A O 1
ATOM 5400 N N . ASP A 1 664 ? 26.750 6.381 -36.893 1.00 97.69 664 ASP A N 1
ATOM 5401 C CA . ASP A 1 664 ? 26.985 5.705 -38.177 1.00 97.69 664 ASP A CA 1
ATOM 5402 C C . ASP A 1 664 ? 27.785 4.407 -38.009 1.00 97.69 664 ASP A C 1
ATOM 5404 O O . ASP A 1 664 ? 27.516 3.418 -38.683 1.00 97.69 664 ASP A O 1
ATOM 5408 N N . GLU A 1 665 ? 28.749 4.381 -37.082 1.00 97.94 665 GLU A N 1
ATOM 5409 C CA . GLU A 1 665 ? 29.539 3.181 -36.779 1.00 97.94 665 GLU A CA 1
ATOM 5410 C C . GLU A 1 665 ? 28.648 2.054 -36.240 1.00 97.94 665 GLU A C 1
ATOM 5412 O O . GLU A 1 665 ? 28.695 0.937 -36.749 1.00 97.94 665 GLU A O 1
ATOM 5417 N N . VAL A 1 666 ? 27.797 2.350 -35.251 1.00 97.94 666 VAL A N 1
ATOM 5418 C CA . VAL A 1 666 ? 26.869 1.371 -34.665 1.00 97.94 666 VAL A CA 1
ATOM 5419 C C . VAL A 1 666 ? 25.832 0.913 -35.690 1.00 97.94 666 VAL A C 1
ATOM 5421 O O . VAL A 1 666 ? 25.594 -0.285 -35.808 1.00 97.94 666 VAL A O 1
ATOM 5424 N N . TYR A 1 667 ? 25.236 1.838 -36.447 1.00 98.06 667 TYR A N 1
ATOM 5425 C CA . TYR A 1 667 ? 24.217 1.510 -37.444 1.00 98.06 667 TYR A CA 1
ATOM 5426 C C . TYR A 1 667 ? 24.773 0.608 -38.554 1.00 98.06 667 TYR A C 1
ATOM 5428 O O . TYR A 1 667 ? 24.218 -0.459 -38.813 1.00 98.06 667 TYR A O 1
ATOM 5436 N N . ASN A 1 668 ? 25.908 0.980 -39.154 1.00 97.38 668 ASN A N 1
ATOM 5437 C CA . ASN A 1 668 ? 26.506 0.231 -40.264 1.00 97.38 668 ASN A CA 1
ATOM 5438 C C . ASN A 1 668 ? 26.967 -1.177 -39.851 1.00 97.38 668 ASN A C 1
ATOM 5440 O O . ASN A 1 668 ? 26.941 -2.095 -40.668 1.00 97.38 668 ASN A O 1
ATOM 5444 N N . LEU A 1 669 ? 27.377 -1.364 -38.590 1.00 97.50 669 LEU A N 1
ATOM 5445 C CA . LEU A 1 669 ? 27.710 -2.686 -38.048 1.00 97.50 669 LEU A CA 1
ATOM 5446 C C . LEU A 1 669 ? 26.480 -3.588 -37.876 1.00 97.50 669 LEU A C 1
ATOM 5448 O O . LEU A 1 669 ? 26.636 -4.806 -37.842 1.00 97.50 669 LEU A O 1
ATOM 5452 N N . LEU A 1 670 ? 25.280 -3.012 -37.754 1.00 97.00 670 LEU A N 1
ATOM 5453 C CA . LEU A 1 670 ? 24.052 -3.732 -37.421 1.00 97.00 670 LEU A CA 1
ATOM 5454 C C . LEU A 1 670 ? 23.108 -3.939 -38.614 1.00 97.00 670 LEU A C 1
ATOM 5456 O O . LEU A 1 670 ? 22.508 -5.008 -38.697 1.00 97.00 670 LEU A O 1
ATOM 5460 N N . GLU A 1 671 ? 22.989 -2.976 -39.536 1.00 95.19 671 GLU A N 1
ATOM 5461 C CA . GLU A 1 671 ? 21.960 -2.928 -40.599 1.00 95.19 671 GLU A CA 1
ATOM 5462 C C . GLU A 1 671 ? 21.795 -4.239 -41.385 1.00 95.19 671 GLU A C 1
ATOM 5464 O O . GLU A 1 671 ? 20.678 -4.635 -41.704 1.00 95.19 671 GLU A O 1
ATOM 5469 N N . ASN A 1 672 ? 22.893 -4.953 -41.643 1.00 93.25 672 ASN A N 1
ATOM 5470 C CA . ASN A 1 672 ? 22.895 -6.218 -42.387 1.00 93.25 672 ASN A CA 1
ATOM 5471 C C . ASN A 1 672 ? 23.568 -7.366 -41.618 1.00 93.25 672 ASN A C 1
ATOM 5473 O O . ASN A 1 672 ? 24.014 -8.348 -42.214 1.00 93.25 672 ASN A O 1
ATOM 5477 N N . ALA A 1 673 ? 23.680 -7.246 -40.294 1.00 95.25 673 ALA A N 1
ATOM 5478 C CA . ALA A 1 673 ? 24.480 -8.171 -39.495 1.00 95.25 673 ALA A CA 1
ATOM 5479 C C . ALA A 1 673 ? 23.813 -9.545 -39.321 1.00 95.25 673 ALA A C 1
ATOM 5481 O O . ALA A 1 673 ? 24.496 -10.565 -39.229 1.00 95.25 673 ALA A O 1
ATOM 5482 N N . ASN A 1 674 ? 22.475 -9.595 -39.302 1.00 96.25 674 ASN A N 1
ATOM 5483 C CA . ASN A 1 674 ? 21.721 -10.838 -39.169 1.00 96.25 674 ASN A CA 1
ATOM 5484 C C . ASN A 1 674 ? 20.408 -10.793 -39.976 1.00 96.25 674 ASN A C 1
ATOM 5486 O O . ASN A 1 674 ? 19.639 -9.853 -39.807 1.00 96.25 674 ASN A O 1
ATOM 5490 N N . PRO A 1 675 ? 20.077 -11.820 -40.783 1.00 95.81 675 PRO A N 1
ATOM 5491 C CA . PRO A 1 675 ? 18.864 -11.829 -41.613 1.00 95.81 675 PRO A CA 1
ATOM 5492 C C . PRO A 1 675 ? 17.549 -11.981 -40.826 1.00 95.81 675 PRO A C 1
ATOM 5494 O O . PRO A 1 675 ? 16.470 -11.984 -41.425 1.00 95.81 675 PRO A O 1
ATOM 5497 N N . ASN A 1 676 ? 17.612 -12.187 -39.507 1.00 96.75 676 ASN A N 1
ATOM 5498 C CA . ASN A 1 676 ? 16.447 -12.324 -38.629 1.00 96.75 676 ASN A CA 1
ATOM 5499 C C . ASN A 1 676 ? 16.206 -11.099 -37.742 1.00 96.75 676 ASN A C 1
ATOM 5501 O O . ASN A 1 676 ? 15.333 -11.155 -36.876 1.00 96.75 676 ASN A O 1
ATOM 5505 N N . MET A 1 677 ? 16.938 -10.009 -37.974 1.00 95.38 677 MET A N 1
ATOM 5506 C CA . MET A 1 677 ? 16.649 -8.704 -37.395 1.00 95.38 677 MET A CA 1
ATOM 5507 C C . MET A 1 677 ? 16.551 -7.642 -38.486 1.00 95.38 677 MET A C 1
ATOM 5509 O O . MET A 1 677 ? 17.200 -7.753 -39.523 1.00 95.38 677 MET A O 1
ATOM 5513 N N . VAL A 1 678 ? 15.745 -6.621 -38.235 1.00 95.88 678 VAL A N 1
ATOM 5514 C CA . VAL A 1 678 ? 15.664 -5.397 -39.025 1.00 95.88 678 VAL A CA 1
ATOM 5515 C C . VAL A 1 678 ? 16.105 -4.256 -38.122 1.00 95.88 678 VAL A C 1
ATOM 5517 O O . VAL A 1 678 ? 15.673 -4.155 -36.974 1.00 95.88 678 VAL A O 1
ATOM 5520 N N . VAL A 1 679 ? 17.008 -3.423 -38.625 1.00 97.69 679 VAL A N 1
ATOM 5521 C CA . VAL A 1 679 ? 17.547 -2.281 -37.888 1.00 97.69 679 VAL A CA 1
ATOM 5522 C C . VAL A 1 679 ? 17.001 -1.023 -38.529 1.00 97.69 679 VAL A C 1
ATOM 5524 O O . VAL A 1 679 ? 17.279 -0.748 -39.691 1.00 97.69 679 VAL A O 1
ATOM 5527 N N . TYR A 1 680 ? 16.237 -0.258 -37.766 1.00 97.75 680 TYR A N 1
ATOM 5528 C CA . TYR A 1 680 ? 15.701 1.018 -38.204 1.00 97.75 680 TYR A CA 1
ATOM 5529 C C . TYR A 1 680 ? 16.520 2.146 -37.595 1.00 97.75 680 TYR A C 1
ATOM 5531 O O . TYR A 1 680 ? 16.774 2.167 -36.384 1.00 97.75 680 TYR A O 1
ATOM 5539 N N . LYS A 1 681 ? 16.857 3.140 -38.417 1.00 98.12 681 LYS A N 1
ATOM 5540 C CA . LYS A 1 681 ? 17.007 4.493 -37.882 1.00 98.12 681 LYS A CA 1
ATOM 5541 C C . LYS A 1 681 ? 15.630 4.974 -37.469 1.00 98.12 681 LYS A C 1
ATOM 5543 O O . LYS A 1 681 ? 14.631 4.624 -38.095 1.00 98.12 681 LYS A O 1
ATOM 5548 N N . LYS A 1 682 ? 15.566 5.795 -36.430 1.00 96.44 682 LYS A N 1
ATOM 5549 C CA . LYS A 1 682 ? 14.301 6.323 -35.916 1.00 96.44 682 LYS A CA 1
ATOM 5550 C C . LYS A 1 682 ? 13.428 6.955 -37.006 1.00 96.44 682 LYS A C 1
ATOM 5552 O O . LYS A 1 682 ? 12.226 6.714 -37.048 1.00 96.44 682 LYS A O 1
ATOM 5557 N N . GLU A 1 683 ? 14.025 7.738 -37.896 1.00 96.12 683 GLU A N 1
ATOM 5558 C CA . GLU A 1 683 ? 13.355 8.379 -39.030 1.00 96.12 683 GLU A CA 1
ATOM 5559 C C . GLU A 1 683 ? 12.776 7.388 -40.055 1.00 96.12 683 GLU A C 1
ATOM 5561 O O . GLU A 1 683 ? 11.760 7.694 -40.686 1.00 96.12 683 GLU A O 1
ATOM 5566 N N . ASP A 1 684 ? 13.361 6.193 -40.148 1.00 96.75 684 ASP A N 1
ATOM 5567 C CA . ASP A 1 684 ? 13.022 5.146 -41.114 1.00 96.75 684 ASP A CA 1
ATOM 5568 C C . ASP A 1 684 ? 12.025 4.116 -40.551 1.00 96.75 684 ASP A C 1
ATOM 5570 O O . ASP A 1 684 ? 11.589 3.220 -41.275 1.00 96.75 684 ASP A O 1
ATOM 5574 N N . ILE A 1 685 ? 11.628 4.239 -39.275 1.00 96.75 685 ILE A N 1
ATOM 5575 C CA . ILE A 1 685 ? 10.587 3.388 -38.679 1.00 96.75 685 ILE A CA 1
ATOM 5576 C C . ILE A 1 685 ? 9.286 3.549 -39.492 1.00 96.75 685 ILE A C 1
ATOM 5578 O O . ILE A 1 685 ? 8.875 4.686 -39.748 1.00 96.75 685 ILE A O 1
ATOM 5582 N N . PRO A 1 686 ? 8.612 2.461 -39.904 1.00 96.19 686 PRO A N 1
ATOM 5583 C CA . PRO A 1 686 ? 7.375 2.554 -40.672 1.00 96.19 686 PRO A CA 1
ATOM 5584 C C . PRO A 1 686 ? 6.281 3.373 -39.970 1.00 96.19 686 PRO A C 1
ATOM 5586 O O . PRO A 1 686 ? 5.987 3.162 -38.794 1.00 96.19 686 PRO A O 1
ATOM 5589 N N . ASP A 1 687 ? 5.630 4.282 -40.704 1.00 95.06 687 ASP A N 1
ATOM 5590 C CA . ASP A 1 687 ? 4.650 5.217 -40.122 1.00 95.06 687 ASP A CA 1
ATOM 5591 C C . ASP A 1 687 ? 3.424 4.513 -39.517 1.00 95.06 687 ASP A C 1
ATOM 5593 O O . ASP A 1 687 ? 2.825 5.020 -38.572 1.00 95.06 687 ASP A O 1
ATOM 5597 N N . HIS A 1 688 ? 3.071 3.324 -40.017 1.00 93.62 688 HIS A N 1
ATOM 5598 C CA . HIS A 1 688 ? 1.940 2.546 -39.505 1.00 93.62 688 HIS A CA 1
ATOM 5599 C C . HIS A 1 688 ? 2.153 2.023 -38.076 1.00 93.62 688 HIS A C 1
ATOM 5601 O O . HIS A 1 688 ? 1.179 1.673 -37.414 1.00 93.62 688 HIS A O 1
ATOM 5607 N N . PHE A 1 689 ? 3.394 1.988 -37.577 1.00 95.56 689 PHE A N 1
ATOM 5608 C CA . PHE A 1 689 ? 3.662 1.633 -36.184 1.00 95.56 689 PHE A CA 1
ATOM 5609 C C . PHE A 1 689 ? 3.351 2.761 -35.205 1.00 95.56 689 PHE A C 1
ATOM 5611 O O . PHE A 1 689 ? 3.226 2.487 -34.013 1.00 95.56 689 PHE A O 1
ATOM 5618 N N . HIS A 1 690 ? 3.237 4.013 -35.671 1.00 97.00 690 HIS A N 1
ATOM 5619 C CA . HIS A 1 690 ? 3.080 5.178 -34.792 1.00 97.00 690 HIS A CA 1
ATOM 5620 C C . HIS A 1 690 ? 4.122 5.181 -33.652 1.00 97.00 690 HIS A C 1
ATOM 5622 O O . HIS A 1 690 ? 3.802 5.357 -32.473 1.00 97.00 690 HIS A O 1
ATOM 5628 N N . TYR A 1 691 ? 5.382 4.910 -34.018 1.00 97.44 691 TYR A N 1
ATOM 5629 C CA . TYR A 1 691 ? 6.501 4.714 -33.093 1.00 97.44 691 TYR A CA 1
ATOM 5630 C C . TYR A 1 691 ? 7.763 5.455 -33.560 1.00 97.44 691 TYR A C 1
ATOM 5632 O O . TYR A 1 691 ? 8.849 4.892 -33.673 1.00 97.44 691 TYR A O 1
ATOM 5640 N N . LYS A 1 692 ? 7.623 6.748 -33.856 1.00 95.62 692 LYS A N 1
ATOM 5641 C CA . LYS A 1 692 ? 8.696 7.608 -34.382 1.00 95.62 692 LYS A CA 1
ATOM 5642 C C . LYS A 1 692 ? 8.803 8.932 -33.631 1.00 95.62 692 LYS A C 1
ATOM 5644 O O . LYS A 1 692 ? 9.905 9.424 -33.372 1.00 95.62 692 LYS A O 1
ATOM 5649 N N . HIS A 1 693 ? 7.677 9.513 -33.240 1.00 95.69 693 HIS A N 1
ATOM 5650 C CA . HIS A 1 693 ? 7.568 10.911 -32.828 1.00 95.69 693 HIS A CA 1
ATOM 5651 C C . HIS A 1 693 ? 7.620 11.129 -31.309 1.00 95.69 693 HIS A C 1
ATOM 5653 O O . HIS A 1 693 ? 6.841 11.901 -30.762 1.00 95.69 693 HIS A O 1
ATOM 5659 N N . ASN A 1 694 ? 8.584 10.514 -30.616 1.00 97.44 694 ASN A N 1
ATOM 5660 C CA . ASN A 1 694 ? 8.838 10.790 -29.196 1.00 97.44 694 ASN A CA 1
ATOM 5661 C C . ASN A 1 694 ? 10.332 10.775 -28.869 1.00 97.44 694 ASN A C 1
ATOM 5663 O O . ASN A 1 694 ? 11.065 9.930 -29.376 1.00 97.44 694 ASN A O 1
ATOM 5667 N N . VAL A 1 695 ? 10.815 11.676 -28.010 1.00 96.19 695 VAL A N 1
ATOM 5668 C CA . VAL A 1 695 ? 12.245 11.769 -27.644 1.00 96.19 695 VAL A CA 1
ATOM 5669 C C . VAL A 1 695 ? 12.774 10.527 -26.922 1.00 96.19 695 VAL A C 1
ATOM 5671 O O . VAL A 1 695 ? 13.974 10.271 -26.974 1.00 96.19 695 VAL A O 1
ATOM 5674 N N . ARG A 1 696 ? 11.885 9.742 -26.304 1.00 97.50 696 ARG A N 1
ATOM 5675 C CA . ARG A 1 696 ? 12.207 8.507 -25.575 1.00 97.50 696 ARG A CA 1
ATOM 5676 C C . ARG A 1 696 ? 12.393 7.293 -26.485 1.00 97.50 696 ARG A C 1
ATOM 5678 O O . ARG A 1 696 ? 12.917 6.276 -26.042 1.00 97.50 696 ARG A O 1
ATOM 5685 N N . ILE A 1 697 ? 12.010 7.399 -27.759 1.00 97.94 697 ILE A N 1
ATOM 5686 C CA . ILE A 1 697 ? 12.307 6.387 -28.780 1.00 97.94 697 ILE A CA 1
ATOM 5687 C C . ILE A 1 697 ? 13.749 6.586 -29.234 1.00 97.94 697 ILE A C 1
ATOM 5689 O O . ILE A 1 697 ? 14.129 7.682 -29.669 1.00 97.94 697 ILE A O 1
ATOM 5693 N N . MET A 1 698 ? 14.548 5.531 -29.095 1.00 97.50 698 MET A N 1
ATOM 5694 C CA . MET A 1 698 ? 15.988 5.585 -29.319 1.00 97.50 698 MET A CA 1
ATOM 5695 C C . MET A 1 698 ? 16.352 5.798 -30.798 1.00 97.50 698 MET A C 1
ATOM 5697 O O . MET A 1 698 ? 15.568 5.436 -31.673 1.00 97.50 698 MET A O 1
ATOM 5701 N N . PRO A 1 699 ? 17.530 6.386 -31.100 1.00 97.75 699 PRO A N 1
ATOM 5702 C CA . PRO A 1 699 ? 17.946 6.667 -32.477 1.00 97.75 699 PRO A CA 1
ATOM 5703 C C . PRO A 1 699 ? 18.046 5.429 -33.376 1.00 97.75 699 PRO A C 1
ATOM 5705 O O . PRO A 1 699 ? 17.849 5.544 -34.583 1.00 97.75 699 PRO A O 1
ATOM 5708 N N . ILE A 1 700 ? 18.365 4.270 -32.792 1.00 98.25 700 ILE A N 1
ATOM 5709 C CA . ILE A 1 700 ? 18.424 2.983 -33.486 1.00 98.25 700 ILE A CA 1
ATOM 5710 C C . ILE A 1 700 ? 17.483 2.012 -32.771 1.00 98.25 700 ILE A C 1
ATOM 5712 O O . ILE A 1 700 ? 17.603 1.811 -31.558 1.00 98.25 700 ILE A O 1
ATOM 5716 N N . ILE A 1 701 ? 16.572 1.405 -33.529 1.00 98.00 701 ILE A N 1
ATOM 5717 C CA . ILE A 1 701 ? 15.669 0.348 -33.070 1.00 98.00 701 ILE A CA 1
ATOM 5718 C C . ILE A 1 701 ? 16.013 -0.939 -33.812 1.00 98.00 701 ILE A C 1
ATOM 5720 O O . ILE A 1 701 ? 16.167 -0.928 -35.030 1.00 98.00 701 ILE A O 1
ATOM 5724 N N . ILE A 1 702 ? 16.127 -2.047 -33.084 1.00 97.56 702 ILE A N 1
ATOM 5725 C CA . ILE A 1 702 ? 16.323 -3.374 -33.669 1.00 97.56 702 ILE A CA 1
ATOM 5726 C C . ILE A 1 702 ? 15.081 -4.206 -33.389 1.00 97.56 702 ILE A C 1
ATOM 5728 O O . ILE A 1 702 ? 14.801 -4.530 -32.238 1.00 97.56 702 ILE A O 1
ATOM 5732 N N . GLU A 1 703 ? 14.365 -4.576 -34.436 1.00 95.44 703 GLU A N 1
ATOM 5733 C CA . GLU A 1 703 ? 13.238 -5.500 -34.377 1.00 95.44 703 GLU A CA 1
ATOM 5734 C C . GLU A 1 703 ? 13.702 -6.887 -34.830 1.00 95.44 703 GLU A C 1
ATOM 5736 O O . GLU A 1 703 ? 14.412 -7.006 -35.828 1.00 95.44 703 GLU A O 1
ATOM 5741 N N . VAL A 1 704 ? 13.317 -7.953 -34.126 1.00 95.81 704 VAL A N 1
ATOM 5742 C CA . VAL A 1 704 ? 13.573 -9.328 -34.587 1.00 95.81 704 VAL A CA 1
ATOM 5743 C C . VAL A 1 704 ? 12.322 -10.027 -35.074 1.00 95.81 704 VAL A C 1
ATOM 5745 O O . VAL A 1 704 ? 11.219 -9.764 -34.604 1.00 95.81 704 VAL A O 1
ATOM 5748 N N . LYS A 1 705 ? 12.515 -10.980 -35.990 1.00 96.19 705 LYS A N 1
ATOM 5749 C CA . LYS A 1 705 ? 11.440 -11.856 -36.464 1.00 96.19 705 LYS A CA 1
ATOM 5750 C C . LYS A 1 705 ? 10.772 -12.589 -35.301 1.00 96.19 705 LYS A C 1
ATOM 5752 O O . LYS A 1 705 ? 11.423 -12.955 -34.324 1.00 96.19 705 LYS A O 1
ATOM 5757 N N . GLU A 1 706 ? 9.487 -12.882 -35.458 1.00 96.88 706 GLU A N 1
ATOM 5758 C CA . GLU A 1 706 ? 8.706 -13.636 -34.479 1.00 96.88 706 GLU A CA 1
ATOM 5759 C C . GLU A 1 706 ? 9.429 -14.917 -34.002 1.00 96.88 706 GLU A C 1
ATOM 5761 O O . GLU A 1 706 ? 9.961 -15.706 -34.794 1.00 96.88 706 GLU A O 1
ATOM 5766 N N . GLY A 1 707 ? 9.476 -15.110 -32.681 1.00 95.81 707 GLY A N 1
ATOM 5767 C CA . GLY A 1 707 ? 10.116 -16.256 -32.027 1.00 95.81 707 GLY A CA 1
ATOM 5768 C C . GLY A 1 707 ? 11.643 -16.176 -31.938 1.00 95.81 707 GLY A C 1
ATOM 5769 O O . GLY A 1 707 ? 12.264 -17.071 -31.359 1.00 95.81 707 GLY A O 1
ATOM 5770 N N . TRP A 1 708 ? 12.258 -15.126 -32.493 1.00 97.06 708 TRP A N 1
ATOM 5771 C CA . TRP A 1 708 ? 13.650 -14.772 -32.228 1.00 97.06 708 TRP A CA 1
ATOM 5772 C C . TRP A 1 708 ? 13.759 -13.833 -31.032 1.00 97.06 708 TRP A C 1
ATOM 5774 O O . TRP A 1 708 ? 12.839 -13.081 -30.716 1.00 97.06 708 TRP A O 1
ATOM 5784 N N . THR A 1 709 ? 14.913 -13.865 -30.373 1.00 96.31 709 THR A N 1
ATOM 5785 C CA . THR A 1 709 ? 15.254 -12.958 -29.274 1.00 96.31 709 THR A CA 1
ATOM 5786 C C . THR A 1 709 ? 16.677 -12.429 -29.434 1.00 96.31 709 THR A C 1
ATOM 5788 O O . THR A 1 709 ? 17.532 -13.083 -30.040 1.00 96.31 709 THR A O 1
ATOM 5791 N N . ILE A 1 710 ? 16.934 -11.239 -28.893 1.00 94.88 710 ILE A N 1
ATOM 5792 C CA . ILE A 1 710 ? 18.262 -10.628 -28.828 1.00 94.88 710 ILE A CA 1
ATOM 5793 C C . ILE A 1 710 ? 18.720 -10.663 -27.379 1.00 94.88 710 ILE A C 1
ATOM 5795 O O . ILE A 1 710 ? 18.049 -10.156 -26.480 1.00 94.88 710 ILE A O 1
ATOM 5799 N N . VAL A 1 711 ? 19.909 -11.204 -27.161 1.00 93.12 711 VAL A N 1
ATOM 5800 C CA . VAL A 1 711 ? 20.603 -11.127 -25.878 1.00 93.12 711 VAL A CA 1
ATOM 5801 C C . VAL A 1 711 ? 21.893 -10.342 -26.045 1.00 93.12 711 VAL A C 1
ATOM 5803 O O . VAL A 1 711 ? 22.496 -10.324 -27.119 1.00 93.12 711 VAL A O 1
ATOM 5806 N N . GLN A 1 712 ? 22.341 -9.708 -24.965 1.00 88.62 712 GLN A N 1
ATOM 5807 C CA . GLN A 1 712 ? 23.661 -9.084 -24.940 1.00 88.62 712 GLN A CA 1
ATOM 5808 C C . GLN A 1 712 ? 24.747 -10.146 -25.147 1.00 88.62 712 GLN A C 1
ATOM 5810 O O . GLN A 1 712 ? 25.575 -10.020 -26.041 1.00 88.62 712 GLN A O 1
ATOM 5815 N N . ASN A 1 713 ? 24.690 -11.210 -24.342 1.00 86.25 713 ASN A N 1
ATOM 5816 C CA . ASN A 1 713 ? 25.496 -12.416 -24.475 1.00 86.25 713 ASN A CA 1
ATOM 5817 C C . ASN A 1 713 ? 24.705 -13.649 -24.007 1.00 86.25 713 ASN A C 1
ATOM 5819 O O . ASN A 1 713 ? 23.690 -13.521 -23.317 1.00 86.25 713 ASN A O 1
ATOM 5823 N N . LYS A 1 714 ? 25.175 -14.854 -24.337 1.00 84.50 714 LYS A N 1
ATOM 5824 C CA . LYS A 1 714 ? 24.480 -16.117 -23.993 1.00 84.50 714 LYS A CA 1
ATOM 5825 C C . LYS A 1 714 ? 24.652 -16.592 -22.538 1.00 84.50 714 LYS A C 1
ATOM 5827 O O . LYS A 1 714 ? 24.487 -17.773 -22.257 1.00 84.50 714 LYS A O 1
ATOM 5832 N N . THR A 1 715 ? 25.002 -15.705 -21.603 1.00 80.62 715 THR A N 1
ATOM 5833 C CA . THR A 1 715 ? 25.301 -16.088 -20.203 1.00 80.62 715 THR A CA 1
ATOM 5834 C C . THR A 1 715 ? 24.142 -15.893 -19.217 1.00 80.62 715 THR A C 1
ATOM 5836 O O . THR A 1 715 ? 24.262 -16.285 -18.058 1.00 80.62 715 THR A O 1
ATOM 5839 N N . GLY A 1 716 ? 23.030 -15.296 -19.658 1.00 75.56 716 GLY A N 1
ATOM 5840 C CA . GLY A 1 716 ? 21.853 -15.013 -18.829 1.00 75.56 716 GLY A CA 1
ATOM 5841 C C . GLY A 1 716 ? 20.758 -16.092 -18.879 1.00 75.56 716 GLY A C 1
ATOM 5842 O O . GLY A 1 716 ? 20.822 -16.999 -19.711 1.00 75.56 716 GLY A O 1
ATOM 5843 N N . PRO A 1 717 ? 19.740 -15.994 -18.001 1.00 78.56 717 PRO A N 1
ATOM 5844 C CA . PRO A 1 717 ? 18.561 -16.856 -18.058 1.00 78.56 717 PRO A CA 1
ATOM 5845 C C . PRO A 1 717 ? 17.806 -16.666 -19.382 1.00 78.56 717 PRO A C 1
ATOM 5847 O O . PRO A 1 717 ? 17.741 -15.558 -19.917 1.00 78.56 717 PRO A O 1
ATOM 5850 N N . PHE A 1 718 ? 17.238 -17.754 -19.902 1.00 87.94 718 PHE A N 1
ATOM 5851 C CA . PHE A 1 718 ? 16.483 -17.766 -21.153 1.00 87.94 718 PHE A CA 1
ATOM 5852 C C . PHE A 1 718 ? 14.983 -17.854 -20.860 1.00 87.94 718 PHE A C 1
ATOM 5854 O O . PHE A 1 718 ? 14.559 -18.748 -20.130 1.00 87.94 718 PHE A O 1
ATOM 5861 N N . MET A 1 719 ? 14.197 -16.936 -21.423 1.00 92.06 719 MET A N 1
ATOM 5862 C CA . MET A 1 719 ? 12.733 -16.972 -21.339 1.00 92.06 719 MET A CA 1
ATOM 5863 C C . MET A 1 719 ? 12.173 -17.915 -22.405 1.00 92.06 719 MET A C 1
ATOM 5865 O O . MET A 1 719 ? 12.692 -17.954 -23.520 1.00 92.06 719 MET A O 1
ATOM 5869 N N . LEU A 1 720 ? 11.110 -18.653 -22.082 1.00 95.94 720 LEU A N 1
ATOM 5870 C CA . LEU A 1 720 ? 10.452 -19.566 -23.024 1.00 95.94 720 LEU A CA 1
ATOM 5871 C C . LEU A 1 720 ? 9.344 -18.876 -23.826 1.00 95.94 720 LEU A C 1
ATOM 5873 O O . LEU A 1 720 ? 9.048 -19.304 -24.939 1.00 95.94 720 LEU A O 1
ATOM 5877 N N . GLY A 1 721 ? 8.767 -17.797 -23.304 1.00 97.25 721 GLY A N 1
ATOM 5878 C CA . GLY A 1 721 ? 7.858 -16.913 -24.030 1.00 97.25 721 GLY A CA 1
ATOM 5879 C C . GLY A 1 721 ? 8.340 -15.468 -24.004 1.00 97.25 721 GLY A C 1
ATOM 5880 O O . GLY A 1 721 ? 9.058 -15.061 -23.086 1.00 97.25 721 GLY A O 1
ATOM 5881 N N . ASN A 1 722 ? 7.979 -14.689 -25.020 1.00 96.75 722 ASN A N 1
ATOM 5882 C CA . ASN A 1 722 ? 8.157 -13.240 -25.003 1.00 96.75 722 ASN A CA 1
ATOM 5883 C C . ASN A 1 722 ? 7.129 -12.542 -25.905 1.00 96.75 722 ASN A C 1
ATOM 5885 O O . ASN A 1 722 ? 6.504 -13.157 -26.773 1.00 96.75 722 ASN A O 1
ATOM 5889 N N . HIS A 1 723 ? 7.000 -11.237 -25.710 1.00 97.62 723 HIS A N 1
ATOM 5890 C CA . HIS A 1 723 ? 6.096 -10.349 -26.429 1.00 97.62 723 HIS A CA 1
ATOM 5891 C C . HIS A 1 723 ? 6.789 -8.999 -26.676 1.00 97.62 723 HIS A C 1
ATOM 5893 O O . HIS A 1 723 ? 7.810 -8.679 -26.058 1.00 97.62 723 HIS A O 1
ATOM 5899 N N . GLY A 1 724 ? 6.258 -8.205 -27.602 1.00 96.88 724 GLY A N 1
ATOM 5900 C CA . GLY A 1 724 ? 6.801 -6.897 -27.996 1.00 96.88 724 GLY A CA 1
ATOM 5901 C C . GLY A 1 724 ? 7.060 -6.755 -29.494 1.00 96.88 724 GLY A C 1
ATOM 5902 O O . GLY A 1 724 ? 7.557 -5.713 -29.900 1.00 96.88 724 GLY A O 1
ATOM 5903 N N . TYR A 1 725 ? 6.782 -7.800 -30.277 1.00 97.12 725 TYR A N 1
ATOM 5904 C CA . TYR A 1 725 ? 6.964 -7.851 -31.729 1.00 97.12 725 TYR A CA 1
ATOM 5905 C C . TYR A 1 725 ? 5.968 -6.936 -32.470 1.00 97.12 725 TYR A C 1
ATOM 5907 O O . TYR A 1 725 ? 5.176 -6.229 -31.845 1.00 97.12 725 TYR A O 1
ATOM 5915 N N . ASP A 1 726 ? 5.992 -6.976 -33.806 1.00 96.19 726 ASP A N 1
ATOM 5916 C CA . ASP A 1 726 ? 4.982 -6.365 -34.676 1.00 96.19 726 ASP A CA 1
ATOM 5917 C C . ASP A 1 726 ? 3.551 -6.688 -34.200 1.00 96.19 726 ASP A C 1
ATOM 5919 O O . ASP A 1 726 ? 3.167 -7.847 -34.007 1.00 96.19 726 ASP A O 1
ATOM 5923 N N . ASN A 1 727 ? 2.751 -5.636 -34.029 1.00 96.12 727 ASN A N 1
ATOM 5924 C CA . ASN A 1 727 ? 1.367 -5.690 -33.569 1.00 96.12 727 ASN A CA 1
ATOM 5925 C C . ASN A 1 727 ? 0.381 -6.256 -34.611 1.00 96.12 727 ASN A C 1
ATOM 5927 O O . ASN A 1 727 ? -0.783 -6.473 -34.281 1.00 96.12 727 ASN A O 1
ATOM 5931 N N . HIS A 1 728 ? 0.816 -6.524 -35.847 1.00 95.38 728 HIS A N 1
ATOM 5932 C CA . HIS A 1 728 ? 0.035 -7.250 -36.856 1.00 95.38 728 HIS A CA 1
ATOM 5933 C C . HIS A 1 728 ? 0.117 -8.770 -36.704 1.00 95.38 728 HIS A C 1
ATOM 5935 O O . HIS A 1 728 ? -0.677 -9.493 -37.320 1.00 95.38 728 HIS A O 1
ATOM 5941 N N . LEU A 1 729 ? 1.080 -9.276 -35.926 1.00 97.06 729 LEU A N 1
ATOM 5942 C CA . LEU A 1 729 ? 1.233 -10.707 -35.717 1.00 97.06 729 LEU A CA 1
ATOM 5943 C C . LEU A 1 729 ? 0.043 -11.241 -34.910 1.00 97.06 729 LEU A C 1
ATOM 5945 O O . LEU A 1 729 ? -0.216 -10.753 -33.808 1.00 97.06 729 LEU A O 1
ATOM 5949 N N . PRO A 1 730 ? -0.646 -12.298 -35.386 1.00 97.19 730 PRO A N 1
ATOM 5950 C CA . PRO A 1 730 ? -1.745 -12.904 -34.644 1.00 97.19 730 PRO A CA 1
ATOM 5951 C C . PRO A 1 730 ? -1.371 -13.322 -33.226 1.00 97.19 730 PRO A C 1
ATOM 5953 O O . PRO A 1 730 ? -2.208 -13.284 -32.333 1.00 97.19 730 PRO A O 1
ATOM 5956 N N . SER A 1 731 ? -0.117 -13.699 -32.997 1.00 97.94 731 SER A N 1
ATOM 5957 C CA . SER A 1 731 ? 0.378 -14.073 -31.679 1.00 97.94 731 SER A CA 1
ATOM 5958 C C . SER A 1 731 ? 0.431 -12.914 -30.684 1.00 97.94 731 SER A C 1
ATOM 5960 O O . SER A 1 731 ? 0.447 -13.170 -29.484 1.00 97.94 731 SER A O 1
ATOM 5962 N N . MET A 1 732 ? 0.441 -11.662 -31.152 1.00 98.31 732 MET A N 1
ATOM 5963 C CA . MET A 1 732 ? 0.517 -10.456 -30.325 1.00 98.31 732 MET A CA 1
ATOM 5964 C C . MET A 1 732 ? -0.847 -9.820 -30.039 1.00 98.31 732 MET A C 1
ATOM 5966 O O . MET A 1 732 ? -0.914 -8.905 -29.214 1.00 98.31 732 MET A O 1
ATOM 5970 N N . HIS A 1 733 ? -1.926 -10.289 -30.674 1.00 98.50 733 HIS A N 1
ATOM 5971 C CA . HIS A 1 733 ? -3.247 -9.701 -30.476 1.00 98.50 733 HIS A CA 1
ATOM 5972 C C . HIS A 1 733 ? -3.846 -10.074 -29.105 1.00 98.50 733 HIS A C 1
ATOM 5974 O O . HIS A 1 733 ? -3.847 -11.258 -28.732 1.00 98.50 733 HIS A O 1
ATOM 5980 N N . PRO A 1 734 ? -4.412 -9.091 -28.382 1.00 98.31 734 PRO A N 1
ATOM 5981 C CA . PRO A 1 734 ? -5.119 -9.323 -27.134 1.00 98.31 734 PRO A CA 1
ATOM 5982 C C . PRO A 1 734 ? -6.540 -9.861 -27.350 1.00 98.31 734 PRO A C 1
ATOM 5984 O O . PRO A 1 734 ? -7.117 -9.757 -28.435 1.00 98.31 734 PRO A O 1
ATOM 5987 N N . VAL A 1 735 ? -7.127 -10.411 -26.286 1.00 98.25 735 VAL A N 1
ATOM 5988 C CA . VAL A 1 735 ? -8.555 -10.762 -26.228 1.00 98.25 735 VAL A CA 1
ATOM 5989 C C . VAL A 1 735 ? -9.408 -9.514 -25.988 1.00 98.25 735 VAL A C 1
ATOM 5991 O O . VAL A 1 735 ? -8.961 -8.588 -25.318 1.00 98.25 735 VAL A O 1
ATOM 5994 N N . PHE A 1 736 ? -10.654 -9.498 -26.472 1.00 98.62 736 PHE A N 1
ATOM 5995 C CA . PHE A 1 736 ? -11.654 -8.504 -26.073 1.00 98.62 736 PHE A CA 1
ATOM 5996 C C . PHE A 1 736 ? -13.059 -9.103 -26.037 1.00 98.62 736 PHE A C 1
ATOM 5998 O O . PHE A 1 736 ? -13.583 -9.576 -27.050 1.00 98.62 736 PHE A O 1
ATOM 6005 N N . VAL A 1 737 ? -13.693 -9.018 -24.868 1.00 98.56 737 VAL A N 1
ATOM 6006 C CA . VAL A 1 737 ? -15.108 -9.336 -24.659 1.00 98.56 737 VAL A CA 1
ATOM 6007 C C . VAL A 1 737 ? -15.741 -8.286 -23.756 1.00 98.56 737 VAL A C 1
ATOM 6009 O O . VAL A 1 737 ? -15.109 -7.787 -22.823 1.00 98.56 737 VAL A O 1
ATOM 6012 N N . ALA A 1 738 ? -16.995 -7.934 -24.006 1.00 98.44 738 ALA A N 1
ATOM 6013 C CA . ALA A 1 738 ? -17.700 -6.961 -23.185 1.00 98.44 738 ALA A CA 1
ATOM 6014 C C . ALA A 1 738 ? -19.178 -7.309 -23.035 1.00 98.44 738 ALA A C 1
ATOM 6016 O O . ALA A 1 738 ? -19.783 -7.894 -23.922 1.00 98.44 738 ALA A O 1
ATOM 6017 N N . ARG A 1 739 ? -19.773 -6.947 -21.901 1.00 97.12 739 ARG A N 1
ATOM 6018 C CA . ARG A 1 739 ? -21.165 -7.256 -21.558 1.00 97.12 739 ARG A CA 1
ATOM 6019 C C . ARG A 1 739 ? -21.726 -6.175 -20.659 1.00 97.12 739 ARG A C 1
ATOM 6021 O O . ARG A 1 739 ? -21.030 -5.668 -19.786 1.00 97.12 739 ARG A O 1
ATOM 6028 N N . GLY A 1 740 ? -23.000 -5.855 -20.818 1.00 95.19 740 GLY A N 1
ATOM 6029 C CA . GLY A 1 740 ? -23.678 -4.890 -19.962 1.00 95.19 740 GLY A CA 1
ATOM 6030 C C . GLY A 1 740 ? -24.848 -4.221 -20.666 1.00 95.19 740 GLY A C 1
ATOM 6031 O O . GLY A 1 740 ? -25.090 -4.496 -21.839 1.00 95.19 740 GLY A O 1
ATOM 6032 N N . PRO A 1 741 ? -25.562 -3.328 -19.967 1.00 93.50 741 PRO A N 1
ATOM 6033 C CA . PRO A 1 741 ? -26.788 -2.713 -20.475 1.00 93.50 741 PRO A CA 1
ATOM 6034 C C . PRO A 1 741 ? -26.585 -1.879 -21.748 1.00 93.50 741 PRO A C 1
ATOM 6036 O O . PRO A 1 741 ? -27.549 -1.622 -22.460 1.00 93.50 741 PRO A O 1
ATOM 6039 N N . SER A 1 742 ? -25.358 -1.436 -22.037 1.00 94.25 742 SER A N 1
ATOM 6040 C CA . SER A 1 742 ? -25.064 -0.623 -23.221 1.00 94.25 742 SER A CA 1
ATOM 6041 C C . SER A 1 742 ? -24.630 -1.439 -24.444 1.00 94.25 742 SER A C 1
ATOM 6043 O O . SER A 1 742 ? -24.630 -0.897 -25.547 1.00 94.25 742 SER A O 1
ATOM 6045 N N . PHE A 1 743 ? -24.257 -2.707 -24.270 1.00 96.12 743 PHE A N 1
ATOM 6046 C CA . PHE A 1 743 ? -23.686 -3.560 -25.316 1.00 96.12 743 PHE A CA 1
ATOM 6047 C C . PHE A 1 743 ? -24.741 -4.460 -25.966 1.00 96.12 743 PHE A C 1
ATOM 6049 O O . PHE A 1 743 ? -25.698 -4.872 -25.312 1.00 96.12 743 PHE A O 1
ATOM 6056 N N . HIS A 1 744 ? -24.564 -4.786 -27.249 1.00 95.50 744 HIS A N 1
ATOM 6057 C CA . HIS A 1 744 ? -25.364 -5.832 -27.894 1.00 95.50 744 HIS A CA 1
ATOM 6058 C C . HIS A 1 744 ? -25.162 -7.197 -27.218 1.00 95.50 744 HIS A C 1
ATOM 6060 O O . HIS A 1 744 ? -24.162 -7.425 -26.543 1.00 95.50 744 HIS A O 1
ATOM 6066 N N . THR A 1 745 ? -26.110 -8.111 -27.428 1.00 95.81 745 THR A N 1
ATOM 6067 C CA . THR A 1 745 ? -26.048 -9.503 -26.960 1.00 95.81 745 THR A CA 1
ATOM 6068 C C . THR A 1 745 ? -25.770 -10.431 -28.141 1.00 95.81 745 THR A C 1
ATOM 6070 O O . THR A 1 745 ? -26.424 -10.307 -29.179 1.00 95.81 745 THR A O 1
ATOM 6073 N N . GLY A 1 746 ? -24.823 -11.358 -27.989 1.00 94.31 746 GLY A N 1
ATOM 6074 C CA . GLY A 1 746 ? -24.417 -12.317 -29.018 1.00 94.31 746 GLY A CA 1
ATOM 6075 C C . GLY A 1 746 ? -23.805 -11.683 -30.273 1.00 94.31 746 GLY A C 1
ATOM 6076 O O . GLY A 1 746 ? -23.907 -12.260 -31.357 1.00 94.31 746 GLY A O 1
ATOM 6077 N N . TYR A 1 747 ? -23.214 -10.488 -30.171 1.00 97.38 747 TYR A N 1
ATOM 6078 C CA . TYR A 1 747 ? -22.661 -9.769 -31.326 1.00 97.38 747 TYR A CA 1
ATOM 6079 C C . TYR A 1 747 ? -21.153 -9.991 -31.466 1.00 97.38 747 TYR A C 1
ATOM 6081 O O . TYR A 1 747 ? -20.394 -9.906 -30.504 1.00 97.38 747 TYR A O 1
ATOM 6089 N N . THR A 1 748 ? -20.701 -10.249 -32.691 1.00 97.69 748 THR A N 1
ATOM 6090 C CA . THR A 1 748 ? -19.281 -10.453 -33.003 1.00 97.69 748 THR A CA 1
ATOM 6091 C C . THR A 1 748 ? -18.823 -9.410 -34.007 1.00 97.69 748 THR A C 1
ATOM 6093 O O . THR A 1 748 ? -19.416 -9.266 -35.075 1.00 97.69 748 THR A O 1
ATOM 6096 N N . LYS A 1 749 ? -17.750 -8.695 -33.666 1.00 97.12 749 LYS A N 1
ATOM 6097 C CA . LYS A 1 749 ? -17.086 -7.730 -34.543 1.00 97.12 749 LYS A CA 1
ATOM 6098 C C . LYS A 1 749 ? -15.765 -8.310 -35.039 1.00 97.12 749 LYS A C 1
ATOM 6100 O O . LYS A 1 749 ? -14.991 -8.846 -34.255 1.00 97.12 749 LYS A O 1
ATOM 6105 N N . ALA A 1 750 ? -15.472 -8.141 -36.324 1.00 97.50 750 ALA A N 1
ATOM 6106 C CA . ALA A 1 750 ? -14.258 -8.700 -36.919 1.00 97.50 750 ALA A CA 1
ATOM 6107 C C . ALA A 1 750 ? -12.964 -8.026 -36.418 1.00 97.50 750 ALA A C 1
ATOM 6109 O O . ALA A 1 750 ? -11.980 -8.699 -36.135 1.00 97.50 750 ALA A O 1
ATOM 6110 N N . LEU A 1 751 ? -12.946 -6.692 -36.318 1.00 96.94 751 LEU A N 1
ATOM 6111 C CA . LEU A 1 751 ? -11.721 -5.928 -36.067 1.00 96.94 751 LEU A CA 1
ATOM 6112 C C . LEU A 1 751 ? -11.979 -4.688 -35.210 1.00 96.94 751 LEU A C 1
ATOM 6114 O O . LEU A 1 751 ? -12.913 -3.941 -35.492 1.00 96.94 751 LEU A O 1
ATOM 6118 N N . MET A 1 752 ? -11.112 -4.426 -34.235 1.00 96.94 752 MET A N 1
ATOM 6119 C CA . MET A 1 752 ? -11.046 -3.178 -33.462 1.00 96.94 752 MET A CA 1
ATOM 6120 C C . MET A 1 752 ? -9.584 -2.779 -33.234 1.00 96.94 752 MET A C 1
ATOM 6122 O O . MET A 1 752 ? -8.733 -3.650 -33.099 1.00 96.94 752 MET A O 1
ATOM 6126 N N . ARG A 1 753 ? -9.285 -1.479 -33.128 1.00 98.06 753 ARG A N 1
ATOM 6127 C CA . ARG A 1 753 ? -7.968 -1.004 -32.669 1.00 98.06 753 ARG A CA 1
ATOM 6128 C C . ARG A 1 753 ? -8.030 -0.664 -31.183 1.00 98.06 753 ARG A C 1
ATOM 6130 O O . ARG A 1 753 ? -9.021 -0.090 -30.733 1.00 98.06 753 ARG A O 1
ATOM 6137 N N . SER A 1 754 ? -6.979 -0.944 -30.417 1.00 97.81 754 SER A N 1
ATOM 6138 C CA . SER A 1 754 ? -6.952 -0.685 -28.966 1.00 97.81 754 SER A CA 1
ATOM 6139 C C . SER A 1 754 ? -7.172 0.793 -28.616 1.00 97.81 754 SER A C 1
ATOM 6141 O O . SER A 1 754 ? -7.846 1.098 -27.633 1.00 97.81 754 SER A O 1
ATOM 6143 N N . VAL A 1 755 ? -6.697 1.718 -29.461 1.00 98.44 755 VAL A N 1
ATOM 6144 C CA . VAL A 1 755 ? -6.927 3.168 -29.313 1.00 98.44 755 VAL A CA 1
ATOM 6145 C C . VAL A 1 755 ? -8.410 3.551 -29.359 1.00 98.44 755 VAL A C 1
ATOM 6147 O O . VAL A 1 755 ? -8.800 4.544 -28.749 1.00 98.44 755 VAL A O 1
ATOM 6150 N N . ASP A 1 756 ? -9.259 2.758 -30.027 1.00 98.50 756 ASP A N 1
ATOM 6151 C CA . ASP A 1 756 ? -10.702 3.005 -30.119 1.00 98.50 756 ASP A CA 1
ATOM 6152 C C . ASP A 1 756 ? -11.429 2.703 -28.786 1.00 98.50 756 ASP A C 1
ATOM 6154 O O . ASP A 1 756 ? -12.570 3.129 -28.591 1.00 98.50 756 ASP A O 1
ATOM 6158 N N . LEU A 1 757 ? -10.769 2.031 -27.830 1.00 98.44 757 LEU A N 1
ATOM 6159 C CA . LEU A 1 757 ? -11.354 1.690 -26.531 1.00 98.44 757 LEU A CA 1
ATOM 6160 C C . LEU A 1 757 ? -11.592 2.914 -25.640 1.00 98.44 757 LEU A C 1
ATOM 6162 O O . LEU A 1 757 ? -12.639 3.021 -25.006 1.00 98.44 757 LEU A O 1
ATOM 6166 N N . TYR A 1 758 ? -10.657 3.862 -25.592 1.00 98.62 758 TYR A N 1
ATOM 6167 C CA . TYR A 1 758 ? -10.809 5.070 -24.777 1.00 98.62 758 TYR A CA 1
ATOM 6168 C C . TYR A 1 758 ? -12.060 5.894 -25.137 1.00 98.62 758 TYR A C 1
ATOM 6170 O O . TYR A 1 758 ? -12.868 6.149 -24.240 1.00 98.62 758 TYR A O 1
ATOM 6178 N N . PRO A 1 759 ? -12.303 6.278 -26.411 1.00 98.00 759 PRO A N 1
ATOM 6179 C CA . PRO A 1 759 ? -13.513 7.017 -26.755 1.00 98.00 759 PRO A CA 1
ATOM 6180 C C . PRO A 1 759 ? -14.795 6.191 -26.556 1.00 98.00 759 PRO A C 1
ATOM 6182 O O . PRO A 1 759 ? -15.826 6.772 -26.208 1.00 98.00 759 PRO A O 1
ATOM 6185 N N . LEU A 1 760 ? -14.744 4.858 -26.698 1.00 97.62 760 LEU A N 1
ATOM 6186 C CA . LEU A 1 760 ? -15.849 3.968 -26.319 1.00 97.62 760 LEU A CA 1
ATOM 6187 C C . LEU A 1 760 ? -16.162 4.074 -24.822 1.00 97.62 760 LEU A C 1
ATOM 6189 O O . LEU A 1 760 ? -17.308 4.313 -24.448 1.00 97.62 760 LEU A O 1
ATOM 6193 N N . MET A 1 761 ? -15.148 3.958 -23.965 1.00 98.25 761 MET A N 1
ATOM 6194 C CA . MET A 1 761 ? -15.310 4.062 -22.515 1.00 98.25 761 MET A CA 1
ATOM 6195 C C . MET A 1 761 ? -15.797 5.449 -22.079 1.00 98.25 761 MET A C 1
ATOM 6197 O O . MET A 1 761 ? -16.679 5.545 -21.229 1.00 98.25 761 MET A O 1
ATOM 6201 N N . CYS A 1 762 ? -15.301 6.524 -22.698 1.00 96.94 762 CYS A N 1
ATOM 6202 C CA . CYS A 1 762 ? -15.836 7.873 -22.494 1.00 96.94 762 CYS A CA 1
ATOM 6203 C C . CYS A 1 762 ? -17.329 7.955 -22.846 1.00 96.94 762 CYS A C 1
ATOM 6205 O O . CYS A 1 762 ? -18.110 8.500 -22.066 1.00 96.94 762 CYS A O 1
ATOM 6207 N N . SER A 1 763 ? -17.737 7.372 -23.980 1.00 94.62 763 SER A N 1
ATOM 6208 C CA . SER A 1 763 ? -19.145 7.321 -24.389 1.00 94.62 763 SER A CA 1
ATOM 6209 C C . SER A 1 763 ? -20.006 6.552 -23.384 1.00 94.62 763 SER A C 1
ATOM 6211 O O . SER A 1 763 ? -21.098 7.008 -23.057 1.00 94.62 763 SER A O 1
ATOM 6213 N N . LEU A 1 764 ? -19.515 5.419 -22.868 1.00 95.31 764 LEU A N 1
ATOM 6214 C CA . LEU A 1 764 ? -20.207 4.609 -21.856 1.00 95.31 764 LEU A CA 1
ATOM 6215 C C . LEU A 1 764 ? -20.367 5.342 -20.518 1.00 95.31 764 LEU A C 1
ATOM 6217 O O . LEU A 1 764 ? -21.354 5.133 -19.824 1.00 95.31 764 LEU A O 1
ATOM 6221 N N . LEU A 1 765 ? -19.413 6.202 -20.158 1.00 95.56 765 LEU A N 1
ATOM 6222 C CA . LEU A 1 765 ? -19.448 7.024 -18.942 1.00 95.56 765 LEU A CA 1
ATOM 6223 C C . LEU A 1 765 ? -20.225 8.342 -19.122 1.00 95.56 765 LEU A C 1
ATOM 6225 O O . LEU A 1 765 ? -20.418 9.090 -18.160 1.00 95.56 765 LEU A O 1
ATOM 6229 N N . GLY A 1 766 ? -20.667 8.647 -20.347 1.00 92.50 766 GLY A N 1
ATOM 6230 C CA . GLY A 1 766 ? -21.357 9.895 -20.672 1.00 92.50 766 GLY A CA 1
ATOM 6231 C C . GLY A 1 766 ? -20.460 11.134 -20.580 1.00 92.50 766 GLY A C 1
ATOM 6232 O O . GLY A 1 766 ? -20.959 12.227 -20.307 1.00 92.50 766 GLY A O 1
ATOM 6233 N N . ILE A 1 767 ? -19.149 10.982 -20.789 1.00 93.12 767 ILE A N 1
ATOM 6234 C CA . ILE A 1 767 ? -18.168 12.075 -20.725 1.00 93.12 767 ILE A CA 1
ATOM 6235 C C . ILE A 1 767 ? -17.538 12.340 -22.095 1.00 93.12 767 ILE A C 1
ATOM 6237 O O . ILE A 1 767 ? -17.417 11.453 -22.938 1.00 93.12 767 ILE A O 1
ATOM 6241 N N . GLN A 1 768 ? -17.109 13.581 -22.322 1.00 92.62 768 GLN A N 1
ATOM 6242 C CA . GLN A 1 768 ? -16.413 13.955 -23.550 1.00 92.62 768 GLN A CA 1
ATOM 6243 C C . GLN A 1 768 ? -14.994 13.371 -23.552 1.00 92.62 768 GLN A C 1
ATOM 6245 O O . GLN A 1 768 ? -14.206 13.649 -22.648 1.00 92.62 768 GLN A O 1
ATOM 6250 N N . ALA A 1 769 ? -14.657 12.606 -24.592 1.00 94.50 769 ALA A N 1
ATOM 6251 C CA . ALA A 1 769 ? -13.295 12.128 -24.800 1.00 94.50 769 ALA A CA 1
ATOM 6252 C C . ALA A 1 769 ? -12.345 13.304 -25.076 1.00 94.50 769 ALA A C 1
ATOM 6254 O O . ALA A 1 769 ? -12.674 14.204 -25.861 1.00 94.50 769 ALA A O 1
ATOM 6255 N N . LEU A 1 770 ? -11.166 13.282 -24.448 1.00 96.00 770 LEU A N 1
ATOM 6256 C CA . LEU A 1 770 ? -10.058 14.178 -24.790 1.00 96.00 770 LEU A CA 1
ATOM 6257 C C . LEU A 1 770 ? -9.491 13.827 -26.178 1.00 96.00 770 LEU A C 1
ATOM 6259 O O . LEU A 1 770 ? -9.754 12.724 -26.664 1.00 96.00 770 LEU A O 1
ATOM 6263 N N . PRO A 1 771 ? -8.729 14.726 -26.833 1.00 97.62 771 PRO A N 1
ATOM 6264 C CA . PRO A 1 771 ? -8.062 14.409 -28.095 1.00 97.62 771 PRO A CA 1
ATOM 6265 C C . PRO A 1 771 ? -7.241 13.121 -27.983 1.00 97.62 771 PRO A C 1
ATOM 6267 O O . PRO A 1 771 ? -6.402 12.992 -27.096 1.00 97.62 771 PRO A O 1
ATOM 6270 N N . ASN A 1 772 ? -7.523 12.169 -28.867 1.00 98.19 772 ASN A N 1
ATOM 6271 C CA . ASN A 1 772 ? -6.922 10.841 -28.883 1.00 98.19 772 ASN A CA 1
ATOM 6272 C C . ASN A 1 772 ? -6.823 10.323 -30.331 1.00 98.19 772 ASN A C 1
ATOM 6274 O O . ASN A 1 772 ? -7.331 10.967 -31.252 1.00 98.19 772 ASN A O 1
ATOM 6278 N N . ASN A 1 773 ? -6.156 9.187 -30.543 1.00 98.19 773 ASN A N 1
ATOM 6279 C CA . ASN A 1 773 ? -5.966 8.577 -31.865 1.00 98.19 773 ASN A CA 1
ATOM 6280 C C . ASN A 1 773 ? -7.098 7.602 -32.257 1.00 98.19 773 ASN A C 1
ATOM 6282 O O . ASN A 1 773 ? -7.156 7.140 -33.400 1.00 98.19 773 ASN A O 1
ATOM 6286 N N . GLY A 1 774 ? -8.000 7.290 -31.326 1.00 97.38 774 GLY A N 1
ATOM 6287 C CA . GLY A 1 774 ? -9.150 6.422 -31.534 1.00 97.38 774 GLY A CA 1
ATOM 6288 C C . GLY A 1 774 ? -10.349 7.108 -32.193 1.00 97.38 774 GLY A C 1
ATOM 6289 O O . GLY A 1 774 ? -10.457 8.330 -32.289 1.00 97.38 774 GLY A O 1
ATOM 6290 N N . SER A 1 775 ? -11.300 6.290 -32.634 1.00 96.50 775 SER A N 1
ATOM 6291 C CA . SER A 1 775 ? -12.546 6.707 -33.270 1.00 96.50 775 SER A CA 1
ATOM 6292 C C . SER A 1 775 ? -13.726 5.959 -32.659 1.00 96.50 775 SER A C 1
ATOM 6294 O O . SER A 1 775 ? -13.899 4.761 -32.880 1.00 96.50 775 SER A O 1
ATOM 6296 N N . LEU A 1 776 ? -14.607 6.686 -31.958 1.00 95.44 776 LEU A N 1
ATOM 6297 C CA . LEU A 1 776 ? -15.861 6.122 -31.441 1.00 95.44 776 LEU A CA 1
ATOM 6298 C C . LEU A 1 776 ? -16.697 5.493 -32.562 1.00 95.44 776 LEU A C 1
ATOM 6300 O O . LEU A 1 776 ? -17.319 4.458 -32.358 1.00 95.44 776 LEU A O 1
ATOM 6304 N N . MET A 1 777 ? -16.699 6.091 -33.758 1.00 95.19 777 MET A N 1
ATOM 6305 C CA . MET A 1 777 ? -17.470 5.583 -34.896 1.00 95.19 777 MET A CA 1
ATOM 6306 C C . MET A 1 777 ? -17.044 4.176 -35.322 1.00 95.19 777 MET A C 1
ATOM 6308 O O . MET A 1 777 ? -17.885 3.427 -35.809 1.00 95.19 777 MET A O 1
ATOM 6312 N N . SER A 1 778 ? -15.779 3.807 -35.106 1.00 95.56 778 SER A N 1
ATOM 6313 C CA . SER A 1 778 ? -15.249 2.487 -35.460 1.00 95.56 778 SER A CA 1
ATOM 6314 C C . SER A 1 778 ? -15.756 1.368 -34.550 1.00 95.56 778 SER A C 1
ATOM 6316 O O . SER A 1 778 ? -15.699 0.207 -34.944 1.00 95.56 778 SER A O 1
ATOM 6318 N N . VAL A 1 779 ? -16.240 1.709 -33.352 1.00 96.12 779 VAL A N 1
ATOM 6319 C CA . VAL A 1 779 ? -16.656 0.770 -32.290 1.00 96.12 779 VAL A CA 1
ATOM 6320 C C . VAL A 1 779 ? -18.082 1.023 -31.797 1.00 96.12 779 VAL A C 1
ATOM 6322 O O . VAL A 1 779 ? -18.556 0.379 -30.864 1.00 96.12 779 VAL A O 1
ATOM 6325 N N . LYS A 1 780 ? -18.793 1.962 -32.427 1.00 93.62 780 LYS A N 1
ATOM 6326 C CA . LYS A 1 780 ? -20.168 2.332 -32.077 1.00 93.62 780 LYS A CA 1
ATOM 6327 C C . LYS A 1 780 ? -21.157 1.194 -32.327 1.00 93.62 780 LYS A C 1
ATOM 6329 O O . LYS A 1 780 ? -22.169 1.111 -31.645 1.00 93.62 780 LYS A O 1
ATOM 6334 N N . ASP A 1 781 ? -20.848 0.323 -33.282 1.00 94.62 781 ASP A N 1
ATOM 6335 C CA . ASP A 1 781 ? -21.605 -0.885 -33.617 1.00 94.62 781 ASP A CA 1
ATOM 6336 C C . ASP A 1 781 ? -21.552 -1.968 -32.527 1.00 94.62 781 ASP A C 1
ATOM 6338 O O . ASP A 1 781 ? -22.270 -2.954 -32.625 1.00 94.62 781 ASP A O 1
ATOM 6342 N N . LEU A 1 782 ? -20.741 -1.793 -31.476 1.00 96.06 782 LEU A N 1
ATOM 6343 C CA . LEU A 1 782 ? -20.787 -2.643 -30.283 1.00 96.06 782 LEU A CA 1
ATOM 6344 C C . LEU A 1 782 ? -21.974 -2.303 -29.354 1.00 96.06 782 LEU A C 1
ATOM 6346 O O . LEU A 1 782 ? -22.291 -3.095 -28.466 1.00 96.06 782 LEU A O 1
ATOM 6350 N N . LEU A 1 783 ? -22.613 -1.136 -29.523 1.00 94.81 783 LEU A N 1
ATOM 6351 C CA . LEU A 1 783 ? -23.599 -0.575 -28.589 1.00 94.81 783 LEU A CA 1
ATOM 6352 C C . LEU A 1 783 ? -25.040 -0.616 -29.125 1.00 94.81 783 LEU A C 1
ATOM 6354 O O . LEU A 1 783 ? -25.269 -0.342 -30.299 1.00 94.81 783 LEU A O 1
ATOM 6358 N N . VAL A 1 784 ? -26.018 -0.849 -28.236 1.00 87.56 784 VAL A N 1
ATOM 6359 C CA . VAL A 1 784 ? -27.456 -0.955 -28.585 1.00 87.56 784 VAL A CA 1
ATOM 6360 C C . VAL A 1 784 ? -28.107 0.398 -28.904 1.00 87.56 784 VAL A C 1
ATOM 6362 O O . VAL A 1 784 ? -28.951 0.481 -29.793 1.00 87.56 784 VAL A O 1
ATOM 6365 N N . GLU A 1 785 ? -27.719 1.469 -28.202 1.00 67.62 785 GLU A N 1
ATOM 6366 C CA . GLU A 1 785 ? -28.249 2.826 -28.396 1.00 67.62 785 GLU A CA 1
ATOM 6367 C C . GLU A 1 785 ? -27.130 3.865 -28.531 1.00 67.62 785 GLU A C 1
ATOM 6369 O O . GLU A 1 785 ? -26.064 3.777 -27.915 1.00 67.62 785 GLU A O 1
ATOM 6374 N N . THR A 1 786 ? -27.376 4.898 -29.342 1.00 52.19 786 THR A N 1
ATOM 6375 C CA . THR A 1 786 ? -26.402 5.961 -29.583 1.00 52.19 786 THR A CA 1
ATOM 6376 C C . THR A 1 786 ? -26.379 6.956 -28.422 1.00 52.19 786 THR A C 1
ATOM 6378 O O . THR A 1 786 ? -27.177 7.892 -28.399 1.00 52.19 786 THR A O 1
ATOM 6381 N N . PHE A 1 787 ? -25.431 6.816 -27.492 1.00 51.72 787 PHE A N 1
ATOM 6382 C CA . PHE A 1 787 ? -25.127 7.880 -26.531 1.00 51.72 787 PHE A CA 1
ATOM 6383 C C . PHE A 1 787 ? -24.593 9.110 -27.278 1.00 51.72 787 PHE A C 1
ATOM 6385 O O . PHE A 1 787 ? -23.495 9.096 -27.834 1.00 51.72 787 PHE A O 1
ATOM 6392 N N . THR A 1 788 ? -25.382 10.184 -27.335 1.00 44.59 788 THR A N 1
ATOM 6393 C CA . THR A 1 788 ? -24.906 11.500 -27.780 1.00 44.59 788 THR A CA 1
ATOM 6394 C C . THR A 1 788 ? -24.320 12.245 -26.579 1.00 44.59 788 THR A C 1
ATOM 6396 O O . THR A 1 788 ? -25.060 12.475 -25.618 1.00 44.59 788 THR A O 1
ATOM 6399 N N . PRO A 1 789 ? -23.035 12.652 -26.601 1.00 44.31 789 PRO A N 1
ATOM 6400 C CA . PRO A 1 789 ? -22.454 13.468 -25.538 1.00 44.31 789 PRO A CA 1
ATOM 6401 C C . PRO A 1 789 ? -23.261 14.758 -25.355 1.00 44.31 789 PRO A C 1
ATOM 6403 O O . PRO A 1 789 ? -23.636 15.404 -26.337 1.00 44.31 789 PRO A O 1
ATOM 6406 N N . ARG A 1 790 ? -23.531 15.159 -24.107 1.00 38.44 790 ARG A N 1
ATOM 6407 C CA . ARG A 1 790 ? -24.171 16.455 -23.841 1.00 38.44 790 ARG A CA 1
ATOM 6408 C C . ARG A 1 790 ? -23.202 17.592 -24.196 1.00 38.44 790 ARG A C 1
ATOM 6410 O O . ARG A 1 790 ? -22.067 17.565 -23.718 1.00 38.44 790 ARG A O 1
ATOM 6417 N N . PRO A 1 791 ? -23.614 18.610 -24.977 1.00 33.56 791 PRO A N 1
ATOM 6418 C CA . PRO A 1 791 ? -22.787 19.788 -25.206 1.00 33.56 791 PRO A CA 1
ATOM 6419 C C . PRO A 1 791 ? -22.583 20.549 -23.893 1.00 33.56 791 PRO A C 1
ATOM 6421 O O . PRO A 1 791 ? -23.542 20.827 -23.171 1.00 33.56 791 PRO A O 1
ATOM 6424 N N . VAL A 1 792 ? -21.340 20.925 -23.600 1.00 39.31 792 VAL A N 1
ATOM 6425 C CA . VAL A 1 792 ? -21.033 21.871 -22.519 1.00 39.31 792 VAL A CA 1
ATOM 6426 C C . VAL A 1 792 ? -21.520 23.265 -22.953 1.00 39.31 792 VAL A C 1
ATOM 6428 O O . VAL A 1 792 ? -21.233 23.664 -24.086 1.00 39.31 792 VAL A O 1
ATOM 6431 N N . PRO A 1 793 ? -22.244 24.033 -22.113 1.00 31.95 793 PRO A N 1
ATOM 6432 C CA . PRO A 1 793 ? -22.630 25.399 -22.461 1.00 31.95 793 PRO A CA 1
ATOM 6433 C C . PRO A 1 793 ? -21.382 26.278 -22.668 1.00 31.95 793 PRO A C 1
ATOM 6435 O O . PRO A 1 793 ? -20.394 26.098 -21.949 1.00 31.95 793 PRO A O 1
ATOM 6438 N N . PRO A 1 794 ? -21.395 27.246 -23.605 1.00 34.50 794 PRO A N 1
ATOM 6439 C CA . PRO A 1 794 ? -20.253 28.125 -23.819 1.00 34.50 794 PRO A CA 1
ATOM 6440 C C . PRO A 1 794 ? -19.955 28.952 -22.563 1.00 34.50 794 PRO A C 1
ATOM 6442 O O . PRO A 1 794 ? -20.857 29.350 -21.825 1.00 34.50 794 PRO A O 1
ATOM 6445 N N . SER A 1 795 ? -18.667 29.219 -22.338 1.00 37.69 795 SER A N 1
ATOM 6446 C CA . SER A 1 795 ? -18.157 30.016 -21.225 1.00 37.69 795 SER A CA 1
ATOM 6447 C C . SER A 1 795 ? -18.812 31.401 -21.187 1.00 37.69 795 SER A C 1
ATOM 644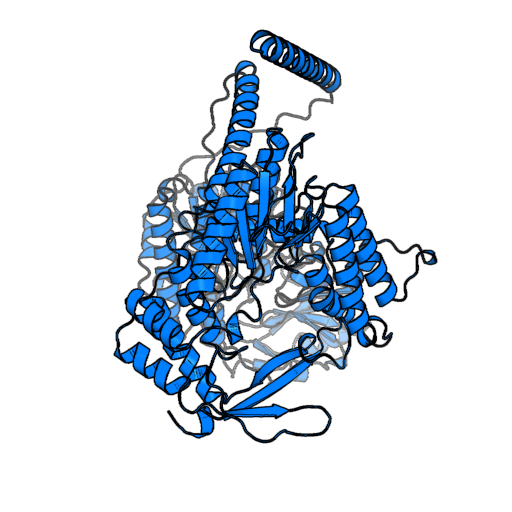9 O O . SER A 1 795 ? -18.452 32.290 -21.961 1.00 37.69 795 SER A O 1
ATOM 6451 N N . VAL A 1 796 ? -19.766 31.590 -20.277 1.00 32.91 796 VAL A N 1
ATOM 6452 C CA . VAL A 1 796 ? -20.344 32.902 -19.961 1.00 32.91 796 VAL A CA 1
ATOM 6453 C C . VAL A 1 796 ? -19.267 33.747 -19.258 1.00 32.91 796 VAL A C 1
ATOM 6455 O O . VAL A 1 796 ? -18.545 33.213 -18.406 1.00 32.91 796 VAL A O 1
ATOM 6458 N N . PRO A 1 797 ? -19.102 35.046 -19.586 1.00 37.00 797 PRO A N 1
ATOM 6459 C CA . PRO A 1 797 ? -18.160 35.902 -18.878 1.00 37.00 797 PRO A CA 1
ATOM 6460 C C . PRO A 1 797 ? -18.542 35.979 -17.396 1.00 37.00 797 PRO A C 1
ATOM 6462 O O . PRO A 1 797 ? -19.720 36.051 -17.058 1.00 37.00 797 PRO A O 1
ATOM 6465 N N . LYS A 1 798 ? -17.537 35.964 -16.513 1.00 41.59 798 LYS A N 1
ATOM 6466 C CA . LYS A 1 798 ? -17.707 36.054 -15.055 1.00 41.59 798 LYS A CA 1
ATOM 6467 C C . LYS A 1 798 ? -18.545 37.281 -14.671 1.00 41.59 798 LYS A C 1
ATOM 6469 O O . LYS A 1 798 ? -18.017 38.390 -14.621 1.00 41.59 798 LYS A O 1
ATOM 6474 N N . GLU A 1 799 ? -19.812 37.066 -14.335 1.00 37.00 799 GLU A N 1
ATOM 6475 C CA . GLU A 1 799 ? -20.589 38.020 -13.548 1.00 37.00 799 GLU A CA 1
ATOM 6476 C C . GLU A 1 799 ? -20.071 38.080 -12.098 1.00 37.00 799 GLU A C 1
ATOM 6478 O O . GLU A 1 799 ? -19.474 37.113 -11.600 1.00 37.00 799 GLU A O 1
ATOM 6483 N N . PRO A 1 800 ? -20.228 39.230 -11.415 1.00 43.16 800 PRO A N 1
ATOM 6484 C CA . PRO A 1 800 ? -19.634 39.459 -10.109 1.00 43.16 800 PRO A CA 1
ATOM 6485 C C . PRO A 1 800 ? -20.199 38.493 -9.067 1.00 43.16 800 PRO A C 1
ATOM 6487 O O . PRO A 1 800 ? -21.402 38.328 -8.896 1.00 43.16 800 PRO A O 1
ATOM 6490 N N . SER A 1 801 ? -19.279 37.864 -8.341 1.00 46.44 801 SER A N 1
ATOM 6491 C CA . SER A 1 801 ? -19.565 36.880 -7.307 1.00 46.44 801 SER A CA 1
ATOM 6492 C C . SER A 1 801 ? -20.508 37.429 -6.230 1.00 46.44 801 SER A C 1
ATOM 6494 O O . SER A 1 801 ? -20.132 38.288 -5.430 1.00 46.44 801 SER A O 1
ATOM 6496 N N . TYR A 1 802 ? -21.705 36.848 -6.141 1.00 45.53 802 TYR A N 1
ATOM 6497 C CA . TYR A 1 802 ? -22.634 37.017 -5.020 1.00 45.53 802 TYR A CA 1
ATOM 6498 C C . TYR A 1 802 ? -22.144 36.334 -3.729 1.00 45.53 802 TYR A C 1
ATOM 6500 O O . TYR A 1 802 ? -22.870 36.313 -2.737 1.00 45.53 802 TYR A O 1
ATOM 6508 N N . ALA A 1 803 ? -20.916 35.792 -3.690 1.00 50.25 803 ALA A N 1
ATOM 6509 C CA . ALA A 1 803 ? -20.374 35.108 -2.514 1.00 50.25 803 ALA A CA 1
ATOM 6510 C C . ALA A 1 803 ? -20.325 36.002 -1.270 1.00 50.25 803 ALA A C 1
ATOM 6512 O O . ALA A 1 803 ? -20.437 35.491 -0.159 1.00 50.25 803 ALA A O 1
ATOM 6513 N N . TRP A 1 804 ? -20.203 37.325 -1.432 1.00 49.53 804 TRP A N 1
ATOM 6514 C CA . TRP A 1 804 ? -20.296 38.244 -0.298 1.00 49.53 804 TRP A CA 1
ATOM 6515 C C . TRP A 1 804 ? -21.733 38.318 0.235 1.00 49.53 804 TRP A C 1
ATOM 6517 O O . TRP A 1 804 ? -21.921 38.179 1.434 1.00 49.53 804 TRP A O 1
ATOM 6527 N N . ALA A 1 805 ? -22.744 38.422 -0.634 1.00 48.06 805 ALA A N 1
ATOM 6528 C CA . ALA A 1 805 ? -24.151 38.476 -0.234 1.00 48.06 805 ALA A CA 1
ATOM 6529 C C . ALA A 1 805 ? -24.619 37.148 0.385 1.00 48.06 805 ALA A C 1
ATOM 6531 O O . ALA A 1 805 ? -25.276 37.146 1.424 1.00 48.06 805 ALA A O 1
ATOM 6532 N N . VAL A 1 806 ? -24.207 36.016 -0.197 1.00 55.75 806 VAL A N 1
ATOM 6533 C CA . VAL A 1 806 ? -24.462 34.669 0.338 1.00 55.75 806 VAL A CA 1
ATOM 6534 C C . VAL A 1 806 ? -23.707 34.451 1.651 1.00 55.75 806 VAL A C 1
ATOM 6536 O O . VAL A 1 806 ? -24.269 33.910 2.599 1.00 55.75 806 VAL A O 1
ATOM 6539 N N . GLY A 1 807 ? -22.464 34.931 1.755 1.00 57.72 807 GLY A N 1
ATOM 6540 C CA . GLY A 1 807 ? -21.677 34.891 2.987 1.00 57.72 807 GLY A CA 1
ATOM 6541 C C . GLY A 1 807 ? -22.278 35.743 4.106 1.00 57.72 807 GLY A C 1
ATOM 6542 O O . GLY A 1 807 ? -22.301 35.308 5.256 1.00 57.72 807 GLY A O 1
ATOM 6543 N N . THR A 1 808 ? -22.823 36.919 3.782 1.00 62.28 808 THR A N 1
ATOM 6544 C CA . THR A 1 808 ? -23.530 37.775 4.742 1.00 62.28 808 THR A CA 1
ATOM 6545 C C . THR A 1 808 ? -24.843 37.134 5.182 1.00 62.28 808 THR A C 1
ATOM 6547 O O . THR A 1 808 ? -25.083 37.055 6.379 1.00 62.28 808 THR A O 1
ATOM 6550 N N . LEU A 1 809 ? -25.645 36.586 4.263 1.00 56.34 809 LEU A N 1
ATOM 6551 C CA . LEU A 1 809 ? -26.887 35.874 4.594 1.00 56.34 809 LEU A CA 1
ATOM 6552 C C . LEU A 1 809 ? -26.644 34.628 5.458 1.00 56.34 809 LEU A C 1
ATOM 6554 O O . LEU A 1 809 ? -27.334 34.439 6.459 1.00 56.34 809 LEU A O 1
ATOM 6558 N N . LEU A 1 810 ? -25.635 33.814 5.129 1.00 58.53 810 LEU A N 1
ATOM 6559 C CA . LEU A 1 810 ? -25.243 32.648 5.930 1.00 58.53 810 LEU A CA 1
ATOM 6560 C C . LEU A 1 810 ? -24.698 33.056 7.302 1.00 58.53 810 LEU A C 1
ATOM 6562 O O . LEU A 1 810 ? -25.037 32.433 8.307 1.00 58.53 810 LEU A O 1
ATOM 6566 N N . GLY A 1 811 ? -23.896 34.122 7.362 1.00 59.78 811 GLY A N 1
ATOM 6567 C CA . GLY A 1 811 ? -23.403 34.685 8.617 1.00 59.78 811 GLY A CA 1
ATOM 6568 C C . GLY A 1 811 ? -24.540 35.188 9.508 1.00 59.78 811 GLY A C 1
ATOM 6569 O O . GLY A 1 811 ? -24.590 34.856 10.690 1.00 59.78 811 GLY A O 1
ATOM 6570 N N . SER A 1 812 ? -25.500 35.918 8.938 1.00 64.44 812 SER A N 1
ATOM 6571 C CA . SER A 1 812 ? -26.682 36.410 9.648 1.00 64.44 812 SER A CA 1
ATOM 6572 C C . SER A 1 812 ? -27.581 35.271 10.131 1.00 64.44 812 SER A C 1
ATOM 6574 O O . SER A 1 812 ? -28.032 35.308 11.273 1.00 64.44 812 SER A O 1
ATOM 6576 N N . ALA A 1 813 ? -27.794 34.232 9.316 1.00 62.25 813 ALA A N 1
ATOM 6577 C CA . ALA A 1 813 ? -28.585 33.060 9.693 1.00 62.25 813 ALA A CA 1
ATOM 6578 C C . ALA A 1 813 ? -27.925 32.241 10.818 1.00 62.25 813 ALA A C 1
ATOM 6580 O O . ALA A 1 813 ? -28.613 31.784 11.730 1.00 62.25 813 ALA A O 1
ATOM 6581 N N . LEU A 1 814 ? -26.593 32.104 10.805 1.00 65.25 814 LEU A N 1
ATOM 6582 C CA . LEU A 1 814 ? -25.837 31.442 11.875 1.00 65.25 814 LEU A CA 1
ATOM 6583 C C . LEU A 1 814 ? -25.898 32.222 13.192 1.00 65.25 814 LEU A C 1
ATOM 6585 O O . LEU A 1 814 ? -26.067 31.619 14.251 1.00 65.25 814 LEU A O 1
ATOM 6589 N N . VAL A 1 815 ? -25.810 33.554 13.135 1.00 64.31 815 VAL A N 1
ATOM 6590 C CA . VAL A 1 815 ? -25.944 34.413 14.321 1.00 64.31 815 VAL A CA 1
ATOM 6591 C C . VAL A 1 815 ? -27.370 34.362 14.871 1.00 64.31 815 VAL A C 1
ATOM 6593 O O . VAL A 1 815 ? -27.542 34.213 16.079 1.00 64.31 815 VAL A O 1
ATOM 6596 N N . LEU A 1 816 ? -28.396 34.397 14.013 1.00 61.50 816 LEU A N 1
ATOM 6597 C CA . LEU A 1 816 ? -29.788 34.249 14.448 1.00 61.50 816 LEU A CA 1
ATOM 6598 C C . LEU A 1 816 ? -30.045 32.869 15.070 1.00 61.50 816 LEU A C 1
ATOM 6600 O O . LEU A 1 816 ? -30.677 32.780 16.117 1.00 61.50 816 LEU A O 1
ATOM 6604 N N . GLY A 1 817 ? -29.515 31.799 14.470 1.00 64.31 817 GLY A N 1
ATOM 6605 C CA . GLY A 1 817 ? -29.606 30.441 15.011 1.00 64.31 817 GLY A CA 1
ATOM 6606 C C . GLY A 1 817 ? -28.919 30.307 16.371 1.00 64.31 817 GLY A C 1
ATOM 6607 O O . GLY A 1 817 ? -29.472 29.705 17.292 1.00 64.31 817 GLY A O 1
ATOM 6608 N N . PHE A 1 818 ? -27.750 30.928 16.541 1.00 64.88 818 PHE A N 1
ATOM 6609 C CA . PHE A 1 818 ? -27.057 30.982 17.827 1.00 64.88 818 PHE A CA 1
ATOM 6610 C C . PHE A 1 818 ? -27.855 31.763 18.883 1.00 64.88 818 PHE A C 1
ATOM 6612 O O . PHE A 1 818 ? -27.973 31.312 20.019 1.00 64.88 818 PHE A O 1
ATOM 6619 N N . LEU A 1 819 ? -28.472 32.890 18.514 1.00 56.72 819 LEU A N 1
ATOM 6620 C CA . LEU A 1 819 ? -29.308 33.690 19.419 1.00 56.72 819 LEU A CA 1
ATOM 6621 C C . LEU A 1 819 ? -30.609 32.972 19.814 1.00 56.72 819 LEU A C 1
ATOM 6623 O O . LEU A 1 819 ? -31.016 33.026 20.969 1.00 56.72 819 LEU A O 1
ATOM 6627 N N . ILE A 1 820 ? -31.242 32.248 18.887 1.00 61.19 820 ILE A N 1
ATOM 6628 C CA . ILE A 1 820 ? -32.463 31.476 19.164 1.00 61.19 820 ILE A CA 1
ATOM 6629 C C . ILE A 1 820 ? -32.150 30.264 20.047 1.00 61.19 820 ILE A C 1
ATOM 6631 O O . ILE A 1 820 ? -32.869 30.002 21.006 1.00 61.19 820 ILE A O 1
ATOM 6635 N N . THR A 1 821 ? -31.062 29.543 19.773 1.00 53.16 821 THR A N 1
ATOM 6636 C CA . THR A 1 821 ? -30.639 28.407 20.611 1.00 53.16 821 THR A CA 1
ATOM 6637 C C . THR A 1 821 ? -30.219 28.839 22.012 1.00 53.16 821 THR A C 1
ATOM 6639 O O . THR A 1 821 ? -30.561 28.145 22.963 1.00 53.16 821 THR A O 1
ATOM 6642 N N . THR A 1 822 ? -29.55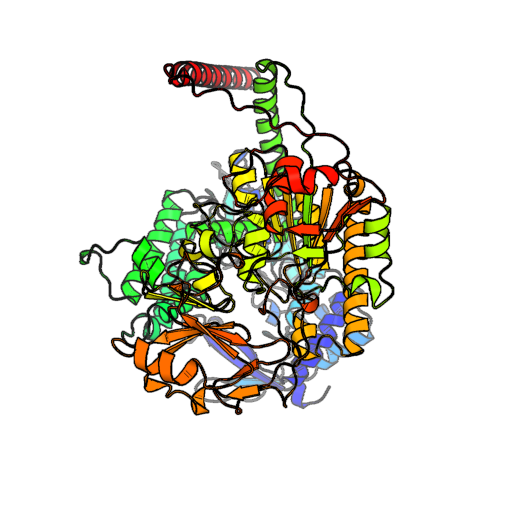6 29.991 22.160 1.00 54.88 822 THR A N 1
ATOM 6643 C CA . THR A 1 822 ? -29.219 30.559 23.477 1.00 54.88 822 THR A CA 1
ATOM 6644 C C . THR A 1 822 ? -30.439 31.101 24.222 1.00 54.88 822 THR A C 1
ATOM 6646 O O . THR A 1 822 ? -30.529 30.921 25.432 1.00 54.88 822 THR A O 1
ATOM 6649 N N . ALA A 1 823 ? -31.421 31.686 23.530 1.00 48.12 823 ALA A N 1
ATOM 6650 C CA . ALA A 1 823 ? -32.690 32.089 24.142 1.00 48.12 823 ALA A CA 1
ATOM 6651 C C . ALA A 1 823 ? -33.538 30.879 24.584 1.00 48.12 823 ALA A C 1
ATOM 6653 O O . ALA A 1 823 ? -34.148 30.906 25.651 1.00 48.12 823 ALA A O 1
ATOM 6654 N N . LEU A 1 824 ? -33.545 29.797 23.798 1.00 43.78 824 LEU A N 1
ATOM 6655 C CA . LEU A 1 824 ? -34.261 28.562 24.129 1.00 43.78 824 LEU A CA 1
ATOM 6656 C C . LEU A 1 824 ? -33.598 27.790 25.275 1.00 43.78 824 LEU A C 1
ATOM 6658 O O . LEU A 1 824 ? -34.311 27.240 26.107 1.00 43.78 824 LEU A O 1
ATOM 6662 N N . THR A 1 825 ? -32.267 27.771 25.383 1.00 44.34 825 THR A N 1
ATOM 6663 C CA . THR A 1 825 ? -31.603 27.169 26.552 1.00 44.34 825 THR A CA 1
ATOM 6664 C C . THR A 1 825 ? -31.819 27.980 27.827 1.00 44.34 825 THR A C 1
ATOM 6666 O O . THR A 1 825 ? -31.911 27.388 28.898 1.00 44.34 825 THR A O 1
ATOM 6669 N N . TRP A 1 826 ? -31.988 29.302 27.731 1.00 38.28 826 TRP A N 1
ATOM 6670 C CA . TRP A 1 826 ? -32.318 30.152 28.882 1.00 38.28 826 TRP A CA 1
ATOM 6671 C C . TRP A 1 826 ? -33.780 30.029 29.342 1.00 38.28 826 TRP A C 1
ATOM 6673 O O . TRP A 1 826 ? -34.061 30.242 30.511 1.00 38.28 826 TRP A O 1
ATOM 6683 N N . ALA A 1 827 ? -34.705 29.662 28.450 1.00 41.72 827 ALA A N 1
ATOM 6684 C CA . ALA A 1 827 ? -36.123 29.468 28.779 1.00 41.72 827 ALA A CA 1
ATOM 6685 C C . ALA A 1 827 ? -36.452 28.076 29.366 1.00 41.72 827 ALA A C 1
ATOM 6687 O O . ALA A 1 827 ? -37.554 27.874 29.871 1.00 41.72 827 ALA A O 1
ATOM 6688 N N . TYR A 1 828 ? -35.517 27.122 29.275 1.00 38.59 828 TYR A N 1
ATOM 6689 C CA . TYR A 1 828 ? -35.639 25.749 29.795 1.00 38.59 828 TYR A CA 1
ATOM 6690 C C . TYR A 1 828 ? -34.630 25.428 30.920 1.00 38.59 828 TYR A C 1
ATOM 6692 O O . TYR A 1 828 ? -34.476 24.262 31.291 1.00 38.59 828 TYR A O 1
ATOM 6700 N N . SER A 1 829 ? -33.960 26.455 31.454 1.00 38.56 829 SER A N 1
ATOM 6701 C CA . SER A 1 829 ? -33.209 26.440 32.722 1.00 38.56 829 SER A CA 1
ATOM 6702 C C . SER A 1 829 ? -34.006 27.203 33.772 1.00 38.56 829 SER A C 1
ATOM 6704 O O . SER A 1 829 ? -33.882 26.857 34.966 1.00 38.56 829 SER A O 1
#

Foldseek 3Di:
DDPQQLEWEWEWDACPDDDPPDSLRTDTAIGGDPVVLVVLQVLQVVLVVQFDFDPQAQAPDPLHDLLVLLLLVLVVLVVCQVVLAKKKKKKWFWDVLQQQQQLVLLLVLCVVRVNDVVSSVVVVVSQPQRKYWYQDPVGIDDIDHRRGGDNPPGDNSRVSLSSSCRVLCVVQDDPPPQWHDHRRTIMHMDRALVVSLVSVQVSQCSQVVRRIHIDQVPIEMEMASDDPPRDFRDDVNHGRHYDQWDQRPNAIAGSPQDCQVRLVQLLVQLVVQLVVCVVQLQDPVHFLQVNLVSSVVGRLCSSLPNLLSHPDDPVSLVVNQVSVLVSLCNSNVHDVVVVDDSVVSCVRNVHDRSVVVSVVVNVVVVVSVVPDDDDPVVVVVVVVVVVVVVVVVVVVVVVVVVDDDDDDDQFFFAEEEAAAQAAACLPVVAPLPLLVVLLQQFEWENFAQFAFQLAQQQLLQCLFFLAHCQQQQVVAQWWAFPVVRDIHHVPDPCLQVQVSRQSTDGNLNLQVVVVFAEEEEARRCQNHCHVPDHGPYYDHDDLPDDLLNSLVVQLCQCVDPVHHRYYYYYHHPPVVVCFAQNPVHPVVNVRSNVVSVSSVSSCVSCVVSVNNQRYKYKYKYRWHKAFADPVQEAALCVQDPPVQWDWTHFPPKTATAGDPPRVVVSCVSPCPVDPFKHKDQLVRPDVVSVNRNHSRRHRIIIHGHTNHGYDNHPPDDHTRMDGRHDSPDSRTTMTIGIHYPFFDRNYYHHYDYSSQNNCVVCLSSLHDRDDHPHDVVRCVNRTPDDRDRDDDDPDDPDDDDCCVVVVVVVVVVVVVVVVVVVVVVVVVD

Sequence (829 aa):
MPEEWRRSMLVPIFKNKGDVQSCSNFRGIKLMSHTMKLWERVVEARLRKVVEICEQQYGFMPRKSTTDAIFALRILMEKYRDGQKELHCVFVDLEKAYDRVPREELWYCMRKSGVAEKYVRVVQDMYERSRTVVRCAVGQTEEFNVEVGLHQALALSPFLFAIVMDQLSEEVRQASPWTMMFADDIVICSESREQVEENLERWRFALERRGMKVSRSKTEYMCVNEREGSGTVRLQGEEVKKVLEFKYLGSTVQSNGECGKEVKKRVQAGWNGWRKVSGVLCDQKISARIKGKVYRTVVRPAMLYGLETVSLRKRQESELEVAELKMLRFSLGVTRLDRIRNEYIRGTAHVGRLGDKVREARLKWFGHVQRRESSICQLECSMNIVLMRKMYILSCLLALLLSPLTHQEEHHKLLLVSFDGFRWDYVNRVPTPNFRALMDEGVQVERVENTYITKTFPNHYTLVTGLHAESHGIVANEMYDPIMNRSFSMEGPEVYDSRWWEEAVPLWVTNQMAGQRSGAAMWPGSDVSIGGIYPTHYIPYNASMPFEMRVEKLISWFSGPEEINFGVLYWEEPDESGHNLGPESPLMDVVIEDIDVKLGFLRDELKRAGLYDKINLIVTSDHGMTQLSHDKVIELDTYVSRDLYTWIDKSPVVGILPKEGKFDEVYNLLENANPNMVVYKKEDIPDHFHYKHNVRIMPIIIEVKEGWTIVQNKTGPFMLGNHGYDNHLPSMHPVFVARGPSFHTGYTKALMRSVDLYPLMCSLLGIQALPNNGSLMSVKDLLVETFTPRPVPPSVPKEPSYAWAVGTLLGSALVLGFLITTALTWAYS

Secondary structure (DSSP, 8-state):
--GGGGEEEEEEEE-SSS-TT-GGGEEEEEE--HHHHHHHHHHHHHHTTT----TTB-TT-TT--HHHHHHHHHHHHHHHHHTT--EEEEEE-BTTHHHH--HHHHHHHHHHTT--HHHHHHHHHHHTT-EEEEEETTEEPPPEE--SS--TT-SSHHHHHHHHHHHHHTTTPPSTTTEEEETTEEEEEESSHHHHHHHHHHHHHHHHTTT--B-TTT-EEEEESPPTT----EETTEEPEE-SEEEETTEEEETT---HHHHHHHHHHHHHHHHHTHHHHS-TTS-HHHHHHHIIIIIHHHHHTTGGGS---HHHHHHHHHHHHHHHHHHTT--STT---HHHHHHHTT---HHHHHHHHHHHHHHHHHTSSS-HHHHHHHHHHHHHHHHHHHHHHHHHTTS-------PPEEEEEEETT-BTTHHHHS--HHHHHHHHHSEEEEEEE-PSS--HHHHHHHHHH---HHHHS---SEEEETTTTEEEETTSGGGG-GGGTTTS--HHHHHHHTT--EEEES-TTTTS-BTTB--SEEE---TTS-HHHHHHHHHHHHTSTT--SEEEEEE-TTHHHHHHH-TT-THHHHHHHHHHHHHHHHHHHHHHTT-GGGEEEEEE-S---EE--TTSEEEGGGTS-GGGEEEEEPTTEEEEEEPTT-HHHHHHHHTTT-TTEEEEEGGGS-GGG--SS-TTS-SEEEEE-TT-EEESSTTS---SEE--S-TTSGGGPBPEEEESTTB-SSEEEEEEEGGGHHHHHHHHTT-PPPS-S--HHHHGGGBSS--PPPPPPP-------THHHHHHHHHHHHHHHHHHHHHHHHH--

Radius of gyration: 34.57 Å; chains: 1; bounding box: 68×72×98 Å

Organism: NCBI:txid175788

InterPro domains:
  IPR000477 Reverse transcriptase domain [PF00078] (19-252)
  IPR000477 Reverse transcriptase domain [PS50878] (1-253)
  IPR002591 Type I phosphodiesterase/nucleotide pyrophosphatase/phosphate transferase [PF01663] (414-726)
  IPR017850 Alkaline-phosphatase-like, core domain superfamily [G3DSA:3.40.720.10] (413-775)
  IPR017850 Alkaline-phosphatase-like, core domain superfamily [SSF53649] (407-766)
  IPR043128 Reverse transcriptase/Diguanylate cyclase domain [G3DSA:3.30.70.270] (87-228)
  IPR043502 DNA/RNA polymerase superfamily [SSF56672] (22-229)